Protein 3N1S (pdb70)

Foldseek 3Di:
DPDDWVVLCVLVVVDDFAWPDDDQFKTKTADPDAPAPGKIKIATNDFDQFPVRDDPVSVVSVVVSVVVLQVVCVVVVFNVVDWDKDWAGPDVSPDDGRGTIIITHGDDPPDDPDVPD/DDADCVLCVLVVVDDFDWPDDDPFWTKHADPDAPAPGKMKIATNDFQQFPVRDDPVCVVSVVVSVVVLCVVCVVVVFNVVDWDWDWAGPVVSPDDGRGTIIITHGDDPPPDPDDDPDD/DPQDFCVLCVLVVNDDFAWDDDDQFKTKTADPDAPAPGKIKIATNDFDQFPVRDDPVCVVSVVVSVVVLCVVCVVVVFNVVDWDKDWAGPDVSPDDGRGTIIITHGDDPPDDPDD/DDDWCVLCPLVVVDDFAWPDDDPFKTKGADPDAPAPGKIKIATNDFDQFPVRDDPVCPVSVVVSVVVLCVVCVVVVFNVVDWDKDWAGPDVSPDDGRGTIIITHGDDPPDDPVVDDDD/DDDFVVLCVLVVVDDFDWPDDDPFWTKHADPDAPAPGKMKIATNDFQQFPVRDDPVNVVSVVVSVVVLCVCVVVVFNVVDWDKDWAGPDVSPDDTRGTIIITHGDDPPDDPDDD/DPADWVVLCVLVVNDDFAWPDDDQFKTKTADPDDPAPGKIKIATNDFDQFPVRDDPVNVVSVVVSVVVLQVVCVVVVFNVVDWDKDWAGPDVSPDDGRGTIIITHGDDPDDDPDDDDDD/DDDWCVLCPLVVVDDFAWDDDDPFWTKGADPDDPAPGKIKIATNDFQQFPVRDDPVCVVSVVVSVVVLCVVCVVVVFNVVDWDKDWAGPVVSPDDGRGTIIITHGDDPPPDPDDD/DDDWVVLCVLVVNDDFAWDDDDQFKTKTADPDDPAPGKIKIATNDFDQFPVRDDPVCVVSVVVSVVVLQVVCVVVVNNVVDWDKDWAGPDVSPDDGRGTIIITHGDDDPDDPDPD

Secondary structure (DSSP, 8-state):
-----HHHHHHTTSS---EEEE-SSEEEEE-SS-SSSEEEEEEESS---SGGG--GGGHHHHHHHHHHHHHHHHHTT-TTT-EEEEEEEHHHHT--SSS--EEEEESS----SSS--/----HHHHHHTTSS----SEE-SSEEEEE-SS-SSSEEEEEEESS---SGGG--GGGHHHHHHHHHHHHHHHHHHT-TTT-EEEEEEEHHHHT--SSS--EEEEESS----SSS-S--/-TTS-HHHHHHTTSS---EEEE-SSEEEEE-SS-SSSEEEEEEESS---SGGG--GGGHHHHHHHHHHHHHHHHHTT-TTT-EEEEEEEHHHHT--SSS--EEEEESS----S--/-PPPHHHHHHTTSS---EEEE-SSEEEEE-SS-SSSEEEEEEESS---SGGG--GGGHHHHHHHHHHHHHHHHHTT-TTT-EEEEEEEHHHHT--SSS--EEEEESS----SSS----/----HHHHHHTTSS----SEE-SSEEEEE-SS-SSSEEEEEEESS---SGGG--GGGHHHHHHHHHHH--HHHHT-TTT-EEEEEEEHHHHT--SSS--EEEEESS----SS--/-----HHHHHHTTSS---EEEE-SSEEEEE-SS-SSSEEEEEEESS---SGGG--GGGHHHHHHHHHHHHHHHHHHT-TTT-EEEEEEEHHHHT--SSS--EEEEESS----SSPPP--/-PPPHHHHHHHTSS---EEEE-SSEEEEE-SS-SSSEEEEEEESS---SGGG--GGGHHHHHHHHHHHHHHHHHTT-TTT-EEEEEEEHHHHT--SSS--EEEEESS----SS--/----HHHHHHTTSS---EEEE-SSEEEEE-SS-SSSEEEEEEESS---SGGG--GGGHHHHHHHHHHHHHHHHHHT-TTT-EEEEEEEHHHHT--SSS--EEEEESS----S---

InterPro domains:
  IPR001310 Histidine triad (HIT) protein [PR00332] (6-22)
  IPR001310 Histidine triad (HIT) protein [PR00332] (27-45)
  IPR001310 Histidine triad (HIT) protein [PR00332] (95-105)
  IPR001310 Histidine triad (HIT) protein [PTHR23089] (2-110)
  IPR011146 HIT-like domain [PF01230] (12-109)
  IPR011146 HIT-like domain [PS51084] (6-115)
  IPR019808 Histidine triad, conserved site [PS00892] (88-106)
  IPR036265 HIT-like superfamily [G3DSA:3.30.428.10] (1-119)
  IPR036265 HIT-like superfamily [SSF54197] (2-113)

Solvent-accessible surface area: 40352 Å² total; per-residue (Å²): 81,44,114,74,29,96,12,3,92,15,16,118,161,103,50,121,37,54,39,46,47,72,40,139,46,0,0,0,6,72,18,96,36,42,56,9,94,5,6,0,9,0,0,0,45,69,29,5,51,12,1,53,60,22,18,73,66,8,7,99,8,0,0,49,0,0,20,5,0,10,102,2,0,122,115,52,53,9,5,136,78,0,0,3,2,0,2,17,0,22,206,37,0,34,14,122,39,82,0,3,15,0,15,0,0,0,37,41,89,0,35,62,15,5,30,136,119,111,149,79,29,99,12,2,104,21,11,120,154,104,58,135,58,106,37,43,45,63,39,136,52,0,0,0,18,130,23,171,58,78,44,6,85,5,6,1,9,0,0,0,28,120,41,5,29,14,2,53,71,18,50,77,146,29,11,78,14,0,0,52,0,0,21,4,0,13,101,1,0,117,112,61,63,10,16,156,76,0,0,6,1,0,2,22,1,26,195,39,1,44,15,158,44,85,0,4,19,1,18,0,0,0,32,123,98,11,41,38,19,0,21,37,54,18,160,226,105,121,87,28,97,12,5,102,14,19,130,156,116,47,134,46,94,48,48,48,71,37,117,41,0,0,0,5,94,23,165,28,36,36,0,67,4,5,0,9,0,0,0,37,98,40,4,45,12,2,51,72,19,50,70,159,34,10,105,11,0,0,42,0,0,31,4,0,12,92,2,0,49,61,51,60,9,10,135,79,0,0,4,2,0,2,17,1,24,172,17,0,42,15,137,41,83,0,3,13,1,15,0,0,0,36,38,91,5,43,100,17,18,105,117,155,87,24,98,12,7,76,14,17,114,156,97,58,131,49,80,38,46,45,71,40,137,44,0,0,0,6,89,25,177,73,89,85,6,89,5,5,0,10,0,0,1,38,118,51,4,28,14,2,17,29,9,16,75,127,27,11,101,14,0,0,47,0,0,20,3,0,12,104,2,0,132,113,54,61,9,18,159,63,0,0,3,1,0,3,18,1,13,156,40,0,44,15,158,41,78,1,3,18,1,15,0,0,0,35,106,92,6,43,76,19,4,41,54,64,8,50,115,154,96,22,104,12,6,100,21,18,122,148,102,56,136,57,102,27,52,80,69,39,135,48,0,0,0,18,128,26,175,73,89,80,9,97,6,6,3,9,0,0,0,36,119,44,5,32,12,2,47,72,18,54,78,147,26,13,81,13,0,0,52,0,0,29,11,0,21,28,0,138,157,66,62,10,15,148,77,0,0,4,1,0,2,16,1,23,197,34,0,41,14,160,46,86,0,3,17,1,14,0,0,0,36,24,39,2,12,46,18,16,42,187,203,104,83,104,28,60,12,7,91,17,20,113,152,92,56,130,50,77,40,45,48,64,36,119,38,0,0,0,6,85,25,131,6,39,50,8,94,5,5,0,9,0,0,1,40,100,50,5,43,9,1,48,70,20,49,80,152,21,10,98,11,0,0,44,0,0,19,4,0,10,103,2,0,109,112,56,59,10,2,134,72,0,0,4,2,0,1,17,0,22,155,39,0,45,13,78,39,72,1,4,13,1,15,0,0,0,35,46,92,2,42,88,24,12,38,177,127,29,76,107,158,98,28,101,12,2,88,11,17,131,146,103,50,126,52,82,40,49,47,66,38,135,52,0,0,0,7,94,26,171,75,88,51,8,95,4,5,0,10,0,0,1,26,120,44,4,33,14,1,52,72,18,53,76,149,26,13,85,13,0,0,55,0,0,21,3,0,13,103,2,0,127,128,47,62,8,18,138,54,0,0,5,2,0,3,17,0,26,206,35,0,40,15,156,40,84,0,3,16,1,15,0,0,0,37,71,80,2,17,22,22,2,32,173,125,148,97,27,93,14,4,95,16,18,124,158,116,44,132,48,97,47,37,48,73,38,139,47,0,0,0,6,82,19,177,43,86,31,9,92,4,5,0,9,0,0,0,38,98,48,3,34,14,0,49,69,20,55,74,152,22,5,93,10,0,0,50,0,0,19,4,0,12,112,0,0,130,107,54,62,11,15,164,79,0,0,4,1,0,2,17,0,21,142,27,1,18,16,68,34,92,0,3,16,3,16,0,0,0,36,54,91,1,39,89,17,5,76,123

GO terms:
  GO:0005829 cytosol (C, IDA)
  GO:0042803 protein homodimerization activity (F, IDA)
  GO:0043530 adenosine 5'-monophosphoramidase activity (F, IDA)
  GO:0055130 D-alanine catabolic process (P, IMP)

Structure (mmCIF, N/CA/C/O backbone):
data_3N1S
#
_entry.id   3N1S
#
_cell.length_a   75.183
_cell.length_b   65.298
_cell.length_c   99.122
_cell.angle_alpha   90.00
_cell.angle_beta   109.75
_cell.angle_gamma   90.00
#
_symmetry.space_group_name_H-M   'P 1 21 1'
#
loop_
_entity.id
_entity.type
_entity.pdbx_description
1 polymer 'HIT-like protein hinT'
2 non-polymer "GUANOSINE-5'-MONOPHOSPHATE"
3 non-polymer 1,2-ETHANEDIOL
4 water water
#
loop_
_atom_site.group_PDB
_atom_site.id
_atom_site.type_symbol
_atom_site.label_atom_id
_atom_site.label_alt_id
_atom_site.label_comp_id
_atom_site.label_asym_id
_atom_site.label_entity_id
_atom_site.label_seq_id
_atom_site.pdbx_PDB_ins_code
_atom_site.Cartn_x
_atom_site.Cartn_y
_atom_site.Cartn_z
_atom_site.occupancy
_atom_site.B_iso_or_equiv
_atom_site.auth_seq_id
_atom_site.auth_comp_id
_atom_site.auth_asym_id
_atom_site.auth_atom_id
_atom_site.pdbx_PDB_model_num
ATOM 1 N N . MET A 1 1 ? -7.441 -1.760 11.797 1.00 46.98 1 MET A N 1
ATOM 2 C CA . MET A 1 1 ? -7.556 -2.945 12.695 1.00 46.77 1 MET A CA 1
ATOM 3 C C . MET A 1 1 ? -8.950 -3.039 13.322 1.00 46.08 1 MET A C 1
ATOM 4 O O . MET A 1 1 ? -9.504 -2.025 13.771 1.00 46.47 1 MET A O 1
ATOM 9 N N . ALA A 1 2 ? -9.507 -4.254 13.346 1.00 44.85 2 ALA A N 1
ATOM 10 C CA . ALA A 1 2 ? -10.892 -4.496 13.792 1.00 43.45 2 ALA A CA 1
ATOM 11 C C . ALA A 1 2 ? -11.920 -3.737 12.941 1.00 42.37 2 ALA A C 1
ATOM 12 O O . ALA A 1 2 ? -11.556 -3.122 11.930 1.00 42.48 2 ALA A O 1
ATOM 14 N N . GLU A 1 3 ? -13.194 -3.796 13.343 1.00 40.77 3 GLU A N 1
ATOM 15 C CA . GLU A 1 3 ? -14.291 -3.205 12.566 1.00 39.15 3 GLU A CA 1
ATOM 16 C C . GLU A 1 3 ? -14.280 -1.695 12.591 1.00 37.98 3 GLU A C 1
ATOM 17 O O . GLU A 1 3 ? -14.553 -1.069 13.616 1.00 38.45 3 GLU A O 1
ATOM 23 N N . GLU A 1 4 ? -13.981 -1.117 11.444 1.00 36.03 4 GLU A N 1
ATOM 24 C CA . GLU A 1 4 ? -13.937 0.316 11.321 1.00 34.30 4 GLU A CA 1
ATOM 25 C C . GLU A 1 4 ? -15.309 0.850 10.972 1.00 32.45 4 GLU A C 1
ATOM 26 O O . GLU A 1 4 ? -16.090 0.199 10.290 1.00 31.96 4 GLU A O 1
ATOM 32 N N . THR A 1 5 ? -15.603 2.038 11.473 1.00 30.15 5 THR A N 1
ATOM 33 C CA . THR A 1 5 ? -16.799 2.739 11.079 1.00 27.84 5 THR A CA 1
ATOM 34 C C . THR A 1 5 ? -16.398 3.762 10.024 1.00 27.18 5 THR A C 1
ATOM 35 O O . THR A 1 5 ? -15.217 3.908 9.686 1.00 26.74 5 THR A O 1
ATOM 39 N N . ILE A 1 6 ? -17.381 4.493 9.521 1.00 25.97 6 ILE A N 1
ATOM 40 C CA . ILE A 1 6 ? -17.133 5.592 8.610 1.00 25.64 6 ILE A CA 1
ATOM 41 C C . ILE A 1 6 ? -16.203 6.641 9.230 1.00 24.55 6 ILE A C 1
ATOM 42 O O . ILE A 1 6 ? -15.494 7.361 8.518 1.00 24.79 6 ILE A O 1
ATOM 47 N N . PHE A 1 7 ? -16.170 6.713 10.561 1.00 22.94 7 PHE A N 1
ATOM 48 C CA . PHE A 1 7 ? -15.284 7.668 11.222 1.00 22.07 7 PHE A CA 1
ATOM 49 C C . PHE A 1 7 ? -13.800 7.374 10.965 1.00 22.16 7 PHE A C 1
ATOM 50 O O . PHE A 1 7 ? -13.005 8.296 10.929 1.00 21.25 7 PHE A O 1
ATOM 58 N N . SER A 1 8 ? -13.447 6.100 10.792 1.00 23.19 8 SER A N 1
ATOM 59 C CA . SER A 1 8 ? -12.082 5.713 10.386 1.00 24.23 8 SER A CA 1
ATOM 60 C C . SER A 1 8 ? -11.704 6.350 9.051 1.00 24.41 8 SER A C 1
ATOM 61 O O . SER A 1 8 ? -10.609 6.896 8.892 1.00 24.24 8 SER A O 1
ATOM 64 N N . LYS A 1 9 ? -12.630 6.294 8.099 1.00 24.59 9 LYS A N 1
ATOM 65 C CA . LYS A 1 9 ? -12.418 6.904 6.783 1.00 24.36 9 LYS A CA 1
ATOM 66 C C . LYS A 1 9 ? -12.295 8.420 6.864 1.00 23.75 9 LYS A C 1
ATOM 67 O O . LYS A 1 9 ? -11.520 9.028 6.127 1.00 23.79 9 LYS A O 1
ATOM 73 N N . ILE A 1 10 ? -13.067 9.034 7.761 1.00 22.56 10 ILE A N 1
ATOM 74 C CA . ILE A 1 10 ? -12.976 10.472 7.979 1.00 22.42 10 ILE A CA 1
ATOM 75 C C . ILE A 1 10 ? -11.598 10.857 8.533 1.00 22.88 10 ILE A C 1
ATOM 76 O O . ILE A 1 10 ? -10.941 11.760 7.999 1.00 22.61 10 ILE A O 1
ATOM 81 N N . ILE A 1 11 ? -11.165 10.189 9.605 1.00 23.27 11 ILE A N 1
ATOM 82 C CA . ILE A 1 11 ? -9.865 10.526 10.207 1.00 24.68 11 ILE A CA 1
ATOM 83 C C . ILE A 1 11 ? -8.680 10.320 9.266 1.00 24.31 11 ILE A C 1
ATOM 84 O O . ILE A 1 11 ? -7.757 11.133 9.248 1.00 24.24 11 ILE A O 1
ATOM 89 N N A ARG A 1 12 ? -8.733 9.222 8.511 0.50 24.57 12 ARG A N 1
ATOM 90 N N B ARG A 1 12 ? -8.733 9.298 8.419 0.50 24.64 12 ARG A N 1
ATOM 91 C CA A ARG A 1 12 ? -7.672 8.832 7.588 0.50 24.62 12 ARG A CA 1
ATOM 92 C CA B ARG A 1 12 ? -7.667 9.101 7.429 0.50 24.74 12 ARG A CA 1
ATOM 93 C C A ARG A 1 12 ? -7.797 9.531 6.244 0.50 24.27 12 ARG A C 1
ATOM 94 C C B ARG A 1 12 ? -7.842 9.942 6.151 0.50 24.58 12 ARG A C 1
ATOM 95 O O A ARG A 1 12 ? -7.119 9.154 5.282 0.50 24.42 12 ARG A O 1
ATOM 96 O O B ARG A 1 12 ? -7.027 9.862 5.224 0.50 25.16 12 ARG A O 1
ATOM 111 N N A ARG A 1 13 ? -8.667 10.539 6.186 0.50 24.10 13 ARG A N 1
ATOM 112 N N B ARG A 1 13 ? -8.886 10.764 6.112 0.50 24.23 13 ARG A N 1
ATOM 113 C CA A ARG A 1 13 ? -8.907 11.338 4.980 0.50 23.81 13 ARG A CA 1
ATOM 114 C CA B ARG A 1 13 ? -9.216 11.549 4.918 0.50 23.82 13 ARG A CA 1
ATOM 115 C C A ARG A 1 13 ? -9.154 10.485 3.728 0.50 23.56 13 ARG A C 1
ATOM 116 C C B ARG A 1 13 ? -9.364 10.654 3.678 0.50 23.56 13 ARG A C 1
ATOM 117 O O A ARG A 1 13 ? -8.533 10.686 2.678 0.50 23.27 13 ARG A O 1
ATOM 118 O O B ARG A 1 13 ? -8.835 10.961 2.601 0.50 23.40 13 ARG A O 1
ATOM 133 N N . GLU A 1 14 ? -10.081 9.542 3.850 1.00 23.26 14 GLU A N 1
ATOM 134 C CA . GLU A 1 14 ? -10.415 8.643 2.749 1.00 23.47 14 GLU A CA 1
ATOM 135 C C . GLU A 1 14 ? -11.795 8.974 2.208 1.00 23.39 14 GLU A C 1
ATOM 136 O O . GLU A 1 14 ? -12.167 8.540 1.123 1.00 23.42 14 GLU A O 1
ATOM 142 N N . ILE A 1 15 ? -12.551 9.750 2.979 1.00 22.45 15 ILE A N 1
ATOM 143 C CA . ILE A 1 15 ? -13.813 10.311 2.510 1.00 22.43 15 ILE A CA 1
ATOM 144 C C . ILE A 1 15 ? -13.915 11.768 2.968 1.00 21.62 15 ILE A C 1
ATOM 145 O O . ILE A 1 15 ? -13.312 12.140 3.969 1.00 20.83 15 ILE A O 1
ATOM 150 N N . PRO A 1 16 ? -14.653 12.606 2.231 1.00 21.44 16 PRO A N 1
ATOM 151 C CA . PRO A 1 16 ? -14.794 14.012 2.602 1.00 21.66 16 PRO A CA 1
ATOM 152 C C . PRO A 1 16 ? -15.390 14.285 3.998 1.00 21.87 16 PRO A C 1
ATOM 153 O O . PRO A 1 16 ? -16.254 13.541 4.459 1.00 22.68 16 PRO A O 1
ATOM 157 N N . SER A 1 17 ? -14.913 15.353 4.632 1.00 21.80 17 SER A N 1
ATOM 158 C CA . SER A 1 17 ? -15.460 15.871 5.882 1.00 21.89 17 SER A CA 1
ATOM 159 C C . SER A 1 17 ? -14.954 17.292 6.091 1.00 22.23 17 SER A C 1
ATOM 160 O O . SER A 1 17 ? -14.092 17.777 5.340 1.00 22.42 17 SER A O 1
ATOM 163 N N . ASP A 1 18 ? -15.476 17.965 7.107 1.00 21.97 18 ASP A N 1
ATOM 164 C CA . ASP A 1 18 ? -14.971 19.278 7.470 1.00 22.07 18 ASP A CA 1
ATOM 165 C C . ASP A 1 18 ? -14.199 19.158 8.787 1.00 21.89 18 ASP A C 1
ATOM 166 O O . ASP A 1 18 ? -14.772 19.316 9.870 1.00 20.92 18 ASP A O 1
ATOM 171 N N . ILE A 1 19 ? -12.904 18.866 8.674 1.00 21.21 19 ILE A N 1
ATOM 172 C CA . ILE A 1 19 ? -12.051 18.687 9.840 1.00 21.18 19 ILE A CA 1
ATOM 173 C C . ILE A 1 19 ? -11.630 20.042 10.362 1.00 21.41 19 ILE A C 1
ATOM 174 O O . ILE A 1 19 ? -11.092 20.872 9.624 1.00 22.72 19 ILE A O 1
ATOM 179 N N . VAL A 1 20 ? -11.870 20.269 11.647 1.00 21.41 20 VAL A N 1
ATOM 180 C CA . VAL A 1 20 ? -11.580 21.556 12.262 1.00 21.21 20 VAL A CA 1
ATOM 181 C C . VAL A 1 20 ? -10.339 21.508 13.161 1.00 21.12 20 VAL A C 1
ATOM 182 O O . VAL A 1 20 ? -9.780 22.537 13.519 1.00 21.52 20 VAL A O 1
ATOM 186 N N . TYR A 1 21 ? -9.906 20.294 13.484 1.00 20.50 21 TYR A N 1
ATOM 187 C CA . TYR A 1 21 ? -8.707 20.075 14.279 1.00 20.18 21 TYR A CA 1
ATOM 188 C C . TYR A 1 21 ? -8.219 18.649 14.075 1.00 20.01 21 TYR A C 1
ATOM 189 O O . TYR A 1 21 ? -9.017 17.724 14.028 1.00 19.15 21 TYR A O 1
ATOM 198 N N . GLN A 1 22 ? -6.903 18.463 13.971 1.00 20.27 22 GLN A N 1
ATOM 199 C CA . GLN A 1 22 ? -6.346 17.114 13.995 1.00 20.43 22 GLN A CA 1
ATOM 200 C C . GLN A 1 22 ? -4.917 17.117 14.536 1.00 21.30 22 GLN A C 1
ATOM 201 O O . GLN A 1 22 ? -4.096 17.934 14.124 1.00 22.01 22 GLN A O 1
ATOM 207 N N . ASP A 1 23 ? -4.652 16.219 15.483 1.00 21.14 23 ASP A N 1
ATOM 208 C CA . ASP A 1 23 ? -3.291 15.934 15.955 1.00 21.19 23 ASP A CA 1
ATOM 209 C C . ASP A 1 23 ? -3.059 14.411 15.996 1.00 21.21 23 ASP A C 1
ATOM 210 O O . ASP A 1 23 ? -3.852 13.651 15.432 1.00 21.18 23 ASP A O 1
ATOM 215 N N . ASP A 1 24 ? -1.987 13.952 16.643 1.00 21.79 24 ASP A N 1
ATOM 216 C CA . ASP A 1 24 ? -1.675 12.521 16.674 1.00 22.70 24 ASP A CA 1
ATOM 217 C C . ASP A 1 24 ? -2.701 11.717 17.460 1.00 21.81 24 ASP A C 1
ATOM 218 O O . ASP A 1 24 ? -2.817 10.505 17.276 1.00 22.46 24 ASP A O 1
ATOM 223 N N . LEU A 1 25 ? -3.449 12.402 18.326 1.00 20.49 25 LEU A N 1
ATOM 224 C CA . LEU A 1 25 ? -4.360 11.713 19.237 1.00 19.54 25 LEU A CA 1
ATOM 225 C C . LEU A 1 25 ? -5.835 11.815 18.895 1.00 18.72 25 LEU A C 1
ATOM 226 O O . LEU A 1 25 ? -6.574 10.862 19.117 1.00 18.02 25 LEU A O 1
ATOM 231 N N A VAL A 1 26 ? -6.246 12.962 18.360 0.50 18.42 26 VAL A N 1
ATOM 232 N N B VAL A 1 26 ? -6.268 12.979 18.405 0.50 18.45 26 VAL A N 1
ATOM 233 C CA A VAL A 1 26 ? -7.670 13.226 18.116 0.50 18.32 26 VAL A CA 1
ATOM 234 C CA B VAL A 1 26 ? -7.704 13.213 18.149 0.50 18.25 26 VAL A CA 1
ATOM 235 C C A VAL A 1 26 ? -7.925 13.858 16.745 0.50 18.35 26 VAL A C 1
ATOM 236 C C B VAL A 1 26 ? -7.986 14.024 16.875 0.50 18.24 26 VAL A C 1
ATOM 237 O O A VAL A 1 26 ? -7.010 14.352 16.095 0.50 18.11 26 VAL A O 1
ATOM 238 O O B VAL A 1 26 ? -7.145 14.813 16.422 0.50 17.73 26 VAL A O 1
ATOM 245 N N . THR A 1 27 ? -9.183 13.818 16.322 1.00 18.06 27 THR A N 1
ATOM 246 C CA . THR A 1 27 ? -9.651 14.519 15.136 1.00 18.17 27 THR A CA 1
ATOM 247 C C . THR A 1 27 ? -11.020 15.102 15.482 1.00 17.80 27 THR A C 1
ATOM 248 O O . THR A 1 27 ? -11.853 14.419 16.089 1.00 17.75 27 THR A O 1
ATOM 252 N N . ALA A 1 28 ? -11.256 16.352 15.109 1.00 18.13 28 ALA A N 1
ATOM 253 C CA . ALA A 1 28 ? -12.566 16.978 15.312 1.00 17.93 28 ALA A CA 1
ATOM 254 C C . ALA A 1 28 ? -13.096 17.464 13.962 1.00 18.11 28 ALA A C 1
ATOM 255 O O . ALA A 1 28 ? -12.347 18.057 13.180 1.00 18.04 28 ALA A O 1
ATOM 257 N N . PHE A 1 29 ? -14.375 17.198 13.691 1.00 17.43 29 PHE A N 1
ATOM 258 C CA . PHE A 1 29 ? -14.997 17.521 12.395 1.00 17.02 29 PHE A CA 1
ATOM 259 C C . PHE A 1 29 ? -16.461 17.909 12.614 1.00 17.44 29 PHE A C 1
ATOM 260 O O . PHE A 1 29 ? -17.098 17.428 13.560 1.00 17.53 29 PHE A O 1
ATOM 268 N N . ARG A 1 30 ? -17.000 18.780 11.764 1.00 18.18 30 ARG A N 1
ATOM 269 C CA . ARG A 1 30 ? -18.387 19.207 11.918 1.00 18.50 30 ARG A CA 1
ATOM 270 C C . ARG A 1 30 ? -19.353 18.047 11.705 1.00 18.30 30 ARG A C 1
ATOM 271 O O . ARG A 1 30 ? -19.125 17.191 10.851 1.00 18.56 30 ARG A O 1
ATOM 279 N N . ASP A 1 31 ? -20.422 18.011 12.500 1.00 18.21 31 ASP A N 1
ATOM 280 C CA . ASP A 1 31 ? -21.448 16.991 12.327 1.00 18.38 31 ASP A CA 1
ATOM 281 C C . ASP A 1 31 ? -22.206 17.209 11.012 1.00 19.25 31 ASP A C 1
ATOM 282 O O . ASP A 1 31 ? -22.538 18.342 10.687 1.00 19.79 31 ASP A O 1
ATOM 287 N N . ILE A 1 32 ? -22.472 16.127 10.283 1.00 19.77 32 ILE A N 1
ATOM 288 C CA . ILE A 1 32 ? -23.214 16.200 8.999 1.00 21.58 32 ILE A CA 1
ATOM 289 C C . ILE A 1 32 ? -24.648 16.721 9.186 1.00 22.07 32 ILE A C 1
ATOM 290 O O . ILE A 1 32 ? -25.245 17.310 8.266 1.00 23.16 32 ILE A O 1
ATOM 295 N N . SER A 1 33 ? -25.196 16.510 10.378 1.00 21.76 33 SER A N 1
ATOM 296 C CA . SER A 1 33 ? -26.568 16.898 10.677 1.00 21.97 33 SER A CA 1
ATOM 297 C C . SER A 1 33 ? -26.604 17.698 11.981 1.00 21.12 33 SER A C 1
ATOM 298 O O . SER A 1 33 ? -26.960 17.152 13.031 1.00 20.39 33 SER A O 1
ATOM 301 N N . PRO A 1 34 ? -26.226 18.987 11.923 1.00 20.95 34 PRO A N 1
ATOM 302 C CA . PRO A 1 34 ? -26.024 19.738 13.161 1.00 21.02 34 PRO A CA 1
ATOM 303 C C . PRO A 1 34 ? -27.308 19.962 13.950 1.00 21.39 34 PRO A C 1
ATOM 304 O O . PRO A 1 34 ? -28.350 20.298 13.382 1.00 22.06 34 PRO A O 1
ATOM 308 N N . GLN A 1 35 ? -27.221 19.763 15.263 1.00 20.33 35 GLN A N 1
ATOM 309 C CA . GLN A 1 35 ? -28.366 19.953 16.146 1.00 20.61 35 GLN A CA 1
ATOM 310 C C . GLN A 1 35 ? -28.298 21.241 16.941 1.00 19.99 35 GLN A C 1
ATOM 311 O O . GLN A 1 35 ? -29.193 21.523 17.736 1.00 20.37 35 GLN A O 1
ATOM 317 N N . ALA A 1 36 ? -27.236 22.015 16.735 1.00 19.89 36 ALA A N 1
ATOM 318 C CA . ALA A 1 36 ? -27.064 23.320 17.353 1.00 19.78 36 ALA A CA 1
ATOM 319 C C . ALA A 1 36 ? -26.184 24.147 16.405 1.00 20.57 36 ALA A C 1
ATOM 320 O O . ALA A 1 36 ? -25.560 23.570 15.512 1.00 21.06 36 ALA A O 1
ATOM 322 N N . PRO A 1 37 ? -26.167 25.492 16.555 1.00 20.98 37 PRO A N 1
ATOM 323 C CA . PRO A 1 37 ? -25.350 26.313 15.645 1.00 20.85 37 PRO A CA 1
ATOM 324 C C . PRO A 1 37 ? -23.897 25.826 15.531 1.00 20.97 37 PRO A C 1
ATOM 325 O O . PRO A 1 37 ? -23.347 25.778 14.426 1.00 21.27 37 PRO A O 1
ATOM 329 N N . THR A 1 38 ? -23.291 25.460 16.660 1.00 20.00 38 THR A N 1
ATOM 330 C CA . THR A 1 38 ? -22.039 24.696 16.659 1.00 19.56 38 THR A CA 1
ATOM 331 C C . THR A 1 38 ? -22.369 23.268 17.040 1.00 18.93 38 THR A C 1
ATOM 332 O O . THR A 1 38 ? -22.972 23.013 18.087 1.00 18.95 38 THR A O 1
ATOM 336 N N . HIS A 1 39 ? -21.983 22.350 16.174 1.00 17.72 39 HIS A N 1
ATOM 337 C CA . HIS A 1 39 ? -22.108 20.927 16.454 1.00 16.86 39 HIS A CA 1
ATOM 338 C C . HIS A 1 39 ? -20.917 20.211 15.845 1.00 16.68 39 HIS A C 1
ATOM 339 O O . HIS A 1 39 ? -20.869 19.967 14.644 1.00 17.85 39 HIS A O 1
ATOM 346 N N . ILE A 1 40 ? -19.955 19.893 16.699 1.00 16.53 40 ILE A N 1
ATOM 347 C CA . ILE A 1 40 ? -18.685 19.339 16.261 1.00 16.78 40 ILE A CA 1
ATOM 348 C C . ILE A 1 40 ? -18.444 18.018 16.971 1.00 16.37 40 ILE A C 1
ATOM 349 O O . ILE A 1 40 ? -18.741 17.889 18.162 1.00 16.77 40 ILE A O 1
ATOM 354 N N . LEU A 1 41 ? -17.967 17.022 16.237 1.00 16.14 41 LEU A N 1
ATOM 355 C CA . LEU A 1 41 ? -17.639 15.722 16.818 1.00 16.95 41 LEU A CA 1
ATOM 356 C C . LEU A 1 41 ? -16.145 15.654 17.068 1.00 16.74 41 LEU A C 1
ATOM 357 O O . LEU A 1 41 ? -15.350 16.093 16.230 1.00 17.27 41 LEU A O 1
ATOM 362 N N . ILE A 1 42 ? -15.764 15.124 18.231 1.00 16.16 42 ILE A N 1
ATOM 363 C CA . ILE A 1 42 ? -14.356 15.011 18.622 1.00 16.44 42 ILE A CA 1
ATOM 364 C C . ILE A 1 42 ? -14.125 13.543 18.942 1.00 16.26 42 ILE A C 1
ATOM 365 O O . ILE A 1 42 ? -14.848 12.940 19.764 1.00 16.16 42 ILE A O 1
ATOM 370 N N . ILE A 1 43 ? -13.153 12.944 18.268 1.00 16.44 43 ILE A N 1
ATOM 371 C CA . ILE A 1 43 ? -12.961 11.511 18.346 1.00 17.68 43 ILE A CA 1
ATOM 372 C C . ILE A 1 43 ? -11.478 11.169 18.487 1.00 18.48 43 ILE A C 1
ATOM 373 O O . ILE A 1 43 ? -10.632 11.889 17.966 1.00 17.87 43 ILE A O 1
ATOM 378 N N . PRO A 1 44 ? -11.166 10.064 19.189 1.00 19.13 44 PRO A N 1
ATOM 379 C CA . PRO A 1 44 ? -9.774 9.594 19.247 1.00 20.12 44 PRO A CA 1
ATOM 380 C C . PRO A 1 44 ? -9.429 8.942 17.920 1.00 21.61 44 PRO A C 1
ATOM 381 O O . PRO A 1 44 ? -10.312 8.382 17.260 1.00 21.53 44 PRO A O 1
ATOM 385 N N . ASN A 1 45 ? -8.160 9.013 17.525 1.00 22.64 45 ASN A N 1
ATOM 386 C CA . ASN A 1 45 ? -7.742 8.475 16.233 1.00 24.33 45 ASN A CA 1
ATOM 387 C C . ASN A 1 45 ? -7.691 6.956 16.160 1.00 25.66 45 ASN A C 1
ATOM 388 O O . ASN A 1 45 ? -7.617 6.388 15.063 1.00 27.32 45 ASN A O 1
ATOM 393 N N . ILE A 1 46 ? -7.755 6.300 17.310 1.00 26.62 46 ILE A N 1
ATOM 394 C CA . ILE A 1 46 ? -7.826 4.843 17.347 1.00 27.19 46 ILE A CA 1
ATOM 395 C C . ILE A 1 46 ? -9.254 4.324 17.514 1.00 27.01 46 ILE A C 1
ATOM 396 O O . ILE A 1 46 ? -10.133 5.029 18.037 1.00 26.84 46 ILE A O 1
ATOM 401 N N . LEU A 1 47 ? -9.473 3.091 17.068 1.00 26.13 47 LEU A N 1
ATOM 402 C CA . LEU A 1 47 ? -10.790 2.480 17.089 1.00 25.83 47 LEU A CA 1
ATOM 403 C C . LEU A 1 47 ? -11.198 1.893 18.439 1.00 25.02 47 LEU A C 1
ATOM 404 O O . LEU A 1 47 ? -10.931 0.725 18.748 1.00 25.62 47 LEU A O 1
ATOM 409 N N . ILE A 1 48 ? -11.876 2.712 19.229 1.00 23.64 48 ILE A N 1
ATOM 410 C CA . ILE A 1 48 ? -12.490 2.268 20.471 1.00 22.37 48 ILE A CA 1
ATOM 411 C C . ILE A 1 48 ? -13.984 2.310 20.190 1.00 22.06 48 ILE A C 1
ATOM 412 O O . ILE A 1 48 ? -14.531 3.392 19.981 1.00 21.92 48 ILE A O 1
ATOM 417 N N . PRO A 1 49 ? -14.644 1.142 20.097 1.00 21.53 49 PRO A N 1
ATOM 418 C CA . PRO A 1 49 ? -16.059 1.158 19.672 1.00 21.26 49 PRO A CA 1
ATOM 419 C C . PRO A 1 49 ? -17.046 1.897 20.595 1.00 21.05 49 PRO A C 1
ATOM 420 O O . PRO A 1 49 ? -17.886 2.672 20.112 1.00 21.30 49 PRO A O 1
ATOM 424 N N . THR A 1 50 ? -16.945 1.646 21.896 1.00 20.36 50 THR A N 1
ATOM 425 C CA . THR A 1 50 ? -17.816 2.282 22.890 1.00 20.06 50 THR A CA 1
ATOM 426 C C . THR A 1 50 ? -16.987 2.681 24.098 1.00 19.32 50 THR A C 1
ATOM 427 O O . THR A 1 50 ? -15.841 2.246 24.252 1.00 19.43 50 THR A O 1
ATOM 431 N N . VAL A 1 51 ? -17.582 3.495 24.966 1.00 18.06 51 VAL A N 1
ATOM 432 C CA . VAL A 1 51 ? -16.920 3.908 26.205 1.00 17.51 51 VAL A CA 1
ATOM 433 C C . VAL A 1 51 ? -16.596 2.684 27.082 1.00 17.82 51 VAL A C 1
ATOM 434 O O . VAL A 1 51 ? -15.669 2.714 27.875 1.00 17.26 51 VAL A O 1
ATOM 438 N N . ASN A 1 52 ? -17.334 1.590 26.909 1.00 17.81 52 ASN A N 1
ATOM 439 C CA . ASN A 1 52 ? -17.045 0.370 27.656 1.00 17.98 52 ASN A CA 1
ATOM 440 C C . ASN A 1 52 ? -15.682 -0.230 27.316 1.00 18.02 52 ASN A C 1
ATOM 441 O O . ASN A 1 52 ? -15.149 -1.039 28.080 1.00 19.08 52 ASN A O 1
ATOM 446 N N . ASP A 1 53 ? -15.136 0.170 26.177 1.00 17.92 53 ASP A N 1
ATOM 447 C CA . ASP A 1 53 ? -13.897 -0.413 25.665 1.00 17.96 53 ASP A CA 1
ATOM 448 C C . ASP A 1 53 ? -12.645 0.411 25.972 1.00 17.95 53 ASP A C 1
ATOM 449 O O . ASP A 1 53 ? -11.547 0.089 25.527 1.00 18.48 53 ASP A O 1
ATOM 454 N N . VAL A 1 54 ? -12.794 1.469 26.755 1.00 17.58 54 VAL A N 1
ATOM 455 C CA . VAL A 1 54 ? -11.632 2.275 27.084 1.00 17.00 54 VAL A CA 1
ATOM 456 C C . VAL A 1 54 ? -10.704 1.576 28.062 1.00 17.25 54 VAL A C 1
ATOM 457 O O . VAL A 1 54 ? -11.124 0.724 28.851 1.00 17.08 54 VAL A O 1
ATOM 461 N N . SER A 1 55 ? -9.444 1.982 27.997 1.00 18.11 55 SER A N 1
ATOM 462 C CA . SER A 1 55 ? -8.378 1.389 28.762 1.00 17.81 55 SER A C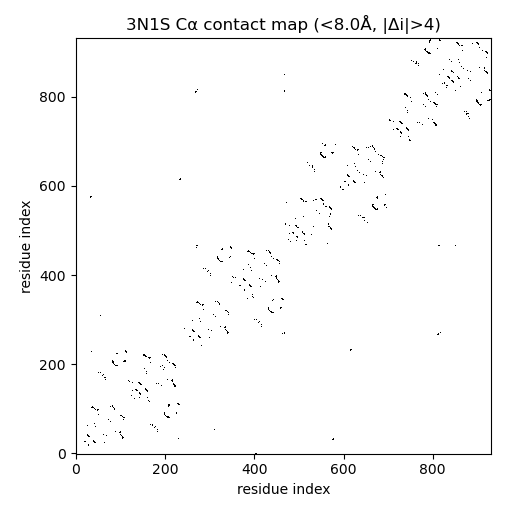A 1
ATOM 463 C C . SER A 1 55 ? -7.441 2.498 29.244 1.00 17.58 55 SER A C 1
ATOM 464 O O . SER A 1 55 ? -7.448 3.606 28.702 1.00 16.54 55 SER A O 1
ATOM 467 N N . ALA A 1 56 ? -6.617 2.194 30.244 1.00 16.89 56 ALA A N 1
ATOM 468 C CA . ALA A 1 56 ? -5.736 3.196 30.834 1.00 16.69 56 ALA A CA 1
ATOM 469 C C . ALA A 1 56 ? -4.864 3.915 29.813 1.00 16.89 56 ALA A C 1
ATOM 470 O O . ALA A 1 56 ? -4.668 5.120 29.920 1.00 16.93 56 ALA A O 1
ATOM 472 N N . GLU A 1 57 ? -4.327 3.193 28.834 1.00 16.72 57 GLU A N 1
ATOM 473 C CA . GLU A 1 57 ? -3.430 3.789 27.848 1.00 16.78 57 GLU A CA 1
ATOM 474 C C . GLU A 1 57 ? -4.123 4.810 26.924 1.00 16.24 57 GLU A C 1
ATOM 475 O O . GLU A 1 57 ? -3.452 5.611 26.263 1.00 17.06 57 GLU A O 1
ATOM 481 N N . HIS A 1 58 ? -5.460 4.794 26.924 1.00 15.39 58 HIS A N 1
ATOM 482 C CA . HIS A 1 58 ? -6.252 5.766 26.149 1.00 15.09 58 HIS A CA 1
ATOM 483 C C . HIS A 1 58 ? -6.448 7.094 26.878 1.00 14.67 58 HIS A C 1
ATOM 484 O O . HIS A 1 58 ? -6.964 8.059 26.289 1.00 15.11 58 HIS A O 1
ATOM 491 N N . GLU A 1 59 ? -6.084 7.153 28.161 1.00 14.14 59 GLU A N 1
ATOM 492 C CA . GLU A 1 59 ? -6.458 8.322 28.966 1.00 13.48 59 GLU A CA 1
ATOM 493 C C . GLU A 1 59 ? -5.934 9.642 28.408 1.00 13.52 59 GLU A C 1
ATOM 494 O O . GLU A 1 59 ? -6.659 10.658 28.431 1.00 13.18 59 GLU A O 1
ATOM 500 N N . GLN A 1 60 ? -4.708 9.652 27.879 1.00 14.78 60 GLN A N 1
ATOM 501 C CA . GLN A 1 60 ? -4.197 10.905 27.310 1.00 15.43 60 GLN A CA 1
ATOM 502 C C . GLN A 1 60 ? -5.066 11.382 26.136 1.00 15.01 60 GLN A C 1
ATOM 503 O O . GLN A 1 60 ? -5.424 12.559 26.062 1.00 15.90 60 GLN A O 1
ATOM 509 N N . ALA A 1 61 ? -5.415 10.469 25.236 1.00 14.58 61 ALA A N 1
ATOM 510 C CA . ALA A 1 61 ? -6.263 10.824 24.091 1.00 14.49 61 ALA A CA 1
ATOM 511 C C . ALA A 1 61 ? -7.675 11.225 24.523 1.00 14.02 61 ALA A C 1
ATOM 512 O O . ALA A 1 61 ? -8.245 12.161 23.966 1.00 14.31 61 ALA A O 1
ATOM 514 N N . LEU A 1 62 ? -8.229 10.528 25.520 1.00 13.63 62 LEU A N 1
ATOM 515 C CA . LEU A 1 62 ? -9.545 10.871 26.050 1.00 14.03 62 LEU A CA 1
ATOM 516 C C . LEU A 1 62 ? -9.518 12.288 26.639 1.00 13.54 62 LEU A C 1
ATOM 517 O O . LEU A 1 62 ? -10.426 13.067 26.398 1.00 14.58 62 LEU A O 1
ATOM 522 N N . GLY A 1 63 ? -8.475 12.616 27.402 1.00 12.87 63 GLY A N 1
ATOM 523 C CA . GLY A 1 63 ? -8.318 13.983 27.916 1.00 13.51 63 GLY A CA 1
ATOM 524 C C . GLY A 1 63 ? -8.118 15.023 26.820 1.00 13.65 63 GLY A C 1
ATOM 525 O O . GLY A 1 63 ? -8.667 16.121 26.912 1.00 13.53 63 GLY A O 1
ATOM 526 N N . ARG A 1 64 ? -7.366 14.654 25.782 1.00 13.54 64 ARG A N 1
ATOM 527 C CA . ARG A 1 64 ? -7.135 15.507 24.609 1.00 14.15 64 ARG A CA 1
ATOM 528 C C . ARG A 1 64 ? -8.467 15.853 23.938 1.00 14.43 64 ARG A C 1
ATOM 529 O O . ARG A 1 64 ? -8.645 16.989 23.476 1.00 14.95 64 ARG A O 1
ATOM 537 N N . MET A 1 65 ? -9.436 14.935 23.961 1.00 15.36 65 MET A N 1
ATOM 538 C CA A MET A 1 65 ? -10.747 15.234 23.391 0.50 14.58 65 MET A CA 1
ATOM 539 C CA B MET A 1 65 ? -10.766 15.225 23.414 0.50 15.97 65 MET A CA 1
ATOM 540 C C . MET A 1 65 ? -11.353 16.474 24.060 1.00 15.30 65 MET A C 1
ATOM 541 O O . MET A 1 65 ? -11.930 17.348 23.388 1.00 15.86 65 MET A O 1
ATOM 550 N N . ILE A 1 66 ? -11.199 16.571 25.374 1.00 14.94 66 ILE A N 1
ATOM 551 C CA . ILE A 1 66 ? -11.791 17.656 26.138 1.00 14.95 66 ILE A CA 1
ATOM 552 C C . ILE A 1 66 ? -10.999 18.968 26.010 1.00 14.57 66 ILE A C 1
ATOM 553 O O . ILE A 1 66 ? -11.601 20.055 25.888 1.00 15.37 66 ILE A O 1
ATOM 558 N N . THR A 1 67 ? -9.671 18.910 26.047 1.00 14.46 67 THR A N 1
ATOM 559 C CA . THR A 1 67 ? -8.891 20.150 25.836 1.00 15.06 67 THR A CA 1
ATOM 560 C C . THR A 1 67 ? -9.094 20.678 24.413 1.00 15.30 67 THR A C 1
ATOM 561 O O . THR A 1 67 ? -9.173 21.892 24.203 1.00 16.21 67 THR A O 1
ATOM 565 N N . VAL A 1 68 ? -9.197 19.776 23.449 1.00 15.41 68 VAL A N 1
ATOM 566 C CA . VAL A 1 68 ? -9.547 20.169 22.074 1.00 15.94 68 VAL A CA 1
ATOM 567 C C . VAL A 1 68 ? -10.940 20.796 22.016 1.00 16.52 68 VAL A C 1
ATOM 568 O O . VAL A 1 68 ? -11.136 21.843 21.370 1.00 16.72 68 VAL A O 1
ATOM 572 N N . ALA A 1 69 ? -11.900 20.200 22.726 1.00 16.11 69 ALA A N 1
ATOM 573 C CA . ALA A 1 69 ? -13.234 20.795 22.804 1.00 16.39 69 ALA A CA 1
ATOM 574 C C . ALA A 1 69 ? -13.187 22.241 23.287 1.00 16.53 69 ALA A C 1
ATOM 575 O O . ALA A 1 69 ? -13.865 23.116 22.726 1.00 16.81 69 ALA A O 1
ATOM 577 N N . ALA A 1 70 ? -12.409 22.490 24.336 1.00 16.68 70 ALA A N 1
ATOM 578 C CA . ALA A 1 70 ? -12.285 23.844 24.877 1.00 17.42 70 ALA A CA 1
ATOM 579 C C . ALA A 1 70 ? -11.673 24.812 23.851 1.00 18.36 70 ALA A C 1
ATOM 580 O O . ALA A 1 70 ? -12.170 25.931 23.684 1.00 18.42 70 ALA A O 1
ATOM 582 N N . LYS A 1 71 ? -10.620 24.374 23.165 1.00 18.90 71 LYS A N 1
ATOM 583 C CA . LYS A 1 71 ? -9.979 25.162 22.096 1.00 19.99 71 LYS A CA 1
ATOM 584 C C . LYS A 1 71 ? -10.999 25.512 21.001 1.00 19.67 71 LYS A C 1
ATOM 585 O O . LYS A 1 71 ? -11.131 26.676 20.605 1.00 19.94 71 LYS A O 1
ATOM 591 N N . ILE A 1 72 ? -11.730 24.509 20.528 1.00 18.83 72 ILE A N 1
ATOM 592 C CA . ILE A 1 72 ? -12.713 24.694 19.460 1.00 18.80 72 ILE A CA 1
ATOM 593 C C . ILE A 1 72 ? -13.859 25.592 19.905 1.00 19.42 72 ILE A C 1
ATOM 594 O O . ILE A 1 72 ? -14.300 26.460 19.148 1.00 20.12 72 ILE A O 1
ATOM 599 N N . ALA A 1 73 ? -14.337 25.406 21.131 1.00 19.19 73 ALA A N 1
ATOM 600 C CA . ALA A 1 73 ? -15.419 26.239 21.655 1.00 20.01 73 ALA A CA 1
ATOM 601 C C . ALA A 1 73 ? -15.021 27.710 21.639 1.00 20.94 73 ALA A C 1
ATOM 602 O O . ALA A 1 73 ? -15.842 28.589 21.330 1.00 21.08 73 ALA A O 1
ATOM 604 N N . GLU A 1 74 ? -13.761 27.983 21.948 1.00 21.56 74 GLU A N 1
ATOM 605 C CA . GLU A 1 74 ? -13.276 29.365 21.938 1.00 22.97 74 GLU A CA 1
ATOM 606 C C . GLU A 1 74 ? -13.225 29.936 20.518 1.00 23.45 74 GLU A C 1
ATOM 607 O O . GLU A 1 74 ? -13.643 31.074 20.293 1.00 23.31 74 GLU A O 1
ATOM 613 N N . GLN A 1 75 ? -12.704 29.140 19.591 1.00 23.88 75 GLN A N 1
ATOM 614 C CA . GLN A 1 75 ? -12.663 29.476 18.161 1.00 25.28 75 GLN A CA 1
ATOM 615 C C . GLN A 1 75 ? -14.048 29.768 17.581 1.00 25.13 75 GLN A C 1
ATOM 616 O O . GLN A 1 75 ? -14.203 30.685 16.756 1.00 25.28 75 GLN A O 1
ATOM 622 N N . GLU A 1 76 ? -15.040 28.986 18.005 1.00 24.61 76 GLU A N 1
ATOM 623 C CA . GLU A 1 76 ? -16.403 29.043 17.485 1.00 24.36 76 GLU A CA 1
ATOM 624 C C . GLU A 1 76 ? -17.200 30.218 18.027 1.00 23.91 76 GLU A C 1
ATOM 625 O O . GLU A 1 76 ? -18.305 30.501 17.538 1.00 24.89 76 GLU A O 1
ATOM 631 N N . GLY A 1 77 ? -16.661 30.863 19.056 1.00 23.07 77 GLY A N 1
ATOM 632 C CA . GLY A 1 77 ? -17.314 31.985 19.716 1.00 22.50 77 GLY A CA 1
ATOM 633 C C . GLY A 1 77 ? -18.364 31.612 20.746 1.00 21.96 77 GLY A C 1
ATOM 634 O O . GLY A 1 77 ? -19.177 32.446 21.133 1.00 22.77 77 GLY A O 1
ATOM 635 N N . ILE A 1 78 ? -18.310 30.374 21.240 1.00 20.73 78 ILE A N 1
ATOM 636 C CA . ILE A 1 78 ? -19.327 29.887 22.166 1.00 20.02 78 ILE A CA 1
ATOM 637 C C . ILE A 1 78 ? -18.799 29.679 23.593 1.00 19.58 78 ILE A C 1
ATOM 638 O O . ILE A 1 78 ? -19.571 29.347 24.500 1.00 19.36 78 ILE A O 1
ATOM 643 N N . ALA A 1 79 ? -17.500 29.888 23.804 1.00 19.62 79 ALA A N 1
ATOM 644 C CA . ALA A 1 79 ? -16.887 29.564 25.097 1.00 19.72 79 ALA A CA 1
ATOM 645 C C . ALA A 1 79 ? -17.506 30.342 26.247 1.00 20.01 79 ALA A C 1
ATOM 646 O O . ALA A 1 79 ? -17.808 29.776 27.298 1.00 19.62 79 ALA A O 1
ATOM 648 N N . GLU A 1 80 ? -17.725 31.642 26.058 1.00 20.27 80 GLU A N 1
ATOM 649 C CA . GLU A 1 80 ? -18.220 32.464 27.151 1.00 21.14 80 GLU A CA 1
ATOM 650 C C . GLU A 1 80 ? -19.688 32.197 27.455 1.00 20.45 80 GLU A C 1
ATOM 651 O O . GLU A 1 80 ? -20.070 32.082 28.626 1.00 20.39 80 GLU A O 1
ATOM 657 N N . ASP A 1 81 ? -20.504 32.110 26.402 1.00 19.90 81 ASP A N 1
ATOM 658 C CA . ASP A 1 81 ? -21.949 31.887 26.553 1.00 19.94 81 ASP A CA 1
ATOM 659 C C . ASP A 1 81 ? -22.177 30.486 27.121 1.00 18.93 81 ASP A C 1
ATOM 660 O O . ASP A 1 81 ? -22.981 30.306 28.032 1.00 19.39 81 ASP A O 1
ATOM 665 N N . GLY A 1 82 ? -21.458 29.515 26.569 1.00 18.82 82 GLY A N 1
ATOM 666 C CA . GLY A 1 82 ? -21.514 28.146 27.085 1.00 17.37 82 GLY A CA 1
ATOM 667 C C . GLY A 1 82 ? -21.829 27.087 26.061 1.00 16.36 82 GLY A C 1
ATOM 668 O O . GLY A 1 82 ? -22.182 27.376 24.919 1.00 16.61 82 GLY A O 1
ATOM 669 N N . TYR A 1 83 ? -21.724 25.833 26.498 1.00 15.87 83 TYR A N 1
ATOM 670 C CA . TYR A 1 83 ? -21.803 24.696 25.603 1.00 14.51 83 TYR A CA 1
ATOM 671 C C . TYR A 1 83 ? -21.948 23.401 26.396 1.00 13.85 83 TYR A C 1
ATOM 672 O O . TYR A 1 83 ? -21.756 23.389 27.620 1.00 14.23 83 TYR A O 1
ATOM 681 N N . ARG A 1 84 ? -22.307 22.341 25.691 1.00 13.62 84 ARG A N 1
ATOM 682 C CA . ARG A 1 84 ? -22.446 21.033 26.335 1.00 13.49 84 ARG A CA 1
ATOM 683 C C . ARG A 1 84 ? -21.599 20.035 25.562 1.00 13.64 84 ARG A C 1
ATOM 684 O O . ARG A 1 84 ? -21.497 20.127 24.328 1.00 14.03 84 ARG A O 1
ATOM 692 N N . LEU A 1 85 ? -20.978 19.094 26.286 1.00 13.59 85 LEU A N 1
ATOM 693 C CA . LEU A 1 85 ? -20.241 17.957 25.718 1.00 13.49 85 LEU A CA 1
ATOM 694 C C . LEU A 1 85 ? -21.027 16.709 26.068 1.00 13.11 85 LEU A C 1
ATOM 695 O O . LEU A 1 85 ? -21.413 16.532 27.226 1.00 12.35 85 LEU A O 1
ATOM 700 N N . ILE A 1 86 ? -21.281 15.861 25.072 1.00 12.58 86 ILE A N 1
ATOM 701 C CA . ILE A 1 86 ? -22.086 14.647 25.269 1.00 13.41 86 ILE A CA 1
ATOM 702 C C . ILE A 1 86 ? -21.438 13.464 24.587 1.00 13.57 86 ILE A C 1
ATOM 703 O O . ILE A 1 86 ? -21.038 13.549 23.422 1.00 14.24 86 ILE A O 1
ATOM 708 N N . MET A 1 87 ? -21.348 12.361 25.333 1.00 13.39 87 MET A N 1
ATOM 709 C CA A MET A 1 87 ? -20.940 11.070 24.784 0.50 13.43 87 MET A CA 1
ATOM 710 C CA B MET A 1 87 ? -20.967 11.075 24.753 0.50 14.70 87 MET A CA 1
ATOM 711 C C . MET A 1 87 ? -22.091 10.080 24.956 1.00 13.83 87 MET A C 1
ATOM 712 O O . MET A 1 87 ? -22.536 9.850 26.083 1.00 13.80 87 MET A O 1
ATOM 721 N N . ASN A 1 88 ? -22.556 9.504 23.849 1.00 13.84 88 ASN A N 1
ATOM 722 C CA . ASN A 1 88 ? -23.628 8.501 23.868 1.00 14.16 88 ASN A CA 1
ATOM 723 C C . ASN A 1 88 ? -23.092 7.083 23.749 1.00 14.60 88 ASN A C 1
ATOM 724 O O . ASN A 1 88 ? -22.298 6.786 22.851 1.00 14.95 88 ASN A O 1
ATOM 729 N N . THR A 1 89 ? -23.560 6.206 24.629 1.00 13.89 89 THR A N 1
ATOM 730 C CA . THR A 1 89 ? -23.137 4.796 24.602 1.00 13.78 89 THR A CA 1
ATOM 731 C C . THR A 1 89 ? -24.330 3.839 24.514 1.00 13.45 89 THR A C 1
ATOM 732 O O . THR A 1 89 ? -25.271 3.888 25.305 1.00 13.41 89 THR A O 1
ATOM 736 N N . ASN A 1 90 ? -24.240 2.952 23.516 1.00 13.94 90 ASN A N 1
ATOM 737 C CA . ASN A 1 90 ? -25.197 1.846 23.292 1.00 15.05 90 ASN A CA 1
ATOM 738 C C . ASN A 1 90 ? -26.637 2.345 23.130 1.00 15.44 90 ASN A C 1
ATOM 739 O O . ASN A 1 90 ? -26.856 3.529 22.854 1.00 15.38 90 ASN A O 1
ATOM 744 N N . ARG A 1 91 ? -27.581 1.432 23.292 1.00 15.29 91 ARG A N 1
ATOM 745 C CA . ARG A 1 91 ? -28.954 1.710 22.969 1.00 16.18 91 ARG A CA 1
ATOM 746 C C . ARG A 1 91 ? -29.579 2.838 23.780 1.00 15.84 91 ARG A C 1
ATOM 747 O O . ARG A 1 91 ? -30.154 3.755 23.220 1.00 16.39 91 ARG A O 1
ATOM 755 N N . HIS A 1 92 ? -29.462 2.749 25.098 1.00 15.51 92 HIS A N 1
ATOM 756 C CA . HIS A 1 92 ? -30.092 3.695 26.010 1.00 14.87 92 HIS A CA 1
ATOM 757 C C . HIS A 1 92 ? -29.505 5.092 25.833 1.00 14.77 92 HIS A C 1
ATOM 758 O O . HIS A 1 92 ? -30.208 6.102 26.050 1.00 14.31 92 HIS A O 1
ATOM 765 N N . GLY A 1 93 ? -28.236 5.153 25.427 1.00 15.52 93 GLY A N 1
ATOM 766 C CA . GLY A 1 93 ? -27.597 6.426 25.082 1.00 16.24 93 GLY A CA 1
ATOM 767 C C . GLY A 1 93 ? -27.877 6.907 23.677 1.00 16.40 93 GLY A C 1
ATOM 768 O O . GLY A 1 93 ? -27.621 8.068 23.356 1.00 16.53 93 GLY A O 1
ATOM 769 N N . GLY A 1 94 ? -28.378 6.014 22.821 1.00 16.74 94 GLY A N 1
ATOM 770 C CA . GLY A 1 94 ? -28.687 6.338 21.430 1.00 17.34 94 GLY A CA 1
ATOM 771 C C . GLY A 1 94 ? -27.486 6.390 20.504 1.00 17.78 94 GLY A C 1
ATOM 772 O O . GLY A 1 94 ? -27.537 7.049 19.460 1.00 18.96 94 GLY A O 1
ATOM 773 N N . GLN A 1 95 ? -26.413 5.688 20.862 1.00 17.99 95 GLN A N 1
ATOM 774 C CA . GLN A 1 95 ? -25.233 5.603 20.000 1.00 18.49 95 GLN A CA 1
ATOM 775 C C . GLN A 1 95 ? -25.623 4.975 18.650 1.00 19.74 95 GLN A C 1
ATOM 776 O O . GLN A 1 95 ? -26.277 3.920 18.602 1.00 20.67 95 GLN A O 1
ATOM 782 N N . GLU A 1 96 ? -25.221 5.650 17.579 1.00 20.81 96 GLU A N 1
ATOM 783 C CA . GLU A 1 96 ? -25.467 5.230 16.199 1.00 21.82 96 GLU A CA 1
ATOM 784 C C . GLU A 1 96 ? -24.170 4.779 15.527 1.00 21.70 96 GLU A C 1
ATOM 785 O O . GLU A 1 96 ? -24.192 3.837 14.731 1.00 22.63 96 GLU A O 1
ATOM 791 N N . VAL A 1 97 ? -23.063 5.462 15.819 1.00 20.62 97 VAL A N 1
ATOM 792 C CA . VAL A 1 97 ? -21.764 5.162 15.207 1.00 20.55 97 VAL A CA 1
ATOM 793 C C . VAL A 1 97 ? -20.836 4.553 16.261 1.00 20.81 97 VAL A C 1
ATOM 794 O O . VAL A 1 97 ? -20.532 5.195 17.273 1.00 20.58 97 VAL A O 1
ATOM 798 N N . TYR A 1 98 ? -20.372 3.330 16.017 1.00 21.29 98 TYR A N 1
ATOM 799 C CA . TYR A 1 98 ? -19.637 2.591 17.038 1.00 21.74 98 TYR A CA 1
ATOM 800 C C . TYR A 1 98 ? -18.111 2.784 16.990 1.00 21.48 98 TYR A C 1
ATOM 801 O O . TYR A 1 98 ? -17.335 1.852 16.820 1.00 21.70 98 TYR A O 1
ATOM 810 N N . HIS A 1 99 ? -17.741 4.058 17.128 1.00 20.06 99 HIS A N 1
ATOM 811 C CA . HIS A 1 99 ? -16.383 4.563 17.351 1.00 19.05 99 HIS A CA 1
ATOM 812 C C . HIS A 1 99 ? -16.633 5.717 18.340 1.00 18.46 99 HIS A C 1
ATOM 813 O O . HIS A 1 99 ? -17.402 6.641 18.027 1.00 18.97 99 HIS A O 1
ATOM 820 N N . ILE A 1 100 ? -16.010 5.688 19.522 1.00 18.01 100 ILE A N 1
ATOM 821 C CA A ILE A 1 100 ? -16.382 6.678 20.535 0.50 17.67 100 ILE A CA 1
ATOM 822 C CA B ILE A 1 100 ? -16.300 6.679 20.584 0.50 18.45 100 ILE A CA 1
ATOM 823 C C . ILE A 1 100 ? -16.169 8.103 20.075 1.00 18.03 100 ILE A C 1
ATOM 824 O O . ILE A 1 100 ? -15.238 8.418 19.340 1.00 18.07 100 ILE A O 1
ATOM 833 N N . HIS A 1 101 ? -17.074 8.963 20.519 1.00 17.34 101 HIS A N 1
ATOM 834 C CA . HIS A 1 101 ? -17.016 10.338 20.093 1.00 17.12 101 HIS A CA 1
ATOM 835 C C . HIS A 1 101 ? -17.767 11.228 21.040 1.00 17.26 101 HIS A C 1
ATOM 836 O O . HIS A 1 101 ? -18.746 10.814 21.666 1.00 18.46 101 HIS A O 1
ATOM 843 N N . MET A 1 102 ? -17.280 12.456 21.143 1.00 16.10 102 MET A N 1
ATOM 844 C CA A MET A 1 102 ? -17.918 13.463 21.948 0.50 15.59 102 MET A CA 1
ATOM 845 C CA B MET A 1 102 ? -17.930 13.491 21.950 0.50 16.95 102 MET A CA 1
ATOM 846 C C . MET A 1 102 ? -18.553 14.508 21.024 1.00 16.13 102 MET A C 1
ATOM 847 O O . MET A 1 102 ? -17.927 14.955 20.078 1.00 16.21 102 MET A O 1
ATOM 856 N N . HIS A 1 103 ? -19.784 14.880 21.328 1.00 15.03 103 HIS A N 1
ATOM 857 C CA . HIS A 1 103 ? -20.465 15.980 20.654 1.00 15.03 103 HIS A CA 1
ATOM 858 C C . HIS A 1 103 ? -20.188 17.266 21.405 1.00 14.82 103 HIS A C 1
ATOM 859 O O . HIS A 1 103 ? -20.429 17.334 22.610 1.00 15.20 103 HIS A O 1
ATOM 866 N N . LEU A 1 104 ? -19.679 18.284 20.711 1.00 14.69 104 LEU A N 1
ATOM 867 C CA . LEU A 1 104 ? -19.613 19.638 21.234 1.00 14.71 104 LEU A CA 1
ATOM 868 C C . LEU A 1 104 ? -20.759 20.436 20.623 1.00 14.79 104 LEU A C 1
ATOM 869 O O . LEU A 1 104 ? -20.856 20.550 19.388 1.00 14.54 104 LEU A O 1
ATOM 874 N N . LEU A 1 105 ? -21.621 20.949 21.494 1.00 14.50 105 LEU A N 1
ATOM 875 C CA . LEU A 1 105 ? -22.880 21.596 21.109 1.00 14.76 105 LEU A CA 1
ATOM 876 C C . LEU A 1 105 ? -22.967 22.984 21.738 1.00 15.53 105 LEU A C 1
ATOM 877 O O . LEU A 1 105 ? -22.747 23.146 22.933 1.00 15.57 105 LEU A O 1
ATOM 882 N N . GLY A 1 106 ? -23.266 24.002 20.933 1.00 16.27 106 GLY A N 1
ATOM 883 C CA . GLY A 1 106 ? -23.399 25.345 21.477 1.00 16.74 106 GLY A CA 1
ATOM 884 C C . GLY A 1 106 ? -23.966 26.331 20.479 1.00 17.81 106 GLY A C 1
ATOM 885 O O . GLY A 1 106 ? -24.323 25.956 19.361 1.00 18.00 106 GLY A O 1
ATOM 886 N N . GLY A 1 107 ? -24.040 27.591 20.899 1.00 18.56 107 GLY A N 1
ATOM 887 C CA . GLY A 1 107 ? -24.511 28.671 20.024 1.00 19.69 107 GLY A CA 1
ATOM 888 C C . GLY A 1 107 ? -25.886 29.185 20.371 1.00 20.45 107 GLY A C 1
ATOM 889 O O . GLY A 1 107 ? -26.365 30.146 19.764 1.00 21.19 107 GLY A O 1
ATOM 890 N N A ARG A 1 108 ? -26.538 28.527 21.326 0.50 20.29 108 ARG A N 1
ATOM 891 N N B ARG A 1 108 ? -26.526 28.538 21.341 0.50 20.20 108 ARG A N 1
ATOM 892 C CA A ARG A 1 108 ? -27.825 28.963 21.868 0.50 20.54 108 ARG A CA 1
ATOM 893 C CA B ARG A 1 108 ? -27.829 28.949 21.862 0.50 20.32 108 ARG A CA 1
ATOM 894 C C A ARG A 1 108 ? -28.041 28.275 23.210 0.50 20.18 108 ARG A C 1
ATOM 895 C C B ARG A 1 108 ? -28.005 28.306 23.235 0.50 20.07 108 ARG A C 1
ATOM 896 O O A ARG A 1 108 ? -27.359 27.288 23.500 0.50 20.28 108 ARG A O 1
ATOM 897 O O B ARG A 1 108 ? -27.252 27.391 23.578 0.50 20.13 108 ARG A O 1
ATOM 912 N N . PRO A 1 109 ? -28.979 28.786 24.033 1.00 19.87 109 PRO A N 1
ATOM 913 C CA . PRO A 1 109 ? -29.309 28.111 25.288 1.00 19.74 109 PRO A CA 1
ATOM 914 C C . PRO A 1 109 ? -29.742 26.674 24.976 1.00 19.53 109 PRO A C 1
ATOM 915 O O . PRO A 1 109 ? -30.584 26.452 24.114 1.00 20.37 109 PRO A O 1
ATOM 919 N N . LEU A 1 110 ? -29.126 25.697 25.639 1.00 18.08 110 LEU A N 1
ATOM 920 C CA . LEU A 1 110 ? -29.298 24.311 25.228 1.00 17.71 110 LEU A CA 1
ATOM 921 C C . LEU A 1 110 ? -30.395 23.564 25.971 1.00 18.54 110 LEU A C 1
ATOM 922 O O . LEU A 1 110 ? -30.671 22.403 25.668 1.00 19.10 110 LEU A O 1
ATOM 927 N N . GLY A 1 111 ? -31.025 24.228 26.935 1.00 18.32 111 GLY A N 1
ATOM 928 C CA . GLY A 1 111 ? -32.140 23.633 27.671 1.00 18.35 111 GLY A CA 1
ATOM 929 C C . GLY A 1 111 ? -31.724 22.499 28.587 1.00 18.73 111 GLY A C 1
ATOM 930 O O . GLY A 1 111 ? -30.544 22.353 28.890 1.00 18.30 111 GLY A O 1
ATOM 931 N N . PRO A 1 112 ? -32.694 21.680 29.034 1.00 18.65 112 PRO A N 1
ATOM 932 C CA . PRO A 1 112 ? -32.399 20.594 29.981 1.00 18.71 112 PRO A CA 1
ATOM 933 C C . PRO A 1 112 ? -31.491 19.517 29.408 1.00 19.04 112 PRO A C 1
ATOM 934 O O . PRO A 1 112 ? -31.522 19.269 28.219 1.00 18.85 112 PRO A O 1
ATOM 938 N N . MET A 1 113 ? -30.707 18.874 30.272 1.00 19.07 113 MET A N 1
ATOM 939 C CA . MET A 1 113 ? -29.858 17.757 29.864 1.00 19.56 113 MET A CA 1
ATOM 940 C C . MET A 1 113 ? -30.668 16.650 29.232 1.00 21.35 113 MET A C 1
ATOM 941 O O . MET A 1 113 ? -30.249 16.066 28.236 1.00 21.29 113 MET A O 1
ATOM 946 N N . LEU A 1 114 ? -31.786 16.312 29.888 1.00 22.25 114 LEU A N 1
ATOM 947 C CA . LEU A 1 114 ? -32.656 15.214 29.476 1.00 24.02 114 LEU A CA 1
ATOM 948 C C . LEU A 1 114 ? -34.063 15.732 29.314 1.00 25.44 114 LEU A C 1
ATOM 949 O O . LEU A 1 114 ? -34.462 16.663 30.021 1.00 25.38 114 LEU A O 1
ATOM 954 N N . ALA A 1 115 ? -34.846 15.174 28.373 1.00 27.20 115 ALA A N 1
ATOM 955 C CA . ALA A 1 115 ? -36.282 15.420 28.262 1.00 29.72 115 ALA A CA 1
ATOM 956 C C . ALA A 1 115 ? -36.969 15.102 29.592 1.00 31.44 115 ALA A C 1
ATOM 957 O O . ALA A 1 115 ? -36.796 14.009 30.138 1.00 31.68 115 ALA A O 1
ATOM 959 N N . HIS A 1 116 ? -37.689 16.095 30.119 1.00 33.80 116 HIS A N 1
ATOM 960 C CA . HIS A 1 116 ? -38.485 16.004 31.366 1.00 35.94 116 HIS A CA 1
ATOM 961 C C . HIS A 1 116 ? -37.706 15.920 32.691 1.00 37.14 116 HIS A C 1
ATOM 962 O O . HIS A 1 116 ? -38.017 16.652 33.638 1.00 37.83 116 HIS A O 1
ATOM 969 N N . LYS A 1 117 ? -36.715 15.032 32.752 1.00 38.48 117 LYS A N 1
ATOM 970 C CA . LYS A 1 117 ? -35.744 14.947 33.858 1.00 39.45 117 LYS A CA 1
ATOM 971 C C . LYS A 1 117 ? -34.941 13.668 33.691 1.00 39.59 117 LYS A C 1
ATOM 972 O O . LYS A 1 117 ? -35.516 12.581 33.605 1.00 40.42 117 LYS A O 1
ATOM 978 N N . ALA B 1 2 ? -10.211 31.143 41.215 1.00 30.90 2 ALA B N 1
ATOM 979 C CA . ALA B 1 2 ? -11.633 30.825 41.552 1.00 30.20 2 ALA B CA 1
ATOM 980 C C . ALA B 1 2 ? -11.774 30.196 42.933 1.00 29.40 2 ALA B C 1
ATOM 981 O O . ALA B 1 2 ? -10.810 29.660 43.493 1.00 29.28 2 ALA B O 1
ATOM 983 N N . GLU B 1 3 ? -12.982 30.256 43.474 1.00 28.22 3 GLU B N 1
ATOM 984 C CA . GLU B 1 3 ? -13.225 29.648 44.767 1.00 27.26 3 GLU B CA 1
ATOM 985 C C . GLU B 1 3 ? -13.725 28.221 44.650 1.00 25.55 3 GLU B C 1
ATOM 986 O O . GLU B 1 3 ? -14.400 27.854 43.682 1.00 23.94 3 GLU B O 1
ATOM 992 N N . GLU B 1 4 ? -13.365 27.418 45.643 1.00 23.70 4 GLU B N 1
ATOM 993 C CA . GLU B 1 4 ? -13.815 26.034 45.692 1.00 22.30 4 GLU B CA 1
ATOM 994 C C . GLU B 1 4 ? -15.317 25.955 45.937 1.00 21.26 4 GLU B C 1
ATOM 995 O O . GLU B 1 4 ? -15.921 26.822 46.564 1.00 21.30 4 GLU B O 1
ATOM 1001 N N . THR B 1 5 ? -15.920 24.913 45.384 1.00 19.21 5 THR B N 1
ATOM 1002 C CA . THR B 1 5 ? -17.327 24.599 45.588 1.00 17.44 5 THR B CA 1
ATOM 1003 C C . THR B 1 5 ? -17.434 23.525 46.677 1.00 16.48 5 THR B C 1
ATOM 1004 O O . THR B 1 5 ? -16.418 23.010 47.160 1.00 15.64 5 THR B O 1
ATOM 1008 N N . ILE B 1 6 ? -18.665 23.139 47.001 1.00 16.53 6 ILE B N 1
ATOM 1009 C CA . ILE B 1 6 ? -18.890 22.055 47.950 1.00 16.20 6 ILE B CA 1
ATOM 1010 C C . ILE B 1 6 ? -18.231 20.719 47.532 1.00 15.09 6 ILE B C 1
ATOM 1011 O O . ILE B 1 6 ? -17.903 19.893 48.386 1.00 15.35 6 ILE B O 1
ATOM 1016 N N . PHE B 1 7 ? -18.005 20.536 46.229 1.00 14.15 7 PHE B N 1
ATOM 1017 C CA . PHE B 1 7 ? -17.370 19.305 45.744 1.00 13.81 7 PHE B CA 1
ATOM 1018 C C . PHE B 1 7 ? -16.007 19.107 46.391 1.00 14.86 7 PHE B C 1
ATOM 1019 O O . PHE B 1 7 ? -15.619 17.981 46.654 1.00 14.56 7 PHE B O 1
ATOM 1027 N N . SER B 1 8 ? -15.282 20.201 46.653 1.00 15.20 8 SER B N 1
ATOM 1028 C CA . SER B 1 8 ? -13.955 20.082 47.287 1.00 15.24 8 SER B CA 1
ATOM 1029 C C . SER B 1 8 ? -14.036 19.516 48.700 1.00 15.20 8 SER B C 1
ATOM 1030 O O . SER B 1 8 ? -13.185 18.720 49.092 1.00 15.49 8 SER B O 1
ATOM 1033 N N . LYS B 1 9 ? -15.065 19.915 49.445 1.00 15.03 9 LYS B N 1
ATOM 1034 C CA . LYS B 1 9 ? -15.279 19.375 50.794 1.00 15.83 9 LYS B CA 1
ATOM 1035 C C . LYS B 1 9 ? -15.659 17.895 50.750 1.00 15.45 9 LYS B C 1
ATOM 1036 O O . LYS B 1 9 ? -15.258 17.127 51.620 1.00 14.99 9 LYS B O 1
ATOM 1042 N N . ILE B 1 10 ? -16.390 17.498 49.710 1.00 15.13 10 ILE B N 1
ATOM 1043 C CA . ILE B 1 10 ? -16.728 16.086 49.509 1.00 15.03 10 ILE B CA 1
ATOM 1044 C C . ILE B 1 10 ? -15.465 15.270 49.161 1.00 14.04 10 ILE B C 1
ATOM 1045 O O . ILE B 1 10 ? -15.160 14.260 49.807 1.00 14.42 10 ILE B O 1
ATOM 1050 N N . ILE B 1 11 ? -14.719 15.745 48.165 1.00 13.76 11 ILE B N 1
ATOM 1051 C CA . ILE B 1 11 ? -13.485 15.093 47.732 1.00 14.33 11 ILE B CA 1
ATOM 1052 C C . ILE B 1 11 ? -12.529 14.823 48.899 1.00 14.90 11 ILE B C 1
ATOM 1053 O O . ILE B 1 11 ? -11.983 13.719 49.032 1.00 15.13 11 ILE B O 1
ATOM 1058 N N A ARG B 1 12 ? -12.322 15.823 49.745 0.50 14.72 12 ARG B N 1
ATOM 1059 N N B ARG B 1 12 ? -12.341 15.841 49.741 0.50 15.00 12 ARG B N 1
ATOM 1060 C CA A ARG B 1 12 ? -11.321 15.681 50.798 0.50 15.54 12 ARG B CA 1
ATOM 1061 C CA B ARG B 1 12 ? -11.373 15.789 50.844 0.50 16.11 12 ARG B CA 1
ATOM 1062 C C A ARG B 1 12 ? -11.905 15.118 52.090 0.50 16.23 12 ARG B C 1
ATOM 1063 C C B ARG B 1 12 ? -11.984 15.288 52.141 0.50 16.62 12 ARG B C 1
ATOM 1064 O O A ARG B 1 12 ? -11.193 15.006 53.092 0.50 16.45 12 ARG B O 1
ATOM 1065 O O B ARG B 1 12 ? -11.389 15.430 53.210 0.50 17.03 12 ARG B O 1
ATOM 1080 N N . ARG B 1 13 ? -13.185 14.722 52.045 1.00 17.13 13 ARG B N 1
ATOM 1081 C CA . ARG B 1 13 ? -13.837 14.027 53.178 1.00 18.82 13 ARG B CA 1
ATOM 1082 C C . ARG B 1 13 ? -13.962 14.939 54.404 1.00 19.00 13 ARG B C 1
ATOM 1083 O O . ARG B 1 13 ? -13.813 14.501 55.561 1.00 19.70 13 ARG B O 1
ATOM 1091 N N . GLU B 1 14 ? -14.236 16.215 54.122 1.00 18.93 14 GLU B N 1
ATOM 1092 C CA . GLU B 1 14 ? -14.382 17.240 55.149 1.00 19.63 14 GLU B CA 1
ATOM 1093 C C . GLU B 1 14 ? -15.822 17.305 55.653 1.00 19.70 14 GLU B C 1
ATOM 1094 O O . GLU B 1 14 ? -16.071 17.833 56.738 1.00 20.62 14 GLU B O 1
ATOM 1100 N N . ILE B 1 15 ? -16.748 16.775 54.853 1.00 19.09 15 ILE B N 1
ATOM 1101 C CA . ILE B 1 15 ? -18.162 16.628 55.209 1.00 18.64 15 ILE B CA 1
ATOM 1102 C C . ILE B 1 15 ? -18.604 15.188 54.895 1.00 18.66 15 ILE B C 1
ATOM 1103 O O . ILE B 1 15 ? -17.944 14.501 54.118 1.00 18.42 15 ILE B O 1
ATOM 1108 N N . PRO B 1 16 ? -19.697 14.708 55.529 1.00 17.76 16 PRO B N 1
ATOM 1109 C CA . PRO B 1 16 ? -20.150 13.340 55.261 1.00 17.36 16 PRO B CA 1
ATOM 1110 C C . PRO B 1 16 ? -20.488 13.111 53.790 1.00 17.30 16 PRO B C 1
ATOM 1111 O O . PRO B 1 16 ? -20.999 14.011 53.114 1.00 17.06 16 PRO B O 1
ATOM 1115 N N . SER B 1 17 ? -20.215 11.907 53.307 1.00 17.45 17 SER B N 1
ATOM 1116 C CA . SER B 1 17 ? -20.515 11.568 51.932 1.00 17.83 17 SER B CA 1
ATOM 1117 C C . SER B 1 17 ? -20.561 10.059 51.796 1.00 18.35 17 SER B C 1
ATOM 1118 O O . SER B 1 17 ? -20.195 9.329 52.720 1.00 19.35 17 SER B O 1
ATOM 1121 N N . ASP B 1 18 ? -21.015 9.601 50.639 1.00 17.30 18 ASP B N 1
ATOM 1122 C CA . ASP B 1 18 ? -20.858 8.203 50.257 1.00 18.38 18 ASP B CA 1
ATOM 1123 C C . ASP B 1 18 ? -20.183 8.203 48.895 1.00 17.12 18 ASP B C 1
ATOM 1124 O O . ASP B 1 18 ? -20.830 8.278 47.862 1.00 18.71 18 ASP B O 1
ATOM 1129 N N . ILE B 1 19 ? -18.865 8.115 48.908 1.00 15.73 19 ILE B N 1
ATOM 1130 C CA . ILE B 1 19 ? -18.095 8.209 47.674 1.00 15.79 19 ILE B CA 1
ATOM 1131 C C . ILE B 1 19 ? -18.127 6.857 46.962 1.00 16.04 19 ILE B C 1
ATOM 1132 O O . ILE B 1 19 ? -17.832 5.825 47.567 1.00 17.26 19 ILE B O 1
ATOM 1137 N N . VAL B 1 20 ? -18.521 6.864 45.691 1.00 14.69 20 VAL B N 1
ATOM 1138 C CA . VAL B 1 20 ? -18.641 5.665 44.846 1.00 15.30 20 VAL B CA 1
ATOM 1139 C C . VAL B 1 20 ? -17.273 5.193 44.346 1.00 15.10 20 VAL B C 1
ATOM 1140 O O . VAL B 1 20 ? -17.009 3.976 44.210 1.00 15.67 20 VAL B O 1
ATOM 1144 N N . TYR B 1 21 ? -16.402 6.157 44.042 1.00 13.75 21 TYR B N 1
ATOM 1145 C CA . TYR B 1 21 ? -15.077 5.873 43.515 1.00 13.52 21 TYR B CA 1
ATOM 1146 C C . TYR B 1 21 ? -14.163 7.017 43.899 1.00 13.01 21 TYR B C 1
ATOM 1147 O O . TYR B 1 21 ? -14.565 8.190 43.813 1.00 12.78 21 TYR B O 1
ATOM 1156 N N . GLN B 1 22 ? -12.944 6.714 44.318 1.00 12.77 22 GLN B N 1
ATOM 1157 C CA . GLN B 1 22 ? -11.937 7.777 44.440 1.00 12.69 22 GLN B CA 1
ATOM 1158 C C . GLN B 1 22 ? -10.552 7.237 44.179 1.00 12.90 22 GLN B C 1
ATOM 1159 O O . GLN B 1 22 ? -10.168 6.205 44.712 1.00 13.80 22 GLN B O 1
ATOM 1165 N N . ASP B 1 23 ? -9.779 7.942 43.370 1.00 12.52 23 ASP B N 1
ATOM 1166 C CA . ASP B 1 23 ? -8.368 7.635 43.249 1.00 12.26 23 ASP B CA 1
ATOM 1167 C C . ASP B 1 23 ? -7.579 8.945 43.302 1.00 11.89 23 ASP B C 1
ATOM 1168 O O . ASP B 1 23 ? -8.093 9.984 43.769 1.00 12.54 23 ASP B O 1
ATOM 1173 N N . ASP B 1 24 ? -6.331 8.910 42.857 1.00 12.53 24 ASP B N 1
ATOM 1174 C CA . ASP B 1 24 ? -5.475 10.104 42.941 1.00 12.34 24 ASP B CA 1
ATOM 1175 C C . ASP B 1 24 ? -6.022 11.283 42.151 1.00 12.47 24 ASP B C 1
ATOM 1176 O O . ASP B 1 24 ? -5.733 12.426 42.486 1.00 12.66 24 ASP B O 1
ATOM 1181 N N . LEU B 1 25 ? -6.801 10.997 41.115 1.00 12.01 25 LEU B N 1
ATOM 1182 C CA . LEU B 1 25 ? -7.204 12.029 40.154 1.00 11.58 25 LEU B CA 1
ATOM 1183 C C . LEU B 1 25 ? -8.670 12.406 40.135 1.00 12.14 25 LEU B C 1
ATOM 1184 O O . LEU B 1 25 ? -8.992 13.546 39.806 1.00 11.87 25 LEU B O 1
ATOM 1189 N N . VAL B 1 26 ? -9.553 11.456 40.462 1.00 11.40 26 VAL B N 1
ATOM 1190 C CA A VAL B 1 26 ? -10.987 11.676 40.317 0.50 12.53 26 VAL B CA 1
ATOM 1191 C CA B VAL B 1 26 ? -10.994 11.625 40.282 0.50 11.77 26 VAL B CA 1
ATOM 1192 C C . VAL B 1 26 ? -11.783 11.118 41.497 1.00 12.48 26 VAL B C 1
ATOM 1193 O O . VAL B 1 26 ? -11.338 10.198 42.190 1.00 13.09 26 VAL B O 1
ATOM 1200 N N . THR B 1 27 ? -12.959 11.705 41.726 1.00 12.08 27 THR B N 1
ATOM 1201 C CA . THR B 1 27 ? -13.910 11.301 42.767 1.00 12.09 27 THR B CA 1
ATOM 1202 C C . THR B 1 27 ? -15.284 11.222 42.120 1.00 12.13 27 THR B C 1
ATOM 1203 O O . THR B 1 27 ? -15.630 12.047 41.282 1.00 11.53 27 THR B O 1
ATOM 1207 N N . ALA B 1 28 ? -16.052 10.190 42.465 1.00 12.33 28 ALA B N 1
ATOM 1208 C CA . ALA B 1 28 ? -17.402 10.014 41.938 1.00 11.74 28 ALA B CA 1
ATOM 1209 C C . ALA B 1 28 ? -18.398 9.792 43.069 1.00 11.46 28 ALA B C 1
ATOM 1210 O O . ALA B 1 28 ? -18.083 9.133 44.057 1.00 12.45 28 ALA B O 1
ATOM 1212 N N . PHE B 1 29 ? -19.593 10.355 42.921 1.00 11.28 29 PHE B N 1
ATOM 1213 C CA . PHE B 1 29 ? -20.670 10.173 43.903 1.00 12.07 29 PHE B CA 1
ATOM 1214 C C . PHE B 1 29 ? -22.023 10.433 43.252 1.00 12.46 29 PHE B C 1
ATOM 1215 O O . PHE B 1 29 ? -22.106 11.021 42.176 1.00 12.47 29 PHE B O 1
ATOM 1223 N N . ARG B 1 30 ? -23.097 9.968 43.894 1.00 12.64 30 ARG B N 1
ATOM 1224 C CA . ARG B 1 30 ? -24.439 10.112 43.347 1.00 13.19 30 ARG B CA 1
ATOM 1225 C C . ARG B 1 30 ? -24.928 11.561 43.447 1.00 12.87 30 ARG B C 1
ATOM 1226 O O . ARG B 1 30 ? -24.635 12.264 44.433 1.00 12.77 30 ARG B O 1
ATOM 1234 N N . ASP B 1 31 ? -25.658 12.006 42.422 1.00 12.26 31 ASP B N 1
ATOM 1235 C CA . ASP B 1 31 ? -26.271 13.327 42.411 1.00 12.88 31 ASP B CA 1
ATOM 1236 C C . ASP B 1 31 ? -27.377 13.449 43.459 1.00 13.41 31 ASP B C 1
ATOM 1237 O O . ASP B 1 31 ? -28.146 12.508 43.688 1.00 14.21 31 ASP B O 1
ATOM 1242 N N . ILE B 1 32 ? -27.462 14.625 44.070 1.00 13.44 32 ILE B N 1
ATOM 1243 C CA . ILE B 1 32 ? -28.488 14.897 45.069 1.00 14.82 32 ILE B CA 1
ATOM 1244 C C . ILE B 1 32 ? -29.893 14.929 44.502 1.00 15.08 32 ILE B C 1
ATOM 1245 O O . ILE B 1 32 ? -30.858 14.741 45.237 1.00 15.96 32 ILE B O 1
ATOM 1250 N N A SER B 1 33 ? -29.995 15.146 43.195 0.50 15.03 33 SER B N 1
ATOM 1251 N N B SER B 1 33 ? -30.006 15.192 43.201 0.50 15.16 33 SER B N 1
ATOM 1252 C CA A SER B 1 33 ? -31.280 15.224 42.523 0.50 15.37 33 SER B CA 1
ATOM 1253 C CA B SER B 1 33 ? -31.298 15.217 42.527 0.50 15.60 33 SER B CA 1
ATOM 1254 C C A SER B 1 33 ? -31.211 14.408 41.239 0.50 15.25 33 SER B C 1
ATOM 1255 C C B SER B 1 33 ? -31.198 14.404 41.245 0.50 15.36 33 SER B C 1
ATOM 1256 O O A SER B 1 33 ? -31.104 14.967 40.142 0.50 14.93 33 SER B O 1
ATOM 1257 O O B SER B 1 33 ? -31.053 14.963 40.153 0.50 15.07 33 SER B O 1
ATOM 1262 N N . PRO B 1 34 ? -31.274 13.070 41.373 1.00 15.22 34 PRO B N 1
ATOM 1263 C CA . PRO B 1 34 ? -31.050 12.171 40.221 1.00 15.41 34 PRO B CA 1
ATOM 1264 C C . PRO B 1 34 ? -32.068 12.348 39.109 1.00 15.25 34 PRO B C 1
ATOM 1265 O O . PRO B 1 34 ? -33.277 12.462 39.362 1.00 16.07 34 PRO B O 1
ATOM 1269 N N . GLN B 1 35 ? -31.559 12.414 37.886 1.00 14.87 35 GLN B N 1
ATOM 1270 C CA . GLN B 1 35 ? -32.367 12.548 36.689 1.00 14.96 35 GLN B CA 1
ATOM 1271 C C . GLN B 1 35 ? -32.511 11.240 35.905 1.00 15.09 35 GLN B C 1
ATOM 1272 O O . GLN B 1 35 ? -33.187 11.216 34.871 1.00 15.54 35 GLN B O 1
ATOM 1278 N N . ALA B 1 36 ? -31.890 10.165 36.395 1.00 14.06 36 ALA B N 1
ATOM 1279 C CA . ALA B 1 36 ? -32.012 8.827 35.790 1.00 14.23 36 ALA B CA 1
ATOM 1280 C C . ALA B 1 36 ? -31.746 7.812 36.887 1.00 14.26 36 ALA B C 1
ATOM 1281 O O . ALA B 1 36 ? -31.212 8.166 37.933 1.00 14.25 36 ALA B O 1
ATOM 1283 N N . PRO B 1 37 ? -32.124 6.535 36.681 1.00 14.19 37 PRO B N 1
ATOM 1284 C CA . PRO B 1 37 ? -31.854 5.562 37.751 1.00 14.52 37 PRO B CA 1
ATOM 1285 C C . PRO B 1 37 ? -30.374 5.500 38.185 1.00 14.43 37 PRO B C 1
ATOM 1286 O O . PRO B 1 37 ? -30.082 5.251 39.372 1.00 15.43 37 PRO B O 1
ATOM 1290 N N . THR B 1 38 ? -29.456 5.698 37.235 1.00 13.58 38 THR B N 1
ATOM 1291 C CA . THR B 1 38 ? -28.061 5.975 37.556 1.00 13.21 38 THR B CA 1
ATOM 1292 C C . THR B 1 38 ? -27.837 7.429 37.205 1.00 12.38 38 THR B C 1
ATOM 1293 O O . THR B 1 38 ? -28.079 7.843 36.065 1.00 12.19 38 THR B O 1
ATOM 1297 N N . HIS B 1 39 ? -27.396 8.188 38.204 1.00 11.98 39 HIS B N 1
ATOM 1298 C CA . HIS B 1 39 ? -26.985 9.575 37.986 1.00 11.85 39 HIS B CA 1
ATOM 1299 C C . HIS B 1 39 ? -25.828 9.851 38.928 1.00 11.65 39 HIS B C 1
ATOM 1300 O O . HIS B 1 39 ? -26.014 10.175 40.107 1.00 12.02 39 HIS B O 1
ATOM 1307 N N . ILE B 1 40 ? -24.623 9.683 38.388 1.00 11.55 40 ILE B N 1
ATOM 1308 C CA . ILE B 1 40 ? -23.388 9.769 39.174 1.00 12.74 40 ILE B CA 1
ATOM 1309 C C . ILE B 1 40 ? -22.506 10.860 38.601 1.00 12.34 40 ILE B C 1
ATOM 1310 O O . ILE B 1 40 ? -22.376 10.975 37.369 1.00 12.52 40 ILE B O 1
ATOM 1315 N N . LEU B 1 41 ? -21.968 11.707 39.479 1.00 11.70 41 LEU B N 1
ATOM 1316 C CA . LEU B 1 41 ? -21.056 12.770 39.045 1.00 11.29 41 LEU B CA 1
ATOM 1317 C C . LEU B 1 41 ? -19.634 12.256 39.157 1.00 10.95 41 LEU B C 1
ATOM 1318 O O . LEU B 1 41 ? -19.265 11.661 40.161 1.00 11.54 41 LEU B O 1
ATOM 1323 N N . ILE B 1 42 ? -18.814 12.554 38.151 1.00 11.31 42 ILE B N 1
ATOM 1324 C CA . ILE B 1 42 ? -17.395 12.151 38.114 1.00 12.30 42 ILE B CA 1
ATOM 1325 C C . ILE B 1 42 ? -16.588 13.439 37.962 1.00 11.58 42 ILE B C 1
ATOM 1326 O O . ILE B 1 42 ? -16.769 14.186 36.983 1.00 11.89 42 ILE B O 1
ATOM 1331 N N . ILE B 1 43 ? -15.743 13.697 38.951 1.00 10.84 43 ILE B N 1
ATOM 1332 C CA A ILE B 1 43 ? -15.133 15.015 39.088 0.50 12.05 43 ILE B CA 1
ATOM 1333 C CA B ILE B 1 43 ? -15.157 15.015 39.200 0.50 11.34 43 ILE B CA 1
ATOM 1334 C C . ILE B 1 43 ? -13.634 14.903 39.333 1.00 12.14 43 ILE B C 1
ATOM 1335 O O . ILE B 1 43 ? -13.173 14.039 40.052 1.00 12.78 43 ILE B O 1
ATOM 1344 N N . PRO B 1 44 ? -12.841 15.788 38.687 1.00 11.20 44 PRO B N 1
ATOM 1345 C CA . PRO B 1 44 ? -11.400 15.808 38.968 1.00 12.32 44 PRO B CA 1
ATOM 1346 C C . PRO B 1 44 ? -11.153 16.317 40.378 1.00 12.74 44 PRO B C 1
ATOM 1347 O O . PRO B 1 44 ? -11.881 17.202 40.841 1.00 13.27 44 PRO B O 1
ATOM 1351 N N . ASN B 1 45 ? -10.168 15.768 41.087 1.00 12.79 45 ASN B N 1
ATOM 1352 C CA . ASN B 1 45 ? -9.899 16.199 42.465 1.00 13.60 45 ASN B CA 1
ATOM 1353 C C . ASN B 1 45 ? -9.427 17.647 42.596 1.00 14.02 45 ASN B C 1
ATOM 1354 O O . ASN B 1 45 ? -9.610 18.260 43.651 1.00 16.01 45 ASN B O 1
ATOM 1359 N N . ILE B 1 46 ? -8.827 18.163 41.531 1.00 13.53 46 ILE B N 1
ATOM 1360 C CA . ILE B 1 46 ? -8.355 19.540 41.450 1.00 15.37 46 ILE B CA 1
ATOM 1361 C C . ILE B 1 46 ? -9.490 20.440 40.943 1.00 14.81 46 ILE B C 1
ATOM 1362 O O . ILE B 1 46 ? -10.218 20.089 40.024 1.00 14.28 46 ILE B O 1
ATOM 1367 N N . LEU B 1 47 ? -9.611 21.641 41.520 1.00 13.99 47 LEU B N 1
ATOM 1368 C CA . LEU B 1 47 ? -10.591 22.607 41.066 1.00 14.86 47 LEU B CA 1
ATOM 1369 C C . LEU B 1 47 ? -10.208 23.184 39.713 1.00 14.72 47 LEU B C 1
ATOM 1370 O O . LEU B 1 47 ? -9.162 23.832 39.566 1.00 16.58 47 LEU B O 1
ATOM 1375 N N . ILE B 1 48 ? -11.081 22.945 38.742 1.00 14.64 48 ILE B N 1
ATOM 1376 C CA . ILE B 1 48 ? -11.008 23.533 37.417 1.00 14.82 48 ILE B CA 1
ATOM 1377 C C . ILE B 1 48 ? -12.431 24.044 37.241 1.00 15.00 48 ILE B C 1
ATOM 1378 O O . ILE B 1 48 ? -13.343 23.265 37.141 1.00 14.22 48 ILE B O 1
ATOM 1383 N N . PRO B 1 49 ? -12.660 25.371 37.306 1.00 14.89 49 PRO B N 1
ATOM 1384 C CA . PRO B 1 49 ? -14.042 25.871 37.372 1.00 15.42 49 PRO B CA 1
ATOM 1385 C C . PRO B 1 49 ? -14.937 25.535 36.186 1.00 14.86 49 PRO B C 1
ATOM 1386 O O . PRO B 1 49 ? -16.101 25.178 36.388 1.00 14.73 49 PRO B O 1
ATOM 1390 N N . THR B 1 50 ? -14.403 25.647 34.984 1.00 14.59 50 THR B N 1
ATOM 1391 C CA . THR B 1 50 ? -15.150 25.367 33.750 1.00 14.96 50 THR B CA 1
ATOM 1392 C C . THR B 1 50 ? -14.255 24.663 32.752 1.00 14.54 50 THR B C 1
ATOM 1393 O O . THR B 1 50 ? -13.037 24.680 32.875 1.00 14.00 50 THR B O 1
ATOM 1397 N N . VAL B 1 51 ? -14.868 2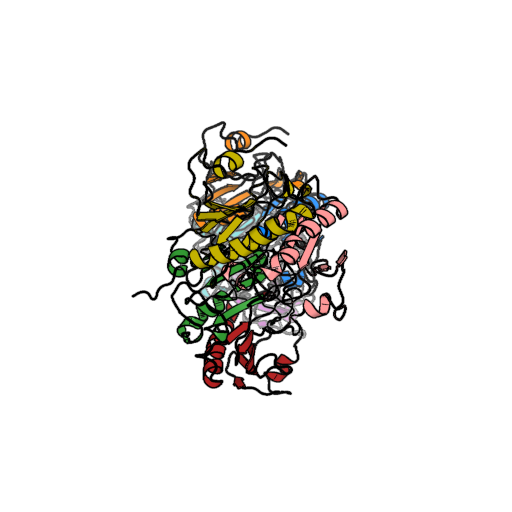4.053 31.746 1.00 14.12 51 VAL B N 1
ATOM 1398 C CA . VAL B 1 51 ? -14.103 23.404 30.680 1.00 14.35 51 VAL B CA 1
ATOM 1399 C C . VAL B 1 51 ? -13.189 24.376 29.931 1.00 14.79 51 VAL B C 1
ATOM 1400 O O . VAL B 1 51 ? -12.157 23.983 29.410 1.00 14.35 51 VAL B O 1
ATOM 1404 N N . ASN B 1 52 ? -13.537 25.660 29.957 1.00 15.43 52 ASN B N 1
ATOM 1405 C CA . ASN B 1 52 ? -12.653 26.655 29.344 1.00 15.99 52 ASN B CA 1
ATOM 1406 C C . ASN B 1 52 ? -11.291 26.761 30.027 1.00 16.45 52 ASN B C 1
ATOM 1407 O O . ASN B 1 52 ? -10.334 27.275 29.429 1.00 17.34 52 ASN B O 1
ATOM 1412 N N . ASP B 1 53 ? -11.207 26.271 31.262 1.00 16.56 53 ASP B N 1
ATOM 1413 C CA . ASP B 1 53 ? -10.017 26.406 32.096 1.00 16.73 53 ASP B CA 1
ATOM 1414 C C . ASP B 1 53 ? -9.063 25.207 32.052 1.00 16.84 53 ASP B C 1
ATOM 1415 O O . ASP B 1 53 ? -8.040 25.202 32.738 1.00 18.23 53 ASP B O 1
ATOM 1420 N N . VAL B 1 54 ? -9.381 24.195 31.250 1.00 17.17 54 VAL B N 1
ATOM 1421 C CA . VAL B 1 54 ? -8.506 23.024 31.158 1.00 17.05 54 VAL B CA 1
ATOM 1422 C C . VAL B 1 54 ? -7.252 23.326 30.358 1.00 17.95 54 VAL B C 1
ATOM 1423 O O . VAL B 1 54 ? -7.238 24.216 29.498 1.00 19.60 54 VAL B O 1
ATOM 1427 N N . SER B 1 55 ? -6.202 22.566 30.643 1.00 17.89 55 SER B N 1
ATOM 1428 C CA . SER B 1 55 ? -4.976 22.630 29.875 1.00 17.91 55 SER B CA 1
ATOM 1429 C C . SER B 1 55 ? -4.315 21.263 29.825 1.00 17.20 55 SER B C 1
ATOM 1430 O O . SER B 1 55 ? -4.813 20.295 30.418 1.00 16.64 55 SER B O 1
ATOM 1433 N N . ALA B 1 56 ? -3.190 21.183 29.123 1.00 17.25 56 ALA B N 1
ATOM 1434 C CA . ALA B 1 56 ? -2.503 19.913 28.903 1.00 16.78 56 ALA B CA 1
ATOM 1435 C C . ALA B 1 56 ? -2.265 19.133 30.184 1.00 16.52 56 ALA B C 1
ATOM 1436 O O . ALA B 1 56 ? -2.402 17.903 30.206 1.00 16.39 56 ALA B O 1
ATOM 1438 N N . GLU B 1 57 ? -1.904 19.823 31.262 1.00 16.20 57 GLU B N 1
ATOM 1439 C CA . GLU B 1 57 ? -1.610 19.119 32.519 1.00 15.92 57 GLU B CA 1
ATOM 1440 C C . GLU B 1 57 ? -2.806 18.385 33.125 1.00 15.64 57 GLU B C 1
ATOM 1441 O O . GLU B 1 57 ? -2.628 17.514 33.976 1.00 16.16 57 GLU B O 1
ATOM 1447 N N . HIS B 1 58 ? -4.017 18.754 32.700 1.00 15.36 58 HIS B N 1
ATOM 1448 C CA . HIS B 1 58 ? -5.247 18.125 33.182 1.00 14.84 58 HIS B CA 1
ATOM 1449 C C . HIS B 1 58 ? -5.667 16.911 32.359 1.00 14.50 58 HIS B C 1
ATOM 1450 O O . HIS B 1 58 ? -6.615 16.228 32.758 1.00 13.37 58 HIS B O 1
ATOM 1457 N N . GLU B 1 59 ? -5.006 16.636 31.232 1.00 13.97 59 GLU B N 1
ATOM 1458 C CA . GLU B 1 59 ? -5.489 15.579 30.306 1.00 14.27 59 GLU B CA 1
ATOM 1459 C C . GLU B 1 59 ? -5.554 14.208 30.938 1.00 14.18 59 GLU B C 1
ATOM 1460 O O . GLU B 1 59 ? -6.501 13.461 30.662 1.00 13.66 59 GLU B O 1
ATOM 1466 N N A GLN B 1 60 ? -4.585 13.861 31.776 0.50 14.17 60 GLN B N 1
ATOM 1467 N N B GLN B 1 60 ? -4.593 13.874 31.799 0.50 14.29 60 GLN B N 1
ATOM 1468 C CA A GLN B 1 60 ? -4.624 12.545 32.406 0.50 14.48 60 GLN B CA 1
ATOM 1469 C CA B GLN B 1 60 ? -4.586 12.547 32.433 0.50 14.74 60 GLN B CA 1
ATOM 1470 C C A GLN B 1 60 ? -5.889 12.428 33.270 0.50 14.02 60 GLN B C 1
ATOM 1471 C C B GLN B 1 60 ? -5.794 12.373 33.367 0.50 14.34 60 GLN B C 1
ATOM 1472 O O A GLN B 1 60 ? -6.669 11.485 33.129 0.50 13.38 60 GLN B O 1
ATOM 1473 O O B GLN B 1 60 ? -6.431 11.328 33.381 0.50 14.16 60 GLN B O 1
ATOM 1484 N N . ALA B 1 61 ? -6.114 13.404 34.140 1.00 13.45 61 ALA B N 1
ATOM 1485 C CA . ALA B 1 61 ? -7.304 13.416 34.993 1.00 13.25 61 ALA B CA 1
ATOM 1486 C C . ALA B 1 61 ? -8.605 13.407 34.187 1.00 13.24 61 ALA B C 1
ATOM 1487 O O . ALA B 1 61 ? -9.576 12.753 34.549 1.00 12.31 61 ALA B O 1
ATOM 1489 N N . LEU B 1 62 ? -8.641 14.171 33.093 1.00 12.31 62 LEU B N 1
ATOM 1490 C CA . LEU B 1 62 ? -9.831 14.241 32.251 1.00 12.69 62 LEU B CA 1
ATOM 1491 C C . LEU B 1 62 ? -10.107 12.886 31.599 1.00 11.92 62 LEU B C 1
ATOM 1492 O O . LEU B 1 62 ? -11.253 12.448 31.504 1.00 12.28 62 LEU B O 1
ATOM 1497 N N . GLY B 1 63 ? -9.043 12.221 31.161 1.00 12.11 63 GLY B N 1
ATOM 1498 C CA . GLY B 1 63 ? -9.171 10.878 30.594 1.00 12.44 63 GLY B CA 1
ATOM 1499 C C . GLY B 1 63 ? -9.639 9.877 31.647 1.00 11.99 63 GLY B C 1
ATOM 1500 O O . GLY B 1 63 ? -10.470 9.013 31.377 1.00 12.51 63 GLY B O 1
ATOM 1501 N N . ARG B 1 64 ? -9.122 10.030 32.857 1.00 12.17 64 ARG B N 1
ATOM 1502 C CA . ARG B 1 64 ? -9.502 9.212 33.988 1.00 11.75 64 ARG B CA 1
ATOM 1503 C C . ARG B 1 64 ? -10.988 9.324 34.288 1.00 11.92 64 ARG B C 1
ATOM 1504 O O . ARG B 1 64 ? -11.616 8.338 34.699 1.00 11.89 64 ARG B O 1
ATOM 1512 N N A MET B 1 65 ? -11.572 10.505 34.090 0.50 12.39 65 MET B N 1
ATOM 1513 N N B MET B 1 65 ? -11.574 10.494 34.069 0.50 12.12 65 MET B N 1
ATOM 1514 C CA A MET B 1 65 ? -13.019 10.647 34.267 0.50 13.11 65 MET B CA 1
ATOM 1515 C CA B MET B 1 65 ? -13.010 10.650 34.290 0.50 12.34 65 MET B CA 1
ATOM 1516 C C A MET B 1 65 ? -13.747 9.592 33.456 0.50 12.89 65 MET B C 1
ATOM 1517 C C B MET B 1 65 ? -13.829 9.705 33.402 0.50 12.71 65 MET B C 1
ATOM 1518 O O A MET B 1 65 ? -14.674 8.958 33.955 0.50 12.97 65 MET B O 1
ATOM 1519 O O B MET B 1 65 ? -14.904 9.245 33.800 0.50 13.02 65 MET B O 1
ATOM 1528 N N . ILE B 1 66 ? -13.310 9.412 32.208 1.00 13.01 66 ILE B N 1
ATOM 1529 C CA . ILE B 1 66 ? -14.013 8.562 31.264 1.00 13.97 66 ILE B CA 1
ATOM 1530 C C . ILE B 1 66 ? -13.753 7.081 31.553 1.00 13.61 66 ILE B C 1
ATOM 1531 O O . ILE B 1 66 ? -14.685 6.281 31.485 1.00 13.67 66 ILE B O 1
ATOM 1536 N N . THR B 1 67 ? -12.522 6.705 31.893 1.00 12.99 67 THR B N 1
ATOM 1537 C CA . THR B 1 67 ? -12.276 5.306 32.242 1.00 14.15 67 THR B CA 1
ATOM 1538 C C . THR B 1 67 ? -12.992 4.960 33.544 1.00 14.13 67 THR B C 1
ATOM 1539 O O . THR B 1 67 ? -13.486 3.841 33.712 1.00 14.59 67 THR B O 1
ATOM 1543 N N . VAL B 1 68 ? -13.097 5.910 34.468 1.00 13.17 68 VAL B N 1
ATOM 1544 C CA . VAL B 1 68 ? -13.845 5.672 35.689 1.00 13.55 68 VAL B CA 1
ATOM 1545 C C . VAL B 1 68 ? -15.335 5.557 35.375 1.00 13.64 68 VAL B C 1
ATOM 1546 O O . VAL B 1 68 ? -16.033 4.698 35.924 1.00 12.74 68 VAL B O 1
ATOM 1550 N N . ALA B 1 69 ? -15.828 6.360 34.440 1.00 13.40 69 ALA B N 1
ATOM 1551 C CA . ALA B 1 69 ? -17.223 6.227 34.031 1.00 14.37 69 ALA B CA 1
ATOM 1552 C C . ALA B 1 69 ? -17.522 4.821 33.537 1.00 14.48 69 ALA B C 1
ATOM 1553 O O . ALA B 1 69 ? -18.566 4.245 33.887 1.00 15.00 69 ALA B O 1
ATOM 1555 N N . ALA B 1 70 ? -16.630 4.275 32.718 1.00 14.69 70 ALA B N 1
ATOM 1556 C CA . ALA B 1 70 ? -16.820 2.914 32.190 1.00 14.86 70 ALA B CA 1
ATOM 1557 C C . ALA B 1 70 ? -16.890 1.892 33.323 1.00 14.83 70 ALA B C 1
ATOM 1558 O O . ALA B 1 70 ? -17.740 0.999 33.307 1.00 15.38 70 ALA B O 1
ATOM 1560 N N . LYS B 1 71 ? -16.017 2.043 34.325 1.00 14.22 71 LYS B N 1
ATOM 1561 C CA . LYS B 1 71 ? -16.008 1.128 35.465 1.00 14.99 71 LYS B CA 1
ATOM 1562 C C . LYS B 1 71 ? -17.303 1.226 36.237 1.00 15.12 71 LYS B C 1
ATOM 1563 O O . LYS B 1 71 ? -17.933 0.213 36.576 1.00 15.23 71 LYS B O 1
ATOM 1569 N N . ILE B 1 72 ? -17.746 2.442 36.507 1.00 14.05 72 ILE B N 1
ATOM 1570 C CA . ILE B 1 72 ? -18.952 2.636 37.289 1.00 14.18 72 ILE B CA 1
ATOM 1571 C C . ILE B 1 72 ? -20.193 2.155 36.521 1.00 14.26 72 ILE B C 1
ATOM 1572 O O . ILE B 1 72 ? -21.073 1.501 37.096 1.00 14.06 72 ILE B O 1
ATOM 1577 N N . ALA B 1 73 ? -20.254 2.417 35.218 1.00 14.49 73 ALA B N 1
ATOM 1578 C CA . ALA B 1 73 ? -21.375 1.934 34.415 1.00 15.59 73 ALA B CA 1
ATOM 1579 C C . ALA B 1 73 ? -21.496 0.402 34.505 1.00 15.96 73 ALA B C 1
ATOM 1580 O O . ALA B 1 73 ? -22.605 -0.134 34.610 1.00 16.37 73 ALA B O 1
ATOM 1582 N N . GLU B 1 74 ? -20.365 -0.287 34.477 1.00 16.56 74 GLU B N 1
ATOM 1583 C CA . GLU B 1 74 ? -20.366 -1.744 34.569 1.00 18.66 74 GLU B CA 1
ATOM 1584 C C . GLU B 1 74 ? -20.886 -2.157 35.949 1.00 18.46 74 GLU B C 1
ATOM 1585 O O . GLU B 1 74 ? -21.788 -3.007 36.053 1.00 18.67 74 GLU B O 1
ATOM 1591 N N . GLN B 1 75 ? -20.368 -1.533 37.008 1.00 17.68 75 GLN B N 1
ATOM 1592 C CA . GLN B 1 75 ? -20.830 -1.824 38.372 1.00 18.64 75 GLN B CA 1
ATOM 1593 C C . GLN B 1 75 ? -22.327 -1.582 38.575 1.00 17.70 75 GLN B C 1
ATOM 1594 O O . GLN B 1 75 ? -23.000 -2.320 39.319 1.00 18.58 75 GLN B O 1
ATOM 1600 N N . GLU B 1 76 ? -22.851 -0.552 37.912 1.00 17.27 76 GLU B N 1
ATOM 1601 C CA . GLU B 1 76 ? -24.262 -0.183 38.028 1.00 17.22 76 GLU B CA 1
ATOM 1602 C C . GLU B 1 76 ? -25.209 -1.090 37.237 1.00 17.01 76 GLU B C 1
ATOM 1603 O O . GLU B 1 76 ? -26.426 -1.004 37.396 1.00 17.31 76 GLU B O 1
ATOM 1609 N N . GLY B 1 77 ? -24.651 -1.937 36.381 1.00 17.51 77 GLY B N 1
ATOM 1610 C CA . GLY B 1 77 ? -25.473 -2.833 35.553 1.00 17.97 77 GLY B CA 1
ATOM 1611 C C . GLY B 1 77 ? -26.064 -2.155 34.332 1.00 18.51 77 GLY B C 1
ATOM 1612 O O . GLY B 1 77 ? -27.064 -2.629 33.772 1.00 18.56 77 GLY B O 1
ATOM 1613 N N . ILE B 1 78 ? -25.461 -1.042 33.909 1.00 17.45 78 ILE B N 1
ATOM 1614 C CA . ILE B 1 78 ? -26.012 -0.260 32.810 1.00 16.86 78 ILE B CA 1
ATOM 1615 C C . ILE B 1 78 ? -25.128 -0.266 31.553 1.00 16.52 78 ILE B C 1
ATOM 1616 O O . ILE B 1 78 ? -25.497 0.321 30.531 1.00 16.36 78 ILE B O 1
ATOM 1621 N N . ALA B 1 79 ? -23.975 -0.935 31.628 1.00 16.48 79 ALA B N 1
ATOM 1622 C CA . ALA B 1 79 ? -22.970 -0.880 30.548 1.00 17.14 79 ALA B CA 1
ATOM 1623 C C . ALA B 1 79 ? -23.484 -1.432 29.211 1.00 17.96 79 ALA B C 1
ATOM 1624 O O . ALA B 1 79 ? -23.243 -0.862 28.155 1.00 18.82 79 ALA B O 1
ATOM 1626 N N . GLU B 1 80 ? -24.220 -2.535 29.263 1.00 18.31 80 GLU B N 1
ATOM 1627 C CA . GLU B 1 80 ? -24.743 -3.132 28.032 1.00 18.88 80 GLU B CA 1
ATOM 1628 C C . GLU B 1 80 ? -25.865 -2.324 27.409 1.00 17.85 80 GLU B C 1
ATOM 1629 O O . GLU B 1 80 ? -25.831 -2.039 26.211 1.00 17.44 80 GLU B O 1
ATOM 1635 N N . ASP B 1 81 ? -26.857 -1.956 28.221 1.00 16.66 81 ASP B N 1
ATOM 1636 C CA . ASP B 1 81 ? -27.990 -1.192 27.720 1.00 16.57 81 ASP B CA 1
ATOM 1637 C C . ASP B 1 81 ? -27.538 0.185 27.278 1.00 15.64 81 ASP B C 1
ATOM 1638 O O . ASP B 1 81 ? -27.996 0.675 26.241 1.00 15.92 81 ASP B O 1
ATOM 1643 N N . GLY B 1 82 ? -26.658 0.813 28.069 1.00 14.83 82 GLY B N 1
ATOM 1644 C CA . GLY B 1 82 ? -26.082 2.089 27.667 1.00 14.66 82 GLY B CA 1
ATOM 1645 C C . GLY B 1 82 ? -26.325 3.250 28.601 1.00 14.38 82 GLY B C 1
ATOM 1646 O O . GLY B 1 82 ? -26.981 3.142 29.635 1.00 14.26 82 GLY B O 1
ATOM 1647 N N . TYR B 1 83 ? -25.745 4.393 28.229 1.00 13.13 83 TYR B N 1
ATOM 1648 C CA . TYR B 1 83 ? -25.686 5.535 29.132 1.00 13.54 83 TYR B CA 1
ATOM 1649 C C . TYR B 1 83 ? -25.149 6.733 28.381 1.00 13.23 83 TYR B C 1
ATOM 1650 O O . TYR B 1 83 ? -24.671 6.601 27.259 1.00 14.36 83 TYR B O 1
ATOM 1659 N N . ARG B 1 84 ? -25.268 7.904 29.000 1.00 13.03 84 ARG B N 1
ATOM 1660 C CA . ARG B 1 84 ? -24.706 9.134 28.454 1.00 12.89 84 ARG B CA 1
ATOM 1661 C C . ARG B 1 84 ? -23.766 9.742 29.450 1.00 13.37 84 ARG B C 1
ATOM 1662 O O . ARG B 1 84 ? -23.958 9.611 30.657 1.00 13.78 84 ARG B O 1
ATOM 1670 N N . LEU B 1 85 ? -22.738 10.401 28.930 1.00 12.30 85 LEU B N 1
ATOM 1671 C CA . LEU B 1 85 ? -21.862 11.252 29.740 1.00 13.05 85 LEU B CA 1
ATOM 1672 C C . LEU B 1 85 ? -22.045 12.670 29.255 1.00 12.62 85 LEU B C 1
ATOM 1673 O O . LEU B 1 85 ? -21.964 12.916 28.055 1.00 13.80 85 LEU B O 1
ATOM 1678 N N . ILE B 1 86 ? -22.301 13.593 30.183 1.00 12.10 86 ILE B N 1
ATOM 1679 C CA . ILE B 1 86 ? -22.585 14.990 29.845 1.00 12.71 86 ILE B CA 1
ATOM 1680 C C . ILE B 1 86 ? -21.775 15.935 30.716 1.00 12.74 86 ILE B C 1
ATOM 1681 O O . ILE B 1 86 ? -21.668 15.730 31.934 1.00 13.28 86 ILE B O 1
ATOM 1686 N N A MET B 1 87 ? -21.166 16.945 30.087 0.50 12.20 87 MET B N 1
ATOM 1687 N N B MET B 1 87 ? -21.223 16.982 30.109 0.50 12.98 87 MET B N 1
ATOM 1688 C CA A MET B 1 87 ? -20.526 18.057 30.794 0.50 12.24 87 MET B CA 1
ATOM 1689 C CA B MET B 1 87 ? -20.520 18.020 30.849 0.50 14.07 87 MET B CA 1
ATOM 1690 C C A MET B 1 87 ? -21.191 19.339 30.338 0.50 12.67 87 MET B C 1
ATOM 1691 C C B MET B 1 87 ? -21.040 19.373 30.369 0.50 13.51 87 MET B C 1
ATOM 1692 O O A MET B 1 87 ? -21.367 19.565 29.137 0.50 12.12 87 MET B O 1
ATOM 1693 O O B MET B 1 87 ? -20.988 19.663 29.173 0.50 13.21 87 MET B O 1
ATOM 1702 N N . ASN B 1 88 ? -21.575 20.157 31.309 1.00 12.79 88 ASN B N 1
ATOM 1703 C CA . ASN B 1 88 ? -22.233 21.436 31.039 1.00 12.94 88 ASN B CA 1
ATOM 1704 C C . ASN B 1 88 ? -21.307 22.583 31.364 1.00 13.19 88 ASN B C 1
ATOM 1705 O O . ASN B 1 88 ? -20.731 22.604 32.436 1.00 13.81 88 ASN B O 1
ATOM 1710 N N . THR B 1 89 ? -21.195 23.558 30.455 1.00 13.75 89 THR B N 1
ATOM 1711 C CA . THR B 1 89 ? -20.316 24.693 30.692 1.00 13.53 89 THR B CA 1
ATOM 1712 C C . THR B 1 89 ? -21.097 25.990 30.535 1.00 13.61 89 THR B C 1
ATOM 1713 O O . THR B 1 89 ? -21.751 26.205 29.506 1.00 13.75 89 THR B O 1
ATOM 1717 N N . ASN B 1 90 ? -20.995 26.834 31.563 1.00 14.58 90 ASN B N 1
ATOM 1718 C CA . ASN B 1 90 ? -21.545 28.192 31.560 1.00 14.69 90 ASN B CA 1
ATOM 1719 C C . ASN B 1 90 ? -23.055 28.257 31.313 1.00 15.42 90 ASN B C 1
ATOM 1720 O O . ASN B 1 90 ? -23.773 27.255 31.412 1.00 15.26 90 ASN B O 1
ATOM 1725 N N . ARG B 1 91 ? -23.564 29.465 31.095 1.00 15.73 91 ARG B N 1
ATOM 1726 C CA . ARG B 1 91 ? -24.998 29.601 30.975 1.00 16.31 91 ARG B CA 1
ATOM 1727 C C . ARG B 1 91 ? -25.471 28.549 30.014 1.00 16.07 91 ARG B C 1
ATOM 1728 O O . ARG B 1 91 ? -25.974 27.497 30.421 1.00 16.71 91 ARG B O 1
ATOM 1736 N N . HIS B 1 92 ? -25.267 28.822 28.735 1.00 16.82 92 HIS B N 1
ATOM 1737 C CA . HIS B 1 92 ? -25.957 28.079 27.683 1.00 16.37 92 HIS B CA 1
ATOM 1738 C C . HIS B 1 92 ? -25.939 26.569 27.937 1.00 16.69 92 HIS B C 1
ATOM 1739 O O . HIS B 1 92 ? -26.839 25.859 27.498 1.00 17.39 92 HIS B O 1
ATOM 1746 N N . GLY B 1 93 ? -24.918 26.107 28.659 1.00 16.43 93 GLY B N 1
ATOM 1747 C CA . GLY B 1 93 ? -24.859 24.677 29.030 1.00 16.49 93 GLY B CA 1
ATOM 1748 C C . GLY B 1 93 ? -25.632 24.356 30.299 1.00 16.75 93 GLY B C 1
ATOM 1749 O O . GLY B 1 93 ? -25.868 23.176 30.603 1.00 16.45 93 GLY B O 1
ATOM 1750 N N . GLY B 1 94 ? -26.017 25.390 31.046 1.00 15.81 94 GLY B N 1
ATOM 1751 C CA . GLY B 1 94 ? -26.762 25.243 32.296 1.00 15.70 94 GLY B CA 1
ATOM 1752 C C . GLY B 1 94 ? -25.922 24.806 33.478 1.00 15.34 94 GLY B C 1
ATOM 1753 O O . GLY B 1 94 ? -26.437 24.219 34.417 1.00 15.62 94 GLY B O 1
ATOM 1754 N N . GLN B 1 95 ? -24.623 25.101 33.445 1.00 14.69 95 GLN B N 1
ATOM 1755 C CA . GLN B 1 95 ? -23.751 24.762 34.553 1.00 14.84 95 GLN B CA 1
ATOM 1756 C C . GLN B 1 95 ? -24.182 25.499 35.811 1.00 15.83 95 GLN B C 1
ATOM 1757 O O . GLN B 1 95 ? -24.458 26.715 35.785 1.00 16.46 95 GLN B O 1
ATOM 1763 N N . GLU B 1 96 ? -24.246 24.764 36.913 1.00 15.43 96 GLU B N 1
ATOM 1764 C CA . GLU B 1 96 ? -24.646 25.316 38.206 1.00 17.15 96 GLU B CA 1
ATOM 1765 C C . GLU B 1 96 ? -23.520 25.281 39.228 1.00 16.38 96 GLU B C 1
ATOM 1766 O O . GLU B 1 96 ? -23.407 26.179 40.063 1.00 17.09 96 GLU B O 1
ATOM 1772 N N . VAL B 1 97 ? -22.710 24.228 39.185 1.00 15.28 97 VAL B N 1
ATOM 1773 C CA . VAL B 1 97 ? -21.592 24.064 40.105 1.00 15.39 97 VAL B CA 1
ATOM 1774 C C . VAL B 1 97 ? -20.310 24.284 39.321 1.00 14.44 97 VAL B C 1
ATOM 1775 O O . VAL B 1 97 ? -20.009 23.556 38.370 1.00 14.58 97 VAL B O 1
ATOM 1779 N N . TYR B 1 98 ? -19.556 25.301 39.713 1.00 14.33 98 TYR B N 1
ATOM 1780 C CA . TYR B 1 98 ? -18.378 25.721 38.973 1.00 14.53 98 TYR B CA 1
ATOM 1781 C C . TYR B 1 98 ? -17.113 24.997 39.394 1.00 14.45 98 TYR B C 1
ATOM 1782 O O . TYR B 1 98 ? -16.127 25.579 39.867 1.00 13.64 98 TYR B O 1
ATOM 1791 N N . HIS B 1 99 ? -17.190 23.676 39.198 1.00 13.32 99 HIS B N 1
ATOM 1792 C CA . HIS B 1 99 ? -16.072 22.734 39.305 1.00 12.91 99 HIS B CA 1
ATOM 1793 C C . HIS B 1 99 ? -16.434 21.706 38.254 1.00 13.08 99 HIS B C 1
ATOM 1794 O O . HIS B 1 99 ? -17.515 21.124 38.324 1.00 12.63 99 HIS B O 1
ATOM 1801 N N . ILE B 1 100 ? -15.580 21.504 37.260 1.00 13.32 100 ILE B N 1
ATOM 1802 C CA . ILE B 1 100 ? -15.992 20.689 36.109 1.00 13.84 100 ILE B CA 1
ATOM 1803 C C . ILE B 1 100 ? -16.313 19.271 36.543 1.00 13.62 100 ILE B C 1
ATOM 1804 O O . ILE B 1 100 ? -15.735 18.744 37.502 1.00 13.29 100 ILE B O 1
ATOM 1809 N N . HIS B 1 101 ? -17.242 18.657 35.825 1.00 13.94 101 HIS B N 1
ATOM 1810 C CA . HIS B 1 101 ? -17.630 17.288 36.145 1.00 14.12 101 HIS B CA 1
ATOM 1811 C C . HIS B 1 101 ? -18.454 16.714 35.028 1.00 14.22 101 HIS B C 1
ATOM 1812 O O . HIS B 1 101 ? -19.117 17.452 34.302 1.00 15.16 101 HIS B O 1
ATOM 1819 N N . MET B 1 102 ? -18.422 15.386 34.924 1.00 13.65 102 MET B N 1
ATOM 1820 C CA . MET B 1 102 ? -19.286 14.644 34.032 1.00 14.29 102 MET B CA 1
ATOM 1821 C C . MET B 1 102 ? -20.462 14.062 34.784 1.00 12.47 102 MET B C 1
ATOM 1822 O O . MET B 1 102 ? -20.294 13.574 35.911 1.00 12.32 102 MET B O 1
ATOM 1827 N N . HIS B 1 103 ? -21.623 14.107 34.161 1.00 11.81 103 HIS B N 1
ATOM 1828 C CA . HIS B 1 103 ? -22.809 13.390 34.637 1.00 11.29 103 HIS B CA 1
ATOM 1829 C C . HIS B 1 103 ? -22.813 12.071 33.901 1.00 12.09 103 HIS B C 1
ATOM 1830 O O . HIS B 1 103 ? -22.836 12.050 32.662 1.00 12.49 103 HIS B O 1
ATOM 1837 N N . LEU B 1 104 ? -22.780 10.983 34.658 1.00 11.19 104 LEU B N 1
ATOM 1838 C CA . LEU B 1 104 ? -23.045 9.642 34.116 1.00 11.57 104 LEU B CA 1
ATOM 1839 C C . LEU B 1 104 ? -24.512 9.334 34.358 1.00 11.94 104 LEU B C 1
ATOM 1840 O O . LEU B 1 104 ? -24.946 9.224 35.505 1.00 12.25 104 LEU B O 1
ATOM 1845 N N . LEU B 1 105 ? -25.252 9.223 33.258 1.00 12.04 105 LEU B N 1
ATOM 1846 C CA . LEU B 1 105 ? -26.700 9.071 33.285 1.00 11.92 105 LEU B CA 1
ATOM 1847 C C . LEU B 1 105 ? -27.060 7.789 32.569 1.00 12.75 105 LEU B C 1
ATOM 1848 O O . LEU B 1 105 ? -26.618 7.549 31.448 1.00 13.00 105 LEU B O 1
ATOM 1853 N N . GLY B 1 106 ? -27.881 6.980 33.215 1.00 13.22 106 GLY B N 1
ATOM 1854 C CA . GLY B 1 106 ? -28.285 5.723 32.593 1.00 13.79 106 GLY B CA 1
ATOM 1855 C C . GLY B 1 106 ? -29.329 4.974 33.380 1.00 14.04 106 GLY B C 1
ATOM 1856 O O . GLY B 1 106 ? -29.855 5.450 34.378 1.00 13.76 106 GLY B O 1
ATOM 1857 N N . GLY B 1 107 ? -29.647 3.791 32.868 1.00 14.45 107 GLY B N 1
ATOM 1858 C CA . GLY B 1 107 ? -30.598 2.870 33.516 1.00 15.44 107 GLY B CA 1
ATOM 1859 C C . GLY B 1 107 ? -31.967 2.872 32.868 1.00 15.75 107 GLY B C 1
ATOM 1860 O O . GLY B 1 107 ? -32.862 2.123 33.283 1.00 16.82 107 GLY B O 1
ATOM 1861 N N . ARG B 1 108 ? -32.164 3.718 31.871 1.00 15.19 108 ARG B N 1
ATOM 1862 C CA . ARG B 1 108 ? -33.385 3.694 31.053 1.00 15.93 108 ARG B CA 1
ATOM 1863 C C . ARG B 1 108 ? -33.089 4.372 29.727 1.00 15.72 108 ARG B C 1
ATOM 1864 O O . ARG B 1 108 ? -32.060 5.054 29.614 1.00 15.65 108 ARG B O 1
ATOM 1872 N N . PRO B 1 109 ? -33.924 4.144 28.693 1.00 15.42 109 PRO B N 1
ATOM 1873 C CA . PRO B 1 109 ? -33.717 4.902 27.457 1.00 16.19 109 PRO B CA 1
ATOM 1874 C C . PRO B 1 109 ? -33.754 6.386 27.776 1.00 16.18 109 PRO B C 1
ATOM 1875 O O . PRO B 1 109 ? -34.687 6.857 28.421 1.00 17.19 109 PRO B O 1
ATOM 1879 N N . LEU B 1 110 ? -32.742 7.121 27.322 1.00 15.56 110 LEU B N 1
ATOM 1880 C CA . LEU B 1 110 ? -32.555 8.494 27.794 1.00 16.11 110 LEU B CA 1
ATOM 1881 C C . LEU B 1 110 ? -33.222 9.560 26.929 1.00 16.82 110 LEU B C 1
ATOM 1882 O O . LEU B 1 110 ? -33.188 10.733 27.282 1.00 18.00 110 LEU B O 1
ATOM 1887 N N . GLY B 1 111 ? -33.834 9.161 25.819 1.00 16.99 111 GLY B N 1
ATOM 1888 C CA . GLY B 1 111 ? -34.513 10.097 24.926 1.00 17.57 111 GLY B CA 1
ATOM 1889 C C . GLY B 1 111 ? -33.563 10.932 24.101 1.00 18.40 111 GLY B C 1
ATOM 1890 O O . GLY B 1 111 ? -32.370 10.628 24.037 1.00 18.99 111 GLY B O 1
ATOM 1891 N N . PRO B 1 112 ? -34.078 11.996 23.454 1.00 18.74 112 PRO B N 1
ATOM 1892 C CA . PRO B 1 112 ? -33.256 12.803 22.559 1.00 18.80 112 PRO B CA 1
ATOM 1893 C C . PRO B 1 112 ? -32.037 13.391 23.251 1.00 18.62 112 PRO B C 1
ATOM 1894 O O . PRO B 1 112 ? -32.106 13.796 24.415 1.00 18.44 112 PRO B O 1
ATOM 1898 N N . MET B 1 113 ? -30.921 13.411 22.531 1.00 19.05 113 MET B N 1
ATOM 1899 C CA . MET B 1 113 ? -29.701 13.989 23.042 1.00 19.37 113 MET B CA 1
ATOM 1900 C C . MET B 1 113 ? -29.910 15.461 23.445 1.00 19.50 113 MET B C 1
ATOM 1901 O O . MET B 1 113 ? -29.427 15.892 24.494 1.00 20.09 113 MET B O 1
ATOM 1906 N N . LEU B 1 114 ? -30.628 16.220 22.609 1.00 20.43 114 LEU B N 1
ATOM 1907 C CA . LEU B 1 114 ? -31.014 17.598 22.908 1.00 21.53 114 LEU B CA 1
ATOM 1908 C C . LEU B 1 114 ? -32.522 17.745 22.791 1.00 22.55 114 LEU B C 1
ATOM 1909 O O . LEU B 1 114 ? -33.044 17.908 21.683 1.00 23.13 114 LEU B O 1
ATOM 1914 N N . ALA B 1 115 ? -33.209 17.710 23.929 1.00 23.17 115 ALA B N 1
ATOM 1915 C CA . ALA B 1 115 ? -34.675 17.749 23.969 1.00 23.71 115 ALA B CA 1
ATOM 1916 C C . ALA B 1 115 ? -35.244 19.065 23.435 1.00 23.98 115 ALA B C 1
ATOM 1917 O O . ALA B 1 115 ? -36.151 19.055 22.594 1.00 24.62 115 ALA B O 1
ATOM 1919 N N . HIS B 1 116 ? -34.707 20.188 23.910 1.00 23.91 116 HIS B N 1
ATOM 1920 C CA . HIS B 1 116 ? -35.256 21.504 23.594 1.00 24.63 116 HIS B CA 1
ATOM 1921 C C . HIS B 1 116 ? -34.368 22.189 22.576 1.00 24.57 116 HIS B C 1
ATOM 1922 O O . HIS B 1 116 ? -33.303 22.726 22.920 1.00 24.93 116 HIS B O 1
ATOM 1929 N N . LYS B 1 117 ? -34.811 22.177 21.318 1.00 24.32 117 LYS B N 1
ATOM 1930 C CA . LYS B 1 117 ? -34.084 22.847 20.243 1.00 24.28 117 LYS B CA 1
ATOM 1931 C C . LYS B 1 117 ? -34.641 24.233 19.920 1.00 24.39 117 LYS B C 1
ATOM 1932 O O . LYS B 1 117 ? -34.084 24.950 19.083 1.00 24.43 117 LYS B O 1
ATOM 1938 N N . GLY B 1 118 ? -35.736 24.592 20.585 1.00 24.13 118 GLY B N 1
ATOM 1939 C CA . GLY B 1 118 ? -36.284 25.947 20.521 1.00 24.74 118 GLY B CA 1
ATOM 1940 C C . GLY B 1 118 ? -36.173 26.594 21.886 1.00 25.54 118 GLY B C 1
ATOM 1941 O O . GLY B 1 118 ? -35.173 26.403 22.586 1.00 26.35 118 GLY B O 1
ATOM 1942 N N . LEU B 1 119 ? -37.204 27.340 22.285 1.00 26.09 119 LEU B N 1
ATOM 1943 C CA . LEU B 1 119 ? -37.191 28.027 23.586 1.00 26.71 119 LEU B CA 1
ATOM 1944 C C . LEU B 1 119 ? -37.225 27.079 24.780 1.00 26.95 119 LEU B C 1
ATOM 1945 O O . LEU B 1 119 ? -37.551 25.901 24.650 1.00 27.16 119 LEU B O 1
ATOM 1950 N N . MET C 1 1 ? -4.844 -38.231 39.108 1.00 47.06 1 MET E N 1
ATOM 1951 C CA . MET C 1 1 ? -5.454 -36.971 39.626 1.00 46.87 1 MET E CA 1
ATOM 1952 C C . MET C 1 1 ? -4.529 -35.764 39.483 1.00 46.29 1 MET E C 1
ATOM 1953 O O . MET C 1 1 ? -4.999 -34.627 39.392 1.00 46.54 1 MET E O 1
ATOM 1958 N N . ALA C 1 2 ? -3.222 -36.021 39.451 1.00 45.36 2 ALA E N 1
ATOM 1959 C CA . ALA C 1 2 ? -2.203 -34.965 39.492 1.00 44.03 2 ALA E CA 1
ATOM 1960 C C . ALA C 1 2 ? -2.189 -34.066 38.251 1.00 42.90 2 ALA E C 1
ATOM 1961 O O . ALA C 1 2 ? -1.291 -33.229 38.100 1.00 43.44 2 ALA E O 1
ATOM 1963 N N . GLU C 1 3 ? -3.193 -34.221 37.386 1.00 40.69 3 GLU E N 1
ATOM 1964 C CA . GLU C 1 3 ? -3.130 -33.670 36.033 1.00 38.50 3 GLU E CA 1
ATOM 1965 C C . GLU C 1 3 ? -3.325 -32.162 35.883 1.00 36.00 3 GLU E C 1
ATOM 1966 O O . GLU C 1 3 ? -2.791 -31.590 34.945 1.00 35.77 3 GLU E O 1
ATOM 1972 N N . GLU C 1 4 ? -4.079 -31.520 36.777 1.00 33.37 4 GLU E N 1
ATOM 1973 C CA . GLU C 1 4 ? -4.113 -30.047 36.795 1.00 30.72 4 GLU E CA 1
ATOM 1974 C C . GLU C 1 4 ? -2.749 -29.492 37.210 1.00 29.19 4 GLU E C 1
ATOM 1975 O O . GLU C 1 4 ? -2.082 -30.054 38.080 1.00 29.55 4 GLU E O 1
ATOM 1981 N N . THR C 1 5 ? -2.332 -28.404 36.568 1.00 26.65 5 THR E N 1
ATOM 1982 C CA . THR C 1 5 ? -1.088 -27.725 36.912 1.00 24.11 5 THR E CA 1
ATOM 1983 C C . THR C 1 5 ? -1.382 -26.529 37.806 1.00 23.16 5 THR E C 1
ATOM 1984 O O . THR C 1 5 ? -2.543 -26.187 38.047 1.00 22.95 5 THR E O 1
ATOM 1988 N N . ILE C 1 6 ? -0.319 -25.880 38.260 1.00 21.87 6 ILE E N 1
ATOM 1989 C CA . ILE C 1 6 ? -0.424 -24.633 39.018 1.00 21.62 6 ILE E CA 1
ATOM 1990 C C . ILE C 1 6 ? -1.206 -23.529 38.277 1.00 19.89 6 ILE E C 1
ATOM 1991 O O . ILE C 1 6 ? -1.760 -22.627 38.908 1.00 19.07 6 ILE E O 1
ATOM 1996 N N . PHE C 1 7 ? -1.275 -23.600 36.948 1.00 18.76 7 PHE E N 1
ATOM 1997 C CA . PHE C 1 7 ? -2.013 -22.593 36.197 1.00 18.05 7 PHE E CA 1
ATOM 1998 C C . PHE C 1 7 ? -3.508 -22.620 36.544 1.00 17.46 7 PHE E C 1
ATOM 1999 O O . PHE C 1 7 ? -4.149 -21.566 36.528 1.00 16.64 7 PHE E O 1
ATOM 2007 N N . SER C 1 8 ? -4.055 -23.795 36.878 1.00 17.73 8 SER E N 1
ATOM 2008 C CA . SER C 1 8 ? -5.445 -23.893 37.360 1.00 18.09 8 SER E CA 1
ATOM 2009 C C . SER C 1 8 ? -5.652 -23.068 38.624 1.00 18.37 8 SER E C 1
ATOM 2010 O O . SER C 1 8 ? -6.656 -22.360 38.751 1.00 18.49 8 SER E O 1
ATOM 2013 N N . LYS C 1 9 ? -4.694 -23.140 39.548 1.00 18.08 9 LYS E N 1
ATOM 2014 C CA . LYS C 1 9 ? -4.760 -22.321 40.759 1.00 18.31 9 LYS E CA 1
ATOM 2015 C C . LYS C 1 9 ? -4.656 -20.815 40.453 1.00 18.08 9 LYS E C 1
ATOM 2016 O O . LYS C 1 9 ? -5.316 -19.993 41.081 1.00 17.90 9 LYS E O 1
ATOM 2022 N N . ILE C 1 10 ? -3.843 -20.432 39.472 1.00 16.70 10 ILE E N 1
ATOM 2023 C CA . ILE C 1 10 ? -3.738 -19.020 39.088 1.00 17.05 10 ILE E CA 1
ATOM 2024 C C . ILE C 1 10 ? -5.090 -18.526 38.536 1.00 16.96 10 ILE E C 1
ATOM 2025 O O . ILE C 1 10 ? -5.594 -17.479 38.945 1.00 16.61 10 ILE E O 1
ATOM 2030 N N . ILE C 1 11 ? -5.661 -19.294 37.610 1.00 16.48 11 ILE E N 1
ATOM 2031 C CA . ILE C 1 11 ? -6.973 -18.999 37.005 1.00 17.09 11 ILE E CA 1
ATOM 2032 C C . ILE C 1 11 ? -8.025 -18.741 38.096 1.00 16.65 11 ILE E C 1
ATOM 2033 O O . ILE C 1 11 ? -8.823 -17.794 38.004 1.00 15.91 11 ILE E O 1
ATOM 2038 N N . ARG C 1 12 ? -7.972 -19.575 39.136 1.00 16.06 12 ARG E N 1
ATOM 2039 C CA . ARG C 1 12 ? -8.976 -19.623 40.205 1.00 16.16 12 ARG E CA 1
ATOM 2040 C C . ARG C 1 12 ? -8.634 -18.739 41.392 1.00 16.91 12 ARG E C 1
ATOM 2041 O O . ARG C 1 12 ? -9.329 -18.784 42.408 1.00 16.61 12 ARG E O 1
ATOM 2049 N N . ARG C 1 13 ? -7.590 -17.926 41.283 1.00 17.07 13 ARG E N 1
ATOM 2050 C CA . ARG C 1 13 ? -7.163 -17.068 42.392 1.00 17.61 13 ARG E CA 1
ATOM 2051 C C . ARG C 1 13 ? -6.904 -17.870 43.667 1.00 17.88 13 ARG E C 1
ATOM 2052 O O . ARG C 1 13 ? -7.277 -17.473 44.774 1.00 18.45 13 ARG E O 1
ATOM 2060 N N . GLU C 1 14 ? -6.232 -19.003 43.485 1.00 18.34 14 GLU E N 1
ATOM 2061 C CA . GLU C 1 14 ? -5.760 -19.825 44.603 1.00 19.24 14 GLU E CA 1
ATOM 2062 C C . GLU C 1 14 ? -4.259 -19.758 44.839 1.00 20.14 14 GLU E C 1
ATOM 2063 O O . GLU C 1 14 ? -3.747 -20.284 45.834 1.00 20.13 14 GLU E O 1
ATOM 2069 N N . ILE C 1 15 ? -3.551 -19.134 43.910 1.00 20.68 15 ILE E N 1
ATOM 2070 C CA . ILE C 1 15 ? -2.201 -18.666 44.192 1.00 21.78 15 ILE E CA 1
ATOM 2071 C C . ILE C 1 15 ? -2.094 -17.256 43.619 1.00 21.04 15 ILE E C 1
ATOM 2072 O O . ILE C 1 15 ? -2.718 -16.958 42.596 1.00 21.16 15 ILE E O 1
ATOM 2077 N N . PRO C 1 16 ? -1.350 -16.368 44.290 1.00 20.35 16 PRO E N 1
ATOM 2078 C CA . PRO C 1 16 ? -1.203 -15.001 43.799 1.00 20.37 16 PRO E CA 1
ATOM 2079 C C . PRO C 1 16 ? -0.592 -14.914 42.401 1.00 19.91 16 PRO E C 1
ATOM 2080 O O . PRO C 1 16 ? 0.287 -15.709 42.043 1.00 20.81 16 PRO E O 1
ATOM 2084 N N . SER C 1 17 ? -1.078 -13.954 41.625 1.00 19.30 17 SER E N 1
ATOM 2085 C CA . SER C 1 17 ? -0.518 -13.644 40.312 1.00 18.76 17 SER E CA 1
ATOM 2086 C C . SER C 1 17 ? -0.958 -12.245 39.924 1.00 18.34 17 SER E C 1
ATOM 2087 O O . SER C 1 17 ? -1.788 -11.634 40.601 1.00 19.05 17 SER E O 1
ATOM 2090 N N A ASP C 1 18 ? -0.383 -11.718 38.844 0.50 17.69 18 ASP E N 1
ATOM 2091 N N B ASP C 1 18 ? -0.397 -11.734 38.831 0.50 17.42 18 ASP E N 1
ATOM 2092 C CA A ASP C 1 18 ? -0.850 -10.459 38.271 0.50 17.56 18 ASP E CA 1
ATOM 2093 C CA B ASP C 1 18 ? -0.838 -10.469 38.268 0.50 17.07 18 ASP E CA 1
ATOM 2094 C C A ASP C 1 18 ? -1.685 -10.753 37.033 0.50 16.72 18 ASP E C 1
ATOM 2095 C C B ASP C 1 18 ? -1.682 -10.771 37.035 0.50 16.43 18 ASP E C 1
ATOM 2096 O O A ASP C 1 18 ? -1.158 -10.856 35.927 0.50 16.16 18 ASP E O 1
ATOM 2097 O O B ASP C 1 18 ? -1.157 -10.893 35.931 0.50 15.87 18 ASP E O 1
ATOM 2106 N N . ILE C 1 19 ? -2.992 -10.899 37.232 1.00 15.65 19 ILE E N 1
ATOM 2107 C CA . ILE C 1 19 ? -3.921 -11.220 36.144 1.00 16.52 19 ILE E CA 1
ATOM 2108 C C . ILE C 1 19 ? -4.214 -9.942 35.373 1.00 17.05 19 ILE E C 1
ATOM 2109 O O . ILE C 1 19 ? -4.664 -8.946 35.957 1.00 18.59 19 ILE E O 1
ATOM 2114 N N . VAL C 1 20 ? -3.973 -9.962 34.065 1.00 16.64 20 VAL E N 1
ATOM 2115 C CA . VAL C 1 20 ? -4.173 -8.768 33.245 1.00 16.90 20 VAL E CA 1
ATOM 2116 C C . VAL C 1 20 ? -5.427 -8.820 32.362 1.00 16.52 20 VAL E C 1
ATOM 2117 O O . VAL C 1 20 ? -5.888 -7.785 31.865 1.00 17.53 20 VAL E O 1
ATOM 2121 N N . TYR C 1 21 ? -5.978 -10.024 32.190 1.00 15.68 21 TYR E N 1
ATOM 2122 C CA . TYR C 1 21 ? -7.213 -10.223 31.442 1.00 14.69 21 TYR E CA 1
ATOM 2123 C C . TYR C 1 21 ? -7.861 -11.506 31.914 1.00 14.38 21 TYR E C 1
ATOM 2124 O O . TYR C 1 21 ? -7.160 -12.501 32.141 1.00 14.60 21 TYR E O 1
ATOM 2133 N N . GLN C 1 22 ? -9.187 -11.516 32.048 1.00 14.21 22 GLN E N 1
ATOM 2134 C CA . GLN C 1 22 ? -9.887 -12.772 32.224 1.00 14.87 22 GLN E CA 1
ATOM 2135 C C . GLN C 1 22 ? -11.302 -12.655 31.698 1.00 15.16 22 GLN E C 1
ATOM 2136 O O . GLN C 1 22 ? -12.022 -11.690 32.009 1.00 16.03 22 GLN E O 1
ATOM 2142 N N . ASP C 1 23 ? -11.710 -13.651 30.924 1.00 15.69 23 ASP E N 1
ATOM 2143 C CA . ASP C 1 23 ? -13.116 -13.787 30.547 1.00 16.34 23 ASP E CA 1
ATOM 2144 C C . ASP C 1 23 ? -13.563 -15.228 30.760 1.00 17.26 23 ASP E C 1
ATOM 2145 O O . ASP C 1 23 ? -12.910 -15.963 31.497 1.00 17.50 23 ASP E O 1
ATOM 2150 N N . ASP C 1 24 ? -14.678 -15.626 30.161 1.00 18.03 24 ASP E N 1
ATOM 2151 C CA . ASP C 1 24 ? -15.193 -16.976 30.373 1.00 19.07 24 ASP E CA 1
ATOM 2152 C C . ASP C 1 24 ? -14.324 -18.058 29.726 1.00 18.88 24 ASP E C 1
ATOM 2153 O O . ASP C 1 24 ? -14.438 -19.244 30.066 1.00 18.98 24 ASP E O 1
ATOM 2158 N N . LEU C 1 25 ? -13.468 -17.653 28.789 1.00 17.10 25 LEU E N 1
ATOM 2159 C CA . LEU C 1 25 ? -12.676 -18.614 28.026 1.00 17.05 25 LEU E CA 1
ATOM 2160 C C . LEU C 1 25 ? -11.183 -18.627 28.337 1.00 15.75 25 LEU E C 1
ATOM 2161 O O . LEU C 1 25 ? -10.560 -19.678 28.291 1.00 15.86 25 LEU E O 1
ATOM 2166 N N . VAL C 1 26 ? -10.612 -17.452 28.595 1.00 15.61 26 VAL E N 1
ATOM 2167 C CA A VAL C 1 26 ? -9.159 -17.331 28.742 0.50 15.11 26 VAL E CA 1
ATOM 2168 C CA B VAL C 1 26 ? -9.164 -17.247 28.654 0.50 14.78 26 VAL E CA 1
ATOM 2169 C C . VAL C 1 26 ? -8.764 -16.431 29.901 1.00 14.82 26 VAL E C 1
ATOM 2170 O O . VAL C 1 26 ? -9.515 -15.539 30.321 1.00 14.44 26 VAL E O 1
ATOM 2177 N N . THR C 1 27 ? -7.576 -16.690 30.434 1.00 13.83 27 THR E N 1
ATOM 2178 C CA . THR C 1 27 ? -6.957 -15.865 31.471 1.00 14.57 27 THR E CA 1
ATOM 2179 C C . THR C 1 27 ? -5.552 -15.514 30.998 1.00 13.90 27 THR E C 1
ATOM 2180 O O . THR C 1 27 ? -4.837 -16.369 30.451 1.00 14.28 27 THR E O 1
ATOM 2184 N N . ALA C 1 28 ? -5.149 -14.268 31.216 1.00 13.62 28 ALA E N 1
ATOM 2185 C CA . ALA C 1 28 ? -3.779 -13.835 30.949 1.00 13.64 28 ALA E CA 1
ATOM 2186 C C . ALA C 1 28 ? -3.178 -13.251 32.216 1.00 14.18 28 ALA E C 1
ATOM 2187 O O . ALA C 1 28 ? -3.849 -12.521 32.950 1.00 14.75 28 ALA E O 1
ATOM 2189 N N . PHE C 1 29 ? -1.903 -13.533 32.448 1.00 14.31 29 PHE E N 1
ATOM 2190 C CA . PHE C 1 29 ? -1.256 -13.085 33.673 1.00 14.30 29 PHE E CA 1
ATOM 2191 C C . PHE C 1 29 ? 0.227 -12.929 33.411 1.00 14.96 29 PHE E C 1
ATOM 2192 O O . PHE C 1 29 ? 0.782 -13.567 32.509 1.00 14.92 29 PHE E O 1
ATOM 2200 N N . ARG C 1 30 ? 0.892 -12.102 34.197 1.00 15.24 30 ARG E N 1
ATOM 2201 C CA . ARG C 1 30 ? 2.318 -11.883 33.955 1.00 15.50 30 ARG E CA 1
ATOM 2202 C C . ARG C 1 30 ? 3.134 -13.120 34.300 1.00 15.77 30 ARG E C 1
ATOM 2203 O O . ARG C 1 30 ? 2.860 -13.801 35.274 1.00 15.19 30 ARG E O 1
ATOM 2211 N N . ASP C 1 31 ? 4.167 -13.395 33.503 1.00 15.57 31 ASP E N 1
ATOM 2212 C CA . ASP C 1 31 ? 5.094 -14.476 33.816 1.00 15.89 31 ASP E CA 1
ATOM 2213 C C . ASP C 1 31 ? 5.890 -14.136 35.083 1.00 16.50 31 ASP E C 1
ATOM 2214 O O . ASP C 1 31 ? 6.352 -13.007 35.248 1.00 17.27 31 ASP E O 1
ATOM 2219 N N . ILE C 1 32 ? 6.044 -15.113 35.963 1.00 17.14 32 ILE E N 1
ATOM 2220 C CA . ILE C 1 32 ? 6.838 -14.945 37.188 1.00 18.42 32 ILE E CA 1
ATOM 2221 C C . ILE C 1 32 ? 8.344 -14.708 36.920 1.00 18.25 32 ILE E C 1
ATOM 2222 O O . ILE C 1 32 ? 9.039 -14.111 37.745 1.00 19.37 32 ILE E O 1
ATOM 2227 N N . SER C 1 33 ? 8.836 -15.166 35.773 1.00 17.33 33 SER E N 1
ATOM 2228 C CA . SER C 1 33 ? 10.249 -15.029 35.418 1.00 17.24 33 SER E CA 1
ATOM 2229 C C . SER C 1 33 ? 10.364 -14.393 34.035 1.00 16.76 33 SER E C 1
ATOM 2230 O O . SER C 1 33 ? 10.743 -15.073 33.071 1.00 16.77 33 SER E O 1
ATOM 2233 N N . PRO C 1 34 ? 10.016 -13.101 33.928 1.00 16.31 34 PRO E N 1
ATOM 2234 C CA . PRO C 1 34 ? 9.883 -12.457 32.611 1.00 16.28 34 PRO E CA 1
ATOM 2235 C C . PRO C 1 34 ? 11.190 -12.418 31.822 1.00 16.86 34 PRO E C 1
ATOM 2236 O O . PRO C 1 34 ? 12.247 -12.087 32.367 1.00 17.15 34 PRO E O 1
ATOM 2240 N N . GLN C 1 35 ? 11.098 -12.769 30.543 1.00 16.13 35 GLN E N 1
ATOM 2241 C CA . GLN C 1 35 ? 12.253 -12.781 29.646 1.00 15.96 35 GLN E CA 1
ATOM 2242 C C . GLN C 1 35 ? 12.360 -11.528 28.769 1.00 15.74 35 GLN E C 1
ATOM 2243 O O . GLN C 1 35 ? 13.327 -11.367 28.008 1.00 15.88 35 GLN E O 1
ATOM 2249 N N . ALA C 1 36 ? 11.370 -10.642 28.878 1.00 15.65 36 ALA E N 1
ATOM 2250 C CA . ALA C 1 36 ? 11.320 -9.396 28.120 1.00 15.31 36 ALA E CA 1
ATOM 2251 C C . ALA C 1 36 ? 10.484 -8.426 28.946 1.00 15.88 36 ALA E C 1
ATOM 2252 O O . ALA C 1 36 ? 9.747 -8.869 29.842 1.00 15.52 36 ALA E O 1
ATOM 2254 N N . PRO C 1 37 ? 10.590 -7.114 28.664 1.00 16.44 37 PRO E N 1
ATOM 2255 C CA . PRO C 1 37 ? 9.839 -6.110 29.445 1.00 17.08 37 PRO E CA 1
ATOM 2256 C C . PRO C 1 37 ? 8.343 -6.438 29.580 1.00 17.02 37 PRO E C 1
ATOM 2257 O O . PRO C 1 37 ? 7.784 -6.334 30.680 1.00 18.65 37 PRO E O 1
ATOM 2261 N N . THR C 1 38 ? 7.731 -6.896 28.486 1.00 16.53 38 THR E N 1
ATOM 2262 C CA . THR C 1 38 ? 6.434 -7.550 28.555 1.00 16.10 38 THR E CA 1
ATOM 2263 C C . THR C 1 38 ? 6.636 -9.046 28.383 1.00 15.10 38 THR E C 1
ATOM 2264 O O . THR C 1 38 ? 7.212 -9.497 27.374 1.00 15.03 38 THR E O 1
ATOM 2268 N N . HIS C 1 39 ? 6.155 -9.812 29.354 1.00 14.73 39 HIS E N 1
ATOM 2269 C CA . HIS C 1 39 ? 6.133 -11.267 29.237 1.00 14.09 39 HIS E CA 1
ATOM 2270 C C . HIS C 1 39 ? 4.876 -11.743 29.939 1.00 13.86 39 HIS E C 1
ATOM 2271 O O . HIS C 1 39 ? 4.833 -11.847 31.168 1.00 14.06 39 HIS E O 1
ATOM 2278 N N . ILE C 1 40 ? 3.852 -12.016 29.143 1.00 14.45 40 ILE E N 1
ATOM 2279 C CA . ILE C 1 40 ? 2.535 -12.365 29.658 1.00 14.76 40 ILE E CA 1
ATOM 2280 C C . ILE C 1 40 ? 2.114 -13.720 29.089 1.00 14.70 40 ILE E C 1
ATOM 2281 O O . ILE C 1 40 ? 2.348 -14.000 27.904 1.00 15.46 40 ILE E O 1
ATOM 2286 N N . LEU C 1 41 ? 1.539 -14.563 29.938 1.00 14.51 41 LEU E N 1
ATOM 2287 C CA . LEU C 1 41 ? 1.043 -15.879 29.526 1.00 14.72 41 LEU E CA 1
ATOM 2288 C C . LEU C 1 41 ? -0.448 -15.771 29.281 1.00 14.81 41 LEU E C 1
ATOM 2289 O O . LEU C 1 41 ? -1.169 -15.216 30.105 1.00 14.12 41 LEU E O 1
ATOM 2294 N N . ILE C 1 42 ? -0.911 -16.323 28.168 1.00 13.92 42 ILE E N 1
ATOM 2295 C CA . ILE C 1 42 ? -2.330 -16.324 27.835 1.00 14.44 42 ILE E CA 1
ATOM 2296 C C . ILE C 1 42 ? -2.760 -17.779 27.720 1.00 14.54 42 ILE E C 1
ATOM 2297 O O . ILE C 1 42 ? -2.165 -18.546 26.946 1.00 14.50 42 ILE E O 1
ATOM 2302 N N . ILE C 1 43 ? -3.761 -18.180 28.508 1.00 14.04 43 ILE E N 1
ATOM 2303 C CA . ILE C 1 43 ? -4.124 -19.599 28.647 1.00 14.84 43 ILE E CA 1
ATOM 2304 C C . ILE C 1 43 ? -5.635 -19.800 28.615 1.00 14.97 43 ILE E C 1
ATOM 2305 O O . ILE C 1 43 ? -6.397 -18.926 29.046 1.00 14.79 43 ILE E O 1
ATOM 2310 N N . PRO C 1 44 ? -6.093 -20.953 28.112 1.00 15.12 44 PRO E N 1
ATOM 2311 C CA . PRO C 1 44 ? -7.520 -21.255 28.233 1.00 15.55 44 PRO E CA 1
ATOM 2312 C C . PRO C 1 44 ? -7.847 -21.602 29.685 1.00 16.33 44 PRO E C 1
ATOM 2313 O O . PRO C 1 44 ? -6.984 -22.115 30.405 1.00 17.07 44 PRO E O 1
ATOM 2317 N N . ASN C 1 45 ? -9.075 -21.302 30.117 1.00 16.50 45 ASN E N 1
ATOM 2318 C CA . ASN C 1 45 ? -9.485 -21.569 31.500 1.00 17.59 45 ASN E CA 1
ATOM 2319 C C . ASN C 1 45 ? -9.585 -23.070 31.802 1.00 18.20 45 ASN E C 1
ATOM 2320 O O . ASN C 1 45 ? -9.364 -23.506 32.933 1.00 18.72 45 ASN E O 1
ATOM 2325 N N . ILE C 1 46 ? -9.900 -23.858 30.787 1.00 19.14 46 ILE E N 1
ATOM 2326 C CA . ILE C 1 46 ? -9.958 -25.304 30.964 1.00 20.68 46 ILE E CA 1
ATOM 2327 C C . ILE C 1 46 ? -8.586 -25.913 30.737 1.00 20.48 46 ILE E C 1
ATOM 2328 O O . ILE C 1 46 ? -7.780 -25.393 29.951 1.00 20.96 46 ILE E O 1
ATOM 2333 N N . LEU C 1 47 ? -8.310 -27.008 31.439 1.00 20.74 47 LEU E N 1
ATOM 2334 C CA . LEU C 1 47 ? -7.065 -27.731 31.257 1.00 21.33 47 LEU E CA 1
ATOM 2335 C C . LEU C 1 47 ? -7.022 -28.458 29.921 1.00 21.00 47 LEU E C 1
ATOM 2336 O O . LEU C 1 47 ? -7.841 -29.341 29.651 1.00 21.78 47 LEU E O 1
ATOM 2341 N N . ILE C 1 48 ? -6.070 -28.056 29.088 1.00 20.36 48 ILE E N 1
ATOM 2342 C CA . ILE C 1 48 ? -5.701 -28.764 27.870 1.00 19.86 48 ILE E CA 1
ATOM 2343 C C . ILE C 1 48 ? -4.195 -28.872 28.023 1.00 19.93 48 ILE E C 1
ATOM 2344 O O . ILE C 1 48 ? -3.495 -27.862 27.998 1.00 19.55 48 ILE E O 1
ATOM 2349 N N . PRO C 1 49 ? -3.683 -30.087 28.277 1.00 20.19 49 PRO E N 1
ATOM 2350 C CA . PRO C 1 49 ? -2.253 -30.209 28.607 1.00 20.20 49 PRO E CA 1
ATOM 2351 C C . PRO C 1 49 ? -1.252 -29.724 27.546 1.00 20.14 49 PRO E C 1
ATOM 2352 O O . PRO C 1 49 ? -0.323 -28.977 27.873 1.00 20.38 49 PRO E O 1
ATOM 2356 N N . THR C 1 50 ? -1.440 -30.146 26.293 1.00 20.19 50 THR E N 1
ATOM 2357 C CA . THR C 1 50 ? -0.549 -29.761 25.199 1.00 20.39 50 THR E CA 1
ATOM 2358 C C . THR C 1 50 ? -1.378 -29.436 23.965 1.00 20.05 50 THR E C 1
ATOM 2359 O O . THR C 1 50 ? -2.564 -29.766 23.889 1.00 20.37 50 THR E O 1
ATOM 2363 N N . VAL C 1 51 ? -0.734 -28.781 23.006 1.00 19.92 51 VAL E N 1
ATOM 2364 C CA . VAL C 1 51 ? -1.349 -28.486 21.712 1.00 19.56 51 VAL E CA 1
ATOM 2365 C C . VAL C 1 51 ? -1.812 -29.778 21.025 1.00 19.72 51 VAL E C 1
ATOM 2366 O O . VAL C 1 51 ? -2.766 -29.758 20.273 1.00 18.98 51 VAL E O 1
ATOM 2370 N N . ASN C 1 52 ? -1.158 -30.910 21.307 1.00 20.20 52 ASN E N 1
ATOM 2371 C CA . ASN C 1 52 ? -1.611 -32.195 20.745 1.00 20.78 52 ASN E CA 1
ATOM 2372 C C . ASN C 1 52 ? -3.025 -32.590 21.148 1.00 21.18 52 ASN E C 1
ATOM 2373 O O . ASN C 1 52 ? -3.658 -33.429 20.501 1.00 22.16 52 ASN E O 1
ATOM 2378 N N . ASP C 1 53 ? -3.512 -31.989 22.230 1.00 21.93 53 ASP E N 1
ATOM 2379 C CA . ASP C 1 53 ? -4.780 -32.369 22.837 1.00 22.27 53 ASP E CA 1
ATOM 2380 C C . ASP C 1 53 ? -5.952 -31.480 22.429 1.00 22.05 53 ASP E C 1
ATOM 2381 O O . ASP C 1 53 ? -7.072 -31.670 22.905 1.00 22.44 53 ASP E O 1
ATOM 2386 N N . VAL C 1 54 ? -5.700 -30.513 21.548 1.00 21.50 54 VAL E N 1
ATOM 2387 C CA . VAL C 1 54 ? -6.765 -29.611 21.110 1.00 21.09 54 VAL E CA 1
ATOM 2388 C C . VAL C 1 54 ? -7.754 -30.331 20.200 1.00 20.96 54 VAL E C 1
ATOM 2389 O O . VAL C 1 54 ? -7.386 -31.286 19.502 1.00 21.61 54 VAL E O 1
ATOM 2393 N N . SER C 1 55 ? -9.005 -29.885 20.245 1.00 20.80 55 SER E N 1
ATOM 2394 C CA A SER C 1 55 ? -10.045 -30.394 19.361 0.50 20.03 55 SER E CA 1
ATOM 2395 C CA B SER C 1 55 ? -10.038 -30.389 19.359 0.50 20.60 55 SER E CA 1
ATOM 2396 C C . SER C 1 55 ? -10.861 -29.229 18.799 1.00 20.42 55 SER E C 1
ATOM 2397 O O . SER C 1 55 ? -10.676 -28.079 19.207 1.00 19.40 55 SER E O 1
ATOM 2402 N N . ALA C 1 56 ? -11.753 -29.527 17.855 1.00 19.80 56 ALA E N 1
ATOM 2403 C CA . ALA C 1 56 ? -12.617 -28.502 17.264 1.00 19.89 56 ALA E CA 1
ATOM 2404 C C . ALA C 1 56 ? -13.362 -27.636 18.289 1.00 20.23 56 ALA E C 1
ATOM 2405 O O . ALA C 1 56 ? -13.510 -26.425 18.088 1.00 19.73 56 ALA E O 1
ATOM 2407 N N . GLU C 1 57 ? -13.817 -28.237 19.392 1.00 20.03 57 GLU E N 1
ATOM 2408 C CA . GLU C 1 57 ? -14.556 -27.508 20.421 1.00 21.29 57 GLU E CA 1
ATOM 2409 C C . GLU C 1 57 ? -13.734 -26.411 21.095 1.00 20.07 57 GLU E C 1
ATOM 2410 O O . GLU C 1 57 ? -14.298 -25.494 21.705 1.00 20.39 57 GLU E O 1
ATOM 2416 N N . HIS C 1 58 ? -12.409 -26.517 21.004 1.00 19.07 58 HIS E N 1
ATOM 2417 C CA . HIS C 1 58 ? -11.520 -25.548 21.647 1.00 17.86 58 HIS E CA 1
ATOM 2418 C C . HIS C 1 58 ? -11.238 -24.340 20.769 1.00 16.49 58 HIS E C 1
ATOM 2419 O O . HIS C 1 58 ? -10.581 -23.401 21.217 1.00 15.80 58 HIS E O 1
ATOM 2426 N N . GLU C 1 59 ? -11.711 -24.359 19.528 1.00 15.78 59 GLU E N 1
ATOM 2427 C CA . GLU C 1 59 ? -11.284 -23.324 18.576 1.00 14.38 59 GLU E CA 1
ATOM 2428 C C . GLU C 1 59 ? -11.655 -21.900 18.978 1.00 14.76 59 GLU E C 1
ATOM 2429 O O . GLU C 1 59 ? -10.838 -20.998 18.793 1.00 14.91 59 GLU E O 1
ATOM 2435 N N . GLN C 1 60 ? -12.834 -21.688 19.565 1.00 15.47 60 GLN E N 1
ATOM 2436 C CA . GLN C 1 60 ? -13.197 -20.342 19.990 1.00 16.30 60 GLN E CA 1
ATOM 2437 C C . GLN C 1 60 ? -12.222 -19.859 21.058 1.00 15.54 60 GLN E C 1
ATOM 2438 O O . GLN C 1 60 ? -11.711 -18.731 20.973 1.00 16.02 60 GLN E O 1
ATOM 2444 N N . ALA C 1 61 ? -11.932 -20.708 22.044 1.00 15.51 61 ALA E N 1
ATOM 2445 C CA . ALA C 1 61 ? -10.993 -20.325 23.114 1.00 14.80 61 ALA E CA 1
ATOM 2446 C C . ALA C 1 61 ? -9.576 -20.087 22.602 1.00 14.36 61 ALA E C 1
ATOM 2447 O O . ALA C 1 61 ? -8.885 -19.171 23.039 1.00 14.27 61 ALA E O 1
ATOM 2449 N N . LEU C 1 62 ? -9.138 -20.934 21.682 1.00 14.34 62 LEU E N 1
ATOM 2450 C CA . LEU C 1 62 ? -7.822 -20.785 21.069 1.00 14.52 62 LEU E CA 1
ATOM 2451 C C . LEU C 1 62 ? -7.717 -19.467 20.296 1.00 14.68 62 LEU E C 1
ATOM 2452 O O . LEU C 1 62 ? -6.711 -18.755 20.397 1.00 14.73 62 LEU E O 1
ATOM 2457 N N . GLY C 1 63 ? -8.758 -19.136 19.539 1.00 14.14 63 GLY E N 1
ATOM 2458 C CA . GLY C 1 63 ? -8.801 -17.855 18.831 1.00 13.75 63 GLY E CA 1
ATOM 2459 C C . GLY C 1 63 ? -8.853 -16.689 19.792 1.00 13.77 63 GLY E C 1
ATOM 2460 O O . GLY C 1 63 ? -8.197 -15.670 19.574 1.00 13.28 63 GLY E O 1
ATOM 2461 N N . ARG C 1 64 ? -9.594 -16.863 20.882 1.00 13.14 64 ARG E N 1
ATOM 2462 C CA . ARG C 1 64 ? -9.665 -15.837 21.919 1.00 13.40 64 ARG E CA 1
ATOM 2463 C C . ARG C 1 64 ? -8.284 -15.561 22.521 1.00 13.47 64 ARG E C 1
ATOM 2464 O O . ARG C 1 64 ? -7.982 -14.445 22.911 1.00 13.72 64 ARG E O 1
ATOM 2472 N N . MET C 1 65 ? -7.435 -16.581 22.621 1.00 13.30 65 MET E N 1
ATOM 2473 C CA . MET C 1 65 ? -6.067 -16.345 23.096 1.00 14.58 65 MET E CA 1
ATOM 2474 C C . MET C 1 65 ? -5.348 -15.283 22.260 1.00 13.74 65 MET E C 1
ATOM 2475 O O . MET C 1 65 ? -4.628 -14.418 22.799 1.00 13.32 65 MET E O 1
ATOM 2480 N N . ILE C 1 66 ? -5.573 -15.328 20.949 1.00 13.14 66 ILE E N 1
ATOM 2481 C CA . ILE C 1 66 ? -4.888 -14.426 20.034 1.00 13.72 66 ILE E CA 1
ATOM 2482 C C . ILE C 1 66 ? -5.518 -13.020 20.014 1.00 13.81 66 ILE E C 1
ATOM 2483 O O . ILE C 1 66 ? -4.785 -12.022 20.037 1.00 13.92 66 ILE E O 1
ATOM 2488 N N . THR C 1 67 ? -6.845 -12.915 20.021 1.00 13.70 67 THR E N 1
ATOM 2489 C CA A THR C 1 67 ? -7.505 -11.610 20.132 0.50 14.95 67 THR E CA 1
ATOM 2490 C CA B THR C 1 67 ? -7.473 -11.587 20.128 0.50 13.44 67 THR E CA 1
ATOM 2491 C C . THR C 1 67 ? -7.167 -10.939 21.477 1.00 13.96 67 THR E C 1
ATOM 2492 O O . THR C 1 67 ? -6.985 -9.727 21.552 1.00 15.64 67 THR E O 1
ATOM 2499 N N . VAL C 1 68 ? -7.053 -11.746 22.532 1.00 13.77 68 VAL E N 1
ATOM 2500 C CA . VAL C 1 68 ? -6.644 -11.231 23.838 1.00 13.87 68 VAL E CA 1
ATOM 2501 C C . VAL C 1 68 ? -5.197 -10.732 23.783 1.00 13.68 68 VAL E C 1
ATOM 2502 O O . VAL C 1 68 ? -4.865 -9.669 24.324 1.00 13.79 68 VAL E O 1
ATOM 2506 N N . ALA C 1 69 ? -4.329 -11.493 23.124 1.00 13.75 69 ALA E N 1
ATOM 2507 C CA . ALA C 1 69 ? -2.941 -11.055 22.942 1.00 13.72 69 ALA E CA 1
ATOM 2508 C C . ALA C 1 69 ? -2.859 -9.687 22.267 1.00 13.93 69 ALA E C 1
ATOM 2509 O O . ALA C 1 69 ? -2.071 -8.831 22.687 1.00 13.98 69 ALA E O 1
ATOM 2511 N N . ALA C 1 70 ? -3.676 -9.480 21.233 1.00 14.33 70 ALA E N 1
ATOM 2512 C CA . ALA C 1 70 ? -3.711 -8.195 20.550 1.00 14.82 70 ALA E CA 1
ATOM 2513 C C . ALA C 1 70 ? -4.159 -7.082 21.505 1.00 15.35 70 ALA E C 1
ATOM 2514 O O . ALA C 1 70 ? -3.560 -6.006 21.522 1.00 15.46 70 ALA E O 1
ATOM 2516 N N A LYS C 1 71 ? -5.192 -7.338 22.298 0.50 15.46 71 LYS E N 1
ATOM 2517 N N B LYS C 1 71 ? -5.185 -7.353 22.303 0.50 15.41 71 LYS E N 1
ATOM 2518 C CA A LYS C 1 71 ? -5.645 -6.334 23.261 0.50 15.68 71 LYS E CA 1
ATOM 2519 C CA B LYS C 1 71 ? -5.683 -6.370 23.271 0.50 15.62 71 LYS E CA 1
ATOM 2520 C C A LYS C 1 71 ? -4.527 -6.006 24.244 0.50 15.65 71 LYS E C 1
ATOM 2521 C C B LYS C 1 71 ? -4.631 -6.029 24.330 0.50 15.67 71 LYS E C 1
ATOM 2522 O O A LYS C 1 71 ? -4.175 -4.835 24.452 0.50 15.20 71 LYS E O 1
ATOM 2523 O O B LYS C 1 71 ? -4.427 -4.860 24.671 0.50 15.92 71 LYS E O 1
ATOM 2534 N N . ILE C 1 72 ? -3.931 -7.051 24.819 1.00 15.27 72 ILE E N 1
ATOM 2535 C CA . ILE C 1 72 ? -2.891 -6.863 25.841 1.00 15.41 72 ILE E CA 1
ATOM 2536 C C . ILE C 1 72 ? -1.665 -6.136 25.251 1.00 15.67 72 ILE E C 1
ATOM 2537 O O . ILE C 1 72 ? -1.060 -5.265 25.900 1.00 16.18 72 ILE E O 1
ATOM 2542 N N . ALA C 1 73 ? -1.321 -6.450 24.006 1.00 15.63 73 ALA E N 1
ATOM 2543 C CA . ALA C 1 73 ? -0.217 -5.736 23.365 1.00 16.05 73 ALA E CA 1
ATOM 2544 C C . ALA C 1 73 ? -0.486 -4.234 23.289 1.00 16.82 73 ALA E C 1
ATOM 2545 O O . ALA C 1 73 ? 0.436 -3.443 23.522 1.00 16.95 73 ALA E O 1
ATOM 2547 N N . GLU C 1 74 ? -1.727 -3.845 22.982 1.00 17.63 74 GLU E N 1
ATOM 2548 C CA . GLU C 1 74 ? -2.084 -2.408 22.979 1.00 19.24 74 GLU E CA 1
ATOM 2549 C C . GLU C 1 74 ? -1.933 -1.833 24.385 1.00 19.05 74 GLU E C 1
ATOM 2550 O O . GLU C 1 74 ? -1.292 -0.800 24.572 1.00 19.48 74 GLU E O 1
ATOM 2556 N N . GLN C 1 75 ? -2.490 -2.517 25.376 1.00 18.77 75 GLN E N 1
ATOM 2557 C CA . GLN C 1 75 ? -2.410 -2.040 26.764 1.00 19.12 75 GLN E CA 1
ATOM 2558 C C . GLN C 1 75 ? -0.979 -1.911 27.282 1.00 19.59 75 GLN E C 1
ATOM 2559 O O . GLN C 1 75 ? -0.670 -1.015 28.079 1.00 20.31 75 GLN E O 1
ATOM 2565 N N . GLU C 1 76 ? -0.102 -2.794 26.829 1.00 18.86 76 GLU E N 1
ATOM 2566 C CA . GLU C 1 76 ? 1.299 -2.752 27.227 1.00 18.93 76 GLU E CA 1
ATOM 2567 C C . GLU C 1 76 ? 2.136 -1.689 26.486 1.00 18.10 76 GLU E C 1
ATOM 2568 O O . GLU C 1 76 ? 3.295 -1.471 26.824 1.00 19.26 76 GLU E O 1
ATOM 2574 N N . GLY C 1 77 ? 1.560 -1.064 25.461 1.00 17.91 77 GLY E N 1
ATOM 2575 C CA . GLY C 1 77 ? 2.284 -0.124 24.606 1.00 18.82 77 GLY E CA 1
ATOM 2576 C C . GLY C 1 77 ? 3.292 -0.733 23.656 1.00 19.44 77 GLY E C 1
ATOM 2577 O O . GLY C 1 77 ? 4.194 -0.037 23.184 1.00 20.98 77 GLY E O 1
ATOM 2578 N N . ILE C 1 78 ? 3.136 -2.026 23.360 1.00 18.12 78 ILE E N 1
ATOM 2579 C CA . ILE C 1 78 ? 4.091 -2.733 22.501 1.00 18.17 78 ILE E CA 1
ATOM 2580 C C . ILE C 1 78 ? 3.543 -3.023 21.098 1.00 18.66 78 ILE E C 1
ATOM 2581 O O . ILE C 1 78 ? 4.242 -3.597 20.253 1.00 18.78 78 ILE E O 1
ATOM 2586 N N . ALA C 1 79 ? 2.297 -2.629 20.854 1.00 18.98 79 ALA E N 1
ATOM 2587 C CA . ALA C 1 79 ? 1.611 -3.020 19.613 1.00 18.94 79 ALA E CA 1
ATOM 2588 C C . ALA C 1 79 ? 2.282 -2.463 18.359 1.00 19.98 79 ALA E C 1
ATOM 2589 O O . ALA C 1 79 ? 2.462 -3.184 17.373 1.00 19.11 79 ALA E O 1
ATOM 2591 N N . GLU C 1 80 ? 2.676 -1.195 18.399 1.00 20.51 80 GLU E N 1
ATOM 2592 C CA . GLU C 1 80 ? 3.319 -0.576 17.238 1.00 21.16 80 GLU E CA 1
ATOM 2593 C C . GLU C 1 80 ? 4.735 -1.083 17.010 1.00 20.13 80 GLU E C 1
ATOM 2594 O O . GLU C 1 80 ? 5.078 -1.474 15.900 1.00 20.30 80 GLU E O 1
ATOM 2600 N N . ASP C 1 81 ? 5.550 -1.115 18.064 1.00 19.88 81 ASP E N 1
ATOM 2601 C CA . ASP C 1 81 ? 6.937 -1.558 17.924 1.00 19.72 81 ASP E CA 1
ATOM 2602 C C . ASP C 1 81 ? 7.002 -3.041 17.566 1.00 18.88 81 ASP E C 1
ATOM 2603 O O . ASP C 1 81 ? 7.835 -3.448 16.775 1.00 19.49 81 ASP E O 1
ATOM 2608 N N . GLY C 1 82 ? 6.133 -3.832 18.182 1.00 18.35 82 GLY E N 1
ATOM 2609 C CA . GLY C 1 82 ? 6.016 -5.256 17.861 1.00 17.22 82 GLY E CA 1
ATOM 2610 C C . GLY C 1 82 ? 6.225 -6.205 19.026 1.00 16.46 82 GLY E C 1
ATOM 2611 O O . GLY C 1 82 ? 6.597 -5.804 20.142 1.00 16.31 82 GLY E O 1
ATOM 2612 N N . TYR C 1 83 ? 6.029 -7.489 18.740 1.00 15.56 83 TYR E N 1
ATOM 2613 C CA . TYR C 1 83 ? 5.985 -8.511 19.762 1.00 15.05 83 TYR E CA 1
ATOM 2614 C C . TYR C 1 83 ? 5.947 -9.889 19.118 1.00 15.02 83 TYR E C 1
ATOM 2615 O O . TYR C 1 83 ? 5.710 -10.017 17.903 1.00 15.62 83 TYR E O 1
ATOM 2624 N N . ARG C 1 84 ? 6.181 -10.917 19.923 1.00 14.30 84 ARG E N 1
ATOM 2625 C CA . ARG C 1 84 ? 6.175 -12.285 19.434 1.00 14.62 84 ARG E CA 1
ATOM 2626 C C . ARG C 1 84 ? 5.241 -13.099 20.324 1.00 14.21 84 ARG E C 1
ATOM 2627 O O . ARG C 1 84 ? 5.180 -12.876 21.551 1.00 14.08 84 ARG E O 1
ATOM 2635 N N . LEU C 1 85 ? 4.548 -14.065 19.714 1.00 14.19 85 LEU E N 1
ATOM 2636 C CA . LEU C 1 85 ? 3.676 -14.998 20.416 1.00 14.14 85 LEU E CA 1
ATOM 2637 C C . LEU C 1 85 ? 4.272 -16.370 20.224 1.00 14.68 85 LEU E C 1
ATOM 2638 O O . LEU C 1 85 ? 4.583 -16.742 19.102 1.00 15.28 85 LEU E O 1
ATOM 2643 N N . ILE C 1 86 ? 4.438 -17.112 21.312 1.00 14.85 86 ILE E N 1
ATOM 2644 C CA . ILE C 1 86 ? 5.129 -18.399 21.259 1.00 14.39 86 ILE E CA 1
ATOM 2645 C C . ILE C 1 86 ? 4.366 -19.434 22.069 1.00 14.54 86 ILE E C 1
ATOM 2646 O O . ILE C 1 86 ? 3.970 -19.168 23.208 1.00 14.86 86 ILE E O 1
ATOM 2651 N N . MET C 1 87 ? 4.179 -20.622 21.504 1.00 14.82 87 MET E N 1
ATOM 2652 C CA . MET C 1 87 ? 3.658 -21.747 22.249 1.00 15.82 87 MET E CA 1
ATOM 2653 C C . MET C 1 87 ? 4.655 -22.898 22.123 1.00 15.76 87 MET E C 1
ATOM 2654 O O . MET C 1 87 ? 5.035 -23.270 21.007 1.00 15.71 87 MET E O 1
ATOM 2659 N N . ASN C 1 88 ? 5.028 -23.475 23.262 1.00 16.28 88 ASN E N 1
ATOM 2660 C CA . ASN C 1 88 ? 6.010 -24.558 23.332 1.00 16.48 88 ASN E CA 1
ATOM 2661 C C . ASN C 1 88 ? 5.311 -25.866 23.632 1.00 17.38 88 ASN E C 1
ATOM 2662 O O . ASN C 1 88 ? 4.502 -25.945 24.556 1.00 18.13 88 ASN E O 1
ATOM 2667 N N . THR C 1 89 ? 5.637 -26.919 22.880 1.00 18.06 89 THR E N 1
ATOM 2668 C CA . THR C 1 89 ? 4.984 -28.213 23.064 1.00 18.90 89 THR E CA 1
ATOM 2669 C C . THR C 1 89 ? 6.008 -29.322 23.227 1.00 19.72 89 THR E C 1
ATOM 2670 O O . THR C 1 89 ? 6.885 -29.502 22.377 1.00 19.62 89 THR E O 1
ATOM 2674 N N . ASN C 1 90 ? 5.875 -30.043 24.338 1.00 20.07 90 ASN E N 1
ATOM 2675 C CA . ASN C 1 90 ? 6.681 -31.231 24.640 1.00 20.94 90 ASN E CA 1
ATOM 2676 C C . ASN C 1 90 ? 8.192 -30.950 24.699 1.00 21.32 90 ASN E C 1
ATOM 2677 O O . ASN C 1 90 ? 8.616 -29.795 24.798 1.00 21.60 90 ASN E O 1
ATOM 2682 N N . ARG C 1 91 ? 9.012 -32.008 24.673 1.00 21.96 91 ARG E N 1
ATOM 2683 C CA . ARG C 1 91 ? 10.436 -31.852 24.961 1.00 21.48 91 ARG E CA 1
ATOM 2684 C C . ARG C 1 91 ? 11.190 -30.958 23.971 1.00 21.16 91 ARG E C 1
ATOM 2685 O O . ARG C 1 91 ? 11.945 -30.071 24.377 1.00 21.99 91 ARG E O 1
ATOM 2693 N N . HIS C 1 92 ? 10.976 -31.178 22.673 1.00 20.88 92 HIS E N 1
ATOM 2694 C CA . HIS C 1 92 ? 11.707 -30.444 21.643 1.00 21.49 92 HIS E CA 1
ATOM 2695 C C . HIS C 1 92 ? 11.313 -28.966 21.640 1.00 21.04 92 HIS E C 1
ATOM 2696 O O . HIS C 1 92 ? 12.105 -28.106 21.259 1.00 20.25 92 HIS E O 1
ATOM 2703 N N . GLY C 1 93 ? 10.083 -28.688 22.075 1.00 21.59 93 GLY E N 1
ATOM 2704 C CA . GLY C 1 93 ? 9.622 -27.307 22.224 1.00 21.49 93 GLY E CA 1
ATOM 2705 C C . GLY C 1 93 ? 9.973 -26.667 23.559 1.00 21.77 93 GLY E C 1
ATOM 2706 O O . GLY C 1 93 ? 9.887 -25.436 23.718 1.00 21.91 93 GLY E O 1
ATOM 2707 N N . GLY C 1 94 ? 10.369 -27.489 24.523 1.00 21.91 94 GLY E N 1
ATOM 2708 C CA . GLY C 1 94 ? 10.791 -27.000 25.830 1.00 21.14 94 GLY E CA 1
ATOM 2709 C C . GLY C 1 94 ? 9.653 -26.695 26.787 1.00 21.17 94 GLY E C 1
ATOM 2710 O O . GLY C 1 94 ? 9.835 -25.912 27.720 1.00 21.50 94 GLY E O 1
ATOM 2711 N N . GLN C 1 95 ? 8.497 -27.325 26.571 1.00 20.46 95 GLN E N 1
ATOM 2712 C CA . GLN C 1 95 ? 7.346 -27.113 27.450 1.00 20.98 95 GLN E CA 1
ATOM 2713 C C . GLN C 1 95 ? 7.669 -27.625 28.863 1.00 21.89 95 GLN E C 1
ATOM 2714 O O . GLN C 1 95 ? 8.202 -28.738 29.037 1.00 22.85 95 GLN E O 1
ATOM 2720 N N . GLU C 1 96 ? 7.369 -26.793 29.854 1.00 21.99 96 GLU E N 1
ATOM 2721 C CA . GLU C 1 96 ? 7.587 -27.124 31.259 1.00 22.87 96 GLU E CA 1
ATOM 2722 C C . GLU C 1 96 ? 6.270 -27.255 32.016 1.00 22.18 96 GLU E C 1
ATOM 2723 O O . GLU C 1 96 ? 6.127 -28.134 32.873 1.00 23.19 96 GLU E O 1
ATOM 2729 N N . VAL C 1 97 ? 5.311 -26.381 31.714 1.00 21.07 97 VAL E N 1
ATOM 2730 C CA . VAL C 1 97 ? 4.009 -26.428 32.384 1.00 19.95 97 VAL E CA 1
ATOM 2731 C C . VAL C 1 97 ? 3.019 -27.026 31.418 1.00 19.97 97 VAL E C 1
ATOM 2732 O O . VAL C 1 97 ? 2.804 -26.503 30.322 1.00 18.88 97 VAL E O 1
ATOM 2736 N N . TYR C 1 98 ? 2.406 -28.130 31.824 1.00 19.01 98 TYR E N 1
ATOM 2737 C CA . TYR C 1 98 ? 1.566 -28.880 30.916 1.00 19.59 98 TYR E CA 1
ATOM 2738 C C . TYR C 1 98 ? 0.106 -28.469 31.011 1.00 18.92 98 TYR E C 1
ATOM 2739 O O . TYR C 1 98 ? -0.785 -29.242 31.343 1.00 18.35 98 TYR E O 1
ATOM 2748 N N . HIS C 1 99 ? -0.088 -27.196 30.697 1.00 18.20 99 HIS E N 1
ATOM 2749 C CA . HIS C 1 99 ? -1.388 -26.580 30.481 1.00 17.25 99 HIS E CA 1
ATOM 2750 C C . HIS C 1 99 ? -1.075 -25.639 29.343 1.00 17.06 99 HIS E C 1
ATOM 2751 O O . HIS C 1 99 ? -0.189 -24.784 29.495 1.00 16.18 99 HIS E O 1
ATOM 2758 N N . ILE C 1 100 ? -1.739 -25.806 28.196 1.00 16.08 100 ILE E N 1
ATOM 2759 C CA . ILE C 1 100 ? -1.345 -25.015 27.021 1.00 16.67 100 ILE E CA 1
ATOM 2760 C C . ILE C 1 100 ? -1.332 -23.513 27.298 1.00 16.47 100 ILE E C 1
ATOM 2761 O O . ILE C 1 100 ? -2.186 -22.994 28.019 1.00 15.72 100 ILE E O 1
ATOM 2766 N N . HIS C 1 101 ? -0.347 -22.828 26.738 1.00 16.76 101 HIS E N 1
ATOM 2767 C CA . HIS C 1 101 ? -0.237 -21.388 26.945 1.00 16.57 101 HIS E CA 1
ATOM 2768 C C . HIS C 1 101 ? 0.548 -20.707 25.861 1.00 16.49 101 HIS E C 1
ATOM 2769 O O . HIS C 1 101 ? 1.461 -21.294 25.275 1.00 16.98 101 HIS E O 1
ATOM 2776 N N A MET C 1 102 ? 0.234 -19.444 25.638 0.50 14.96 102 MET E N 1
ATOM 2777 N N B MET C 1 102 ? 0.171 -19.468 25.567 0.50 15.64 102 MET E N 1
ATOM 2778 C CA A MET C 1 102 ? 0.931 -18.641 24.667 0.50 14.59 102 MET E CA 1
ATOM 2779 C CA B MET C 1 102 ? 0.961 -18.615 24.696 0.50 16.23 102 MET E CA 1
ATOM 2780 C C A MET C 1 102 ? 1.705 -17.533 25.385 0.50 14.64 102 MET E C 1
ATOM 2781 C C B MET C 1 102 ? 1.773 -17.659 25.540 0.50 15.38 102 MET E C 1
ATOM 2782 O O A MET C 1 102 ? 1.133 -16.798 26.192 0.50 14.46 102 MET E O 1
ATOM 2783 O O B MET C 1 102 ? 1.295 -17.133 26.548 0.50 15.09 102 MET E O 1
ATOM 2792 N N . HIS C 1 103 ? 3.009 -17.439 25.120 1.00 13.97 103 HIS E N 1
ATOM 2793 C CA . HIS C 1 103 ? 3.852 -16.390 25.684 1.00 13.89 103 HIS E CA 1
ATOM 2794 C C . HIS C 1 103 ? 3.695 -15.188 24.777 1.00 14.13 103 HIS E C 1
ATOM 2795 O O . HIS C 1 103 ? 3.923 -15.292 23.564 1.00 15.58 103 HIS E O 1
ATOM 2802 N N . LEU C 1 104 ? 3.280 -14.056 25.333 1.00 13.74 104 LEU E N 1
ATOM 2803 C CA . LEU C 1 104 ? 3.341 -12.767 24.654 1.00 13.57 104 LEU E CA 1
ATOM 2804 C C . LEU C 1 104 ? 4.579 -12.019 25.151 1.00 13.71 104 LEU E C 1
ATOM 2805 O O . LEU C 1 104 ? 4.708 -11.749 26.344 1.00 13.56 104 LEU E O 1
ATOM 2810 N N . LEU C 1 105 ? 5.494 -11.722 24.229 1.00 14.09 105 LEU E N 1
ATOM 2811 C CA . LEU C 1 105 ? 6.804 -11.156 24.539 1.00 14.04 105 LEU E CA 1
ATOM 2812 C C . LEU C 1 105 ? 7.022 -9.884 23.739 1.00 14.28 105 LEU E C 1
ATOM 2813 O O . LEU C 1 105 ? 6.750 -9.841 22.536 1.00 14.42 105 LEU E O 1
ATOM 2818 N N . GLY C 1 106 ? 7.507 -8.844 24.398 1.00 14.50 106 GLY E N 1
ATOM 2819 C CA . GLY C 1 106 ? 7.733 -7.573 23.715 1.00 15.74 106 GLY E CA 1
ATOM 2820 C C . GLY C 1 106 ? 8.418 -6.557 24.593 1.00 15.52 106 GLY E C 1
ATOM 2821 O O . GLY C 1 106 ? 8.801 -6.854 25.735 1.00 16.45 106 GLY E O 1
ATOM 2822 N N . GLY C 1 107 ? 8.580 -5.351 24.052 1.00 17.01 107 GLY E N 1
ATOM 2823 C CA . GLY C 1 107 ? 9.205 -4.259 24.803 1.00 17.69 107 GLY E CA 1
ATOM 2824 C C . GLY C 1 107 ? 10.633 -3.960 24.383 1.00 18.32 107 GLY E C 1
ATOM 2825 O O . GLY C 1 107 ? 11.221 -2.989 24.864 1.00 19.20 107 GLY E O 1
ATOM 2826 N N . ARG C 1 108 ? 11.198 -4.795 23.508 1.00 18.01 108 ARG E N 1
ATOM 2827 C CA . ARG C 1 108 ? 12.552 -4.600 22.975 1.00 18.31 108 ARG E CA 1
ATOM 2828 C C . ARG C 1 108 ? 12.657 -5.445 21.712 1.00 18.94 108 ARG E C 1
ATOM 2829 O O . ARG C 1 108 ? 11.821 -6.318 21.517 1.00 18.59 108 ARG E O 1
ATOM 2837 N N . PRO C 1 109 ? 13.658 -5.188 20.844 1.00 19.09 109 PRO E N 1
ATOM 2838 C CA . PRO C 1 109 ? 13.864 -6.095 19.713 1.00 19.29 109 PRO E CA 1
ATOM 2839 C C . PRO C 1 109 ? 14.160 -7.493 20.202 1.00 19.35 109 PRO E C 1
ATOM 2840 O O . PRO C 1 109 ? 15.033 -7.688 21.044 1.00 19.03 109 PRO E O 1
ATOM 2844 N N . LEU C 1 110 ? 13.427 -8.475 19.689 1.00 18.31 110 LEU E N 1
ATOM 2845 C CA . LEU C 1 110 ? 13.497 -9.822 20.269 1.00 18.60 110 LEU E CA 1
ATOM 2846 C C . LEU C 1 110 ? 14.524 -10.748 19.645 1.00 18.67 110 LEU E C 1
ATOM 2847 O O . LEU C 1 110 ? 14.724 -11.872 20.125 1.00 19.56 110 LEU E O 1
ATOM 2852 N N . GLY C 1 111 ? 15.184 -10.278 18.589 1.00 19.27 111 GLY E N 1
ATOM 2853 C CA . GLY C 1 111 ? 16.238 -11.057 17.931 1.00 20.50 111 GLY E CA 1
ATOM 2854 C C . GLY C 1 111 ? 15.687 -12.181 17.075 1.00 21.35 111 GLY E C 1
ATOM 2855 O O . GLY C 1 111 ? 14.477 -12.230 16.819 1.00 21.57 111 GLY E O 1
ATOM 2856 N N . PRO C 1 112 ? 16.558 -13.108 16.643 1.00 22.21 112 PRO E N 1
ATOM 2857 C CA . PRO C 1 112 ? 16.145 -14.195 15.755 1.00 23.04 112 PRO E CA 1
ATOM 2858 C C . PRO C 1 112 ? 15.109 -15.112 16.383 1.00 23.36 112 PRO E C 1
ATOM 2859 O O . PRO C 1 112 ? 15.113 -15.346 17.586 1.00 23.76 112 PRO E O 1
ATOM 2863 N N . MET C 1 113 ? 14.238 -15.644 15.540 1.00 24.06 113 MET E N 1
ATOM 2864 C CA . MET C 1 113 ? 13.146 -16.485 15.975 1.00 24.86 113 MET E CA 1
ATOM 2865 C C . MET C 1 113 ? 13.660 -17.760 16.659 1.00 26.17 113 MET E C 1
ATOM 2866 O O . MET C 1 113 ? 13.078 -18.263 17.635 1.00 25.09 113 MET E O 1
ATOM 2871 N N . LEU C 1 114 ? 14.764 -18.284 16.137 1.00 27.60 114 LEU E N 1
ATOM 2872 C CA . LEU C 1 114 ? 15.369 -19.495 16.680 1.00 29.90 114 LEU E CA 1
ATOM 2873 C C . LEU C 1 114 ? 16.871 -19.321 16.875 1.00 31.78 114 LEU E C 1
ATOM 2874 O O . LEU C 1 114 ? 17.497 -18.480 16.230 1.00 32.69 114 LEU E O 1
ATOM 2879 N N . ALA C 1 115 ? 17.443 -20.122 17.768 1.00 34.50 115 ALA E N 1
ATOM 2880 C CA . ALA C 1 115 ? 18.873 -20.058 18.049 1.00 36.44 115 ALA E CA 1
ATOM 2881 C C . ALA C 1 115 ? 19.468 -18.734 17.583 1.00 37.87 115 ALA E C 1
ATOM 2882 O O . ALA C 1 115 ? 20.687 -18.567 17.552 1.00 37.30 115 ALA E O 1
ATOM 2884 N N . ALA D 1 2 ? -5.466 -2.656 3.483 1.00 37.62 2 ALA F N 1
ATOM 2885 C CA . ALA D 1 2 ? -4.059 -3.112 3.265 1.00 37.34 2 ALA F CA 1
ATOM 2886 C C . ALA D 1 2 ? -3.896 -3.863 1.944 1.00 37.04 2 ALA F C 1
ATOM 2887 O O . ALA D 1 2 ? -4.876 -4.327 1.358 1.00 37.45 2 ALA F O 1
ATOM 2889 N N . GLU D 1 3 ? -2.649 -3.961 1.488 1.00 36.48 3 GLU F N 1
ATOM 2890 C CA . GLU D 1 3 ? -2.302 -4.617 0.234 1.00 35.97 3 GLU F CA 1
ATOM 2891 C C . GLU D 1 3 ? -2.120 -6.118 0.455 1.00 34.41 3 GLU F C 1
ATOM 2892 O O . GLU D 1 3 ? -1.735 -6.558 1.545 1.00 33.59 3 GLU F O 1
ATOM 2898 N N . GLU D 1 4 ? -2.393 -6.898 -0.587 1.00 32.96 4 GLU F N 1
ATOM 2899 C CA . GLU D 1 4 ? -2.147 -8.334 -0.562 1.00 31.73 4 GLU F CA 1
ATOM 2900 C C . GLU D 1 4 ? -0.670 -8.641 -0.617 1.00 30.26 4 GLU F C 1
ATOM 2901 O O . GLU D 1 4 ? 0.095 -7.954 -1.294 1.00 30.83 4 GLU F O 1
ATOM 2907 N N . THR D 1 5 ? -0.280 -9.695 0.088 1.00 28.56 5 THR F N 1
ATOM 2908 C CA . THR D 1 5 ? 1.064 -10.218 0.002 1.00 26.38 5 THR F CA 1
ATOM 2909 C C . THR D 1 5 ? 1.063 -11.412 -0.942 1.00 25.73 5 THR F C 1
ATOM 2910 O O . THR D 1 5 ? -0.002 -11.883 -1.356 1.00 25.74 5 THR F O 1
ATOM 2914 N N . ILE D 1 6 ? 2.252 -11.918 -1.254 1.00 24.90 6 ILE F N 1
ATOM 2915 C CA . ILE D 1 6 ? 2.394 -13.146 -2.036 1.00 24.10 6 ILE F CA 1
ATOM 2916 C C . ILE D 1 6 ? 1.567 -14.308 -1.475 1.00 23.11 6 ILE F C 1
ATOM 2917 O O . ILE D 1 6 ? 1.139 -15.189 -2.218 1.00 22.74 6 ILE F O 1
ATOM 2922 N N . PHE D 1 7 ? 1.329 -14.292 -0.166 1.00 21.62 7 PHE F N 1
ATOM 2923 C CA . PHE D 1 7 ? 0.571 -15.368 0.472 1.00 20.84 7 PHE F CA 1
ATOM 2924 C C . PHE D 1 7 ? -0.850 -15.502 -0.085 1.00 20.43 7 PHE F C 1
ATOM 2925 O O . PHE D 1 7 ? -1.384 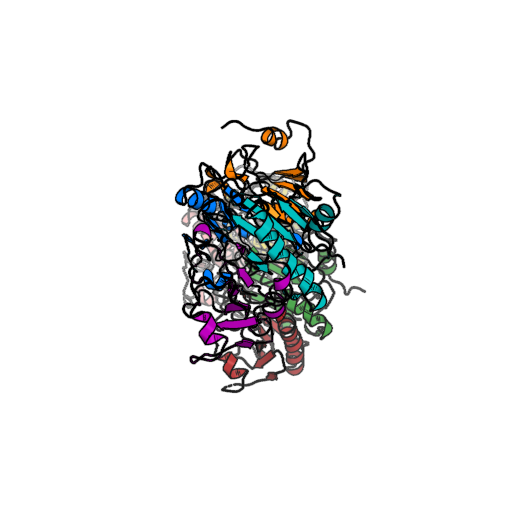-16.600 -0.125 1.00 19.86 7 PHE F O 1
ATOM 2933 N N . SER D 1 8 ? -1.438 -14.393 -0.523 1.00 21.29 8 SER F N 1
ATOM 2934 C CA . SER D 1 8 ? -2.768 -14.414 -1.144 1.00 21.97 8 SER F CA 1
ATOM 2935 C C . SER D 1 8 ? -2.749 -15.280 -2.405 1.00 21.97 8 SER F C 1
ATOM 2936 O O . SER D 1 8 ? -3.655 -16.070 -2.646 1.00 20.77 8 SER F O 1
ATOM 2939 N N . LYS D 1 9 ? -1.693 -15.120 -3.199 1.00 22.78 9 LYS F N 1
ATOM 2940 C CA . LYS D 1 9 ? -1.528 -15.882 -4.432 1.00 23.94 9 LYS F CA 1
ATOM 2941 C C . LYS D 1 9 ? -1.288 -17.369 -4.155 1.00 23.01 9 LYS F C 1
ATOM 2942 O O . LYS D 1 9 ? -1.697 -18.226 -4.939 1.00 23.49 9 LYS F O 1
ATOM 2948 N N . ILE D 1 10 ? -0.634 -17.674 -3.030 1.00 22.10 10 ILE F N 1
ATOM 2949 C CA . ILE D 1 10 ? -0.402 -19.057 -2.619 1.00 21.85 10 ILE F CA 1
ATOM 2950 C C . ILE D 1 10 ? -1.722 -19.699 -2.232 1.00 20.73 10 ILE F C 1
ATOM 2951 O O . ILE D 1 10 ? -2.029 -20.802 -2.672 1.00 21.01 10 ILE F O 1
ATOM 2956 N N . ILE D 1 11 ? -2.500 -19.001 -1.406 1.00 20.33 11 ILE F N 1
ATOM 2957 C CA . ILE D 1 11 ? -3.813 -19.488 -0.963 1.00 19.70 11 ILE F CA 1
ATOM 2958 C C . ILE D 1 11 ? -4.732 -19.811 -2.146 1.00 20.02 11 ILE F C 1
ATOM 2959 O O . ILE D 1 11 ? -5.381 -20.865 -2.172 1.00 18.94 11 ILE F O 1
ATOM 2964 N N A ARG D 1 12 ? -4.762 -18.899 -3.117 0.50 20.67 12 ARG F N 1
ATOM 2965 N N B ARG D 1 12 ? -4.770 -18.910 -3.123 0.50 20.77 12 ARG F N 1
ATOM 2966 C CA A ARG D 1 12 ? -5.669 -18.991 -4.264 0.50 21.81 12 ARG F CA 1
ATOM 2967 C CA B ARG D 1 12 ? -5.692 -19.034 -4.252 0.50 22.01 12 ARG F CA 1
ATOM 2968 C C A ARG D 1 12 ? -5.064 -19.807 -5.407 0.50 22.70 12 ARG F C 1
ATOM 2969 C C B ARG D 1 12 ? -5.185 -20.001 -5.315 0.50 22.76 12 ARG F C 1
ATOM 2970 O O A ARG D 1 12 ? -5.580 -19.796 -6.530 0.50 22.57 12 ARG F O 1
ATOM 2971 O O B ARG D 1 12 ? -5.890 -20.287 -6.291 0.50 22.44 12 ARG F O 1
ATOM 2986 N N . ARG D 1 13 ? -3.969 -20.509 -5.106 1.00 23.57 13 ARG F N 1
ATOM 2987 C CA . ARG D 1 13 ? -3.281 -21.395 -6.062 1.00 25.65 13 ARG F CA 1
ATOM 2988 C C . ARG D 1 13 ? -3.020 -20.690 -7.405 1.00 26.90 13 ARG F C 1
ATOM 2989 O O . ARG D 1 13 ? -3.182 -21.296 -8.472 1.00 27.97 13 ARG F O 1
ATOM 2997 N N . GLU D 1 14 ? -2.641 -19.417 -7.338 1.00 28.54 14 GLU F N 1
ATOM 2998 C CA . GLU D 1 14 ? -2.393 -18.591 -8.523 1.00 30.58 14 GLU F CA 1
ATOM 2999 C C . GLU D 1 14 ? -0.910 -18.624 -8.886 1.00 31.53 14 GLU F C 1
ATOM 3000 O O . GLU D 1 14 ? -0.537 -18.389 -10.046 1.00 32.02 14 GLU F O 1
ATOM 3006 N N . ILE D 1 15 ? -0.083 -18.882 -7.871 1.00 32.36 15 ILE F N 1
ATOM 3007 C CA A ILE D 1 15 ? 1.332 -19.211 -8.054 0.50 32.82 15 ILE F CA 1
ATOM 3008 C CA B ILE D 1 15 ? 1.332 -19.212 -8.055 0.50 32.89 15 ILE F CA 1
ATOM 3009 C C . ILE D 1 15 ? 1.648 -20.468 -7.243 1.00 33.30 15 ILE F C 1
ATOM 3010 O O . ILE D 1 15 ? 1.043 -20.688 -6.180 1.00 33.76 15 ILE F O 1
ATOM 3019 N N B PRO D 1 16 ? 2.583 -21.295 -7.737 0.38 33.35 16 PRO F N 1
ATOM 3020 N N C PRO D 1 16 ? 2.468 -21.379 -7.802 0.62 33.61 16 PRO F N 1
ATOM 3021 C CA B PRO D 1 16 ? 3.030 -22.533 -7.082 0.38 33.23 16 PRO F CA 1
ATOM 3022 C CA C PRO D 1 16 ? 2.887 -22.575 -7.061 0.62 33.42 16 PRO F CA 1
ATOM 3023 C C B PRO D 1 16 ? 3.490 -22.350 -5.633 0.38 32.98 16 PRO F C 1
ATOM 3024 C C C PRO D 1 16 ? 3.422 -22.344 -5.644 0.62 33.11 16 PRO F C 1
ATOM 3025 O O B PRO D 1 16 ? 4.104 -21.331 -5.296 0.38 33.15 16 PRO F O 1
ATOM 3026 O O C PRO D 1 16 ? 4.017 -21.301 -5.347 0.62 33.34 16 PRO F O 1
ATOM 3033 N N . SER D 1 17 ? 3.164 -23.331 -4.791 1.00 32.74 17 SER F N 1
ATOM 3034 C CA . SER D 1 17 ? 3.703 -23.431 -3.430 1.00 32.25 17 SER F CA 1
ATOM 3035 C C . SER D 1 17 ? 3.420 -24.861 -2.961 1.00 31.42 17 SER F C 1
ATOM 3036 O O . SER D 1 17 ? 2.640 -25.582 -3.599 1.00 31.24 17 SER F O 1
ATOM 3039 N N . ASP D 1 18 ? 4.072 -25.283 -1.879 1.00 30.19 18 ASP F N 1
ATOM 3040 C CA . ASP D 1 18 ? 3.920 -26.646 -1.378 1.00 29.18 18 ASP F CA 1
ATOM 3041 C C . ASP D 1 18 ? 2.878 -26.631 -0.289 1.00 27.95 18 ASP F C 1
ATOM 3042 O O . ASP D 1 18 ? 3.214 -26.620 0.906 1.00 27.42 18 ASP F O 1
ATOM 3047 N N . ILE D 1 19 ? 1.615 -26.637 -0.707 1.00 26.48 19 ILE F N 1
ATOM 3048 C CA . ILE D 1 19 ? 0.520 -26.631 0.239 1.00 24.87 19 ILE F CA 1
ATOM 3049 C C . ILE D 1 19 ? 0.387 -28.005 0.858 1.00 24.04 19 ILE F C 1
ATOM 3050 O O . ILE D 1 19 ? 0.270 -29.027 0.158 1.00 24.41 19 ILE F O 1
ATOM 3055 N N . VAL D 1 20 ? 0.463 -28.019 2.181 1.00 22.28 20 VAL F N 1
ATOM 3056 C CA . VAL D 1 20 ? 0.309 -29.245 2.949 1.00 22.03 20 VAL F CA 1
ATOM 3057 C C . VAL D 1 20 ? -1.093 -29.409 3.503 1.00 21.13 20 VAL F C 1
ATOM 3058 O O . VAL D 1 20 ? -1.497 -30.509 3.858 1.00 20.71 20 VAL F O 1
ATOM 3062 N N . TYR D 1 21 ? -1.842 -28.314 3.586 1.00 19.61 21 TYR F N 1
ATOM 3063 C CA . TYR D 1 21 ? -3.195 -28.370 4.119 1.00 18.93 21 TYR F CA 1
ATOM 3064 C C . TYR D 1 21 ? -3.977 -27.168 3.633 1.00 18.16 21 TYR F C 1
ATOM 3065 O O . TYR D 1 21 ? -3.430 -26.069 3.540 1.00 17.87 21 TYR F O 1
ATOM 3074 N N . GLN D 1 22 ? -5.250 -27.376 3.319 1.00 17.59 22 GLN F N 1
ATOM 3075 C CA . GLN D 1 22 ? -6.147 -26.247 3.072 1.00 17.48 22 GLN F CA 1
ATOM 3076 C C . GLN D 1 22 ? -7.567 -26.639 3.384 1.00 17.49 22 GLN F C 1
ATOM 3077 O O . GLN D 1 22 ? -8.035 -27.706 2.973 1.00 18.15 22 GLN F O 1
ATOM 3083 N N . ASP D 1 23 ? -8.255 -25.783 4.137 1.00 16.38 23 ASP F N 1
ATOM 3084 C CA . ASP D 1 23 ? -9.696 -25.909 4.362 1.00 16.00 23 ASP F CA 1
ATOM 3085 C C . ASP D 1 23 ? -10.392 -24.548 4.132 1.00 15.49 23 ASP F C 1
ATOM 3086 O O . ASP D 1 23 ? -9.821 -23.654 3.505 1.00 16.17 23 ASP F O 1
ATOM 3091 N N . ASP D 1 24 ? -11.614 -24.387 4.636 1.00 14.81 24 ASP F N 1
ATOM 3092 C CA . ASP D 1 24 ? -12.381 -23.157 4.428 1.00 14.29 24 ASP F CA 1
ATOM 3093 C C . ASP D 1 24 ? -11.691 -21.947 5.050 1.00 14.37 24 ASP F C 1
ATOM 3094 O O . ASP D 1 24 ? -11.906 -20.809 4.600 1.00 14.48 24 ASP F O 1
ATOM 3099 N N . LEU D 1 25 ? -10.927 -22.189 6.118 1.00 13.85 25 LEU F N 1
ATOM 3100 C CA . LEU D 1 25 ? -10.400 -21.091 6.942 1.00 13.90 25 LEU F CA 1
ATOM 3101 C C . LEU D 1 25 ? -8.893 -20.846 6.858 1.00 13.81 25 LEU F C 1
ATOM 3102 O O . LEU D 1 25 ? -8.431 -19.713 7.030 1.00 13.81 25 LEU F O 1
ATOM 3107 N N . VAL D 1 26 ? -8.123 -21.914 6.680 1.00 13.85 26 VAL F N 1
ATOM 3108 C CA . VAL D 1 26 ? -6.665 -21.804 6.759 1.00 14.99 26 VAL F CA 1
ATOM 3109 C C . VAL D 1 26 ? -5.941 -22.552 5.655 1.00 14.68 26 VAL F C 1
ATOM 3110 O O . VAL D 1 26 ? -6.466 -23.525 5.112 1.00 16.69 26 VAL F O 1
ATOM 3114 N N . THR D 1 27 ? -4.715 -22.111 5.380 1.00 14.72 27 THR F N 1
ATOM 3115 C CA . THR D 1 27 ? -3.820 -22.768 4.421 1.00 15.50 27 THR F CA 1
ATOM 3116 C C . THR D 1 27 ? -2.466 -22.931 5.084 1.00 15.86 27 THR F C 1
ATOM 3117 O O . THR D 1 27 ? -1.999 -22.023 5.769 1.00 15.83 27 THR F O 1
ATOM 3121 N N . ALA D 1 28 ? -1.852 -24.104 4.903 1.00 16.23 28 ALA F N 1
ATOM 3122 C CA . ALA D 1 28 ? -0.505 -24.345 5.410 1.00 16.96 28 ALA F CA 1
ATOM 3123 C C . ALA D 1 28 ? 0.403 -24.799 4.279 1.00 17.34 28 ALA F C 1
ATOM 3124 O O . ALA D 1 28 ? -0.012 -25.574 3.411 1.00 17.82 28 ALA F O 1
ATOM 3126 N N . PHE D 1 29 ? 1.627 -24.279 4.293 1.00 17.44 29 PHE F N 1
ATOM 3127 C CA . PHE D 1 29 ? 2.633 -24.566 3.266 1.00 18.08 29 PHE F CA 1
ATOM 3128 C C . PHE D 1 29 ? 4.031 -24.490 3.854 1.00 18.32 29 PHE F C 1
ATOM 3129 O O . PHE D 1 29 ? 4.252 -23.802 4.855 1.00 17.40 29 PHE F O 1
ATOM 3137 N N A ARG D 1 30 ? 4.976 -25.195 3.239 0.50 18.13 30 ARG F N 1
ATOM 3138 N N B ARG D 1 30 ? 4.974 -25.208 3.248 0.50 18.16 30 ARG F N 1
ATOM 3139 C CA A ARG D 1 30 ? 6.344 -25.240 3.736 0.50 18.50 30 ARG F CA 1
ATOM 3140 C CA B ARG D 1 30 ? 6.343 -25.221 3.740 0.50 18.54 30 ARG F CA 1
ATOM 3141 C C A ARG D 1 30 ? 7.039 -23.899 3.523 0.50 18.37 30 ARG F C 1
ATOM 3142 C C B ARG D 1 30 ? 7.006 -23.868 3.541 0.50 18.41 30 ARG F C 1
ATOM 3143 O O A ARG D 1 30 ? 6.852 -23.250 2.486 0.50 18.40 30 ARG F O 1
ATOM 3144 O O B ARG D 1 30 ? 6.762 -23.181 2.541 0.50 18.43 30 ARG F O 1
ATOM 3159 N N . ASP D 1 31 ? 7.822 -23.476 4.515 1.00 18.52 31 ASP F N 1
ATOM 3160 C CA . ASP D 1 31 ? 8.568 -22.232 4.418 1.00 18.95 31 ASP F CA 1
ATOM 3161 C C . ASP D 1 31 ? 9.629 -22.358 3.323 1.00 19.73 31 ASP F C 1
ATOM 3162 O O . ASP D 1 31 ? 10.234 -23.421 3.172 1.00 20.06 31 ASP F O 1
ATOM 3167 N N . ILE D 1 32 ? 9.850 -21.276 2.583 1.00 20.13 32 ILE F N 1
ATOM 3168 C CA . ILE D 1 32 ? 10.809 -21.264 1.462 1.00 20.60 32 ILE F CA 1
ATOM 3169 C C . ILE D 1 32 ? 12.259 -21.340 1.960 1.00 21.47 32 ILE F C 1
ATOM 3170 O O . ILE D 1 32 ? 13.152 -21.755 1.217 1.00 22.38 32 ILE F O 1
ATOM 3175 N N . SER D 1 33 ? 12.471 -20.982 3.225 1.00 21.52 33 SER F N 1
ATOM 3176 C CA A SER D 1 33 ? 13.791 -20.991 3.841 0.50 21.76 33 SER F CA 1
ATOM 3177 C CA B SER D 1 33 ? 13.797 -20.997 3.848 0.50 21.35 33 SER F CA 1
ATOM 3178 C C . SER D 1 33 ? 13.687 -21.687 5.204 1.00 21.54 33 SER F C 1
ATOM 3179 O O . SER D 1 33 ? 13.715 -21.024 6.246 1.00 21.83 33 SER F O 1
ATOM 3184 N N . PRO D 1 34 ? 13.537 -23.030 5.205 1.00 21.58 34 PRO F N 1
ATOM 3185 C CA . PRO D 1 34 ? 13.248 -23.735 6.469 1.00 21.78 34 PRO F CA 1
ATOM 3186 C C . PRO D 1 34 ? 14.340 -23.583 7.522 1.00 21.92 34 PRO F C 1
ATOM 3187 O O . PRO D 1 34 ? 15.531 -23.647 7.197 1.00 23.03 34 PRO F O 1
ATOM 3191 N N . GLN D 1 35 ? 13.929 -23.381 8.772 1.00 21.59 35 GLN F N 1
ATOM 3192 C CA . GLN D 1 35 ? 14.864 -23.166 9.876 1.00 22.09 35 GLN F CA 1
ATOM 3193 C C . GLN D 1 35 ? 14.891 -24.361 10.817 1.00 21.71 35 GLN F C 1
ATOM 3194 O O . GLN D 1 35 ? 15.627 -24.365 11.801 1.00 22.41 35 GLN F O 1
ATOM 3200 N N . ALA D 1 36 ? 14.077 -25.368 10.512 1.00 21.45 36 ALA F N 1
ATOM 3201 C CA . ALA D 1 36 ? 14.018 -26.619 11.250 1.00 21.67 36 ALA F CA 1
ATOM 3202 C C . ALA D 1 36 ? 13.566 -27.723 10.291 1.00 22.23 36 ALA F C 1
ATOM 3203 O O . ALA D 1 36 ? 13.055 -27.422 9.200 1.00 21.49 36 ALA F O 1
ATOM 3205 N N . PRO D 1 37 ? 13.782 -29.003 10.663 1.00 22.61 37 PRO F N 1
ATOM 3206 C CA . PRO D 1 37 ? 13.395 -30.138 9.797 1.00 23.05 37 PRO F CA 1
ATOM 3207 C C . PRO D 1 37 ? 11.938 -30.064 9.348 1.00 22.35 37 PRO F C 1
ATOM 3208 O O . PRO D 1 37 ? 11.647 -30.306 8.174 1.00 22.96 37 PRO F O 1
ATOM 3212 N N . THR D 1 38 ? 11.038 -29.718 10.272 1.00 21.51 38 THR F N 1
ATOM 3213 C CA . THR D 1 38 ? 9.689 -29.275 9.924 1.00 20.41 38 THR F CA 1
ATOM 3214 C C . THR D 1 38 ? 9.625 -27.764 10.104 1.00 19.32 38 THR F C 1
ATOM 3215 O O . THR D 1 38 ? 9.908 -27.270 11.189 1.00 19.29 38 THR F O 1
ATOM 3219 N N . HIS D 1 39 ? 9.277 -27.050 9.040 1.00 18.42 39 HIS F N 1
ATOM 3220 C CA . HIS D 1 39 ? 9.051 -25.611 9.116 1.00 18.45 39 HIS F CA 1
ATOM 3221 C C . HIS D 1 39 ? 7.917 -25.257 8.167 1.00 18.24 39 HIS F C 1
ATOM 3222 O O . HIS D 1 39 ? 8.117 -25.068 6.958 1.00 18.35 39 HIS F O 1
ATOM 3229 N N . ILE D 1 40 ? 6.718 -25.161 8.736 1.00 17.95 40 ILE F N 1
ATOM 3230 C CA . ILE D 1 40 ? 5.497 -24.962 7.965 1.00 17.11 40 ILE F CA 1
ATOM 3231 C C . ILE D 1 40 ? 4.796 -23.688 8.440 1.00 16.49 40 ILE F C 1
ATOM 3232 O O . ILE D 1 40 ? 4.714 -23.450 9.650 1.00 16.90 40 ILE F O 1
ATOM 3237 N N . LEU D 1 41 ? 4.336 -22.871 7.495 1.00 15.91 41 LEU F N 1
ATOM 3238 C CA . LEU D 1 41 ? 3.549 -21.673 7.786 1.00 15.75 41 LEU F CA 1
ATOM 3239 C C . LEU D 1 41 ? 2.068 -21.993 7.729 1.00 15.77 41 LEU F C 1
ATOM 3240 O O . LEU D 1 41 ? 1.606 -22.643 6.799 1.00 16.23 41 LEU F O 1
ATOM 3245 N N . ILE D 1 42 ? 1.334 -21.518 8.735 1.00 15.69 42 ILE F N 1
ATOM 3246 C CA . ILE D 1 42 ? -0.105 -21.742 8.829 1.00 15.60 42 ILE F CA 1
ATOM 3247 C C . ILE D 1 42 ? -0.756 -20.375 8.867 1.0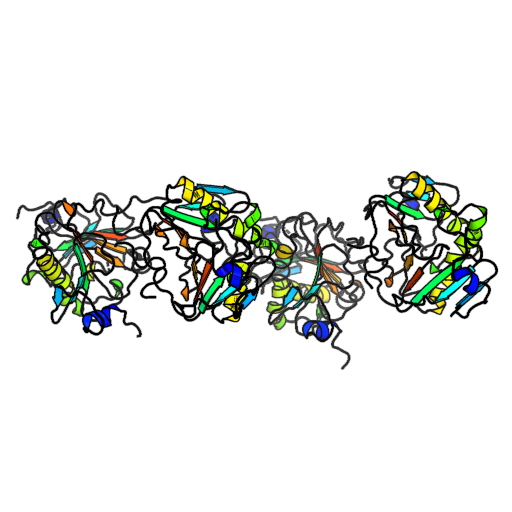0 14.95 42 ILE F C 1
ATOM 3248 O O . ILE D 1 42 ? -0.434 -19.552 9.735 1.00 14.60 42 ILE F O 1
ATOM 3253 N N . ILE D 1 43 ? -1.637 -20.125 7.902 1.00 14.30 43 ILE F N 1
ATOM 3254 C CA . ILE D 1 43 ? -2.116 -18.760 7.666 1.00 14.81 43 ILE F CA 1
ATOM 3255 C C . ILE D 1 43 ? -3.631 -18.794 7.465 1.00 14.39 43 ILE F C 1
ATOM 3256 O O . ILE D 1 43 ? -4.164 -19.767 6.942 1.00 14.26 43 ILE F O 1
ATOM 3261 N N . PRO D 1 44 ? -4.337 -17.722 7.864 1.00 14.15 44 PRO F N 1
ATOM 3262 C CA . PRO D 1 44 ? -5.764 -17.653 7.564 1.00 14.32 44 PRO F CA 1
ATOM 3263 C C . PRO D 1 44 ? -5.954 -17.300 6.080 1.00 14.40 44 PRO F C 1
ATOM 3264 O O . PRO D 1 44 ? -5.109 -16.627 5.467 1.00 14.87 44 PRO F O 1
ATOM 3268 N N . ASN D 1 45 ? -7.056 -17.754 5.504 1.00 14.01 45 ASN F N 1
ATOM 3269 C CA . ASN D 1 45 ? -7.312 -17.524 4.085 1.00 14.74 45 ASN F CA 1
ATOM 3270 C C . ASN D 1 45 ? -7.700 -16.064 3.797 1.00 15.31 45 ASN F C 1
ATOM 3271 O O . ASN D 1 45 ? -7.559 -15.585 2.675 1.00 17.27 45 ASN F O 1
ATOM 3276 N N . ILE D 1 46 ? -8.200 -15.374 4.816 1.00 15.63 46 ILE F N 1
ATOM 3277 C CA . ILE D 1 46 ? -8.517 -13.954 4.756 1.00 16.96 46 ILE F CA 1
ATOM 3278 C C . ILE D 1 46 ? -7.266 -13.157 5.113 1.00 16.72 46 ILE F C 1
ATOM 3279 O O . ILE D 1 46 ? -6.523 -13.529 6.039 1.00 16.69 46 ILE F O 1
ATOM 3284 N N . LEU D 1 47 ? -7.037 -12.068 4.378 1.00 15.67 47 LEU F N 1
ATOM 3285 C CA . LEU D 1 47 ? -5.926 -11.164 4.673 1.00 16.91 47 LEU F CA 1
ATOM 3286 C C . LEU D 1 47 ? -6.169 -10.403 5.970 1.00 16.75 47 LEU F C 1
ATOM 3287 O O . LEU D 1 47 ? -7.124 -9.631 6.071 1.00 17.87 47 LEU F O 1
ATOM 3292 N N . ILE D 1 48 ? -5.319 -10.666 6.958 1.00 15.31 48 ILE F N 1
ATOM 3293 C CA . ILE D 1 48 ? -5.228 -9.882 8.200 1.00 16.22 48 ILE F CA 1
ATOM 3294 C C . ILE D 1 48 ? -3.746 -9.493 8.282 1.00 16.25 48 ILE F C 1
ATOM 3295 O O . ILE D 1 48 ? -2.893 -10.358 8.402 1.00 16.00 48 ILE F O 1
ATOM 3300 N N . PRO D 1 49 ? -3.409 -8.197 8.113 1.00 16.46 49 PRO F N 1
ATOM 3301 C CA . PRO D 1 49 ? -1.978 -7.883 7.960 1.00 16.88 49 PRO F CA 1
ATOM 3302 C C . PRO D 1 49 ? -1.082 -8.176 9.165 1.00 15.99 49 PRO F C 1
ATOM 3303 O O . PRO D 1 49 ? 0.021 -8.686 8.995 1.00 17.13 49 PRO F O 1
ATOM 3307 N N . THR D 1 50 ? -1.558 -7.843 10.361 1.00 15.77 50 THR F N 1
ATOM 3308 C CA . THR D 1 50 ? -0.811 -8.094 11.584 1.00 15.77 50 THR F CA 1
ATOM 3309 C C . THR D 1 50 ? -1.741 -8.583 12.680 1.00 14.60 50 THR F C 1
ATOM 3310 O O . THR D 1 50 ? -2.971 -8.483 12.583 1.00 13.62 50 THR F O 1
ATOM 3314 N N . VAL D 1 51 ? -1.149 -9.115 13.737 1.00 14.63 51 VAL F N 1
ATOM 3315 C CA . VAL D 1 51 ? -1.953 -9.575 14.863 1.00 14.70 51 VAL F CA 1
ATOM 3316 C C . VAL D 1 51 ? -2.767 -8.419 15.480 1.00 15.17 51 VAL F C 1
ATOM 3317 O O . VAL D 1 51 ? -3.834 -8.636 16.048 1.00 15.02 51 VAL F O 1
ATOM 3321 N N . ASN D 1 52 ? -2.276 -7.188 15.341 1.00 15.19 52 ASN F N 1
ATOM 3322 C CA . ASN D 1 52 ? -3.021 -6.014 15.806 1.00 16.14 52 ASN F CA 1
ATOM 3323 C C . ASN D 1 52 ? -4.385 -5.844 15.136 1.00 16.27 52 ASN F C 1
ATOM 3324 O O . ASN D 1 52 ? -5.243 -5.147 15.669 1.00 17.78 52 ASN F O 1
ATOM 3329 N N . ASP D 1 53 ? -4.553 -6.453 13.962 1.00 16.47 53 ASP F N 1
ATOM 3330 C CA . ASP D 1 53 ? -5.753 -6.292 13.127 1.00 17.10 53 ASP F CA 1
ATOM 3331 C C . ASP D 1 53 ? -6.814 -7.363 13.333 1.00 17.05 53 ASP F C 1
ATOM 3332 O O . ASP D 1 53 ? -7.845 -7.341 12.665 1.00 17.90 53 ASP F O 1
ATOM 3337 N N . VAL D 1 54 ? -6.590 -8.279 14.274 1.00 16.15 54 VAL F N 1
ATOM 3338 C CA . VAL D 1 54 ? -7.574 -9.339 14.502 1.00 16.42 54 VAL F CA 1
ATOM 3339 C C . VAL D 1 54 ? -8.778 -8.789 15.248 1.00 17.60 54 VAL F C 1
ATOM 3340 O O . VAL D 1 54 ? -8.682 -7.782 15.969 1.00 18.55 54 VAL F O 1
ATOM 3344 N N . SER D 1 55 ? -9.913 -9.452 15.063 1.00 17.23 55 SER F N 1
ATOM 3345 C CA . SER D 1 55 ? -11.141 -9.113 15.782 1.00 17.26 55 SER F CA 1
ATOM 3346 C C . SER D 1 55 ? -11.966 -10.375 16.008 1.00 16.57 55 SER F C 1
ATOM 3347 O O . SER D 1 55 ? -11.600 -11.469 15.535 1.00 15.78 55 SER F O 1
ATOM 3350 N N . ALA D 1 56 ? -13.066 -10.226 16.750 1.00 16.24 56 ALA F N 1
ATOM 3351 C CA . ALA D 1 56 ? -13.913 -11.351 17.123 1.00 15.95 56 ALA F CA 1
ATOM 3352 C C . ALA D 1 56 ? -14.271 -12.258 15.960 1.00 15.86 56 ALA F C 1
ATOM 3353 O O . ALA D 1 56 ? -14.259 -13.465 16.127 1.00 16.23 56 ALA F O 1
ATOM 3355 N N . GLU D 1 57 ? -14.592 -11.692 14.798 1.00 15.13 57 GLU F N 1
ATOM 3356 C CA . GLU D 1 57 ? -15.035 -12.518 13.665 1.00 14.65 57 GLU F CA 1
ATOM 3357 C C . GLU D 1 57 ? -13.941 -13.450 13.138 1.00 14.60 57 GLU F C 1
ATOM 3358 O O . GLU D 1 57 ? -14.235 -14.415 12.430 1.00 16.32 57 GLU F O 1
ATOM 3364 N N . HIS D 1 58 ? -12.687 -13.165 13.491 1.00 14.81 58 HIS F N 1
ATOM 3365 C CA . HIS D 1 58 ? -11.560 -14.019 13.098 1.00 14.71 58 HIS F CA 1
ATOM 3366 C C . HIS D 1 58 ? -11.252 -15.151 14.068 1.00 14.65 58 HIS F C 1
ATOM 3367 O O . HIS D 1 58 ? -10.380 -15.975 13.772 1.00 14.50 58 HIS F O 1
ATOM 3374 N N . GLU D 1 59 ? -11.928 -15.202 15.214 1.00 14.64 59 GLU F N 1
ATOM 3375 C CA . GLU D 1 59 ? -11.570 -16.181 16.243 1.00 15.33 59 GLU F CA 1
ATOM 3376 C C . GLU D 1 59 ? -11.625 -17.640 15.798 1.00 15.51 59 GLU F C 1
ATOM 3377 O O . GLU D 1 59 ? -10.753 -18.447 16.166 1.00 15.25 59 GLU F O 1
ATOM 3383 N N A GLN D 1 60 ? -12.611 -18.006 14.986 0.50 15.74 60 GLN F N 1
ATOM 3384 N N B GLN D 1 60 ? -12.626 -17.966 14.994 0.50 15.83 60 GLN F N 1
ATOM 3385 C CA A GLN D 1 60 ? -12.672 -19.406 14.533 0.50 16.18 60 GLN F CA 1
ATOM 3386 C CA B GLN D 1 60 ? -12.745 -19.315 14.460 0.50 16.28 60 GLN F CA 1
ATOM 3387 C C A GLN D 1 60 ? -11.494 -19.772 13.607 0.50 15.34 60 GLN F C 1
ATOM 3388 C C B GLN D 1 60 ? -11.489 -19.710 13.669 0.50 15.46 60 GLN F C 1
ATOM 3389 O O A GLN D 1 60 ? -10.950 -20.874 13.694 0.50 15.51 60 GLN F O 1
ATOM 3390 O O B GLN D 1 60 ? -10.887 -20.754 13.926 0.50 15.48 60 GLN F O 1
ATOM 3401 N N . ALA D 1 61 ? -11.091 -18.853 12.732 1.00 15.14 61 ALA F N 1
ATOM 3402 C CA . ALA D 1 61 ? -9.941 -19.102 11.851 1.00 14.81 61 ALA F CA 1
ATOM 3403 C C . ALA D 1 61 ? -8.644 -19.117 12.653 1.00 14.49 61 ALA F C 1
ATOM 3404 O O . ALA D 1 61 ? -7.769 -19.936 12.404 1.00 13.35 61 ALA F O 1
ATOM 3406 N N . LEU D 1 62 ? -8.551 -18.257 13.660 1.00 12.60 62 LEU F N 1
ATOM 3407 C CA . LEU D 1 62 ? -7.374 -18.205 14.517 1.00 13.28 62 LEU F CA 1
ATOM 3408 C C . LEU D 1 62 ? -7.216 -19.487 15.322 1.00 13.11 62 LEU F C 1
ATOM 3409 O O . LEU D 1 62 ? -6.112 -20.032 15.402 1.00 13.77 62 LEU F O 1
ATOM 3414 N N . GLY D 1 63 ? -8.325 -19.994 15.859 1.00 13.11 63 GLY F N 1
ATOM 3415 C CA . GLY D 1 63 ? -8.309 -21.270 16.563 1.00 13.99 63 GLY F CA 1
ATOM 3416 C C . GLY D 1 63 ? -8.008 -22.424 15.642 1.00 14.04 63 GLY F C 1
ATOM 3417 O O . GLY D 1 63 ? -7.276 -23.333 16.019 1.00 14.58 63 GLY F O 1
ATOM 3418 N N . ARG D 1 64 ? -8.533 -22.364 14.420 1.00 13.64 64 ARG F N 1
ATOM 3419 C CA . ARG D 1 64 ? -8.243 -23.365 13.394 1.00 13.32 64 ARG F CA 1
ATOM 3420 C C . ARG D 1 64 ? -6.758 -23.384 13.070 1.00 14.11 64 ARG F C 1
ATOM 3421 O O . ARG D 1 64 ? -6.209 -24.432 12.750 1.00 13.91 64 ARG F O 1
ATOM 3429 N N . MET D 1 65 ? -6.086 -22.248 13.146 1.00 13.74 65 MET F N 1
ATOM 3430 C CA . MET D 1 65 ? -4.640 -22.257 12.909 1.00 14.79 65 MET F CA 1
ATOM 3431 C C . MET D 1 65 ? -3.949 -23.226 13.859 1.00 14.72 65 MET F C 1
ATOM 3432 O O . MET D 1 65 ? -3.043 -23.948 13.434 1.00 15.49 65 MET F O 1
ATOM 3437 N N . ILE D 1 66 ? -4.394 -23.252 15.116 1.00 15.61 66 ILE F N 1
ATOM 3438 C CA . ILE D 1 66 ? -3.797 -24.092 16.163 1.00 15.61 66 ILE F CA 1
ATOM 3439 C C . ILE D 1 66 ? -4.195 -25.558 16.030 1.00 15.52 66 ILE F C 1
ATOM 3440 O O . ILE D 1 66 ? -3.318 -26.435 16.102 1.00 15.23 66 ILE F O 1
ATOM 3445 N N . THR D 1 67 ? -5.471 -25.841 15.785 1.00 14.71 67 THR F N 1
ATOM 3446 C CA . THR D 1 67 ? -5.876 -27.250 15.599 1.00 15.81 67 THR F CA 1
ATOM 3447 C C . THR D 1 67 ? -5.247 -27.835 14.328 1.00 16.20 67 THR F C 1
ATOM 3448 O O . THR D 1 67 ? -4.884 -29.014 14.305 1.00 17.20 67 THR F O 1
ATOM 3452 N N . VAL D 1 68 ? -5.071 -27.025 13.291 1.00 16.02 68 VAL F N 1
ATOM 3453 C CA . VAL D 1 68 ? -4.352 -27.471 12.093 1.00 16.98 68 VAL F CA 1
ATOM 3454 C C . VAL D 1 68 ? -2.870 -27.704 12.396 1.00 16.86 68 VAL F C 1
ATOM 3455 O O . VAL D 1 68 ? -2.293 -28.693 11.937 1.00 17.02 68 VAL F O 1
ATOM 3459 N N . ALA D 1 69 ? -2.255 -26.832 13.193 1.00 16.74 69 ALA F N 1
ATOM 3460 C CA . ALA D 1 69 ? -0.878 -27.088 13.644 1.00 16.97 69 ALA F CA 1
ATOM 3461 C C . ALA D 1 69 ? -0.757 -28.466 14.309 1.00 17.00 69 ALA F C 1
ATOM 3462 O O . ALA D 1 69 ? 0.175 -29.217 14.008 1.00 17.47 69 ALA F O 1
ATOM 3464 N N . ALA D 1 70 ? -1.691 -28.808 15.190 1.00 17.34 70 ALA F N 1
ATOM 3465 C CA . ALA D 1 70 ? -1.654 -30.103 15.880 1.00 18.04 70 ALA F CA 1
ATOM 3466 C C . ALA D 1 70 ? -1.779 -31.254 14.888 1.00 18.37 70 ALA F C 1
ATOM 3467 O O . ALA D 1 70 ? -1.056 -32.258 15.001 1.00 18.12 70 ALA F O 1
ATOM 3469 N N . LYS D 1 71 ? -2.669 -31.111 13.910 1.00 18.34 71 LYS F N 1
ATOM 3470 C CA . LYS D 1 71 ? -2.878 -32.137 12.887 1.00 19.92 71 LYS F CA 1
ATOM 3471 C C . LYS D 1 71 ? -1.616 -32.339 12.059 1.00 20.41 71 LYS F C 1
ATOM 3472 O O . LYS D 1 71 ? -1.180 -33.491 11.839 1.00 20.83 71 LYS F O 1
ATOM 3478 N N . ILE D 1 72 ? -1.017 -31.235 11.620 1.00 19.82 72 ILE F N 1
ATOM 3479 C CA . ILE D 1 72 ? 0.208 -31.280 10.826 1.00 20.27 72 ILE F CA 1
ATOM 3480 C C . ILE D 1 72 ? 1.390 -31.827 11.631 1.00 20.93 72 ILE F C 1
ATOM 3481 O O . ILE D 1 72 ? 2.154 -32.647 11.118 1.00 20.57 72 ILE F O 1
ATOM 3486 N N . ALA D 1 73 ? 1.537 -31.401 12.883 1.00 20.99 73 ALA F N 1
ATOM 3487 C CA . ALA D 1 73 ? 2.596 -31.933 13.734 1.00 21.44 73 ALA F CA 1
ATOM 3488 C C . ALA D 1 73 ? 2.499 -33.457 13.788 1.00 22.46 73 ALA F C 1
ATOM 3489 O O . ALA D 1 73 ? 3.524 -34.141 13.680 1.00 22.53 73 ALA F O 1
ATOM 3491 N N . GLU D 1 74 ? 1.283 -33.980 13.944 1.00 23.54 74 GLU F N 1
ATOM 3492 C CA . GLU D 1 74 ? 1.067 -35.433 13.961 1.00 25.68 74 GLU F CA 1
ATOM 3493 C C . GLU D 1 74 ? 1.473 -36.094 12.640 1.00 25.78 74 GLU F C 1
ATOM 3494 O O . GLU D 1 74 ? 2.181 -37.112 12.640 1.00 26.05 74 GLU F O 1
ATOM 3500 N N . GLN D 1 75 ? 1.032 -35.518 11.524 1.00 26.10 75 GLN F N 1
ATOM 3501 C CA . GLN D 1 75 ? 1.379 -36.038 10.192 1.00 26.88 75 GLN F CA 1
ATOM 3502 C C . GLN D 1 75 ? 2.883 -36.010 9.904 1.00 26.81 75 GLN F C 1
ATOM 3503 O O . GLN D 1 75 ? 3.411 -36.914 9.249 1.00 26.82 75 GLN F O 1
ATOM 3509 N N . GLU D 1 76 ? 3.561 -34.974 10.393 1.00 26.99 76 GLU F N 1
ATOM 3510 C CA . GLU D 1 76 ? 5.009 -34.810 10.241 1.00 26.84 76 GLU F CA 1
ATOM 3511 C C . GLU D 1 76 ? 5.813 -35.722 11.170 1.00 26.92 76 GLU F C 1
ATOM 3512 O O . GLU D 1 76 ? 7.047 -35.761 11.088 1.00 27.20 76 GLU F O 1
ATOM 3518 N N . GLY D 1 77 ? 5.123 -36.430 12.061 1.00 26.48 77 GLY F N 1
ATOM 3519 C CA . GLY D 1 77 ? 5.771 -37.295 13.050 1.00 26.59 77 GLY F CA 1
ATOM 3520 C C . GLY D 1 77 ? 6.552 -36.563 14.125 1.00 26.72 77 GLY F C 1
ATOM 3521 O O . GLY D 1 77 ? 7.443 -37.143 14.755 1.00 27.18 77 GLY F O 1
ATOM 3522 N N . ILE D 1 78 ? 6.226 -35.287 14.348 1.00 25.86 78 ILE F N 1
ATOM 3523 C CA . ILE D 1 78 ? 6.910 -34.485 15.367 1.00 25.15 78 ILE F CA 1
ATOM 3524 C C . ILE D 1 78 ? 6.071 -34.245 16.630 1.00 24.90 78 ILE F C 1
ATOM 3525 O O . ILE D 1 78 ? 6.536 -33.577 17.552 1.00 24.84 78 ILE F O 1
ATOM 3530 N N . ALA D 1 79 ? 4.869 -34.823 16.686 1.00 24.75 79 ALA F N 1
ATOM 3531 C CA . ALA D 1 79 ? 3.924 -34.502 17.758 1.00 25.30 79 ALA F CA 1
ATOM 3532 C C . ALA D 1 79 ? 4.396 -34.952 19.143 1.00 25.58 79 ALA F C 1
ATOM 3533 O O . ALA D 1 79 ? 4.262 -34.212 20.115 1.00 25.39 79 ALA F O 1
ATOM 3535 N N . GLU D 1 80 ? 4.959 -36.158 19.234 1.00 26.18 80 GLU F N 1
ATOM 3536 C CA . GLU D 1 80 ? 5.422 -36.669 20.523 1.00 27.38 80 GLU F CA 1
ATOM 3537 C C . GLU D 1 80 ? 6.710 -35.992 20.990 1.00 25.88 80 GLU F C 1
ATOM 3538 O O . GLU D 1 80 ? 6.821 -35.608 22.149 1.00 25.35 80 GLU F O 1
ATOM 3544 N N . ASP D 1 81 ? 7.681 -35.849 20.092 1.00 25.49 81 ASP F N 1
ATOM 3545 C CA . ASP D 1 81 ? 8.952 -35.193 20.426 1.00 25.28 81 ASP F CA 1
ATOM 3546 C C . ASP D 1 81 ? 8.729 -33.740 20.828 1.00 24.51 81 ASP F C 1
ATOM 3547 O O . ASP D 1 81 ? 9.302 -33.254 21.805 1.00 24.67 81 ASP F O 1
ATOM 3552 N N . GLY D 1 82 ? 7.892 -33.058 20.052 1.00 23.70 82 GLY F N 1
ATOM 3553 C CA . GLY D 1 82 ? 7.542 -31.673 20.348 1.00 21.90 82 GLY F CA 1
ATOM 3554 C C . GLY D 1 82 ? 7.842 -30.686 19.243 1.00 21.26 82 GLY F C 1
ATOM 3555 O O . GLY D 1 82 ? 8.464 -31.012 18.234 1.00 20.87 82 GLY F O 1
ATOM 3556 N N . TYR D 1 83 ? 7.381 -29.455 19.443 1.00 19.82 83 TYR F N 1
ATOM 3557 C CA . TYR D 1 83 ? 7.463 -28.439 18.418 1.00 18.67 83 TYR F CA 1
ATOM 3558 C C . TYR D 1 83 ? 7.117 -27.094 19.034 1.00 17.89 83 TYR F C 1
ATOM 3559 O O . TYR D 1 83 ? 6.646 -27.031 20.173 1.00 18.64 83 TYR F O 1
ATOM 3568 N N . ARG D 1 84 ? 7.371 -26.037 18.266 1.00 17.52 84 ARG F N 1
ATOM 3569 C CA . ARG D 1 84 ? 7.106 -24.663 18.701 1.00 16.97 84 ARG F CA 1
ATOM 3570 C C . ARG D 1 84 ? 6.254 -23.973 17.645 1.00 17.10 84 ARG F C 1
ATOM 3571 O O . ARG D 1 84 ? 6.426 -24.209 16.434 1.00 16.96 84 ARG F O 1
ATOM 3579 N N . LEU D 1 85 ? 5.330 -23.133 18.119 1.00 16.02 85 LEU F N 1
ATOM 3580 C CA . LEU D 1 85 ? 4.500 -22.280 17.270 1.00 15.48 85 LEU F CA 1
ATOM 3581 C C . LEU D 1 85 ? 4.875 -20.835 17.545 1.00 15.09 85 LEU F C 1
ATOM 3582 O O . LEU D 1 85 ? 4.932 -20.437 18.703 1.00 14.56 85 LEU F O 1
ATOM 3587 N N . ILE D 1 86 ? 5.150 -20.055 16.503 1.00 15.04 86 ILE F N 1
ATOM 3588 C CA . ILE D 1 86 ? 5.599 -18.670 16.659 1.00 14.77 86 ILE F CA 1
ATOM 3589 C C . ILE D 1 86 ? 4.889 -17.735 15.689 1.00 15.25 86 ILE F C 1
ATOM 3590 O O . ILE D 1 86 ? 4.763 -18.036 14.494 1.00 15.51 86 ILE F O 1
ATOM 3595 N N . MET D 1 87 ? 4.420 -16.607 16.202 1.00 14.54 87 MET F N 1
ATOM 3596 C CA A MET D 1 87 ? 3.849 -15.568 15.354 0.50 15.03 87 MET F CA 1
ATOM 3597 C CA B MET D 1 87 ? 3.878 -15.581 15.341 0.50 15.61 87 MET F CA 1
ATOM 3598 C C . MET D 1 87 ? 4.596 -14.269 15.626 1.00 15.07 87 MET F C 1
ATOM 3599 O O . MET D 1 87 ? 4.675 -13.840 16.777 1.00 16.08 87 MET F O 1
ATOM 3608 N N . ASN D 1 88 ? 5.153 -13.661 14.578 1.00 15.05 88 ASN F N 1
ATOM 3609 C CA . ASN D 1 88 ? 5.932 -12.435 14.709 1.00 15.12 88 ASN F CA 1
ATOM 3610 C C . ASN D 1 88 ? 5.126 -11.236 14.263 1.00 15.28 88 ASN F C 1
ATOM 3611 O O . ASN D 1 88 ? 4.527 -11.251 13.192 1.00 16.18 88 ASN F O 1
ATOM 3616 N N . THR D 1 89 ? 5.154 -10.178 15.060 1.00 15.31 89 THR F N 1
ATOM 3617 C CA . THR D 1 89 ? 4.430 -8.950 14.740 1.00 15.65 89 THR F CA 1
ATOM 3618 C C . THR D 1 89 ? 5.329 -7.718 14.755 1.00 15.96 89 THR F C 1
ATOM 3619 O O . THR D 1 89 ? 6.021 -7.444 15.752 1.00 15.20 89 THR F O 1
ATOM 3623 N N . ASN D 1 90 ? 5.279 -6.994 13.636 1.00 15.69 90 ASN F N 1
ATOM 3624 C CA . ASN D 1 90 ? 5.987 -5.721 13.431 1.00 16.49 90 ASN F CA 1
ATOM 3625 C C . ASN D 1 90 ? 7.494 -5.818 13.683 1.00 16.38 90 ASN F C 1
ATOM 3626 O O . ASN D 1 90 ? 8.039 -6.929 13.685 1.00 16.52 90 ASN F O 1
ATOM 3631 N N . ARG D 1 91 ? 8.146 -4.669 13.935 1.00 17.30 91 ARG F N 1
ATOM 3632 C CA . ARG D 1 91 ? 9.619 -4.530 13.903 1.00 17.80 91 ARG F CA 1
ATOM 3633 C C . ARG D 1 91 ? 10.468 -5.025 15.089 1.00 17.31 91 ARG F C 1
ATOM 3634 O O . ARG D 1 91 ? 11.695 -5.090 14.991 1.00 17.71 91 ARG F O 1
ATOM 3642 N N . HIS D 1 92 ? 9.830 -5.310 16.211 1.00 17.42 92 HIS F N 1
ATOM 3643 C CA . HIS D 1 92 ? 10.440 -6.024 17.339 1.00 17.98 92 HIS F CA 1
ATOM 3644 C C . HIS D 1 92 ? 10.236 -7.524 17.265 1.00 17.92 92 HIS F C 1
ATOM 3645 O O . HIS D 1 92 ? 11.049 -8.283 17.794 1.00 17.90 92 HIS F O 1
ATOM 3652 N N . GLY D 1 93 ? 9.154 -7.958 16.605 1.00 17.98 93 GLY F N 1
ATOM 3653 C CA . GLY D 1 93 ? 8.921 -9.386 16.374 1.00 18.44 93 GLY F CA 1
ATOM 3654 C C . GLY D 1 93 ? 9.644 -9.935 15.147 1.00 18.26 93 GLY F C 1
ATOM 3655 O O . GLY D 1 93 ? 9.834 -11.143 15.001 1.00 19.27 93 GLY F O 1
ATOM 3656 N N . GLY D 1 94 ? 10.067 -9.044 14.266 1.00 18.37 94 GLY F N 1
ATOM 3657 C CA . GLY D 1 94 ? 10.754 -9.441 13.042 1.00 18.21 94 GLY F CA 1
ATOM 3658 C C . GLY D 1 94 ? 9.832 -9.826 11.894 1.00 18.60 94 GLY F C 1
ATOM 3659 O O . GLY D 1 94 ? 10.239 -10.539 10.985 1.00 19.53 94 GLY F O 1
ATOM 3660 N N . GLN D 1 95 ? 8.599 -9.318 11.902 1.00 18.51 95 GLN F N 1
ATOM 3661 C CA . GLN D 1 95 ? 7.651 -9.664 10.841 1.00 18.95 95 GLN F CA 1
ATOM 3662 C C . GLN D 1 95 ? 8.135 -9.131 9.489 1.00 20.14 95 GLN F C 1
ATOM 3663 O O . GLN D 1 95 ? 8.507 -7.960 9.371 1.00 19.96 95 GLN F O 1
ATOM 3669 N N . GLU D 1 96 ? 8.135 -9.997 8.481 1.00 20.12 96 GLU F N 1
ATOM 3670 C CA . GLU D 1 96 ? 8.577 -9.604 7.136 1.00 21.53 96 GLU F CA 1
ATOM 3671 C C . GLU D 1 96 ? 7.421 -9.621 6.137 1.00 20.48 96 GLU F C 1
ATOM 3672 O O . GLU D 1 96 ? 7.400 -8.821 5.202 1.00 20.92 96 GLU F O 1
ATOM 3678 N N . VAL D 1 97 ? 6.485 -10.558 6.312 1.00 19.45 97 VAL F N 1
ATOM 3679 C CA . VAL D 1 97 ? 5.338 -10.680 5.396 1.00 18.71 97 VAL F CA 1
ATOM 3680 C C . VAL D 1 97 ? 4.073 -10.238 6.133 1.00 18.25 97 VAL F C 1
ATOM 3681 O O . VAL D 1 97 ? 3.717 -10.825 7.161 1.00 18.74 97 VAL F O 1
ATOM 3685 N N . TYR D 1 98 ? 3.403 -9.217 5.603 1.00 17.99 98 TYR F N 1
ATOM 3686 C CA . TYR D 1 98 ? 2.254 -8.589 6.286 1.00 18.14 98 TYR F CA 1
ATOM 3687 C C . TYR D 1 98 ? 0.889 -9.221 5.980 1.00 17.32 98 TYR F C 1
ATOM 3688 O O . TYR D 1 98 ? -0.055 -8.596 5.476 1.00 16.92 98 TYR F O 1
ATOM 3697 N N . HIS D 1 99 ? 0.850 -10.502 6.323 1.00 16.36 99 HIS F N 1
ATOM 3698 C CA . HIS D 1 99 ? -0.341 -11.339 6.353 1.00 15.71 99 HIS F CA 1
ATOM 3699 C C . HIS D 1 99 ? -0.025 -12.277 7.509 1.00 15.23 99 HIS F C 1
ATOM 3700 O O . HIS D 1 99 ? 1.007 -12.937 7.499 1.00 15.94 99 HIS F O 1
ATOM 3707 N N . ILE D 1 100 ? -0.886 -12.331 8.522 1.00 15.13 100 ILE F N 1
ATOM 3708 C CA . ILE D 1 100 ? -0.496 -13.035 9.745 1.00 15.27 100 ILE F CA 1
ATOM 3709 C C . ILE D 1 100 ? -0.258 -14.507 9.459 1.00 15.34 100 ILE F C 1
ATOM 3710 O O . ILE D 1 100 ? -0.914 -15.101 8.608 1.00 15.70 100 ILE F O 1
ATOM 3715 N N . HIS D 1 101 ? 0.721 -15.078 10.148 1.00 15.76 101 HIS F N 1
ATOM 3716 C CA . HIS D 1 101 ? 1.044 -16.487 9.964 1.00 17.00 101 HIS F CA 1
ATOM 3717 C C . HIS D 1 101 ? 1.755 -17.044 11.172 1.00 17.44 101 HIS F C 1
ATOM 3718 O O . HIS D 1 101 ? 2.531 -16.356 11.830 1.00 17.73 101 HIS F O 1
ATOM 3725 N N . MET D 1 102 ? 1.478 -18.303 11.453 1.00 17.32 102 MET F N 1
ATOM 3726 C CA . MET D 1 102 ? 2.132 -19.017 12.533 1.00 18.31 102 MET F CA 1
ATOM 3727 C C . MET D 1 102 ? 3.207 -19.922 11.928 1.00 16.86 102 MET F C 1
ATOM 3728 O O . MET D 1 102 ? 2.939 -20.629 10.955 1.00 16.79 102 MET F O 1
ATOM 3733 N N . HIS D 1 103 ? 4.409 -19.889 12.498 1.00 16.25 103 HIS F N 1
ATOM 3734 C CA . HIS D 1 103 ? 5.464 -20.856 12.140 1.00 15.26 103 HIS F CA 1
ATOM 3735 C C . HIS D 1 103 ? 5.295 -22.109 12.978 1.00 15.54 103 HIS F C 1
ATOM 3736 O O . HIS D 1 103 ? 5.318 -22.039 14.208 1.00 15.96 103 HIS F O 1
ATOM 3743 N N . LEU D 1 104 ? 5.137 -23.247 12.330 1.00 16.22 104 LEU F N 1
ATOM 3744 C CA . LEU D 1 104 ? 5.228 -24.538 13.016 1.00 16.40 104 LEU F CA 1
ATOM 3745 C C . LEU D 1 104 ? 6.632 -25.097 12.794 1.00 16.40 104 LEU F C 1
ATOM 3746 O O . LEU D 1 104 ? 7.033 -25.337 11.656 1.00 15.91 104 LEU F O 1
ATOM 3751 N N . LEU D 1 105 ? 7.356 -25.295 13.889 1.00 16.76 105 LEU F N 1
ATOM 3752 C CA . LEU D 1 105 ? 8.780 -25.620 13.853 1.00 17.20 105 LEU F CA 1
ATOM 3753 C C . LEU D 1 105 ? 9.018 -26.861 14.684 1.00 18.06 105 LEU F C 1
ATOM 3754 O O . LEU D 1 105 ? 8.550 -26.960 15.797 1.00 17.83 105 LEU F O 1
ATOM 3759 N N . GLY D 1 106 ? 9.767 -27.820 14.154 1.00 18.52 106 GLY F N 1
ATOM 3760 C CA . GLY D 1 106 ? 10.025 -29.022 14.928 1.00 19.92 106 GLY F CA 1
ATOM 3761 C C . GLY D 1 106 ? 10.975 -29.942 14.195 1.00 20.86 106 GLY F C 1
ATOM 3762 O O . GLY D 1 106 ? 11.510 -29.578 13.164 1.00 21.65 106 GLY F O 1
ATOM 3763 N N . GLY D 1 107 ? 11.175 -31.129 14.744 1.00 21.63 107 GLY F N 1
ATOM 3764 C CA . GLY D 1 107 ? 12.029 -32.126 14.092 1.00 22.59 107 GLY F CA 1
ATOM 3765 C C . GLY D 1 107 ? 13.301 -32.365 14.876 1.00 23.63 107 GLY F C 1
ATOM 3766 O O . GLY D 1 107 ? 13.964 -33.392 14.697 1.00 23.80 107 GLY F O 1
ATOM 3767 N N . ARG D 1 108 ? 13.653 -31.416 15.738 1.00 23.28 108 ARG F N 1
ATOM 3768 C CA . ARG D 1 108 ? 14.878 -31.486 16.531 1.00 23.90 108 ARG F CA 1
ATOM 3769 C C . ARG D 1 108 ? 14.674 -30.652 17.801 1.00 23.75 108 ARG F C 1
ATOM 3770 O O . ARG D 1 108 ? 13.739 -29.843 17.852 1.00 23.13 108 ARG F O 1
ATOM 3778 N N . PRO D 1 109 ? 15.519 -30.845 18.834 1.00 22.54 109 PRO F N 1
ATOM 3779 C CA . PRO D 1 109 ? 15.447 -29.951 19.995 1.00 22.48 109 PRO F CA 1
ATOM 3780 C C . PRO D 1 109 ? 15.647 -28.505 19.520 1.00 21.44 109 PRO F C 1
ATOM 3781 O O . PRO D 1 109 ? 16.647 -28.202 18.857 1.00 22.70 109 PRO F O 1
ATOM 3785 N N A LEU D 1 110 ? 14.693 -27.626 19.834 0.50 21.59 110 LEU F N 1
ATOM 3786 N N B LEU D 1 110 ? 14.699 -27.625 19.846 0.50 20.87 110 LEU F N 1
ATOM 3787 C CA A LEU D 1 110 ? 14.672 -26.284 19.247 0.50 21.53 110 LEU F CA 1
ATOM 3788 C CA B LEU D 1 110 ? 14.669 -26.295 19.236 0.50 20.12 110 LEU F CA 1
ATOM 3789 C C A LEU D 1 110 ? 15.525 -25.227 19.938 0.50 21.29 110 LEU F C 1
ATOM 3790 C C B LEU D 1 110 ? 15.463 -25.212 19.967 0.50 20.49 110 LEU F C 1
ATOM 3791 O O A LEU D 1 110 ? 15.716 -24.127 19.397 0.50 21.57 110 LEU F O 1
ATOM 3792 O O B LEU D 1 110 ? 15.557 -24.079 19.482 0.50 20.89 110 LEU F O 1
ATOM 3801 N N . GLY D 1 111 ? 16.040 -25.556 21.118 1.00 21.08 111 GLY F N 1
ATOM 3802 C CA . GLY D 1 111 ? 16.809 -24.603 21.909 1.00 21.21 111 GLY F CA 1
ATOM 3803 C C . GLY D 1 111 ? 15.897 -23.634 22.632 1.00 21.97 111 GLY F C 1
ATOM 3804 O O . GLY D 1 111 ? 14.677 -23.864 22.705 1.00 22.58 111 GLY F O 1
ATOM 3805 N N . PRO D 1 112 ? 16.482 -22.544 23.157 1.00 21.56 112 PRO F N 1
ATOM 3806 C CA . PRO D 1 112 ? 15.770 -21.615 24.023 1.00 21.48 112 PRO F CA 1
ATOM 3807 C C . PRO D 1 112 ? 14.651 -20.899 23.287 1.00 20.50 112 PRO F C 1
ATOM 3808 O O . PRO D 1 112 ? 14.756 -20.620 22.088 1.00 20.10 112 PRO F O 1
ATOM 3812 N N . MET D 1 113 ? 13.576 -20.623 24.015 1.00 20.19 113 MET F N 1
ATOM 3813 C CA . MET D 1 113 ? 12.453 -19.880 23.468 1.00 20.72 113 MET F CA 1
ATOM 3814 C C . MET D 1 113 ? 12.874 -18.540 22.834 1.00 20.26 113 MET F C 1
ATOM 3815 O O . MET D 1 113 ? 12.395 -18.200 21.750 1.00 19.86 113 MET F O 1
ATOM 3820 N N . LEU D 1 114 ? 13.771 -17.791 23.491 1.00 20.71 114 LEU F N 1
ATOM 3821 C CA . LEU D 1 114 ? 14.304 -16.548 22.917 1.00 21.67 114 LEU F CA 1
ATOM 3822 C C . LEU D 1 114 ? 15.802 -16.554 22.562 1.00 23.04 114 LEU F C 1
ATOM 3823 O O . LEU D 1 114 ? 16.221 -15.892 21.605 1.00 24.69 114 LEU F O 1
ATOM 3828 N N . ALA D 1 115 ? 16.624 -17.235 23.334 1.00 23.57 115 ALA F N 1
ATOM 3829 C CA . ALA D 1 115 ? 18.084 -17.147 23.068 1.00 23.97 115 ALA F CA 1
ATOM 3830 C C . ALA D 1 115 ? 18.745 -15.764 23.294 1.00 22.74 115 ALA F C 1
ATOM 3831 O O . ALA D 1 115 ? 19.957 -15.609 23.093 1.00 24.08 115 ALA F O 1
ATOM 3833 N N . HIS D 1 116 ? 17.964 -14.746 23.651 1.00 19.71 116 HIS F N 1
ATOM 3834 C CA . HIS D 1 116 ? 18.463 -13.812 24.649 1.00 17.80 116 HIS F CA 1
ATOM 3835 C C . HIS D 1 116 ? 17.319 -13.289 25.485 1.00 16.57 116 HIS F C 1
ATOM 3836 O O . HIS D 1 116 ? 16.312 -12.854 24.938 1.00 16.64 116 HIS F O 1
ATOM 3843 N N . LYS D 1 117 ? 17.494 -13.359 26.801 1.00 15.71 117 LYS F N 1
ATOM 3844 C CA . LYS D 1 117 ? 16.543 -12.828 27.772 1.00 15.94 117 LYS F CA 1
ATOM 3845 C C . LYS D 1 117 ? 17.074 -11.528 28.361 1.00 16.65 117 LYS F C 1
ATOM 3846 O O . LYS D 1 117 ? 18.281 -11.385 28.609 1.00 16.58 117 LYS F O 1
ATOM 3852 N N . GLY D 1 118 ? 16.188 -10.567 28.605 1.00 17.05 118 GLY F N 1
ATOM 3853 C CA . GLY D 1 118 ? 16.619 -9.324 29.228 1.00 18.91 118 GLY F CA 1
ATOM 3854 C C . GLY D 1 118 ? 15.447 -8.408 29.437 1.00 19.51 118 GLY F C 1
ATOM 3855 O O . GLY D 1 118 ? 14.467 -8.462 28.690 1.00 19.45 118 GLY F O 1
ATOM 3856 N N A LEU D 1 119 ? 15.540 -7.555 30.453 0.50 20.32 119 LEU F N 1
ATOM 3857 N N B LEU D 1 119 ? 15.548 -7.572 30.466 0.50 20.33 119 LEU F N 1
ATOM 3858 C CA A LEU D 1 119 ? 14.465 -6.603 30.738 0.50 20.60 119 LEU F CA 1
ATOM 3859 C CA B LEU D 1 119 ? 14.500 -6.607 30.787 0.50 20.74 119 LEU F CA 1
ATOM 3860 C C A LEU D 1 119 ? 14.838 -5.170 30.352 0.50 21.39 119 LEU F C 1
ATOM 3861 C C B LEU D 1 119 ? 14.879 -5.203 30.325 0.50 20.76 119 LEU F C 1
ATOM 3862 O O A LEU D 1 119 ? 15.846 -4.933 29.676 0.50 21.98 119 LEU F O 1
ATOM 3863 O O B LEU D 1 119 ? 14.161 -4.237 30.572 0.50 19.54 119 LEU F O 1
ATOM 3872 N N . ALA E 1 2 ? -57.119 32.207 -8.039 1.00 29.32 2 ALA I N 1
ATOM 3873 C CA . ALA E 1 2 ? -57.274 30.886 -8.718 1.00 28.19 2 ALA I CA 1
ATOM 3874 C C . ALA E 1 2 ? -56.649 30.861 -10.112 1.00 27.96 2 ALA I C 1
ATOM 3875 O O . ALA E 1 2 ? -57.114 30.140 -10.996 1.00 28.23 2 ALA I O 1
ATOM 3877 N N . GLU E 1 3 ? -55.594 31.648 -10.300 1.00 27.17 3 GLU I N 1
ATOM 3878 C CA . GLU E 1 3 ? -54.761 31.528 -11.487 1.00 27.28 3 GLU I CA 1
ATOM 3879 C C . GLU E 1 3 ? -54.203 30.112 -11.568 1.00 26.26 3 GLU I C 1
ATOM 3880 O O . GLU E 1 3 ? -53.627 29.595 -10.603 1.00 24.95 3 GLU I O 1
ATOM 3886 N N . GLU E 1 4 ? -54.369 29.488 -12.724 1.00 25.36 4 GLU I N 1
ATOM 3887 C CA . GLU E 1 4 ? -53.727 28.215 -12.953 1.00 25.02 4 GLU I CA 1
ATOM 3888 C C . GLU E 1 4 ? -52.242 28.373 -13.013 1.00 23.98 4 GLU I C 1
ATOM 3889 O O . GLU E 1 4 ? -51.697 29.357 -13.496 1.00 24.64 4 GLU I O 1
ATOM 3895 N N . THR E 1 5 ? -51.602 27.332 -12.523 1.00 22.37 5 THR I N 1
ATOM 3896 C CA . THR E 1 5 ? -50.195 27.221 -12.379 1.00 20.88 5 THR I CA 1
ATOM 3897 C C . THR E 1 5 ? -49.786 26.195 -13.451 1.00 20.18 5 THR I C 1
ATOM 3898 O O . THR E 1 5 ? -50.655 25.502 -13.983 1.00 19.74 5 THR I O 1
ATOM 3902 N N . ILE E 1 6 ? -48.492 26.085 -13.767 1.00 19.15 6 ILE I N 1
ATOM 3903 C CA . ILE E 1 6 ? -48.022 25.042 -14.682 1.00 18.81 6 ILE I CA 1
ATOM 3904 C C . ILE E 1 6 ? -48.384 23.636 -14.196 1.00 17.41 6 ILE I C 1
ATOM 3905 O O . ILE E 1 6 ? -48.518 22.723 -15.009 1.00 16.46 6 ILE I O 1
ATOM 3910 N N . PHE E 1 7 ? -48.556 23.464 -12.886 1.00 16.43 7 PHE I N 1
ATOM 3911 C CA . PHE E 1 7 ? -48.932 22.149 -12.379 1.00 15.32 7 PHE I CA 1
ATOM 3912 C C . PHE E 1 7 ? -50.235 21.659 -12.996 1.00 16.06 7 PHE I C 1
ATOM 3913 O O . PHE E 1 7 ? -50.401 20.460 -13.164 1.00 15.02 7 PHE I O 1
ATOM 3921 N N . SER E 1 8 ? -51.139 22.576 -13.352 1.00 15.83 8 SER I N 1
ATOM 3922 C CA . SER E 1 8 ? -52.406 22.179 -13.993 1.00 17.33 8 SER I CA 1
ATOM 3923 C C . SER E 1 8 ? -52.169 21.475 -15.333 1.00 17.04 8 SER I C 1
ATOM 3924 O O . SER E 1 8 ? -52.810 20.471 -15.637 1.00 18.14 8 SER I O 1
ATOM 3927 N N . LYS E 1 9 ? -51.226 21.999 -16.113 1.00 17.24 9 LYS I N 1
ATOM 3928 C CA . LYS E 1 9 ? -50.927 21.430 -17.425 1.00 17.11 9 LYS I CA 1
ATOM 3929 C C . LYS E 1 9 ? -50.245 20.073 -17.284 1.00 16.47 9 LYS I C 1
ATOM 3930 O O . LYS E 1 9 ? -50.479 19.171 -18.087 1.00 16.44 9 LYS I O 1
ATOM 3936 N N . ILE E 1 10 ? -49.462 19.912 -16.215 1.00 16.09 10 ILE I N 1
ATOM 3937 C CA . ILE E 1 10 ? -48.815 18.635 -15.922 1.00 16.29 10 ILE I CA 1
ATOM 3938 C C . ILE E 1 10 ? -49.853 17.591 -15.516 1.00 16.55 10 ILE I C 1
ATOM 3939 O O . ILE E 1 10 ? -49.903 16.506 -16.082 1.00 16.08 10 ILE I O 1
ATOM 3944 N N . ILE E 1 11 ? -50.713 17.937 -14.560 1.00 15.78 11 ILE I N 1
ATOM 3945 C CA . ILE E 1 11 ? -51.769 17.044 -14.092 1.00 15.91 11 ILE I CA 1
ATOM 3946 C C . ILE E 1 11 ? -52.638 16.548 -15.246 1.00 16.30 11 ILE I C 1
ATOM 3947 O O . ILE E 1 11 ? -52.901 15.353 -15.335 1.00 15.74 11 ILE I O 1
ATOM 3952 N N . ARG E 1 12 ? -53.044 17.451 -16.140 1.00 16.78 12 ARG I N 1
ATOM 3953 C CA A ARG E 1 12 ? -53.974 17.153 -17.238 0.50 17.38 12 ARG I CA 1
ATOM 3954 C CA B ARG E 1 12 ? -53.975 17.066 -17.203 0.50 17.50 12 ARG I CA 1
ATOM 3955 C C . ARG E 1 12 ? -53.276 16.580 -18.471 1.00 18.12 12 ARG I C 1
ATOM 3956 O O . ARG E 1 12 ? -53.917 16.388 -19.522 1.00 18.53 12 ARG I O 1
ATOM 3971 N N . ARG E 1 13 ? -51.963 16.348 -18.351 1.00 18.45 13 ARG I N 1
ATOM 3972 C CA . ARG E 1 13 ? -51.116 15.791 -19.424 1.00 19.64 13 ARG I CA 1
ATOM 3973 C C . ARG E 1 13 ? -51.197 16.624 -20.698 1.00 19.12 13 ARG I C 1
ATOM 3974 O O . ARG E 1 13 ? -51.225 16.086 -21.807 1.00 19.59 13 ARG I O 1
ATOM 3982 N N . GLU E 1 14 ? -51.233 17.941 -20.530 1.00 18.89 14 GLU I N 1
ATOM 3983 C CA . GLU E 1 14 ? -51.281 18.898 -21.651 1.00 19.60 14 GLU I CA 1
ATOM 3984 C C . GLU E 1 14 ? -49.888 19.293 -22.150 1.00 19.57 14 GLU I C 1
ATOM 3985 O O . GLU E 1 14 ? -49.730 19.835 -23.261 1.00 20.63 14 GLU I O 1
ATOM 3991 N N . ILE E 1 15 ? -48.883 19.050 -21.317 1.00 18.53 15 ILE I N 1
ATOM 3992 C CA . ILE E 1 15 ? -47.476 19.239 -21.681 1.00 18.04 15 ILE I CA 1
ATOM 3993 C C . ILE E 1 15 ? -46.727 17.967 -21.269 1.00 17.09 15 ILE I C 1
ATOM 3994 O O . ILE E 1 15 ? -47.238 17.201 -20.435 1.00 17.48 15 ILE I O 1
ATOM 3999 N N . PRO E 1 16 ? -45.549 17.702 -21.876 1.00 16.26 16 PRO I N 1
ATOM 4000 C CA . PRO E 1 16 ? -44.815 16.472 -21.533 1.00 16.14 16 PRO I CA 1
ATOM 4001 C C . PRO E 1 16 ? -44.420 16.409 -20.057 1.00 16.14 16 PRO I C 1
ATOM 4002 O O . PRO E 1 16 ? -44.145 17.436 -19.436 1.00 16.32 16 PRO I O 1
ATOM 4006 N N . SER E 1 17 ? -44.378 15.195 -19.514 1.00 15.71 17 SER I N 1
ATOM 4007 C CA . SER E 1 17 ? -44.034 15.001 -18.103 1.00 16.30 17 SER I CA 1
ATOM 4008 C C . SER E 1 17 ? -43.606 13.565 -17.863 1.00 15.90 17 SER I C 1
ATOM 4009 O O . SER E 1 17 ? -43.764 12.707 -18.736 1.00 17.05 17 SER I O 1
ATOM 4012 N N . ASP E 1 18 ? -43.051 13.320 -16.679 1.00 16.59 18 ASP I N 1
ATOM 4013 C CA . ASP E 1 18 ? -42.861 11.964 -16.178 1.00 17.65 18 ASP I CA 1
ATOM 4014 C C . ASP E 1 18 ? -43.553 11.880 -14.819 1.00 17.70 18 ASP I C 1
ATOM 4015 O O . ASP E 1 18 ? -42.936 12.090 -13.769 1.00 18.89 18 ASP I O 1
ATOM 4020 N N . ILE E 1 19 ? -44.842 11.572 -14.850 1.00 16.92 19 ILE I N 1
ATOM 4021 C CA . ILE E 1 19 ? -45.636 11.521 -13.627 1.00 16.84 19 ILE I CA 1
ATOM 4022 C C . ILE E 1 19 ? -45.325 10.207 -12.904 1.00 16.75 19 ILE I C 1
ATOM 4023 O O . ILE E 1 19 ? -45.411 9.135 -13.498 1.00 18.80 19 ILE I O 1
ATOM 4028 N N . VAL E 1 20 ? -44.901 10.298 -11.647 1.00 16.54 20 VAL I N 1
ATOM 4029 C CA . VAL E 1 20 ? -44.510 9.092 -10.910 1.00 16.51 20 VAL I CA 1
ATOM 4030 C C . VAL E 1 20 ? -45.683 8.402 -10.195 1.00 15.87 20 VAL I C 1
ATOM 4031 O O . VAL E 1 20 ? -45.604 7.224 -9.862 1.00 16.97 20 VAL I O 1
ATOM 4035 N N . TYR E 1 21 ? -46.770 9.136 -9.949 1.00 15.00 21 TYR I N 1
ATOM 4036 C CA . TYR E 1 21 ? -47.978 8.551 -9.369 1.00 14.22 21 TYR I CA 1
ATOM 4037 C C . TYR E 1 21 ? -49.136 9.438 -9.784 1.00 14.45 21 TYR I C 1
ATOM 4038 O O . TYR E 1 21 ? -49.027 10.647 -9.700 1.00 13.16 21 TYR I O 1
ATOM 4047 N N . GLN E 1 22 ? -50.260 8.867 -10.184 1.00 13.51 22 GLN I N 1
ATOM 4048 C CA . GLN E 1 22 ? -51.479 9.667 -10.356 1.00 13.63 22 GLN I CA 1
ATOM 4049 C C . GLN E 1 22 ? -52.691 8.815 -10.071 1.00 14.40 22 GLN I C 1
ATOM 4050 O O . GLN E 1 22 ? -52.802 7.686 -10.551 1.00 15.79 22 GLN I O 1
ATOM 4056 N N . ASP E 1 23 ? -53.616 9.359 -9.294 1.00 13.29 23 ASP I N 1
ATOM 4057 C CA . ASP E 1 23 ? -54.901 8.707 -9.089 1.00 13.71 23 AS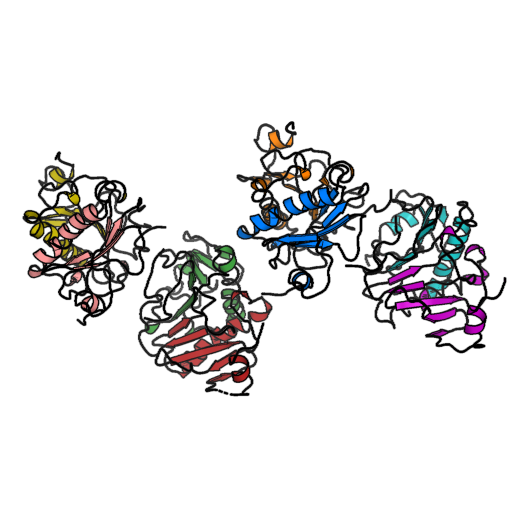P I CA 1
ATOM 4058 C C . ASP E 1 23 ? -56.015 9.742 -9.179 1.00 13.40 23 ASP I C 1
ATOM 4059 O O . ASP E 1 23 ? -55.791 10.840 -9.724 1.00 13.28 23 ASP I O 1
ATOM 4064 N N . ASP E 1 24 ? -57.213 9.418 -8.702 1.00 12.96 24 ASP I N 1
ATOM 4065 C CA . ASP E 1 24 ? -58.323 10.370 -8.810 1.00 13.16 24 ASP I CA 1
ATOM 4066 C C . ASP E 1 24 ? -58.051 11.696 -8.116 1.00 13.36 24 ASP I C 1
ATOM 4067 O O . ASP E 1 24 ? -58.643 12.712 -8.484 1.00 13.79 24 ASP I O 1
ATOM 4072 N N . LEU E 1 25 ? -57.203 11.672 -7.091 1.00 13.09 25 LEU I N 1
ATOM 4073 C CA . LEU E 1 25 ? -57.056 12.813 -6.178 1.00 12.58 25 LEU I CA 1
ATOM 4074 C C . LEU E 1 25 ? -55.717 13.537 -6.219 1.00 12.00 25 LEU I C 1
ATOM 4075 O O . LEU E 1 25 ? -55.658 14.759 -5.971 1.00 12.28 25 LEU I O 1
ATOM 4080 N N . VAL E 1 26 ? -54.631 12.811 -6.495 1.00 11.51 26 VAL I N 1
ATOM 4081 C CA . VAL E 1 26 ? -53.301 13.399 -6.416 1.00 12.69 26 VAL I CA 1
ATOM 4082 C C . VAL E 1 26 ? -52.406 12.988 -7.582 1.00 12.56 26 VAL I C 1
ATOM 4083 O O . VAL E 1 26 ? -52.622 11.940 -8.219 1.00 13.37 26 VAL I O 1
ATOM 4087 N N . THR E 1 27 ? -51.423 13.843 -7.848 1.00 12.30 27 THR I N 1
ATOM 4088 C CA . THR E 1 27 ? -50.387 13.636 -8.853 1.00 12.11 27 THR I CA 1
ATOM 4089 C C . THR E 1 27 ? -49.028 13.905 -8.212 1.00 13.04 27 THR I C 1
ATOM 4090 O O . THR E 1 27 ? -48.880 14.870 -7.444 1.00 12.31 27 THR I O 1
ATOM 4094 N N . ALA E 1 28 ? -48.020 13.094 -8.552 1.00 12.70 28 ALA I N 1
ATOM 4095 C CA . ALA E 1 28 ? -46.667 13.287 -8.031 1.00 12.62 28 ALA I CA 1
ATOM 4096 C C . ALA E 1 28 ? -45.635 13.284 -9.145 1.00 13.07 28 ALA I C 1
ATOM 4097 O O . ALA E 1 28 ? -45.794 12.545 -10.124 1.00 13.57 28 ALA I O 1
ATOM 4099 N N . PHE E 1 29 ? -44.598 14.107 -9.027 1.00 12.53 29 PHE I N 1
ATOM 4100 C CA . PHE E 1 29 ? -43.514 14.107 -10.026 1.00 12.91 29 PHE I CA 1
ATOM 4101 C C . PHE E 1 29 ? -42.275 14.729 -9.393 1.00 13.65 29 PHE I C 1
ATOM 4102 O O . PHE E 1 29 ? -42.367 15.347 -8.339 1.00 13.47 29 PHE I O 1
ATOM 4110 N N . ARG E 1 30 ? -41.108 14.520 -10.006 1.00 14.24 30 ARG I N 1
ATOM 4111 C CA . ARG E 1 30 ? -39.851 15.041 -9.488 1.00 14.87 30 ARG I CA 1
ATOM 4112 C C . ARG E 1 30 ? -39.742 16.546 -9.653 1.00 14.61 30 ARG I C 1
ATOM 4113 O O . ARG E 1 30 ? -40.226 17.111 -10.648 1.00 14.70 30 ARG I O 1
ATOM 4121 N N . ASP E 1 31 ? -39.076 17.192 -8.693 1.00 14.49 31 ASP I N 1
ATOM 4122 C CA . ASP E 1 31 ? -38.842 18.630 -8.737 1.00 15.18 31 ASP I CA 1
ATOM 4123 C C . ASP E 1 31 ? -37.820 18.983 -9.823 1.00 14.61 31 ASP I C 1
ATOM 4124 O O . ASP E 1 31 ? -36.838 18.247 -10.015 1.00 16.22 31 ASP I O 1
ATOM 4129 N N . ILE E 1 32 ? -38.036 20.127 -10.487 1.00 15.96 32 ILE I N 1
ATOM 4130 C CA . ILE E 1 32 ? -37.107 20.628 -11.515 1.00 16.84 32 ILE I CA 1
ATOM 4131 C C . ILE E 1 32 ? -35.733 21.040 -10.968 1.00 17.51 32 ILE I C 1
ATOM 4132 O O . ILE E 1 32 ? -34.725 21.019 -11.702 1.00 18.16 32 ILE I O 1
ATOM 4137 N N . SER E 1 33 ? -35.710 21.401 -9.685 1.00 17.17 33 SER I N 1
ATOM 4138 C CA A SER E 1 33 ? -34.489 21.828 -9.004 0.50 17.51 33 SER I CA 1
ATOM 4139 C CA B SER E 1 33 ? -34.505 21.853 -8.996 0.50 17.77 33 SER I CA 1
ATOM 4140 C C . SER E 1 33 ? -34.368 21.069 -7.684 1.00 17.44 33 SER I C 1
ATOM 4141 O O . SER E 1 33 ? -34.600 21.625 -6.607 1.00 17.51 33 SER I O 1
ATOM 4146 N N . PRO E 1 34 ? -34.007 19.772 -7.764 1.00 17.46 34 PRO I N 1
ATOM 4147 C CA . PRO E 1 34 ? -34.035 18.925 -6.563 1.00 18.20 34 PRO I CA 1
ATOM 4148 C C . PRO E 1 34 ? -33.054 19.359 -5.489 1.00 18.87 34 PRO I C 1
ATOM 4149 O O . PRO E 1 34 ? -31.910 19.714 -5.790 1.00 19.67 34 PRO I O 1
ATOM 4153 N N . GLN E 1 35 ? -33.520 19.338 -4.240 1.00 18.56 35 GLN I N 1
ATOM 4154 C CA . GLN E 1 35 ? -32.698 19.758 -3.105 1.00 18.94 35 GLN I CA 1
ATOM 4155 C C . GLN E 1 35 ? -32.203 18.592 -2.265 1.00 18.56 35 GLN I C 1
ATOM 4156 O O . GLN E 1 35 ? -31.498 18.802 -1.270 1.00 18.91 35 GLN I O 1
ATOM 4162 N N . ALA E 1 36 ? -32.568 17.379 -2.661 1.00 18.34 36 ALA I N 1
ATOM 4163 C CA . ALA E 1 36 ? -32.126 16.164 -2.006 1.00 18.74 36 ALA I CA 1
ATOM 4164 C C . ALA E 1 36 ? -32.178 15.035 -3.037 1.00 18.45 36 ALA I C 1
ATOM 4165 O O . ALA E 1 36 ? -32.813 15.191 -4.096 1.00 18.11 36 ALA I O 1
ATOM 4167 N N . PRO E 1 37 ? -31.485 13.910 -2.779 1.00 18.15 37 PRO I N 1
ATOM 4168 C CA . PRO E 1 37 ? -31.499 12.817 -3.756 1.00 18.09 37 PRO I CA 1
ATOM 4169 C C . PRO E 1 37 ? -32.905 12.354 -4.147 1.00 18.06 37 PRO I C 1
ATOM 4170 O O . PRO E 1 37 ? -33.132 11.999 -5.312 1.00 19.00 37 PRO I O 1
ATOM 4174 N N . THR E 1 38 ? -33.827 12.353 -3.188 1.00 17.37 38 THR I N 1
ATOM 4175 C CA . THR E 1 38 ? -35.253 12.230 -3.467 1.00 16.68 38 THR I CA 1
ATOM 4176 C C . THR E 1 38 ? -35.852 13.606 -3.222 1.00 15.86 38 THR I C 1
ATOM 4177 O O . THR E 1 38 ? -35.718 14.158 -2.131 1.00 15.92 38 THR I O 1
ATOM 4181 N N . HIS E 1 39 ? -36.463 14.162 -4.257 1.00 15.23 39 HIS I N 1
ATOM 4182 C CA . HIS E 1 39 ? -37.200 15.401 -4.130 1.00 14.30 39 HIS I CA 1
ATOM 4183 C C . HIS E 1 39 ? -38.394 15.329 -5.066 1.00 14.35 39 HIS I C 1
ATOM 4184 O O . HIS E 1 39 ? -38.306 15.638 -6.274 1.00 14.41 39 HIS I O 1
ATOM 4191 N N . ILE E 1 40 ? -39.528 14.950 -4.488 1.00 13.32 40 ILE I N 1
ATOM 4192 C CA . ILE E 1 40 ? -40.741 14.677 -5.249 1.00 14.15 40 ILE I CA 1
ATOM 4193 C C . ILE E 1 40 ? -41.882 15.513 -4.695 1.00 13.51 40 ILE I C 1
ATOM 4194 O O . ILE E 1 40 ? -42.021 15.668 -3.480 1.00 13.89 40 ILE I O 1
ATOM 4199 N N . LEU E 1 41 ? -42.647 16.095 -5.608 1.00 12.86 41 LEU I N 1
ATOM 4200 C CA . LEU E 1 41 ? -43.797 16.907 -5.257 1.00 12.01 41 LEU I CA 1
ATOM 4201 C C . LEU E 1 41 ? -45.053 16.078 -5.351 1.00 12.30 41 LEU I C 1
ATOM 4202 O O . LEU E 1 41 ? -45.233 15.325 -6.308 1.00 11.67 41 LEU I O 1
ATOM 4207 N N . ILE E 1 42 ? -45.911 16.183 -4.341 1.00 11.68 42 ILE I N 1
ATOM 4208 C CA . ILE E 1 42 ? -47.196 15.490 -4.296 1.00 12.42 42 ILE I CA 1
ATOM 4209 C C . ILE E 1 42 ? -48.278 16.585 -4.228 1.00 11.99 42 ILE I C 1
ATOM 4210 O O . ILE E 1 42 ? -48.290 17.405 -3.291 1.00 12.44 42 ILE I O 1
ATOM 4215 N N . ILE E 1 43 ? -49.150 16.598 -5.232 1.00 11.89 43 ILE I N 1
ATOM 4216 C CA . ILE E 1 43 ? -50.072 17.714 -5.437 1.00 13.47 43 ILE I CA 1
ATOM 4217 C C . ILE E 1 43 ? -51.513 17.212 -5.617 1.00 13.60 43 ILE I C 1
ATOM 4218 O O . ILE E 1 43 ? -51.742 16.224 -6.316 1.00 13.58 43 ILE I O 1
ATOM 4223 N N . PRO E 1 44 ? -52.502 17.919 -5.047 1.00 12.27 44 PRO I N 1
ATOM 4224 C CA . PRO E 1 44 ? -53.887 17.548 -5.339 1.00 12.51 44 PRO I CA 1
ATOM 4225 C C . PRO E 1 44 ? -54.247 17.910 -6.780 1.00 12.42 44 PRO I C 1
ATOM 4226 O O . PRO E 1 44 ? -53.759 18.924 -7.306 1.00 12.89 44 PRO I O 1
ATOM 4230 N N . ASN E 1 45 ? -55.098 17.103 -7.400 1.00 13.25 45 ASN I N 1
ATOM 4231 C CA . ASN E 1 45 ? -55.480 17.330 -8.788 1.00 13.96 45 ASN I CA 1
ATOM 4232 C C . ASN E 1 45 ? -56.299 18.604 -8.964 1.00 15.42 45 ASN I C 1
ATOM 4233 O O . ASN E 1 45 ? -56.256 19.203 -10.037 1.00 16.70 45 ASN I O 1
ATOM 4238 N N . ILE E 1 46 ? -57.063 18.976 -7.938 1.00 15.06 46 ILE I N 1
ATOM 4239 C CA . ILE E 1 46 ? -57.849 20.208 -7.934 1.00 15.26 46 ILE I CA 1
ATOM 4240 C C . ILE E 1 46 ? -56.939 21.364 -7.506 1.00 14.31 46 ILE I C 1
ATOM 4241 O O . ILE E 1 46 ? -56.165 21.255 -6.548 1.00 14.16 46 ILE I O 1
ATOM 4246 N N . LEU E 1 47 ? -57.049 22.487 -8.212 1.00 13.93 47 LEU I N 1
ATOM 4247 C CA . LEU E 1 47 ? -56.263 23.658 -7.862 1.00 15.65 47 LEU I CA 1
ATOM 4248 C C . LEU E 1 47 ? -56.787 24.275 -6.572 1.00 14.87 47 LEU I C 1
ATOM 4249 O O . LEU E 1 47 ? -57.942 24.725 -6.496 1.00 16.21 47 LEU I O 1
ATOM 4254 N N . ILE E 1 48 ? -55.916 24.273 -5.563 1.00 14.98 48 ILE I N 1
ATOM 4255 C CA . ILE E 1 48 ? -56.132 24.944 -4.281 1.00 15.36 48 ILE I CA 1
ATOM 4256 C C . ILE E 1 48 ? -54.862 25.783 -4.153 1.00 15.34 48 ILE I C 1
ATOM 4257 O O . ILE E 1 48 ? -53.778 25.223 -4.024 1.00 14.76 48 ILE I O 1
ATOM 4262 N N . PRO E 1 49 ? -54.966 27.120 -4.274 1.00 14.78 49 PRO I N 1
ATOM 4263 C CA A PRO E 1 49 ? -53.763 27.963 -4.341 0.50 14.94 49 PRO I CA 1
ATOM 4264 C CA B PRO E 1 49 ? -53.732 27.912 -4.370 0.50 14.84 49 PRO I CA 1
ATOM 4265 C C . PRO E 1 49 ? -52.827 27.932 -3.130 1.00 14.30 49 PRO I C 1
ATOM 4266 O O . PRO E 1 49 ? -51.596 27.881 -3.289 1.00 14.57 49 PRO I O 1
ATOM 4273 N N . THR E 1 50 ? -53.407 27.995 -1.932 1.00 13.91 50 THR I N 1
ATOM 4274 C CA . THR E 1 50 ? -52.634 27.956 -0.687 1.00 13.95 50 THR I CA 1
ATOM 4275 C C . THR E 1 50 ? -53.341 27.061 0.321 1.00 13.43 50 THR I C 1
ATOM 4276 O O . THR E 1 50 ? -54.528 26.736 0.166 1.00 13.60 50 THR I O 1
ATOM 4280 N N . VAL E 1 51 ? -52.625 26.699 1.381 1.00 13.08 51 VAL I N 1
ATOM 4281 C CA . VAL E 1 51 ? -53.225 25.885 2.432 1.00 13.30 51 VAL I CA 1
ATOM 4282 C C . VAL E 1 51 ? -54.376 26.653 3.111 1.00 13.53 51 VAL I C 1
ATOM 4283 O O . VAL E 1 51 ? -55.301 26.039 3.630 1.00 14.03 51 VAL I O 1
ATOM 4287 N N . ASN E 1 52 ? -54.355 27.991 3.031 1.00 14.18 52 ASN I N 1
ATOM 4288 C CA . ASN E 1 52 ? -55.466 28.776 3.567 1.00 15.19 52 ASN I CA 1
ATOM 4289 C C . ASN E 1 52 ? -56.809 28.522 2.879 1.00 14.63 52 ASN I C 1
ATOM 4290 O O . ASN E 1 52 ? -57.868 28.844 3.422 1.00 15.81 52 ASN I O 1
ATOM 4295 N N . ASP E 1 53 ? -56.748 27.953 1.682 1.00 15.09 53 ASP I N 1
ATOM 4296 C CA . ASP E 1 53 ? -57.917 27.773 0.835 1.00 15.46 53 ASP I CA 1
ATOM 4297 C C . ASP E 1 53 ? -58.502 26.366 0.930 1.00 14.94 53 ASP I C 1
ATOM 4298 O O . ASP E 1 53 ? -59.455 26.039 0.231 1.00 16.37 53 ASP I O 1
ATOM 4303 N N . VAL E 1 54 ? -57.967 25.536 1.819 1.00 15.57 54 VAL I N 1
ATOM 4304 C CA . VAL E 1 54 ? -58.540 24.205 1.971 1.00 15.39 54 VAL I CA 1
ATOM 4305 C C . VAL E 1 54 ? -59.848 24.251 2.726 1.00 15.91 54 VAL I C 1
ATOM 4306 O O . VAL E 1 54 ? -60.099 25.173 3.502 1.00 16.67 54 VAL I O 1
ATOM 4310 N N . SER E 1 55 ? -60.684 23.247 2.490 1.00 15.90 55 SER I N 1
ATOM 4311 C CA . SER E 1 55 ? -61.895 23.052 3.278 1.00 16.61 55 SER I CA 1
ATOM 4312 C C . SER E 1 55 ? -62.230 21.570 3.394 1.00 16.53 55 SER I C 1
ATOM 4313 O O . SER E 1 55 ? -61.495 20.714 2.893 1.00 15.76 55 SER I O 1
ATOM 4316 N N . ALA E 1 56 ? -63.328 21.259 4.068 1.00 16.52 56 ALA I N 1
ATOM 4317 C CA . ALA E 1 56 ? -63.666 19.867 4.371 1.00 16.11 56 ALA I CA 1
ATOM 4318 C C . ALA E 1 56 ? -63.692 18.982 3.142 1.00 16.73 56 ALA I C 1
ATOM 4319 O O . ALA E 1 56 ? -63.245 17.836 3.208 1.00 16.63 56 ALA I O 1
ATOM 4321 N N . GLU E 1 57 ? -64.200 19.514 2.026 1.00 16.05 57 GLU I N 1
ATOM 4322 C CA . GLU E 1 57 ? -64.331 18.737 0.807 1.00 16.09 57 GLU I CA 1
ATOM 4323 C C . GLU E 1 57 ? -62.976 18.289 0.246 1.00 16.20 57 GLU I C 1
ATOM 4324 O O . GLU E 1 57 ? -62.931 17.394 -0.594 1.00 17.01 57 GLU I O 1
ATOM 4330 N N . HIS E 1 58 ? -61.884 18.909 0.695 1.00 15.16 58 HIS I N 1
ATOM 4331 C CA . HIS E 1 58 ? -60.554 18.537 0.211 1.00 14.78 58 HIS I CA 1
ATOM 4332 C C . HIS E 1 58 ? -59.872 17.516 1.112 1.00 14.40 58 HIS I C 1
ATOM 4333 O O . HIS E 1 58 ? -58.759 17.094 0.806 1.00 13.31 58 HIS I O 1
ATOM 4340 N N . GLU E 1 59 ? -60.503 17.143 2.224 1.00 14.16 59 GLU I N 1
ATOM 4341 C CA . GLU E 1 59 ? -59.830 16.284 3.210 1.00 14.18 59 GLU I CA 1
ATOM 4342 C C . GLU E 1 59 ? -59.371 14.946 2.672 1.00 14.77 59 GLU I C 1
ATOM 4343 O O . GLU E 1 59 ? -58.272 14.507 2.997 1.00 14.81 59 GLU I O 1
ATOM 4349 N N . GLN E 1 60 ? -60.173 14.315 1.828 1.00 16.09 60 GLN I N 1
ATOM 4350 C CA A GLN E 1 60 ? -59.800 13.035 1.226 0.50 16.77 60 GLN I CA 1
ATOM 4351 C CA B GLN E 1 60 ? -59.739 13.029 1.317 0.50 16.62 60 GLN I CA 1
ATOM 4352 C C . GLN E 1 60 ? -58.510 13.176 0.427 1.00 16.34 60 GLN I C 1
ATOM 4353 O O . GLN E 1 60 ? -57.591 12.376 0.551 1.00 16.45 60 GLN I O 1
ATOM 4364 N N . ALA E 1 61 ? -58.464 14.211 -0.414 1.00 15.05 61 ALA I N 1
ATOM 4365 C CA . ALA E 1 61 ? -57.285 14.456 -1.257 1.00 14.16 61 ALA I CA 1
ATOM 4366 C C . ALA E 1 61 ? -56.066 14.811 -0.427 1.00 13.21 61 ALA I C 1
ATOM 4367 O O . ALA E 1 61 ? -54.963 14.367 -0.716 1.00 13.55 61 ALA I O 1
ATOM 4369 N N . LEU E 1 62 ? -56.265 15.594 0.629 1.00 12.39 62 LEU I N 1
ATOM 4370 C CA . LEU E 1 62 ? -55.150 15.981 1.505 1.00 12.49 62 LEU I CA 1
ATOM 4371 C C . LEU E 1 62 ? -54.572 14.760 2.243 1.00 11.50 62 LEU I C 1
ATOM 4372 O O . LEU E 1 62 ? -53.363 14.620 2.377 1.00 12.09 62 LEU I O 1
ATOM 4377 N N . GLY E 1 63 ? -55.446 13.877 2.711 1.00 13.11 63 GLY I N 1
ATOM 4378 C CA . GLY E 1 63 ? -54.968 12.649 3.331 1.00 13.51 63 GLY I CA 1
ATOM 4379 C C . GLY E 1 63 ? -54.294 11.727 2.322 1.00 13.02 63 GLY I C 1
ATOM 4380 O O . GLY E 1 63 ? -53.267 11.108 2.639 1.00 12.97 63 GLY I O 1
ATOM 4381 N N . ARG E 1 64 ? -54.848 11.658 1.110 1.00 12.51 64 ARG I N 1
ATOM 4382 C CA . ARG E 1 64 ? -54.233 10.882 0.045 1.00 13.70 64 ARG I CA 1
ATOM 4383 C C . ARG E 1 64 ? -52.824 11.375 -0.236 1.00 13.48 64 ARG I C 1
ATOM 4384 O O . ARG E 1 64 ? -51.943 10.583 -0.550 1.00 13.72 64 ARG I O 1
ATOM 4392 N N . MET E 1 65 ? -52.576 12.684 -0.146 1.00 12.98 65 MET I N 1
ATOM 4393 C CA A MET E 1 65 ? -51.226 13.189 -0.388 0.50 12.87 65 MET I CA 1
ATOM 4394 C CA B MET E 1 65 ? -51.224 13.227 -0.341 0.50 14.34 65 MET I CA 1
ATOM 4395 C C . MET E 1 65 ? -50.227 12.515 0.544 1.00 13.34 65 MET I C 1
ATOM 4396 O O . MET E 1 65 ? -49.112 12.165 0.113 1.00 13.85 65 MET I O 1
ATOM 4405 N N . ILE E 1 66 ? -50.618 12.322 1.807 1.00 13.36 66 ILE I N 1
ATOM 4406 C CA . ILE E 1 66 ? -49.735 11.731 2.798 1.00 14.10 66 ILE I CA 1
ATOM 4407 C C . ILE E 1 66 ? -49.570 10.209 2.591 1.00 13.48 66 ILE I C 1
ATOM 4408 O O . ILE E 1 66 ? -48.443 9.719 2.652 1.00 14.23 66 ILE I O 1
ATOM 4413 N N . THR E 1 67 ? -50.660 9.486 2.312 1.00 13.73 67 THR I N 1
ATOM 4414 C CA . THR E 1 67 ? -50.516 8.033 2.067 1.00 14.83 67 THR I CA 1
ATOM 4415 C C . THR E 1 67 ? -49.716 7.779 0.779 1.00 14.67 67 THR I C 1
ATOM 4416 O O . THR E 1 67 ? -48.861 6.885 0.733 1.00 15.86 67 THR I O 1
ATOM 4420 N N . VAL E 1 68 ? -49.916 8.608 -0.237 1.00 14.50 68 VAL I N 1
ATOM 4421 C CA . VAL E 1 68 ? -49.088 8.531 -1.442 1.00 14.56 68 VAL I CA 1
ATOM 4422 C C . VAL E 1 68 ? -47.620 8.860 -1.148 1.00 15.15 68 VAL I C 1
ATOM 4423 O O . VAL E 1 68 ? -46.702 8.214 -1.663 1.00 14.75 68 VAL I O 1
ATOM 4427 N N . ALA E 1 69 ? -47.369 9.879 -0.334 1.00 14.20 69 ALA I N 1
ATOM 4428 C CA . ALA E 1 69 ? -45.996 10.163 0.084 1.00 15.42 69 ALA I CA 1
ATOM 4429 C C . ALA E 1 69 ? -45.308 8.946 0.690 1.00 15.68 69 ALA I C 1
ATOM 4430 O O . ALA E 1 69 ? -44.137 8.676 0.381 1.00 16.50 69 ALA I O 1
ATOM 4432 N N . ALA E 1 70 ? -46.028 8.234 1.557 1.00 15.94 70 ALA I N 1
ATOM 4433 C CA . ALA E 1 70 ? -45.492 7.029 2.200 1.00 16.07 70 ALA I CA 1
ATOM 4434 C C . ALA E 1 70 ? -45.164 5.973 1.145 1.00 16.05 70 ALA I C 1
ATOM 4435 O O . ALA E 1 70 ? -44.081 5.368 1.180 1.00 15.91 70 ALA I O 1
ATOM 4437 N N . ILE E 1 72 ? -44.493 6.483 -2.083 1.00 15.70 72 ILE I N 1
ATOM 4438 C CA . ILE E 1 72 ? -43.351 6.938 -2.874 1.00 15.90 72 ILE I CA 1
ATOM 4439 C C . ILE E 1 72 ? -42.036 6.780 -2.097 1.00 15.89 72 ILE I C 1
ATOM 4440 O O . ILE E 1 72 ? -41.025 6.313 -2.654 1.00 16.49 72 ILE I O 1
ATOM 4445 N N . ALA E 1 73 ? -42.027 7.094 -0.815 1.00 15.72 73 ALA I N 1
ATOM 4446 C CA . ALA E 1 73 ? -40.854 6.921 0.004 1.00 16.00 73 ALA I CA 1
ATOM 4447 C C . ALA E 1 73 ? -40.374 5.489 0.032 1.00 16.25 73 ALA I C 1
ATOM 4448 O O . ALA E 1 73 ? -39.224 5.263 -0.044 1.00 16.96 73 ALA I O 1
ATOM 4450 N N A GLU E 1 74 ? -41.299 4.562 0.112 0.50 16.84 74 GLU I N 1
ATOM 4451 N N B GLU E 1 74 ? -41.199 4.562 0.112 0.50 16.84 74 GLU I N 1
ATOM 4452 C CA A GLU E 1 74 ? -40.953 3.158 0.082 0.50 17.37 74 GLU I CA 1
ATOM 4453 C CA B GLU E 1 74 ? -40.853 3.158 0.082 0.50 17.37 74 GLU I CA 1
ATOM 4454 C C A GLU E 1 74 ? -40.326 2.791 -1.268 0.50 17.46 74 GLU I C 1
ATOM 4455 C C B GLU E 1 74 ? -40.226 2.791 -1.268 0.50 17.46 74 GLU I C 1
ATOM 4456 O O A GLU E 1 74 ? -39.333 2.165 -1.319 0.50 17.79 74 GLU I O 1
ATOM 4457 O O B GLU E 1 74 ? -39.233 2.165 -1.319 0.50 17.79 74 GLU I O 1
ATOM 4468 N N . GLN E 1 75 ? -40.917 3.223 -2.343 1.00 17.27 75 GLN I N 1
ATOM 4469 C CA . GLN E 1 75 ? -40.436 2.963 -3.693 1.00 17.54 75 GLN I CA 1
ATOM 4470 C C . GLN E 1 75 ? -39.063 3.528 -3.914 1.00 17.72 75 GLN I C 1
ATOM 4471 O O . GLN E 1 75 ? -38.267 2.943 -4.574 1.00 17.97 75 GLN I O 1
ATOM 4477 N N . GLU E 1 76 ? -38.807 4.692 -3.346 1.00 17.21 76 GLU I N 1
ATOM 4478 C CA . GLU E 1 76 ? -37.508 5.332 -3.494 1.00 17.76 76 GLU I CA 1
ATOM 4479 C C . GLU E 1 76 ? -36.409 4.675 -2.655 1.00 17.39 76 GLU I C 1
ATOM 4480 O O . GLU E 1 76 ? -35.237 4.980 -2.833 1.00 17.56 76 GLU I O 1
ATOM 4486 N N . GLY E 1 77 ? -36.793 3.782 -1.745 1.00 17.29 77 GLY I N 1
ATOM 4487 C CA . GLY E 1 77 ? -35.839 3.133 -0.840 1.00 17.85 77 GLY I CA 1
ATOM 4488 C C . GLY E 1 77 ? -35.376 3.998 0.334 1.00 18.61 77 GLY I C 1
ATOM 4489 O O . GLY E 1 77 ? -34.352 3.724 0.960 1.00 19.15 77 GLY I O 1
ATOM 4490 N N . ILE E 1 78 ? -36.141 5.034 0.653 1.00 19.09 78 ILE I N 1
ATOM 4491 C CA . ILE E 1 78 ? -35.753 5.938 1.738 1.00 19.47 78 ILE I CA 1
ATOM 4492 C C . ILE E 1 78 ? -36.658 5.831 2.970 1.00 19.52 78 ILE I C 1
ATOM 4493 O O . ILE E 1 78 ? -36.466 6.578 3.937 1.00 19.07 78 ILE I O 1
ATOM 4498 N N . ALA E 1 79 ? -37.625 4.920 2.958 1.00 20.16 79 ALA I N 1
ATOM 4499 C CA . ALA E 1 79 ? -38.599 4.833 4.057 1.00 20.68 79 ALA I CA 1
ATOM 4500 C C . ALA E 1 79 ? -37.956 4.548 5.413 1.00 21.20 79 ALA I C 1
ATOM 4501 O O . ALA E 1 79 ? -38.325 5.150 6.421 1.00 21.33 79 ALA I O 1
ATOM 4503 N N . GLU E 1 80 ? -36.977 3.644 5.439 1.00 21.32 80 GLU I N 1
ATOM 4504 C CA . GLU E 1 80 ? -36.323 3.284 6.690 1.00 21.85 80 GLU I CA 1
ATOM 4505 C C . GLU E 1 80 ? -35.361 4.339 7.193 1.00 20.98 80 GLU I C 1
ATOM 4506 O O . GLU E 1 80 ? -35.379 4.676 8.384 1.00 20.61 80 GLU I O 1
ATOM 4512 N N . ASP E 1 81 ? -34.528 4.875 6.305 1.00 20.20 81 ASP I N 1
ATOM 4513 C CA . ASP E 1 81 ? -33.574 5.900 6.714 1.00 20.29 81 ASP I CA 1
ATOM 4514 C C . ASP E 1 81 ? -34.315 7.149 7.135 1.00 19.10 81 ASP I C 1
ATOM 4515 O O . ASP E 1 81 ? -33.929 7.796 8.104 1.00 18.80 81 ASP I O 1
ATOM 4520 N N . GLY E 1 82 ? -35.362 7.476 6.380 1.00 17.83 82 GLY I N 1
ATOM 4521 C CA . GLY E 1 82 ? -36.246 8.580 6.721 1.00 16.84 82 GLY I CA 1
ATOM 4522 C C . GLY E 1 82 ? -36.301 9.706 5.704 1.00 15.78 82 GLY I C 1
ATOM 4523 O O . GLY E 1 82 ? -35.600 9.723 4.676 1.00 16.11 82 GLY I O 1
ATOM 4524 N N . TYR E 1 83 ? -37.168 10.668 6.006 1.00 14.99 83 TYR I N 1
ATOM 4525 C CA . TYR E 1 83 ? -37.504 11.696 5.040 1.00 14.86 83 TYR I CA 1
ATOM 4526 C C . TYR E 1 83 ? -38.335 12.776 5.717 1.00 14.71 83 TYR I C 1
ATOM 4527 O O . TYR E 1 83 ? -38.815 12.616 6.848 1.00 14.66 83 TYR I O 1
ATOM 4536 N N . ARG E 1 84 ? -38.481 13.895 5.025 1.00 13.96 84 ARG I N 1
ATOM 4537 C CA . ARG E 1 84 ? -39.269 15.011 5.529 1.00 14.17 84 ARG I CA 1
ATOM 4538 C C . ARG E 1 84 ? -40.323 15.343 4.488 1.00 13.17 84 ARG I C 1
ATOM 4539 O O . ARG E 1 84 ? -40.083 15.212 3.275 1.00 14.64 84 ARG I O 1
ATOM 4547 N N . LEU E 1 85 ? -41.507 15.724 4.966 1.00 13.65 85 LEU I N 1
ATOM 4548 C CA . LEU E 1 85 ? -42.594 16.235 4.138 1.00 13.24 85 LEU I CA 1
ATOM 4549 C C . LEU E 1 85 ? -42.792 17.682 4.524 1.00 12.97 85 LEU I C 1
ATOM 4550 O O . LEU E 1 85 ? -42.937 18.008 5.703 1.00 13.00 85 LEU I O 1
ATOM 4555 N N . ILE E 1 86 ? -42.819 18.556 3.529 1.00 12.56 86 ILE I N 1
ATOM 4556 C CA . ILE E 1 86 ? -42.929 20.006 3.781 1.00 12.75 86 ILE I CA 1
ATOM 4557 C C . ILE E 1 86 ? -43.941 20.662 2.850 1.00 13.01 86 ILE I C 1
ATOM 4558 O O . ILE E 1 86 ? -43.969 20.380 1.655 1.00 13.22 86 ILE I O 1
ATOM 4563 N N . MET E 1 87 ? -44.771 21.542 3.402 1.00 12.29 87 MET I N 1
ATOM 4564 C CA . MET E 1 87 ? -45.678 22.373 2.597 1.00 13.77 87 MET I CA 1
ATOM 4565 C C . MET E 1 87 ? -45.397 23.807 2.994 1.00 12.69 87 MET I C 1
ATOM 4566 O O . MET E 1 87 ? -45.385 24.135 4.183 1.00 13.06 87 MET I O 1
ATOM 4571 N N . ASN E 1 88 ? -45.141 24.641 1.997 1.00 12.24 88 ASN I N 1
ATOM 4572 C CA . ASN E 1 88 ? -44.814 26.054 2.185 1.00 12.70 88 ASN I CA 1
ATOM 4573 C C . ASN E 1 88 ? -45.998 26.897 1.811 1.00 12.98 88 ASN I C 1
ATOM 4574 O O . ASN E 1 88 ? -46.575 26.707 0.731 1.00 14.30 88 ASN I O 1
ATOM 4579 N N . THR E 1 89 ? -46.333 27.878 2.655 1.00 13.13 89 THR I N 1
ATOM 4580 C CA . THR E 1 89 ? -47.471 28.756 2.386 1.00 13.68 89 THR I CA 1
ATOM 4581 C C . THR E 1 89 ? -47.070 30.232 2.477 1.00 13.87 89 THR I C 1
ATOM 4582 O O . THR E 1 89 ? -46.554 30.696 3.489 1.00 14.37 89 THR I O 1
ATOM 4586 N N . ASN E 1 90 ? -47.368 30.959 1.397 1.00 14.25 90 ASN I N 1
ATOM 4587 C CA . ASN E 1 90 ? -47.172 32.402 1.319 1.00 15.11 90 ASN I CA 1
ATOM 4588 C C . ASN E 1 90 ? -45.715 32.842 1.565 1.00 15.14 90 ASN I C 1
ATOM 4589 O O . ASN E 1 90 ? -44.777 32.038 1.496 1.00 14.83 90 ASN I O 1
ATOM 4594 N N . ARG E 1 91 ? -45.510 34.137 1.811 1.00 16.22 91 ARG I N 1
ATOM 4595 C CA . ARG E 1 91 ? -44.162 34.680 1.793 1.00 16.42 91 ARG I CA 1
ATOM 4596 C C . ARG E 1 91 ? -43.255 34.094 2.884 1.00 16.19 91 ARG I C 1
ATOM 4597 O O . ARG E 1 91 ? -42.111 33.735 2.621 1.00 16.26 91 ARG I O 1
ATOM 4605 N N . HIS E 1 92 ? -43.782 33.991 4.105 1.00 16.72 92 HIS I N 1
ATOM 4606 C CA . HIS E 1 92 ? -42.956 33.558 5.232 1.00 16.80 92 HIS I CA 1
ATOM 4607 C C . HIS E 1 92 ? -42.594 32.088 5.110 1.00 15.97 92 HIS I C 1
ATOM 4608 O O . HIS E 1 92 ? -41.598 31.637 5.666 1.00 15.46 92 HIS I O 1
ATOM 4615 N N . GLY E 1 93 ? -43.414 31.362 4.356 1.00 16.38 93 GLY I N 1
ATOM 4616 C CA . GLY E 1 93 ? -43.102 29.975 4.061 1.00 16.47 93 GLY I CA 1
ATOM 4617 C C . GLY E 1 93 ? -42.266 29.788 2.812 1.00 16.61 93 GLY I C 1
ATOM 4618 O O . GLY E 1 93 ? -41.729 28.695 2.554 1.00 16.69 93 GLY I O 1
ATOM 4619 N N . GLY E 1 94 ? -42.136 30.854 2.022 1.00 16.35 94 GLY I N 1
ATOM 4620 C CA . GLY E 1 94 ? -41.363 30.807 0.788 1.00 17.31 94 GLY I CA 1
ATOM 4621 C C . GLY E 1 94 ? -42.067 30.103 -0.363 1.00 16.90 94 GLY I C 1
ATOM 4622 O O . GLY E 1 94 ? -41.395 29.579 -1.262 1.00 18.29 94 GLY I O 1
ATOM 4623 N N . GLN E 1 95 ? -43.401 30.096 -0.355 1.00 16.68 95 GLN I N 1
ATOM 4624 C CA . GLN E 1 95 ? -44.164 29.510 -1.461 1.00 16.30 95 GLN I CA 1
ATOM 4625 C C . GLN E 1 95 ? -43.910 30.249 -2.775 1.00 17.57 95 GLN I C 1
ATOM 4626 O O . GLN E 1 95 ? -43.987 31.477 -2.824 1.00 19.61 95 GLN I O 1
ATOM 4632 N N . GLU E 1 96 ? -43.601 29.487 -3.823 1.00 18.17 96 GLU I N 1
ATOM 4633 C CA . GLU E 1 96 ? -43.330 30.043 -5.154 1.00 19.25 96 GLU I CA 1
ATOM 4634 C C . GLU E 1 96 ? -44.395 29.650 -6.171 1.00 17.81 96 GLU I C 1
ATOM 4635 O O . GLU E 1 96 ? -44.738 30.442 -7.053 1.00 18.93 96 GLU I O 1
ATOM 4641 N N . VAL E 1 97 ? -44.918 28.426 -6.059 1.00 16.49 97 VAL I N 1
ATOM 4642 C CA . VAL E 1 97 ? -45.953 27.926 -6.968 1.00 15.75 97 VAL I CA 1
ATOM 4643 C C . VAL E 1 97 ? -47.274 27.892 -6.211 1.00 14.46 97 VAL I C 1
ATOM 4644 O O . VAL E 1 97 ? -47.399 27.194 -5.192 1.00 14.91 97 VAL I O 1
ATOM 4648 N N . TYR E 1 98 ? -48.242 28.688 -6.664 1.00 14.86 98 TYR I N 1
ATOM 4649 C CA . TYR E 1 98 ? -49.523 28.830 -5.969 1.00 13.90 98 TYR I CA 1
ATOM 4650 C C . TYR E 1 98 ? -50.555 27.748 -6.340 1.00 13.59 98 TYR I C 1
ATOM 4651 O O . TYR E 1 98 ? -51.641 28.005 -6.823 1.00 13.60 98 TYR I O 1
ATOM 4660 N N . HIS E 1 99 ? -50.137 26.510 -6.083 1.00 13.10 99 HIS I N 1
ATOM 4661 C CA . HIS E 1 99 ? -50.990 25.338 -6.153 1.00 13.35 99 HIS I CA 1
ATOM 4662 C C . HIS E 1 99 ? -50.411 24.496 -5.034 1.00 13.10 99 HIS I C 1
ATOM 4663 O O . HIS E 1 99 ? -49.229 24.173 -5.058 1.00 13.02 99 HIS I O 1
ATOM 4670 N N . ILE E 1 100 ? -51.211 24.179 -4.022 1.00 13.40 100 ILE I N 1
ATOM 4671 C CA . ILE E 1 100 ? -50.623 23.543 -2.830 1.00 14.10 100 ILE I CA 1
ATOM 4672 C C . ILE E 1 100 ? -49.960 22.222 -3.181 1.00 14.03 100 ILE I C 1
ATOM 4673 O O . ILE E 1 100 ? -50.374 21.519 -4.097 1.00 14.41 100 ILE I O 1
ATOM 4678 N N . HIS E 1 101 ? -48.927 21.898 -2.419 1.00 14.29 101 HIS I N 1
ATOM 4679 C CA . HIS E 1 101 ? -48.187 20.668 -2.664 1.00 14.86 101 HIS I CA 1
ATOM 4680 C C . HIS E 1 101 ? -47.268 20.370 -1.516 1.00 14.93 101 HIS I C 1
ATOM 4681 O O . HIS E 1 101 ? -46.840 21.264 -0.810 1.00 15.65 101 HIS I O 1
ATOM 4688 N N . MET E 1 102 ? -46.972 19.086 -1.350 1.00 13.52 102 MET I N 1
ATOM 4689 C CA A MET E 1 102 ? -45.981 18.623 -0.376 0.50 13.41 102 MET I CA 1
ATOM 4690 C CA B MET E 1 102 ? -46.009 18.607 -0.374 0.50 14.02 102 MET I CA 1
ATOM 4691 C C . MET E 1 102 ? -44.694 18.274 -1.080 1.00 13.19 102 MET I C 1
ATOM 4692 O O . MET E 1 102 ? -44.707 17.637 -2.149 1.00 13.44 102 MET I O 1
ATOM 4701 N N . HIS E 1 103 ? -43.581 18.681 -0.492 1.00 12.53 103 HIS I N 1
ATOM 4702 C CA . HIS E 1 103 ? -42.258 18.224 -0.919 1.00 12.66 103 HIS I CA 1
ATOM 4703 C C . HIS E 1 103 ? -41.925 16.977 -0.112 1.00 12.57 103 HIS I C 1
ATOM 4704 O O . HIS E 1 103 ? -41.937 17.035 1.122 1.00 12.40 103 HIS I O 1
ATOM 4711 N N . LEU E 1 104 ? -41.615 15.873 -0.800 1.00 12.70 104 LEU I N 1
ATOM 4712 C CA . LEU E 1 104 ? -41.049 14.679 -0.176 1.00 13.36 104 LEU I CA 1
ATOM 4713 C C . LEU E 1 104 ? -39.553 14.728 -0.415 1.00 13.70 104 LEU I C 1
ATOM 4714 O O . LEU E 1 104 ? -39.103 14.665 -1.571 1.00 13.62 104 LEU I O 1
ATOM 4719 N N . LEU E 1 105 ? -38.802 14.813 0.674 1.00 13.61 105 LEU I N 1
ATOM 4720 C CA . LEU E 1 105 ? -37.361 15.030 0.625 1.00 14.33 105 LEU I CA 1
ATOM 4721 C C . LEU E 1 105 ? -36.649 13.939 1.400 1.00 15.26 105 LEU I C 1
ATOM 4722 O O . LEU E 1 105 ? -37.017 13.650 2.527 1.00 14.55 105 LEU I O 1
ATOM 4727 N N . GLY E 1 106 ? -35.625 13.328 0.804 1.00 15.17 106 GLY I N 1
ATOM 4728 C CA . GLY E 1 106 ? -34.902 12.251 1.479 1.00 16.23 106 GLY I CA 1
ATOM 4729 C C . GLY E 1 106 ? -33.693 11.804 0.687 1.00 16.76 106 GLY I C 1
ATOM 4730 O O . GLY E 1 106 ? -33.326 12.427 -0.319 1.00 17.10 106 GLY I O 1
ATOM 4731 N N . GLY E 1 107 ? -33.069 10.732 1.173 1.00 17.02 107 GLY I N 1
ATOM 4732 C CA . GLY E 1 107 ? -31.905 10.140 0.499 1.00 17.92 107 GLY I CA 1
ATOM 4733 C C . GLY E 1 107 ? -30.581 10.537 1.119 1.00 19.00 107 GLY I C 1
ATOM 4734 O O . GLY E 1 107 ? -29.518 10.105 0.657 1.00 19.22 107 GLY I O 1
ATOM 4735 N N . ARG E 1 108 ? -30.642 11.356 2.169 1.00 18.08 108 ARG I N 1
ATOM 4736 C CA . ARG E 1 108 ? -29.477 11.752 2.959 1.00 18.29 108 ARG I CA 1
ATOM 4737 C C . ARG E 1 108 ? -29.963 12.399 4.252 1.00 18.17 108 ARG I C 1
ATOM 4738 O O . ARG E 1 108 ? -31.130 12.789 4.334 1.00 17.40 108 ARG I O 1
ATOM 4746 N N . PRO E 1 109 ? -29.092 12.499 5.271 1.00 18.13 109 PRO I N 1
ATOM 4747 C CA . PRO E 1 109 ? -29.527 13.207 6.471 1.00 18.30 109 PRO I CA 1
ATOM 4748 C C . PRO E 1 109 ? -29.888 14.644 6.121 1.00 18.08 109 PRO I C 1
ATOM 4749 O O . PRO E 1 109 ? -29.127 15.356 5.458 1.00 18.84 109 PRO I O 1
ATOM 4753 N N . LEU E 1 110 ? -31.083 15.051 6.520 1.00 17.72 110 LEU I N 1
ATOM 4754 C CA . LEU E 1 110 ? -31.618 16.333 6.045 1.00 18.14 110 LEU I CA 1
ATOM 4755 C C . LEU E 1 110 ? -31.224 17.543 6.898 1.00 18.52 110 LEU I C 1
ATOM 4756 O O . LEU E 1 110 ? -31.435 18.696 6.486 1.00 20.52 110 LEU I O 1
ATOM 4761 N N . GLY E 1 111 ? -30.653 17.293 8.078 1.00 18.61 111 GLY I N 1
ATOM 4762 C CA . GLY E 1 111 ? -30.201 18.371 8.957 1.00 18.57 111 GLY I CA 1
ATOM 4763 C C . GLY E 1 111 ? -31.369 19.013 9.680 1.00 18.29 111 GLY I C 1
ATOM 4764 O O . GLY E 1 111 ? -32.474 18.441 9.722 1.00 18.96 111 GLY I O 1
ATOM 4765 N N . PRO E 1 112 ? -31.143 20.211 10.237 1.00 18.18 112 PRO I N 1
ATOM 4766 C CA . PRO E 1 112 ? -32.143 20.821 11.114 1.00 18.30 112 PRO I CA 1
ATOM 4767 C C . PRO E 1 112 ? -33.445 21.126 10.379 1.00 18.30 112 PRO I C 1
ATOM 4768 O O . PRO E 1 112 ? -33.441 21.452 9.198 1.00 18.63 112 PRO I O 1
ATOM 4772 N N . MET E 1 113 ? -34.552 21.017 11.096 1.00 17.95 113 MET I N 1
ATOM 4773 C CA . MET E 1 113 ? -35.849 21.333 10.554 1.00 18.03 113 MET I CA 1
ATOM 4774 C C . MET E 1 113 ? -35.954 22.787 10.072 1.00 19.08 113 MET I C 1
ATOM 4775 O O . MET E 1 113 ? -36.503 23.056 9.001 1.00 18.84 113 MET I O 1
ATOM 4780 N N . LEU E 1 114 ? -35.437 23.708 10.877 1.00 21.18 114 LEU I N 1
ATOM 4781 C CA . LEU E 1 114 ? -35.390 25.126 10.532 1.00 23.79 114 LEU I CA 1
ATOM 4782 C C . LEU E 1 114 ? -33.976 25.689 10.635 1.00 26.40 114 LEU I C 1
ATOM 4783 O O . LEU E 1 114 ? -33.135 25.160 11.367 1.00 27.16 114 LEU I O 1
ATOM 4788 N N . ALA E 1 115 ? -33.726 26.772 9.909 1.00 29.01 115 ALA I N 1
ATOM 4789 C CA . ALA E 1 115 ? -32.505 27.552 10.085 1.00 31.93 115 ALA I CA 1
ATOM 4790 C C . ALA E 1 115 ? -32.701 28.554 11.222 1.00 33.73 115 ALA I C 1
ATOM 4791 O O . ALA E 1 115 ? -33.772 28.606 11.830 1.00 34.07 115 ALA I O 1
ATOM 4793 N N . HIS E 1 116 ? -31.662 29.349 11.498 1.00 36.04 116 HIS I N 1
ATOM 4794 C CA . HIS E 1 116 ? -31.736 30.474 12.443 1.00 37.56 116 HIS I CA 1
ATOM 4795 C C . HIS E 1 116 ? -32.030 30.030 13.873 1.00 38.12 116 HIS I C 1
ATOM 4796 O O . HIS E 1 116 ? -31.489 30.594 14.827 1.00 38.54 116 HIS I O 1
ATOM 4803 N N . MET F 1 1 ? -47.236 -2.863 20.212 1.00 42.44 1 MET J N 1
ATOM 4804 C CA . MET F 1 1 ? -47.107 -2.363 21.608 1.00 42.38 1 MET J CA 1
ATOM 4805 C C . MET F 1 1 ? -45.674 -2.571 22.091 1.00 41.69 1 MET J C 1
ATOM 4806 O O . MET F 1 1 ? -44.982 -3.412 21.531 1.00 42.31 1 MET J O 1
ATOM 4811 N N . ALA F 1 2 ? -45.179 -1.795 23.058 1.00 40.49 2 ALA J N 1
ATOM 4812 C CA . ALA F 1 2 ? -45.801 -0.578 23.576 1.00 39.07 2 ALA J CA 1
ATOM 4813 C C . ALA F 1 2 ? -44.760 0.554 23.729 1.00 38.01 2 ALA J C 1
ATOM 4814 O O . ALA F 1 2 ? -43.870 0.463 24.567 1.00 38.53 2 ALA J O 1
ATOM 4816 N N . GLU F 1 3 ? -44.835 1.626 22.941 1.00 35.90 3 GLU J N 1
ATOM 4817 C CA . GLU F 1 3 ? -45.798 1.872 21.877 1.00 33.76 3 GLU J CA 1
ATOM 4818 C C . GLU F 1 3 ? -46.175 3.328 22.023 1.00 31.65 3 GLU J C 1
ATOM 4819 O O . GLU F 1 3 ? -45.714 4.157 21.251 1.00 30.86 3 GLU J O 1
ATOM 4825 N N . GLU F 1 4 ? -46.981 3.637 23.038 1.00 29.03 4 GLU J N 1
ATOM 4826 C CA . GLU F 1 4 ? -47.471 5.003 23.232 1.00 26.93 4 GLU J CA 1
ATOM 4827 C C . GLU F 1 4 ? -46.357 5.964 23.614 1.00 25.01 4 GLU J C 1
ATOM 4828 O O . GLU F 1 4 ? -45.476 5.642 24.417 1.00 24.75 4 GLU J O 1
ATOM 4834 N N . THR F 1 5 ? -46.390 7.148 23.003 1.00 22.29 5 THR J N 1
ATOM 4835 C CA . THR F 1 5 ? -45.474 8.221 23.359 1.00 20.35 5 THR J CA 1
ATOM 4836 C C . THR F 1 5 ? -46.181 9.147 24.339 1.00 19.00 5 THR J C 1
ATOM 4837 O O . THR F 1 5 ? -47.373 8.979 24.606 1.00 18.14 5 THR J O 1
ATOM 4841 N N . ILE F 1 6 ? -45.443 10.135 24.836 1.00 17.93 6 ILE J N 1
ATOM 4842 C CA . ILE F 1 6 ? -46.002 11.140 25.733 1.00 18.31 6 ILE J CA 1
ATOM 4843 C C . ILE F 1 6 ? -47.181 11.867 25.075 1.00 17.17 6 ILE J C 1
ATOM 4844 O O . ILE F 1 6 ? -48.050 12.401 25.768 1.00 16.68 6 ILE J O 1
ATOM 4849 N N . PHE F 1 7 ? -47.240 11.864 23.742 1.00 16.38 7 PHE J N 1
ATOM 4850 C CA . PHE F 1 7 ? -48.339 12.547 23.063 1.00 15.71 7 PHE J CA 1
ATOM 4851 C C . PHE F 1 7 ? -49.681 11.908 23.389 1.00 16.32 7 PHE J C 1
ATOM 4852 O O . PHE F 1 7 ? -50.709 12.573 23.339 1.00 16.07 7 PHE J O 1
ATOM 4860 N N . SER F 1 8 ? -49.679 10.620 23.711 1.00 16.67 8 SER J N 1
ATOM 4861 C CA . SER F 1 8 ? -50.913 9.948 24.114 1.00 17.82 8 SER J CA 1
ATOM 4862 C C . SER F 1 8 ? -51.501 10.571 25.379 1.00 17.84 8 SER J C 1
ATOM 4863 O O . SER F 1 8 ? -52.715 10.804 25.467 1.00 17.95 8 SER J O 1
ATOM 4866 N N . LYS F 1 9 ? -50.639 10.845 26.360 1.00 17.79 9 LYS J N 1
ATOM 4867 C CA . LYS F 1 9 ? -51.100 11.464 27.607 1.00 18.34 9 LYS J CA 1
ATOM 4868 C C . LYS F 1 9 ? -51.552 12.899 27.367 1.00 18.03 9 LYS J C 1
ATOM 4869 O O . LYS F 1 9 ? -52.459 13.400 28.040 1.00 17.90 9 LYS J O 1
ATOM 4875 N N . ILE F 1 10 ? -50.945 13.568 26.387 1.00 16.91 10 ILE J N 1
ATOM 4876 C CA . ILE F 1 10 ? -51.353 14.928 26.038 1.00 17.14 10 ILE J CA 1
ATOM 4877 C C . ILE F 1 10 ? -52.753 14.903 25.411 1.00 17.35 10 ILE J C 1
ATOM 4878 O O . ILE F 1 10 ? -53.643 15.653 25.841 1.00 17.12 10 ILE J O 1
ATOM 4883 N N . ILE F 1 11 ? -52.958 14.015 24.434 1.00 16.74 11 ILE J N 1
ATOM 4884 C CA . ILE F 1 11 ? -54.250 13.833 23.742 1.00 18.69 11 ILE J CA 1
ATOM 4885 C C . ILE F 1 11 ? -55.376 13.545 24.735 1.00 18.08 11 ILE J C 1
ATOM 4886 O O . ILE F 1 11 ? -56.473 14.108 24.641 1.00 18.51 11 ILE J O 1
ATOM 4891 N N . ARG F 1 12 ? -55.077 12.656 25.682 1.00 17.74 12 ARG J N 1
ATOM 4892 C CA . ARG F 1 12 ? -56.075 12.182 26.636 1.00 17.72 12 ARG J CA 1
ATOM 4893 C C . ARG F 1 12 ? -56.227 13.109 27.835 1.00 17.83 12 ARG J C 1
ATOM 4894 O O . ARG F 1 12 ? -56.982 12.804 28.759 1.00 18.09 12 ARG J O 1
ATOM 4902 N N . ARG F 1 13 ? -55.534 14.247 27.801 1.00 17.30 13 ARG J N 1
ATOM 4903 C CA . ARG F 1 13 ? -55.616 15.263 28.848 1.00 17.09 13 ARG J CA 1
ATOM 4904 C C . ARG F 1 13 ? -55.223 14.725 30.226 1.00 17.80 13 ARG J C 1
ATOM 4905 O O . ARG F 1 13 ? -55.850 15.021 31.250 1.00 17.96 13 ARG J O 1
ATOM 4913 N N . GLU F 1 14 ? -54.173 13.910 30.231 1.00 17.27 14 GLU J N 1
ATOM 4914 C CA . GLU F 1 14 ? -53.637 13.303 31.452 1.00 17.91 14 GLU J CA 1
ATOM 4915 C C . GLU F 1 14 ? -52.420 14.018 32.024 1.00 18.17 14 GLU J C 1
ATOM 4916 O O . GLU F 1 14 ? -52.064 13.822 33.192 1.00 19.01 14 GLU J O 1
ATOM 4922 N N . ILE F 1 15 ? -51.775 14.825 31.184 1.00 17.71 15 ILE J N 1
ATOM 4923 C CA . ILE F 1 15 ? -50.679 15.698 31.592 1.00 18.32 15 ILE J CA 1
ATOM 4924 C C . ILE F 1 15 ? -50.931 17.064 30.959 1.00 17.84 15 ILE J C 1
ATOM 4925 O O . ILE F 1 15 ? -51.635 17.150 29.955 1.00 17.42 15 ILE J O 1
ATOM 4930 N N . PRO F 1 16 ? -50.389 18.135 31.548 1.00 17.79 16 PRO J N 1
ATOM 4931 C CA . PRO F 1 16 ? -50.617 19.470 31.012 1.00 18.57 16 PRO J CA 1
ATOM 4932 C C . PRO F 1 16 ? -50.077 19.702 29.597 1.00 18.57 16 PRO J C 1
ATOM 4933 O O . PRO F 1 16 ? -49.034 19.144 29.204 1.00 19.25 16 PRO J O 1
ATOM 4937 N N . SER F 1 17 ? -50.814 20.516 28.849 1.00 18.15 17 SER J N 1
ATOM 4938 C CA . SER F 1 17 ? -50.401 21.004 27.528 1.00 18.56 17 SER J CA 1
ATOM 4939 C C . SER F 1 17 ? -51.296 22.168 27.196 1.00 18.49 17 SER J C 1
ATOM 4940 O O . SER F 1 17 ? -52.311 22.389 27.869 1.00 18.53 17 SER J O 1
ATOM 4943 N N A ASP F 1 18 ? -50.928 22.928 26.174 0.50 18.10 18 ASP J N 1
ATOM 4944 N N B ASP F 1 18 ? -50.929 22.922 26.168 0.50 18.29 18 ASP J N 1
ATOM 4945 C CA A ASP F 1 18 ? -51.791 23.988 25.669 0.50 17.91 18 ASP J CA 1
ATOM 4946 C CA B ASP F 1 18 ? -51.779 23.990 25.658 0.50 18.28 18 ASP J CA 1
ATOM 4947 C C A ASP F 1 18 ? -52.456 23.490 24.383 0.50 17.82 18 ASP J C 1
ATOM 4948 C C B ASP F 1 18 ? -52.462 23.502 24.377 0.50 18.04 18 ASP J C 1
ATOM 4949 O O A ASP F 1 18 ? -51.923 23.667 23.286 0.50 17.22 18 ASP J O 1
ATOM 4950 O O B ASP F 1 18 ? -51.944 23.693 23.274 0.50 17.47 18 ASP J O 1
ATOM 4959 N N . ILE F 1 19 ? -53.608 22.843 24.537 1.00 17.65 19 ILE J N 1
ATOM 4960 C CA . ILE F 1 19 ? -54.383 22.337 23.403 1.00 17.78 19 ILE J CA 1
ATOM 4961 C C . ILE F 1 19 ? -55.123 23.479 22.734 1.00 18.01 19 ILE J C 1
ATOM 4962 O O . ILE F 1 19 ? -55.896 24.210 23.400 1.00 18.28 19 ILE J O 1
ATOM 4967 N N . VAL F 1 20 ? -54.903 23.647 21.431 1.00 17.21 20 VAL J N 1
ATOM 4968 C CA . VAL F 1 20 ? -55.582 24.712 20.674 1.00 18.01 20 VAL J CA 1
ATOM 4969 C C . VAL F 1 20 ? -56.745 24.205 19.804 1.00 17.63 20 VAL J C 1
ATOM 4970 O O . VAL F 1 20 ? -57.577 24.993 19.344 1.00 19.68 20 VAL J O 1
ATOM 4974 N N . TYR F 1 21 ? -56.812 22.889 19.595 1.00 17.14 21 TYR J N 1
ATOM 4975 C CA . TYR F 1 21 ? -57.878 22.284 18.815 1.00 16.11 21 TYR J CA 1
ATOM 4976 C C . TYR F 1 21 ? -57.969 20.832 19.192 1.00 15.76 21 TYR J C 1
ATOM 4977 O O . TYR F 1 21 ? -56.950 20.179 19.347 1.00 15.51 21 TYR J O 1
ATOM 4986 N N . GLN F 1 22 ? -59.188 20.331 19.354 1.00 15.14 22 GLN J N 1
ATOM 4987 C CA . GLN F 1 22 ? -59.386 18.892 19.466 1.00 15.00 22 GLN J CA 1
ATOM 4988 C C . GLN F 1 22 ? -60.726 18.460 18.912 1.00 16.33 22 GLN J C 1
ATOM 4989 O O . GLN F 1 22 ? -61.753 19.050 19.246 1.00 16.64 22 GLN J O 1
ATOM 4995 N N . ASP F 1 23 ? -60.720 17.431 18.071 1.00 16.39 23 ASP J N 1
ATOM 4996 C CA . ASP F 1 23 ? -61.963 16.784 17.648 1.00 17.00 23 ASP J CA 1
ATOM 4997 C C . ASP F 1 23 ? -61.817 15.255 17.733 1.00 17.76 23 ASP J C 1
ATOM 4998 O O . ASP F 1 23 ? -60.900 14.781 18.384 1.00 17.35 23 ASP J O 1
ATOM 5003 N N A ASP F 1 24 ? -62.711 14.515 17.078 0.50 18.00 24 ASP J N 1
ATOM 5004 N N B ASP F 1 24 ? -62.715 14.498 17.109 0.50 17.92 24 ASP J N 1
ATOM 5005 C CA A ASP F 1 24 ? -62.725 13.048 17.144 0.50 18.54 24 ASP J CA 1
ATOM 5006 C CA B ASP F 1 24 ? -62.656 13.036 17.203 0.50 18.37 24 ASP J CA 1
ATOM 5007 C C A ASP F 1 24 ? -61.586 12.399 16.355 0.50 18.18 24 ASP J C 1
ATOM 5008 C C B ASP F 1 24 ? -61.401 12.474 16.541 0.50 18.03 24 ASP J C 1
ATOM 5009 O O A ASP F 1 24 ? -61.360 11.194 16.467 0.50 18.19 24 ASP J O 1
ATOM 5010 O O B ASP F 1 24 ? -60.903 11.420 16.932 0.50 17.89 24 ASP J O 1
ATOM 5019 N N . LEU F 1 25 ? -60.884 13.197 15.547 1.00 17.51 25 LEU J N 1
ATOM 5020 C CA . LEU F 1 25 ? -59.765 12.700 14.721 1.00 16.56 25 LEU J CA 1
ATOM 5021 C C . LEU F 1 25 ? -58.381 13.226 15.077 1.00 15.56 25 LEU J C 1
ATOM 5022 O O . LEU F 1 25 ? -57.392 12.508 14.954 1.00 14.82 25 LEU J O 1
ATOM 5027 N N . VAL F 1 26 ? -58.297 14.489 15.480 1.00 14.76 26 VAL J N 1
ATOM 5028 C CA A VAL F 1 26 ? -56.994 15.117 15.679 0.50 14.80 26 VAL J CA 1
ATOM 5029 C CA B VAL F 1 26 ? -57.039 15.209 15.593 0.50 14.82 26 VAL J CA 1
ATOM 5030 C C . VAL F 1 26 ? -56.971 16.019 16.897 1.00 14.34 26 VAL J C 1
ATOM 5031 O O . VAL F 1 26 ? -58.020 16.475 17.391 1.00 15.07 26 VAL J O 1
ATOM 5038 N N . THR F 1 27 ? -55.758 16.247 17.392 1.00 14.49 27 THR J N 1
ATOM 5039 C CA . THR F 1 27 ? -55.502 17.152 18.510 1.00 14.37 27 THR J CA 1
ATOM 5040 C C . THR F 1 27 ? -54.322 18.020 18.118 1.00 14.46 27 THR J C 1
ATOM 5041 O O . THR F 1 27 ? -53.333 17.503 17.567 1.00 14.10 27 THR J O 1
ATOM 5045 N N . ALA F 1 28 ? -54.430 19.326 18.363 1.00 14.23 28 ALA J N 1
ATOM 5046 C CA . ALA F 1 28 ? -53.340 20.267 18.112 1.00 13.92 28 ALA J CA 1
ATOM 5047 C C . ALA F 1 28 ? -52.955 20.962 19.411 1.00 14.01 28 ALA J C 1
ATOM 5048 O O . ALA F 1 28 ? -53.840 21.345 20.180 1.00 14.98 28 ALA J O 1
ATOM 5050 N N . PHE F 1 29 ? -51.659 21.116 19.669 1.00 13.81 29 PHE J N 1
ATOM 5051 C CA . PHE F 1 29 ? -51.173 21.676 20.922 1.00 13.99 29 PHE J CA 1
ATOM 5052 C C . PHE F 1 29 ? -49.851 22.392 20.708 1.00 14.65 29 PHE J C 1
ATOM 5053 O O . PHE F 1 29 ? -49.085 22.051 19.810 1.00 14.82 29 PHE J O 1
ATOM 5061 N N . ARG F 1 30 ? -49.569 23.389 21.534 1.00 14.46 30 ARG J N 1
ATOM 5062 C CA . ARG F 1 30 ? -48.333 24.133 21.376 1.00 15.34 30 ARG J CA 1
ATOM 5063 C C . ARG F 1 30 ? -47.110 23.282 21.677 1.00 15.17 30 ARG J C 1
ATOM 5064 O O . ARG F 1 30 ? -47.121 22.447 22.581 1.00 15.20 30 ARG J O 1
ATOM 5072 N N . ASP F 1 31 ? -46.042 23.511 20.926 1.00 15.29 31 ASP J N 1
ATOM 5073 C CA . ASP F 1 31 ? -44.798 22.785 21.158 1.00 15.93 31 ASP J CA 1
ATOM 5074 C C . ASP F 1 31 ? -44.193 23.245 22.483 1.00 16.45 31 ASP J C 1
ATOM 5075 O O . ASP F 1 31 ? -44.251 24.420 22.801 1.00 16.40 31 ASP J O 1
ATOM 5080 N N . ILE F 1 32 ? -43.607 22.338 23.252 1.00 16.79 32 ILE J N 1
ATOM 5081 C CA . ILE F 1 32 ? -42.986 22.725 24.535 1.00 17.46 32 ILE J CA 1
ATOM 5082 C C . ILE F 1 32 ? -41.694 23.527 24.338 1.00 17.73 32 ILE J C 1
ATOM 5083 O O . ILE F 1 32 ? -41.233 24.242 25.241 1.00 19.28 32 ILE J O 1
ATOM 5088 N N . SER F 1 33 ? -41.101 23.421 23.157 1.00 16.91 33 SER J N 1
ATOM 5089 C CA . SER F 1 33 ? -39.873 24.137 22.890 1.00 16.76 33 SER J CA 1
ATOM 5090 C C . SER F 1 33 ? -40.019 24.828 21.535 1.00 16.23 33 SER J C 1
ATOM 5091 O O . SER F 1 33 ? -39.468 24.376 20.529 1.00 15.61 33 SER J O 1
ATOM 5094 N N . PRO F 1 34 ? -40.780 25.932 21.502 1.00 16.07 34 PRO J N 1
ATOM 5095 C CA . PRO F 1 34 ? -41.136 26.559 20.233 1.00 16.13 34 PRO J CA 1
ATOM 5096 C C . PRO F 1 34 ? -39.950 27.112 19.471 1.00 16.08 34 PRO J C 1
ATOM 5097 O O . PRO F 1 34 ? -39.096 27.803 20.044 1.00 16.92 34 PRO J O 1
ATOM 5101 N N . GLN F 1 35 ? -39.922 26.833 18.173 1.00 15.77 35 GLN J N 1
ATOM 5102 C CA . GLN F 1 35 ? -38.849 27.288 17.295 1.00 15.98 35 GLN J CA 1
ATOM 5103 C C . GLN F 1 35 ? -39.250 28.496 16.445 1.00 15.93 35 GLN J C 1
ATOM 5104 O O . GLN F 1 35 ? -38.432 29.056 15.715 1.00 17.11 35 GLN J O 1
ATOM 5110 N N . ALA F 1 36 ? -40.512 28.888 16.549 1.00 15.64 36 ALA J N 1
ATOM 5111 C CA . ALA F 1 36 ? -41.019 30.073 15.883 1.00 15.33 36 ALA J CA 1
ATOM 5112 C C . ALA F 1 36 ? -42.132 30.639 16.759 1.00 15.54 36 ALA J C 1
ATOM 5113 O O . ALA F 1 36 ? -42.608 29.949 17.668 1.00 16.24 36 ALA J O 1
ATOM 5115 N N . PRO F 1 37 ? -42.515 31.911 16.536 1.00 15.58 37 PRO J N 1
ATOM 5116 C CA . PRO F 1 37 ? -43.576 32.494 17.366 1.00 15.57 37 PRO J CA 1
ATOM 5117 C C . PRO F 1 37 ? -44.847 31.637 17.444 1.00 15.96 37 PRO J C 1
ATOM 5118 O O . PRO F 1 37 ? -45.464 31.529 18.514 1.00 17.01 37 PRO J O 1
ATOM 5122 N N . THR F 1 38 ? -45.243 31.044 16.317 1.00 14.47 38 THR J N 1
ATOM 5123 C CA . THR F 1 38 ? -46.249 29.980 16.304 1.00 15.12 38 THR J CA 1
ATOM 5124 C C . THR F 1 38 ? -45.497 28.693 16.042 1.00 14.08 38 THR J C 1
ATOM 5125 O O . THR F 1 38 ? -44.818 28.539 15.020 1.00 14.80 38 THR J O 1
ATOM 5129 N N . HIS F 1 39 ? -45.611 27.782 16.993 1.00 14.09 39 HIS J N 1
ATOM 5130 C CA . HIS F 1 39 ? -45.105 26.423 16.822 1.00 13.38 39 HIS J CA 1
ATOM 5131 C C . HIS F 1 39 ? -46.094 25.465 17.460 1.00 13.35 39 HIS J C 1
ATOM 5132 O O . HIS F 1 39 ? -46.119 25.311 18.685 1.00 13.13 39 HIS J O 1
ATOM 5139 N N . ILE F 1 40 ? -46.912 24.841 16.623 1.00 13.18 40 ILE J N 1
ATOM 5140 C CA . ILE F 1 40 ? -48.005 23.985 17.088 1.00 14.13 40 ILE J CA 1
ATOM 5141 C C . ILE F 1 40 ? -47.872 22.628 16.430 1.00 13.61 40 ILE J C 1
ATOM 5142 O O . ILE F 1 40 ? -47.528 22.537 15.243 1.00 14.46 40 ILE J O 1
ATOM 5147 N N . LEU F 1 41 ? -48.113 21.573 17.208 1.00 13.53 41 LEU J N 1
ATOM 5148 C CA . LEU F 1 41 ? -48.082 20.203 16.710 1.00 13.41 41 LEU J CA 1
ATOM 5149 C C . LEU F 1 41 ? -49.503 19.751 16.476 1.00 13.72 41 LEU J C 1
ATOM 5150 O O . LEU F 1 41 ? -50.377 19.964 17.311 1.00 14.03 41 LEU J O 1
ATOM 5155 N N . ILE F 1 42 ? -49.745 19.125 15.327 1.00 13.64 42 ILE J N 1
ATOM 5156 C CA . ILE F 1 42 ? -51.056 18.636 14.972 1.00 13.81 42 ILE J CA 1
ATOM 5157 C C . ILE F 1 42 ? -50.912 17.157 14.754 1.00 13.80 42 ILE J C 1
ATOM 5158 O O . ILE F 1 42 ? -50.088 16.716 13.951 1.00 14.09 42 ILE J O 1
ATOM 5163 N N . ILE F 1 43 ? -51.685 16.381 15.500 1.00 13.13 43 ILE J N 1
ATOM 5164 C CA . ILE F 1 43 ? -51.467 14.942 15.503 1.00 13.86 43 ILE J CA 1
ATOM 5165 C C . ILE F 1 43 ? -52.782 14.197 15.427 1.00 13.63 43 ILE J C 1
ATOM 5166 O O . ILE F 1 43 ? -53.796 14.678 15.919 1.00 13.65 43 ILE J O 1
ATOM 5171 N N . PRO F 1 44 ? -52.770 12.980 14.836 1.00 14.24 44 PRO J N 1
ATOM 5172 C CA . PRO F 1 44 ? -53.988 12.148 14.856 1.00 15.53 44 PRO J CA 1
ATOM 5173 C C . PRO F 1 44 ? -54.182 11.543 16.246 1.00 16.35 44 PRO J C 1
ATOM 5174 O O . PRO F 1 44 ? -53.201 11.308 16.959 1.00 16.34 44 PRO J O 1
ATOM 5178 N N . ASN F 1 45 ? -55.444 11.340 16.630 1.00 16.79 45 ASN J N 1
ATOM 5179 C CA . ASN F 1 45 ? -55.776 10.850 17.965 1.00 18.50 45 ASN J CA 1
ATOM 5180 C C . ASN F 1 45 ? -55.407 9.391 18.166 1.00 19.60 45 ASN J C 1
ATOM 5181 O O . ASN F 1 45 ? -55.341 8.937 19.308 1.00 21.02 45 ASN J O 1
ATOM 5186 N N . ILE F 1 46 ? -55.178 8.653 17.086 1.00 20.74 46 ILE J N 1
ATOM 5187 C CA . ILE F 1 46 ? -54.722 7.268 17.224 1.00 21.47 46 ILE J CA 1
ATOM 5188 C C . ILE F 1 46 ? -53.213 7.169 17.017 1.00 20.53 46 ILE J C 1
ATOM 5189 O O . ILE F 1 46 ? -52.611 7.955 16.273 1.00 20.71 46 ILE J O 1
ATOM 5194 N N . LEU F 1 47 ? -52.593 6.232 17.717 1.00 20.18 47 LEU J N 1
ATOM 5195 C CA . LEU F 1 47 ? -51.165 6.024 17.616 1.00 19.85 47 LEU J CA 1
ATOM 5196 C C . LEU F 1 47 ? -50.792 5.447 16.247 1.00 19.66 47 LEU J C 1
ATOM 5197 O O . LEU F 1 47 ? -51.169 4.323 15.906 1.00 20.54 47 LEU J O 1
ATOM 5202 N N . ILE F 1 48 ? -50.094 6.261 15.454 1.00 18.99 48 ILE J N 1
ATOM 5203 C CA . ILE F 1 48 ? -49.463 5.841 14.207 1.00 18.57 48 ILE J CA 1
ATOM 5204 C C . ILE F 1 48 ? -48.016 6.276 14.382 1.00 18.44 48 ILE J C 1
ATOM 5205 O O . ILE F 1 48 ? -47.721 7.474 14.430 1.00 17.50 48 ILE J O 1
ATOM 5210 N N . PRO F 1 49 ? -47.093 5.320 14.577 1.00 17.86 49 PRO J N 1
ATOM 5211 C CA . PRO F 1 49 ? -45.724 5.705 14.939 1.00 17.82 49 PRO J CA 1
ATOM 5212 C C . PRO F 1 49 ? -44.982 6.580 13.928 1.00 17.56 49 PRO J C 1
ATOM 5213 O O . PRO F 1 49 ? -44.353 7.573 14.321 1.00 17.58 49 PRO J O 1
ATOM 5217 N N . THR F 1 50 ? -45.071 6.225 12.645 1.00 16.96 50 THR J N 1
ATOM 5218 C CA A THR F 1 50 ? -44.363 6.935 11.587 0.50 17.53 50 THR J CA 1
ATOM 5219 C CA B THR F 1 50 ? -44.389 6.991 11.582 0.50 16.24 50 THR J CA 1
ATOM 5220 C C . THR F 1 50 ? -45.268 7.071 10.360 1.00 16.38 50 THR J C 1
ATOM 5221 O O . THR F 1 50 ? -46.256 6.349 10.225 1.00 16.38 50 THR J O 1
ATOM 5228 N N . VAL F 1 51 ? -44.898 7.976 9.462 1.00 16.27 51 VAL J N 1
ATOM 5229 C CA . VAL F 1 51 ? -45.625 8.149 8.220 1.00 16.22 51 VAL J CA 1
ATOM 5230 C C . VAL F 1 51 ? -45.634 6.844 7.408 1.00 16.59 51 VAL J C 1
ATOM 5231 O O . VAL F 1 51 ? -46.575 6.592 6.678 1.00 17.10 51 VAL J O 1
ATOM 5235 N N . ASN F 1 52 ? -44.614 6.011 7.588 1.00 16.87 52 ASN J N 1
ATOM 5236 C CA . ASN F 1 52 ? -44.591 4.695 6.937 1.00 17.58 52 ASN J CA 1
ATOM 5237 C C . ASN F 1 52 ? -45.755 3.784 7.344 1.00 18.19 52 ASN J C 1
ATOM 5238 O O . ASN F 1 52 ? -46.068 2.818 6.646 1.00 19.12 52 ASN J O 1
ATOM 5243 N N . ASP F 1 53 ? -46.394 4.092 8.471 1.00 18.63 53 ASP J N 1
ATOM 5244 C CA . ASP F 1 53 ? -47.414 3.241 9.049 1.00 19.24 53 ASP J CA 1
ATOM 5245 C C . ASP F 1 53 ? -48.836 3.640 8.698 1.00 19.05 53 ASP J C 1
ATOM 5246 O O . ASP F 1 53 ? -49.783 3.037 9.179 1.00 19.22 53 ASP J O 1
ATOM 5251 N N . VAL F 1 54 ? -49.002 4.648 7.842 1.00 18.92 54 VAL J N 1
ATOM 5252 C CA . VAL F 1 54 ? -50.345 5.082 7.459 1.00 19.38 54 VAL J CA 1
ATOM 5253 C C . VAL F 1 54 ? -51.014 4.114 6.480 1.00 20.07 54 VAL J C 1
ATOM 5254 O O . VAL F 1 54 ? -50.336 3.437 5.715 1.00 20.69 54 VAL J O 1
ATOM 5258 N N . SER F 1 55 ? -52.339 4.053 6.539 1.00 20.64 55 SER J N 1
ATOM 5259 C CA . SER F 1 55 ? -53.141 3.247 5.634 1.00 21.84 55 SER J CA 1
ATOM 5260 C C . SER F 1 55 ? -54.338 4.063 5.182 1.00 22.00 55 SER J C 1
ATOM 5261 O O . SER F 1 55 ? -54.586 5.163 5.700 1.00 20.97 55 SER J O 1
ATOM 5264 N N . ALA F 1 56 ? -55.084 3.517 4.225 1.00 21.71 56 ALA J N 1
ATOM 5265 C CA . ALA F 1 56 ? -56.265 4.175 3.669 1.00 21.86 56 ALA J CA 1
ATOM 5266 C C . ALA F 1 56 ? -57.260 4.681 4.715 1.00 21.95 56 ALA J C 1
ATOM 5267 O O . ALA F 1 56 ? -57.825 5.760 4.559 1.00 21.99 56 ALA J O 1
ATOM 5269 N N . GLU F 1 57 ? -57.482 3.906 5.775 1.00 22.51 57 GLU J N 1
ATOM 5270 C CA . GLU F 1 57 ? -58.471 4.279 6.788 1.00 23.36 57 GLU J CA 1
ATOM 5271 C C . GLU F 1 57 ? -58.083 5.549 7.556 1.00 21.83 57 GLU J C 1
ATOM 5272 O O . GLU F 1 57 ? -58.948 6.191 8.147 1.00 21.63 57 GLU J O 1
ATOM 5278 N N . HIS F 1 58 ? -56.801 5.913 7.509 1.00 19.91 58 HIS J N 1
ATOM 5279 C CA . HIS F 1 58 ? -56.319 7.118 8.193 1.00 18.62 58 HIS J CA 1
ATOM 5280 C C . HIS F 1 58 ? -56.508 8.380 7.375 1.00 18.00 58 HIS J C 1
ATOM 5281 O O . HIS F 1 58 ? -56.248 9.472 7.889 1.00 16.20 58 HIS J O 1
ATOM 5288 N N . GLU F 1 59 ? -56.927 8.259 6.116 1.00 16.86 59 GLU J N 1
ATOM 5289 C CA . GLU F 1 59 ? -56.907 9.429 5.227 1.00 16.55 59 GLU J CA 1
ATOM 5290 C C . GLU F 1 59 ? -57.767 10.590 5.708 1.00 16.47 59 GLU J C 1
ATOM 5291 O O . GLU F 1 59 ? -57.349 11.750 5.582 1.00 16.54 59 GLU J O 1
ATOM 5297 N N . GLN F 1 60 ? -58.929 10.306 6.287 1.00 16.67 60 GLN J N 1
ATOM 5298 C CA . GLN F 1 60 ? -59.750 11.399 6.813 1.00 17.31 60 GLN J CA 1
ATOM 5299 C C . GLN F 1 60 ? -59.016 12.159 7.916 1.00 16.24 60 GLN J C 1
ATOM 5300 O O . GLN F 1 60 ? -59.019 13.394 7.917 1.00 15.65 60 GLN J O 1
ATOM 5306 N N . ALA F 1 61 ? -58.393 11.443 8.851 1.00 15.61 61 ALA J N 1
ATOM 5307 C CA . ALA F 1 61 ? -57.619 12.074 9.926 1.00 14.62 61 ALA J CA 1
ATOM 5308 C C . ALA F 1 61 ? -56.414 12.846 9.396 1.00 14.50 61 ALA J C 1
ATOM 5309 O O . ALA F 1 61 ? -56.137 13.950 9.858 1.00 14.04 61 ALA J O 1
ATOM 5311 N N . LEU F 1 62 ? -55.698 12.268 8.430 1.00 13.72 62 LEU J N 1
ATOM 5312 C CA . LEU F 1 62 ? -54.557 12.934 7.833 1.00 13.76 62 LEU J CA 1
ATOM 5313 C C . LEU F 1 62 ? -54.971 14.236 7.123 1.00 13.24 62 LEU J C 1
ATOM 5314 O O . LEU F 1 62 ? -54.285 15.252 7.256 1.00 13.76 62 LEU J O 1
ATOM 5319 N N . GLY F 1 63 ? -56.095 14.189 6.403 1.00 13.03 63 GLY J N 1
ATOM 5320 C CA . GLY F 1 63 ? -56.664 15.397 5.777 1.00 13.19 63 GLY J CA 1
ATOM 5321 C C . GLY F 1 63 ? -57.107 16.438 6.793 1.00 12.86 63 GLY J C 1
ATOM 5322 O O . GLY F 1 63 ? -56.862 17.652 6.643 1.00 13.46 63 GLY J O 1
ATOM 5323 N N . ARG F 1 64 ? -57.710 15.961 7.873 1.00 13.07 64 ARG J N 1
ATOM 5324 C CA . ARG F 1 64 ? -58.112 16.840 8.975 1.00 13.55 64 ARG J CA 1
ATOM 5325 C C . ARG F 1 64 ? -56.907 17.546 9.612 1.00 13.79 64 ARG J C 1
ATOM 5326 O O . ARG F 1 64 ? -57.010 18.697 10.042 1.00 13.28 64 ARG J O 1
ATOM 5334 N N . MET F 1 65 ? -55.748 16.895 9.650 1.00 13.53 65 MET J N 1
ATOM 5335 C CA . MET F 1 65 ? -54.556 17.549 10.185 1.00 14.11 65 MET J CA 1
ATOM 5336 C C . MET F 1 65 ? -54.273 18.827 9.421 1.00 13.72 65 MET J C 1
ATOM 5337 O O . MET F 1 65 ? -53.904 19.849 10.019 1.00 13.00 65 MET J O 1
ATOM 5342 N N . ILE F 1 66 ? -54.470 18.781 8.101 1.00 13.59 66 ILE J N 1
ATOM 5343 C CA . ILE F 1 66 ? -54.148 19.934 7.268 1.00 13.63 66 ILE J CA 1
ATOM 5344 C C . ILE F 1 66 ? -55.234 21.008 7.323 1.00 13.63 66 ILE J C 1
ATOM 5345 O O . ILE F 1 66 ? -54.902 22.197 7.403 1.00 13.25 66 ILE J O 1
ATOM 5350 N N . THR F 1 67 ? -56.505 20.634 7.317 1.00 12.73 67 THR J N 1
ATOM 5351 C CA . THR F 1 67 ? -57.545 21.655 7.472 1.00 13.46 67 THR J CA 1
ATOM 5352 C C . THR F 1 67 ? -57.476 22.286 8.865 1.00 13.89 67 THR J C 1
ATOM 5353 O O . THR F 1 67 ? -57.714 23.485 9.009 1.00 14.29 67 THR J O 1
ATOM 5357 N N . VAL F 1 68 ? -57.137 21.508 9.887 1.00 13.94 68 VAL J N 1
ATOM 5358 C CA . VAL F 1 68 ? -56.923 22.067 11.233 1.00 13.83 68 VAL J CA 1
ATOM 5359 C C . VAL F 1 68 ? -55.728 23.010 11.226 1.00 14.09 68 VAL J C 1
ATOM 5360 O O . VAL F 1 68 ? -55.792 24.100 11.808 1.00 14.06 68 VAL J O 1
ATOM 5364 N N . ALA F 1 69 ? -54.654 22.622 10.543 1.00 13.72 69 ALA J N 1
ATOM 5365 C CA . ALA F 1 69 ? -53.503 23.536 10.395 1.00 13.62 69 ALA J CA 1
ATOM 5366 C C . ALA F 1 69 ? -53.913 24.876 9.810 1.00 14.06 69 ALA J C 1
ATOM 5367 O O . ALA F 1 69 ? -53.510 25.922 10.335 1.00 14.18 69 ALA J O 1
ATOM 5369 N N . ALA F 1 70 ? -54.697 24.849 8.740 1.00 13.73 70 ALA J N 1
ATOM 5370 C CA . ALA F 1 70 ? -55.168 26.078 8.100 1.00 14.61 70 ALA J CA 1
ATOM 5371 C C . ALA F 1 70 ? -56.020 26.924 9.056 1.00 14.56 70 ALA J C 1
ATOM 5372 O O . ALA F 1 70 ? -55.829 28.151 9.142 1.00 14.97 70 ALA J O 1
ATOM 5374 N N . LYS F 1 71 ? -56.924 26.284 9.796 1.00 13.86 71 LYS J N 1
ATOM 5375 C CA . LYS F 1 71 ? -57.760 26.977 10.777 1.00 14.80 71 LYS J CA 1
ATOM 5376 C C . LYS F 1 71 ? -56.877 27.635 11.833 1.00 15.47 71 LYS J C 1
ATOM 5377 O O . LYS F 1 71 ? -57.045 28.833 12.163 1.00 15.16 71 LYS J O 1
ATOM 5383 N N . ILE F 1 72 ? -55.911 26.890 12.357 1.00 14.33 72 ILE J N 1
ATOM 5384 C CA . ILE F 1 72 ? -55.062 27.420 13.427 1.00 15.17 72 ILE J CA 1
ATOM 5385 C C . ILE F 1 72 ? -54.171 28.558 12.923 1.00 15.18 72 ILE J C 1
ATOM 5386 O O . ILE F 1 72 ? -53.948 29.532 13.642 1.00 15.73 72 ILE J O 1
ATOM 5391 N N . ALA F 1 73 ? -53.659 28.444 11.698 1.00 14.75 73 ALA J N 1
ATOM 5392 C CA . ALA F 1 73 ? -52.839 29.503 11.110 1.00 15.54 73 ALA J CA 1
ATOM 5393 C C . ALA F 1 73 ? -53.624 30.808 11.096 1.00 16.86 73 ALA J C 1
ATOM 5394 O O . ALA F 1 73 ? -53.104 31.861 11.475 1.00 16.46 73 ALA J O 1
ATOM 5396 N N . GLU F 1 74 ? -54.888 30.723 10.729 1.00 17.50 74 GLU J N 1
ATOM 5397 C CA A GLU F 1 74 ? -55.737 31.905 10.673 0.50 18.97 74 GLU J CA 1
ATOM 5398 C CA B GLU F 1 74 ? -55.713 31.916 10.684 0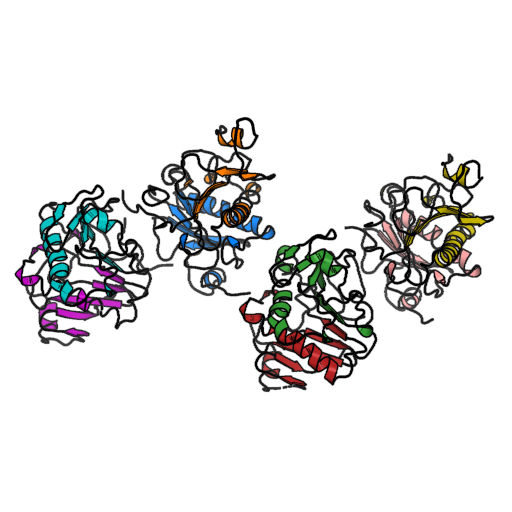.50 18.57 74 GLU J CA 1
ATOM 5399 C C . GLU F 1 74 ? -56.003 32.440 12.089 1.00 19.05 74 GLU J C 1
ATOM 5400 O O . GLU F 1 74 ? -55.954 33.659 12.335 1.00 19.72 74 GLU J O 1
ATOM 5411 N N . GLN F 1 75 ? -56.262 31.543 13.035 1.00 19.04 75 GLN J N 1
ATOM 5412 C CA . GLN F 1 75 ? -56.494 31.992 14.410 1.00 19.65 75 GLN J CA 1
ATOM 5413 C C . GLN F 1 75 ? -55.259 32.635 15.042 1.00 20.26 75 GLN J C 1
ATOM 5414 O O . GLN F 1 75 ? -55.376 33.570 15.832 1.00 21.54 75 GLN J O 1
ATOM 5420 N N . GLU F 1 76 ? -54.076 32.148 14.689 1.00 19.20 76 GLU J N 1
ATOM 5421 C CA . GLU F 1 76 ? -52.815 32.691 15.188 1.00 18.77 76 GLU J CA 1
ATOM 5422 C C . GLU F 1 76 ? -52.430 34.015 14.528 1.00 18.86 76 GLU J C 1
ATOM 5423 O O . GLU F 1 76 ? -51.487 34.687 14.984 1.00 19.19 76 GLU J O 1
ATOM 5429 N N . GLY F 1 77 ? -53.123 34.357 13.437 1.00 19.20 77 GLY J N 1
ATOM 5430 C CA . GLY F 1 77 ? -52.852 35.564 12.667 1.00 19.44 77 GLY J CA 1
ATOM 5431 C C . GLY F 1 77 ? -51.657 35.482 11.741 1.00 19.76 77 GLY J C 1
ATOM 5432 O O . GLY F 1 77 ? -51.110 36.497 11.339 1.00 20.60 77 GLY J O 1
ATOM 5433 N N . ILE F 1 78 ? -51.257 34.269 11.365 1.00 19.09 78 ILE J N 1
ATOM 5434 C CA . ILE F 1 78 ? -50.089 34.088 10.504 1.00 18.52 78 ILE J CA 1
ATOM 5435 C C . ILE F 1 78 ? -50.447 33.668 9.073 1.00 17.61 78 ILE J C 1
ATOM 5436 O O . ILE F 1 78 ? -49.566 33.492 8.237 1.00 18.13 78 ILE J O 1
ATOM 5441 N N . ALA F 1 79 ? -51.739 33.507 8.803 1.00 18.10 79 ALA J N 1
ATOM 5442 C CA . ALA F 1 79 ? -52.187 32.938 7.531 1.00 18.16 79 ALA J CA 1
ATOM 5443 C C . ALA F 1 79 ? -51.789 33.770 6.333 1.00 19.29 79 ALA J C 1
ATOM 5444 O O . ALA F 1 79 ? -51.355 33.239 5.313 1.00 18.75 79 ALA J O 1
ATOM 5446 N N . GLU F 1 80 ? -51.910 35.087 6.470 1.00 19.92 80 GLU J N 1
ATOM 5447 C CA . GLU F 1 80 ? -51.587 35.975 5.369 1.00 20.81 80 GLU J CA 1
ATOM 5448 C C . GLU F 1 80 ? -50.097 36.070 5.080 1.00 19.87 80 GLU J C 1
ATOM 5449 O O . GLU F 1 80 ? -49.682 35.971 3.925 1.00 20.36 80 GLU J O 1
ATOM 5455 N N . ASP F 1 81 ? -49.293 36.248 6.126 1.00 19.36 81 ASP J N 1
ATOM 5456 C CA . ASP F 1 81 ? -47.852 36.339 5.983 1.00 19.54 81 ASP J CA 1
ATOM 5457 C C . ASP F 1 81 ? -47.259 35.004 5.526 1.00 18.36 81 ASP J C 1
ATOM 5458 O O . ASP F 1 81 ? -46.342 34.974 4.706 1.00 19.16 81 ASP J O 1
ATOM 5463 N N . GLY F 1 82 ? -47.770 33.915 6.105 1.00 17.31 82 GLY J N 1
ATOM 5464 C CA . GLY F 1 82 ? -47.350 32.578 5.705 1.00 15.93 82 GLY J CA 1
ATOM 5465 C C . GLY F 1 82 ? -46.779 31.718 6.810 1.00 15.08 82 GLY J C 1
ATOM 5466 O O . GLY F 1 82 ? -46.556 32.153 7.949 1.00 15.48 82 GLY J O 1
ATOM 5467 N N . TYR F 1 83 ? -46.492 30.475 6.444 1.00 13.94 83 TYR J N 1
ATOM 5468 C CA . TYR F 1 83 ? -46.141 29.465 7.443 1.00 13.40 83 TYR J CA 1
ATOM 5469 C C . TYR F 1 83 ? -45.682 28.227 6.724 1.00 12.99 83 TYR J C 1
ATOM 5470 O O . TYR F 1 83 ? -45.868 28.096 5.518 1.00 12.95 83 TYR J O 1
ATOM 5479 N N . ARG F 1 84 ? -45.074 27.322 7.483 1.00 12.43 84 ARG J N 1
ATOM 5480 C CA . ARG F 1 84 ? -44.617 26.034 6.948 1.00 12.33 84 ARG J CA 1
ATOM 5481 C C . ARG F 1 84 ? -45.197 24.885 7.771 1.00 11.72 84 ARG J C 1
ATOM 5482 O O . ARG F 1 84 ? -45.383 25.022 8.983 1.00 12.01 84 ARG J O 1
ATOM 5490 N N . LEU F 1 85 ? -45.540 23.801 7.071 1.00 12.11 85 LEU J N 1
ATOM 5491 C CA A LEU F 1 85 ? -46.004 22.557 7.680 0.50 12.28 85 LEU J CA 1
ATOM 5492 C CA B LEU F 1 85 ? -45.985 22.557 7.689 0.50 11.81 85 LEU J CA 1
ATOM 5493 C C . LEU F 1 85 ? -44.925 21.510 7.431 1.00 12.10 85 LEU J C 1
ATOM 5494 O O . LEU F 1 85 ? -44.521 21.315 6.292 1.00 12.17 85 LEU J O 1
ATOM 5503 N N . ILE F 1 86 ? -44.459 20.856 8.490 1.00 11.55 86 ILE J N 1
ATOM 5504 C CA . ILE F 1 86 ? -43.383 19.876 8.364 1.00 11.91 86 ILE J CA 1
ATOM 5505 C C . ILE F 1 86 ? -43.704 18.586 9.123 1.00 11.93 86 ILE J C 1
ATOM 5506 O O . ILE F 1 86 ? -44.134 18.613 10.285 1.00 12.73 86 ILE J O 1
ATOM 5511 N N . MET F 1 87 ? -43.421 17.464 8.463 1.00 12.22 87 MET J N 1
ATOM 5512 C CA . MET F 1 87 ? -43.498 16.153 9.139 1.00 11.85 87 MET J CA 1
ATOM 5513 C C . MET F 1 87 ? -42.141 15.470 8.985 1.00 12.51 87 MET J C 1
ATOM 5514 O O . MET F 1 87 ? -41.648 15.306 7.854 1.00 13.22 87 MET J O 1
ATOM 5519 N N . ASN F 1 88 ? -41.590 15.051 10.103 1.00 12.32 88 ASN J N 1
ATOM 5520 C CA . ASN F 1 88 ? -40.280 14.393 10.136 1.00 12.57 88 ASN J CA 1
ATOM 5521 C C . ASN F 1 88 ? -40.441 12.903 10.353 1.00 13.65 88 ASN J C 1
ATOM 5522 O O . ASN F 1 88 ? -41.124 12.459 11.270 1.00 13.92 88 ASN J O 1
ATOM 5527 N N . THR F 1 89 ? -39.763 12.127 9.514 1.00 13.58 89 THR J N 1
ATOM 5528 C CA . THR F 1 89 ? -39.855 10.670 9.606 1.00 15.40 89 THR J CA 1
ATOM 5529 C C . THR F 1 89 ? -38.492 10.020 9.757 1.00 15.32 89 THR J C 1
ATOM 5530 O O . THR F 1 89 ? -37.606 10.206 8.934 1.00 15.72 89 THR J O 1
ATOM 5534 N N . ASN F 1 90 ? -38.360 9.229 10.824 1.00 15.65 90 ASN J N 1
ATOM 5535 C CA . ASN F 1 90 ? -37.145 8.433 11.101 1.00 16.41 90 ASN J CA 1
ATOM 5536 C C . ASN F 1 90 ? -35.839 9.251 11.180 1.00 16.63 90 ASN J C 1
ATOM 5537 O O . ASN F 1 90 ? -35.863 10.464 11.313 1.00 17.23 90 ASN J O 1
ATOM 5542 N N . ARG F 1 91 ? -34.660 8.601 11.120 1.00 17.19 91 ARG J N 1
ATOM 5543 C CA . ARG F 1 91 ? -33.360 9.291 11.409 1.00 17.56 91 ARG J CA 1
ATOM 5544 C C . ARG F 1 91 ? -32.568 9.979 10.265 1.00 17.34 91 ARG J C 1
ATOM 5545 O O . ARG F 1 91 ? -31.371 10.244 10.407 1.00 17.67 91 ARG J O 1
ATOM 5553 N N . HIS F 1 92 ? -33.225 10.228 9.137 1.00 17.32 92 HIS J N 1
ATOM 5554 C CA . HIS F 1 92 ? -32.839 11.256 8.177 1.00 17.28 92 HIS J CA 1
ATOM 5555 C C . HIS F 1 92 ? -33.752 12.480 8.248 1.00 17.02 92 HIS J C 1
ATOM 5556 O O . HIS F 1 92 ? -33.324 13.595 7.916 1.00 17.27 92 HIS J O 1
ATOM 5563 N N . GLY F 1 93 ? -34.995 12.267 8.682 1.00 16.98 93 GLY J N 1
ATOM 5564 C CA . GLY F 1 93 ? -35.946 13.363 8.908 1.00 17.48 93 GLY J CA 1
ATOM 5565 C C . GLY F 1 93 ? -35.821 13.981 10.284 1.00 17.53 93 GLY J C 1
ATOM 5566 O O . GLY F 1 93 ? -36.390 15.049 10.547 1.00 17.89 93 GLY J O 1
ATOM 5567 N N . GLY F 1 94 ? -35.070 13.334 11.172 1.00 17.13 94 GLY J N 1
ATOM 5568 C CA . GLY F 1 94 ? -34.889 13.838 12.532 1.00 17.66 94 GLY J CA 1
ATOM 5569 C C . GLY F 1 94 ? -36.046 13.579 13.485 1.00 17.47 94 GLY J C 1
ATOM 5570 O O . GLY F 1 94 ? -36.166 14.264 14.494 1.00 18.66 94 GLY J O 1
ATOM 5571 N N . GLN F 1 95 ? -36.874 12.580 13.200 1.00 16.81 95 GLN J N 1
ATOM 5572 C CA . GLN F 1 95 ? -37.979 12.234 14.087 1.00 17.07 95 GLN J CA 1
ATOM 5573 C C . GLN F 1 95 ? -37.486 11.790 15.465 1.00 18.16 95 GLN J C 1
ATOM 5574 O O . GLN F 1 95 ? -36.550 10.973 15.576 1.00 18.46 95 GLN J O 1
ATOM 5580 N N . GLU F 1 96 ? -38.134 12.336 16.496 1.00 18.61 96 GLU J N 1
ATOM 5581 C CA . GLU F 1 96 ? -37.787 12.073 17.902 1.00 19.84 96 GLU J CA 1
ATOM 5582 C C . GLU F 1 96 ? -38.928 11.454 18.668 1.00 19.17 96 GLU J C 1
ATOM 5583 O O . GLU F 1 96 ? -38.706 10.593 19.531 1.00 20.91 96 GLU J O 1
ATOM 5589 N N . VAL F 1 97 ? -40.149 11.920 18.425 1.00 17.60 97 VAL J N 1
ATOM 5590 C CA A VAL F 1 97 ? -41.335 11.337 19.055 0.50 17.23 97 VAL J CA 1
ATOM 5591 C CA B VAL F 1 97 ? -41.318 11.326 19.063 0.50 16.82 97 VAL J CA 1
ATOM 5592 C C . VAL F 1 97 ? -42.073 10.478 18.038 1.00 17.06 97 VAL J C 1
ATOM 5593 O O . VAL F 1 97 ? -42.486 10.968 16.973 1.00 16.06 97 VAL J O 1
ATOM 5600 N N . TYR F 1 98 ? -42.229 9.190 18.359 1.00 17.03 98 TYR J N 1
ATOM 5601 C CA . TYR F 1 98 ? -42.753 8.205 17.437 1.00 17.16 98 TYR J CA 1
ATOM 5602 C C . TYR F 1 98 ? -44.265 8.068 17.491 1.00 16.57 98 TYR J C 1
ATOM 5603 O O . TYR F 1 98 ? -44.845 6.993 17.721 1.00 16.97 98 TYR J O 1
ATOM 5612 N N . HIS F 1 99 ? -44.897 9.220 17.244 1.00 15.48 99 HIS J N 1
ATOM 5613 C CA . HIS F 1 99 ? -46.321 9.327 16.985 1.00 15.48 99 HIS J CA 1
ATOM 5614 C C . HIS F 1 99 ? -46.350 10.403 15.903 1.00 15.23 99 HIS J C 1
ATOM 5615 O O . HIS F 1 99 ? -45.804 11.490 16.119 1.00 16.29 99 HIS J O 1
ATOM 5622 N N . ILE F 1 100 ? -46.957 10.131 14.749 1.00 15.11 100 ILE J N 1
ATOM 5623 C CA A ILE F 1 100 ? -46.838 11.100 13.660 0.50 14.90 100 ILE J CA 1
ATOM 5624 C CA B ILE F 1 100 ? -46.914 11.075 13.617 0.50 15.57 100 ILE J CA 1
ATOM 5625 C C . ILE F 1 100 ? -47.415 12.445 14.033 1.00 15.27 100 ILE J C 1
ATOM 5626 O O . ILE F 1 100 ? -48.409 12.555 14.753 1.00 15.09 100 ILE J O 1
ATOM 5635 N N . HIS F 1 101 ? -46.752 13.478 13.533 1.00 15.11 101 HIS J N 1
ATOM 5636 C CA . HIS F 1 101 ? -47.196 14.823 13.854 1.00 15.45 101 HIS J CA 1
ATOM 5637 C C . HIS F 1 101 ? -46.700 15.823 12.849 1.00 15.23 101 HIS J C 1
ATOM 5638 O O . HIS F 1 101 ? -45.597 15.711 12.303 1.00 15.48 101 HIS J O 1
ATOM 5645 N N . MET F 1 102 ? -47.530 16.823 12.638 1.00 14.14 102 MET J N 1
ATOM 5646 C CA A MET F 1 102 ? -47.173 17.900 11.746 0.50 13.20 102 MET J CA 1
ATOM 5647 C CA B MET F 1 102 ? -47.206 17.921 11.748 0.50 15.17 102 MET J CA 1
ATOM 5648 C C . MET F 1 102 ? -46.833 19.130 12.573 1.00 13.46 102 MET J C 1
ATOM 5649 O O . MET F 1 102 ? -47.599 19.523 13.462 1.00 13.55 102 MET J O 1
ATOM 5658 N N . HIS F 1 103 ? -45.680 19.713 12.302 1.00 13.14 103 HIS J N 1
ATOM 5659 C CA . HIS F 1 103 ? -45.330 21.000 12.899 1.00 11.98 103 HIS J CA 1
ATOM 5660 C C . HIS F 1 103 ? -45.935 22.129 12.059 1.00 11.82 103 HIS J C 1
ATOM 5661 O O . HIS F 1 103 ? -45.683 22.198 10.858 1.00 13.01 103 HIS J O 1
ATOM 5668 N N . LEU F 1 104 ? -46.698 23.009 12.696 1.00 12.23 104 LEU J N 1
ATOM 5669 C CA . LEU F 1 104 ? -47.121 24.274 12.086 1.00 12.63 104 LEU J CA 1
ATOM 5670 C C . LEU F 1 104 ? -46.235 25.380 12.639 1.00 12.17 104 LEU J C 1
ATOM 5671 O O . LEU F 1 104 ? -46.189 25.598 13.856 1.00 12.81 104 LEU J O 1
ATOM 5676 N N . LEU F 1 105 ? -45.516 26.039 11.738 1.00 12.77 105 LEU J N 1
ATOM 5677 C CA . LEU F 1 105 ? -44.482 27.019 12.080 1.00 12.76 105 LEU J CA 1
ATOM 5678 C C . LEU F 1 105 ? -44.717 28.347 11.354 1.00 13.51 105 LEU J C 1
ATOM 5679 O O . LEU F 1 105 ? -44.931 28.362 10.146 1.00 13.52 105 LEU J O 1
ATOM 5684 N N . GLY F 1 106 ? -44.663 29.463 12.083 1.00 14.45 106 GLY J N 1
ATOM 5685 C CA . GLY F 1 106 ? -44.823 30.756 11.439 1.00 14.67 106 GLY J CA 1
ATOM 5686 C C . GLY F 1 106 ? -44.681 31.871 12.440 1.00 14.76 106 GLY J C 1
ATOM 5687 O O . GLY F 1 106 ? -44.314 31.649 13.598 1.00 15.20 106 GLY J O 1
ATOM 5688 N N . GLY F 1 107 ? -44.970 33.076 11.966 1.00 15.17 1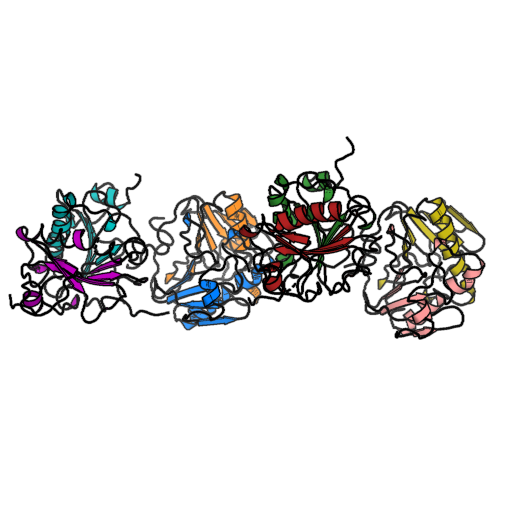07 GLY J N 1
ATOM 5689 C CA . GLY F 1 107 ? -44.830 34.283 12.797 1.00 16.04 107 GLY J CA 1
ATOM 5690 C C . GLY F 1 107 ? -43.621 35.126 12.433 1.00 17.17 107 GLY J C 1
ATOM 5691 O O . GLY F 1 107 ? -43.406 36.198 13.025 1.00 18.23 107 GLY J O 1
ATOM 5692 N N . ARG F 1 108 ? -42.827 34.657 11.477 1.00 17.36 108 ARG J N 1
ATOM 5693 C CA . ARG F 1 108 ? -41.614 35.330 11.014 1.00 17.50 108 ARG J CA 1
ATOM 5694 C C . ARG F 1 108 ? -41.194 34.637 9.721 1.00 17.26 108 ARG J C 1
ATOM 5695 O O . ARG F 1 108 ? -41.615 33.495 9.477 1.00 16.80 108 ARG J O 1
ATOM 5703 N N . PRO F 1 109 ? -40.399 35.300 8.866 1.00 17.37 109 PRO J N 1
ATOM 5704 C CA . PRO F 1 109 ? -39.886 34.586 7.683 1.00 17.59 109 PRO J CA 1
ATOM 5705 C C . PRO F 1 109 ? -39.075 33.379 8.129 1.00 17.64 109 PRO J C 1
ATOM 5706 O O . PRO F 1 109 ? -38.260 33.473 9.051 1.00 17.49 109 PRO J O 1
ATOM 5710 N N . LEU F 1 110 ? -39.326 32.222 7.525 1.00 16.68 110 LEU J N 1
ATOM 5711 C CA . LEU F 1 110 ? -38.803 30.990 8.110 1.00 17.40 110 LEU J CA 1
ATOM 5712 C C . LEU F 1 110 ? -37.450 30.535 7.596 1.00 18.12 110 LEU J C 1
ATOM 5713 O O . LEU F 1 110 ? -36.857 29.594 8.137 1.00 19.01 110 LEU J O 1
ATOM 5718 N N . GLY F 1 111 ? -36.960 31.205 6.562 1.00 18.01 111 GLY J N 1
ATOM 5719 C CA . GLY F 1 111 ? -35.682 30.852 5.971 1.00 19.26 111 GLY J CA 1
ATOM 5720 C C . GLY F 1 111 ? -35.796 29.707 4.981 1.00 19.82 111 GLY J C 1
ATOM 5721 O O . GLY F 1 111 ? -36.902 29.322 4.599 1.00 19.23 111 GLY J O 1
ATOM 5722 N N . PRO F 1 112 ? -34.642 29.174 4.526 1.00 20.42 112 PRO J N 1
ATOM 5723 C CA . PRO F 1 112 ? -34.625 28.112 3.524 1.00 20.55 112 PRO J CA 1
ATOM 5724 C C . PRO F 1 112 ? -35.348 26.866 3.990 1.00 19.96 112 PRO J C 1
ATOM 5725 O O . PRO F 1 112 ? -35.316 26.517 5.173 1.00 19.74 112 PRO J O 1
ATOM 5729 N N . MET F 1 113 ? -35.990 26.196 3.041 1.00 18.83 113 MET J N 1
ATOM 5730 C CA A MET F 1 113 ? -36.708 24.964 3.320 0.50 19.62 113 MET J CA 1
ATOM 5731 C CA B MET F 1 113 ? -36.708 24.968 3.322 0.50 18.51 113 MET J CA 1
ATOM 5732 C C . MET F 1 113 ? -35.785 23.907 3.913 1.00 19.91 113 MET J C 1
ATOM 5733 O O . MET F 1 113 ? -36.167 23.199 4.844 1.00 19.41 113 MET J O 1
ATOM 5742 N N . LEU F 1 114 ? -34.577 23.797 3.355 1.00 21.02 114 LEU J N 1
ATOM 5743 C CA . LEU F 1 114 ? -33.552 22.878 3.852 1.00 23.54 114 LEU J CA 1
ATOM 5744 C C . LEU F 1 114 ? -32.258 23.633 4.102 1.00 25.60 114 LEU J C 1
ATOM 5745 O O . LEU F 1 114 ? -31.971 24.616 3.417 1.00 26.28 114 LEU J O 1
ATOM 5750 N N . ALA F 1 115 ? -31.487 23.173 5.085 1.00 27.84 115 ALA J N 1
ATOM 5751 C CA . ALA F 1 115 ? -30.132 23.675 5.301 1.00 30.40 115 ALA J CA 1
ATOM 5752 C C . ALA F 1 115 ? -29.243 23.230 4.153 1.00 32.25 115 ALA J C 1
ATOM 5753 O O . ALA F 1 115 ? -29.453 22.157 3.568 1.00 32.10 115 ALA J O 1
ATOM 5755 N N . HIS F 1 116 ? -28.254 24.058 3.824 1.00 34.72 116 HIS J N 1
ATOM 5756 C CA . HIS F 1 116 ? -27.266 23.700 2.810 1.00 37.35 116 HIS J CA 1
ATOM 5757 C C . HIS F 1 116 ? -26.578 22.390 3.184 1.00 38.35 116 HIS J C 1
ATOM 5758 O O . HIS F 1 116 ? -26.083 22.237 4.306 1.00 38.74 116 HIS J O 1
ATOM 5765 N N . LYS F 1 117 ? -26.590 21.447 2.245 1.00 39.68 117 LYS J N 1
ATOM 5766 C CA . LYS F 1 117 ? -25.904 20.167 2.393 1.00 40.93 117 LYS J CA 1
ATOM 5767 C C . LYS F 1 117 ? -24.396 20.398 2.508 1.00 41.64 117 LYS J C 1
ATOM 5768 O O . LYS F 1 117 ? -23.790 21.018 1.633 1.00 42.06 117 LYS J O 1
ATOM 5774 N N . GLY F 1 118 ? -23.800 19.909 3.593 1.00 42.46 118 GLY J N 1
ATOM 5775 C CA . GLY F 1 118 ? -22.361 20.067 3.802 1.00 43.21 118 GLY J CA 1
ATOM 5776 C C . GLY F 1 118 ? -21.686 18.881 4.460 1.00 43.62 118 GLY J C 1
ATOM 5777 O O . GLY F 1 118 ? -22.318 17.842 4.680 1.00 44.03 118 GLY J O 1
ATOM 5778 N N . LEU F 1 119 ? -20.392 19.055 4.753 1.00 43.85 119 LEU J N 1
ATOM 5779 C CA . LEU F 1 119 ? -19.571 18.140 5.580 1.00 43.83 119 LEU J CA 1
ATOM 5780 C C . LEU F 1 119 ? -19.956 16.661 5.573 1.00 43.72 119 LEU J C 1
ATOM 5781 O O . LEU F 1 119 ? -19.169 15.814 5.155 1.00 43.23 119 LEU J O 1
ATOM 5786 N N . ALA G 1 2 ? 41.173 -1.727 57.835 1.00 33.86 2 ALA M N 1
ATOM 5787 C CA . ALA G 1 2 ? 39.772 -2.200 57.649 1.00 33.37 2 ALA M CA 1
ATOM 5788 C C . ALA G 1 2 ? 39.266 -2.837 58.933 1.00 32.99 2 ALA M C 1
ATOM 5789 O O . ALA G 1 2 ? 39.945 -3.696 59.509 1.00 33.51 2 ALA M O 1
ATOM 5791 N N . GLU G 1 3 ? 38.085 -2.415 59.388 1.00 32.39 3 GLU M N 1
ATOM 5792 C CA . GLU G 1 3 ? 37.495 -2.983 60.604 1.00 31.68 3 GLU M CA 1
ATOM 5793 C C . GLU G 1 3 ? 36.657 -4.214 60.308 1.00 30.23 3 GLU M C 1
ATOM 5794 O O . GLU G 1 3 ? 36.118 -4.395 59.204 1.00 29.06 3 GLU M O 1
ATOM 5800 N N . GLU G 1 4 ? 36.563 -5.067 61.316 1.00 28.44 4 GLU M N 1
ATOM 5801 C CA . GLU G 1 4 ? 35.978 -6.382 61.141 1.00 26.73 4 GLU M CA 1
ATOM 5802 C C . GLU G 1 4 ? 34.478 -6.323 61.144 1.00 24.83 4 GLU M C 1
ATOM 5803 O O . GLU G 1 4 ? 33.873 -5.550 61.881 1.00 25.00 4 GLU M O 1
ATOM 5809 N N . THR G 1 5 ? 33.883 -7.159 60.303 1.00 22.09 5 THR M N 1
ATOM 5810 C CA . THR G 1 5 ? 32.455 -7.376 60.313 1.00 19.77 5 THR M CA 1
ATOM 5811 C C . THR G 1 5 ? 32.182 -8.596 61.164 1.00 19.01 5 THR M C 1
ATOM 5812 O O . THR G 1 5 ? 33.109 -9.265 61.600 1.00 18.56 5 THR M O 1
ATOM 5816 N N . ILE G 1 6 ? 30.906 -8.872 61.387 1.00 18.21 6 ILE M N 1
ATOM 5817 C CA . ILE G 1 6 ? 30.491 -10.106 62.049 1.00 18.17 6 ILE M CA 1
ATOM 5818 C C . ILE G 1 6 ? 31.024 -11.382 61.349 1.00 16.84 6 ILE M C 1
ATOM 5819 O O . ILE G 1 6 ? 31.209 -12.419 61.987 1.00 16.27 6 ILE M O 1
ATOM 5824 N N . PHE G 1 7 ? 31.291 -11.313 60.044 1.00 15.62 7 PHE M N 1
ATOM 5825 C CA . PHE G 1 7 ? 31.801 -12.496 59.330 1.00 15.00 7 PHE M CA 1
ATOM 5826 C C . PHE G 1 7 ? 33.128 -13.000 59.888 1.00 15.57 7 PHE M C 1
ATOM 5827 O O . PHE G 1 7 ? 33.412 -14.186 59.806 1.00 15.10 7 PHE M O 1
ATOM 5835 N N . SER G 1 8 ? 33.941 -12.105 60.448 1.00 16.09 8 SER M N 1
ATOM 5836 C CA . SER G 1 8 ? 35.193 -12.500 61.086 1.00 16.75 8 SER M CA 1
ATOM 5837 C C . SER G 1 8 ? 34.944 -13.438 62.254 1.00 16.14 8 SER M C 1
ATOM 5838 O O . SER G 1 8 ? 35.643 -14.448 62.395 1.00 15.80 8 SER M O 1
ATOM 5841 N N . LYS G 1 9 ? 33.946 -13.115 63.074 1.00 16.49 9 LYS M N 1
ATOM 5842 C CA . LYS G 1 9 ? 33.592 -13.987 64.205 1.00 17.30 9 LYS M CA 1
ATOM 5843 C C . LYS G 1 9 ? 33.042 -15.336 63.718 1.00 16.15 9 LYS M C 1
ATOM 5844 O O . LYS G 1 9 ? 33.273 -16.370 64.344 1.00 16.20 9 LYS M O 1
ATOM 5850 N N . ILE G 1 10 ? 32.343 -15.329 62.581 1.00 15.26 10 ILE M N 1
ATOM 5851 C CA . ILE G 1 10 ? 31.825 -16.561 61.990 1.00 14.90 10 ILE M CA 1
ATOM 5852 C C . ILE G 1 10 ? 32.998 -17.430 61.524 1.00 14.57 10 ILE M C 1
ATOM 5853 O O . ILE G 1 10 ? 33.078 -18.613 61.883 1.00 14.71 10 ILE M O 1
ATOM 5858 N N . ILE G 1 11 ? 33.937 -16.850 60.767 1.00 14.28 11 ILE M N 1
ATOM 5859 C CA . ILE G 1 11 ? 35.111 -17.602 60.295 1.00 14.31 11 ILE M CA 1
ATOM 5860 C C . ILE G 1 11 ? 35.890 -18.242 61.443 1.00 15.45 11 ILE M C 1
ATOM 5861 O O . ILE G 1 11 ? 36.279 -19.413 61.358 1.00 14.91 11 ILE M O 1
ATOM 5866 N N A ARG G 1 12 ? 36.159 -17.485 62.502 0.50 15.89 12 ARG M N 1
ATOM 5867 N N B ARG G 1 12 ? 36.087 -17.452 62.498 0.50 15.35 12 ARG M N 1
ATOM 5868 C CA A ARG G 1 12 ? 36.971 -18.019 63.604 0.50 17.07 12 ARG M CA 1
ATOM 5869 C CA B ARG G 1 12 ? 36.884 -17.827 63.667 0.50 16.10 12 ARG M CA 1
ATOM 5870 C C A ARG G 1 12 ? 36.177 -18.935 64.536 0.50 17.73 12 ARG M C 1
ATOM 5871 C C B ARG G 1 12 ? 36.096 -18.658 64.679 0.50 17.25 12 ARG M C 1
ATOM 5872 O O A ARG G 1 12 ? 36.750 -19.534 65.455 0.50 17.90 12 ARG M O 1
ATOM 5873 O O B ARG G 1 12 ? 36.601 -18.947 65.777 0.50 17.33 12 ARG M O 1
ATOM 5888 N N . ARG G 1 13 ? 34.866 -19.026 64.309 1.00 17.81 13 ARG M N 1
ATOM 5889 C CA . ARG G 1 13 ? 33.975 -19.844 65.145 1.00 19.73 13 ARG M CA 1
ATOM 5890 C C . ARG G 1 13 ? 33.867 -19.278 66.569 1.00 20.12 13 ARG M C 1
ATOM 5891 O O . ARG G 1 13 ? 33.742 -20.024 67.555 1.00 21.33 13 ARG M O 1
ATOM 5899 N N . GLU G 1 14 ? 33.903 -17.951 66.658 1.00 20.60 14 GLU M N 1
ATOM 5900 C CA . GLU G 1 14 ? 33.705 -17.246 67.921 1.00 21.79 14 GLU M CA 1
ATOM 5901 C C . GLU G 1 14 ? 32.225 -17.102 68.251 1.00 21.84 14 GLU M C 1
ATOM 5902 O O . GLU G 1 14 ? 31.863 -16.919 69.420 1.00 22.54 14 GLU M O 1
ATOM 5908 N N . ILE G 1 15 ? 31.376 -17.154 67.221 1.00 20.84 15 ILE M N 1
ATOM 5909 C CA . ILE G 1 15 ? 29.926 -17.217 67.394 1.00 20.62 15 ILE M CA 1
ATOM 5910 C C . ILE G 1 15 ? 29.413 -18.376 66.545 1.00 20.49 15 ILE M C 1
ATOM 5911 O O . ILE G 1 15 ? 30.094 -18.805 65.613 1.00 20.44 15 ILE M O 1
ATOM 5916 N N . PRO G 1 16 ? 28.236 -18.918 66.883 1.00 20.16 16 PRO M N 1
ATOM 5917 C CA . PRO G 1 16 ? 27.651 -19.966 66.057 1.00 19.73 16 PRO M CA 1
ATOM 5918 C C . PRO G 1 16 ? 27.184 -19.456 64.699 1.00 18.84 16 PRO M C 1
ATOM 5919 O O . PRO G 1 16 ? 26.847 -18.286 64.568 1.00 19.01 16 PRO M O 1
ATOM 5923 N N . SER G 1 17 ? 27.175 -20.341 63.706 1.00 17.91 17 SER M N 1
ATOM 5924 C CA . SER G 1 17 ? 26.564 -20.108 62.392 1.00 17.41 17 SER M CA 1
ATOM 5925 C C . SER G 1 17 ? 26.541 -21.446 61.659 1.00 16.69 17 SER M C 1
ATOM 5926 O O . SER G 1 17 ? 27.253 -22.388 62.046 1.00 17.20 17 SER M O 1
ATOM 5929 N N . ASP G 1 18 ? 25.730 -21.532 60.606 1.00 17.20 18 ASP M N 1
ATOM 5930 C CA . ASP G 1 18 ? 25.577 -22.788 59.877 1.00 17.27 18 ASP M CA 1
ATOM 5931 C C . ASP G 1 18 ? 26.632 -22.874 58.779 1.00 16.47 18 ASP M C 1
ATOM 5932 O O . ASP G 1 18 ? 26.353 -22.601 57.604 1.00 15.36 18 ASP M O 1
ATOM 5937 N N . ILE G 1 19 ? 27.836 -23.275 59.185 1.00 15.78 19 ILE M N 1
ATOM 5938 C CA . ILE G 1 19 ? 28.968 -23.405 58.272 1.00 16.04 19 ILE M CA 1
ATOM 5939 C C . ILE G 1 19 ? 28.834 -24.710 57.528 1.00 15.89 19 ILE M C 1
ATOM 5940 O O . ILE G 1 19 ? 28.714 -25.771 58.145 1.00 17.38 19 ILE M O 1
ATOM 5945 N N . VAL G 1 20 ? 28.848 -24.619 56.204 1.00 15.46 20 VAL M N 1
ATOM 5946 C CA . VAL G 1 20 ? 28.721 -25.797 55.350 1.00 15.89 20 VAL M CA 1
ATOM 5947 C C . VAL G 1 20 ? 30.050 -26.260 54.754 1.00 15.71 20 VAL M C 1
ATOM 5948 O O . VAL G 1 20 ? 30.173 -27.407 54.319 1.00 16.65 20 VAL M O 1
ATOM 5952 N N . TYR G 1 21 ? 31.058 -25.387 54.767 1.00 14.67 21 TYR M N 1
ATOM 5953 C CA . TYR G 1 21 ? 32.381 -25.721 54.224 1.00 13.76 21 TYR M CA 1
ATOM 5954 C C . TYR G 1 21 ? 33.400 -24.772 54.836 1.00 13.82 21 TYR M C 1
ATOM 5955 O O . TYR G 1 21 ? 33.111 -23.581 54.967 1.00 13.52 21 TYR M O 1
ATOM 5964 N N . GLN G 1 22 ? 34.581 -25.275 55.182 1.00 13.48 22 GLN M N 1
ATOM 5965 C CA . GLN G 1 22 ? 35.672 -24.370 55.569 1.00 12.86 22 GLN M CA 1
ATOM 5966 C C . GLN G 1 22 ? 36.993 -25.007 55.228 1.00 13.91 22 GLN M C 1
ATOM 5967 O O . GLN G 1 22 ? 37.206 -26.193 55.494 1.00 15.07 22 GLN M O 1
ATOM 5973 N N . ASP G 1 23 ? 37.888 -24.227 54.631 1.00 12.82 23 ASP M N 1
ATOM 5974 C CA . ASP G 1 23 ? 39.250 -24.683 54.390 1.00 13.21 23 ASP M CA 1
ATOM 5975 C C . ASP G 1 23 ? 40.237 -23.569 54.713 1.00 12.58 23 ASP M C 1
ATOM 5976 O O . ASP G 1 23 ? 39.876 -22.604 55.393 1.00 12.85 23 ASP M O 1
ATOM 5981 N N . ASP G 1 24 ? 41.476 -23.686 54.248 1.00 12.57 24 ASP M N 1
ATOM 5982 C CA . ASP G 1 24 ? 42.474 -22.671 54.607 1.00 12.49 24 ASP M CA 1
ATOM 5983 C C . ASP G 1 24 ? 42.125 -21.279 54.067 1.00 12.37 24 ASP M C 1
ATOM 5984 O O . ASP G 1 24 ? 42.593 -20.276 54.609 1.00 12.79 24 ASP M O 1
ATOM 5989 N N . LEU G 1 25 ? 41.368 -21.251 52.965 1.00 12.26 25 LEU M N 1
ATOM 5990 C CA A LEU G 1 25 ? 41.129 -20.005 52.221 0.50 10.81 25 LEU M CA 1
ATOM 5991 C CA B LEU G 1 25 ? 41.130 -20.006 52.224 0.50 12.40 25 LEU M CA 1
ATOM 5992 C C . LEU G 1 25 ? 39.729 -19.434 52.318 1.00 12.03 25 LEU M C 1
ATOM 5993 O O . LEU G 1 25 ? 39.561 -18.207 52.253 1.00 11.76 25 LEU M O 1
ATOM 6002 N N . VAL G 1 26 ? 38.726 -20.292 52.428 1.00 11.52 26 VAL M N 1
ATOM 6003 C CA . VAL G 1 26 ? 37.339 -19.858 52.391 1.00 12.99 26 VAL M CA 1
ATOM 6004 C C . VAL G 1 26 ? 36.472 -20.483 53.451 1.00 12.55 26 VAL M C 1
ATOM 6005 O O . VAL G 1 26 ? 36.767 -21.589 53.942 1.00 13.50 26 VAL M O 1
ATOM 6009 N N . THR G 1 27 ? 35.404 -19.777 53.796 1.00 11.96 27 THR M N 1
ATOM 6010 C CA . THR G 1 27 ? 34.356 -20.288 54.673 1.00 12.08 27 THR M CA 1
ATOM 6011 C C . THR G 1 27 ? 33.022 -20.077 53.976 1.00 12.38 27 THR M C 1
ATOM 6012 O O . THR G 1 27 ? 32.774 -19.005 53.421 1.00 12.61 27 THR M O 1
ATOM 6016 N N . ALA G 1 28 ? 32.140 -21.069 54.029 1.00 11.67 28 ALA M N 1
ATOM 6017 C CA . ALA G 1 28 ? 30.813 -20.957 53.425 1.00 12.34 28 ALA M CA 1
ATOM 6018 C C . ALA G 1 28 ? 29.771 -21.282 54.476 1.00 12.62 28 ALA M C 1
ATOM 6019 O O . ALA G 1 28 ? 29.941 -22.256 55.210 1.00 14.35 28 ALA M O 1
ATOM 6021 N N . PHE G 1 29 ? 28.751 -20.435 54.590 1.00 11.89 29 PHE M N 1
ATOM 6022 C CA . PHE G 1 29 ? 27.702 -20.603 55.592 1.00 13.02 29 PHE M CA 1
ATOM 6023 C C . PHE G 1 29 ? 26.364 -20.123 55.049 1.00 13.33 29 PHE M C 1
ATOM 6024 O O . PHE G 1 29 ? 26.305 -19.289 54.140 1.00 13.13 29 PHE M O 1
ATOM 6032 N N . ARG G 1 30 ? 25.272 -20.662 55.578 1.00 13.36 30 ARG M N 1
ATOM 6033 C CA . ARG G 1 30 ? 23.949 -20.255 55.128 1.00 13.60 30 ARG M CA 1
ATOM 6034 C C . ARG G 1 30 ? 23.644 -18.809 55.484 1.00 13.00 30 ARG M C 1
ATOM 6035 O O . ARG G 1 30 ? 23.985 -18.345 56.579 1.00 13.51 30 ARG M O 1
ATOM 6043 N N . ASP G 1 31 ? 23.004 -18.113 54.550 1.00 12.78 31 ASP M N 1
ATOM 6044 C CA . ASP G 1 31 ? 22.536 -16.751 54.814 1.00 14.22 31 ASP M CA 1
ATOM 6045 C C . ASP G 1 31 ? 21.454 -16.791 55.903 1.00 15.09 31 ASP M C 1
ATOM 6046 O O . ASP G 1 31 ? 20.604 -17.689 55.913 1.00 16.57 31 ASP M O 1
ATOM 6051 N N . ILE G 1 32 ? 21.500 -15.826 56.817 1.00 14.33 32 ILE M N 1
ATOM 6052 C CA . ILE G 1 32 ? 20.526 -15.789 57.913 1.00 16.30 32 ILE M CA 1
ATOM 6053 C C . ILE G 1 32 ? 19.112 -15.406 57.437 1.00 16.63 32 ILE M C 1
ATOM 6054 O O . ILE G 1 32 ? 18.125 -15.690 58.125 1.00 16.82 32 ILE M O 1
ATOM 6059 N N . SER G 1 33 ? 19.025 -14.769 56.267 1.00 16.57 33 SER M N 1
ATOM 6060 C CA A SER G 1 33 ? 17.754 -14.347 55.687 0.50 17.30 33 SER M CA 1
ATOM 6061 C CA B SER G 1 33 ? 17.747 -14.358 55.698 0.50 17.20 33 SER M CA 1
ATOM 6062 C C . SER G 1 33 ? 17.693 -14.821 54.238 1.00 17.24 33 SER M C 1
ATOM 6063 O O . SER G 1 33 ? 17.848 -14.019 53.306 1.00 17.54 33 SER M O 1
ATOM 6068 N N . PRO G 1 34 ? 17.477 -16.133 54.033 1.00 17.36 34 PRO M N 1
ATOM 6069 C CA . PRO G 1 34 ? 17.598 -16.687 52.678 1.00 17.40 34 PRO M CA 1
ATOM 6070 C C . PRO G 1 34 ? 16.570 -16.147 51.682 1.00 17.64 34 PRO M C 1
ATOM 6071 O O . PRO G 1 34 ? 15.397 -15.997 52.010 1.00 18.26 34 PRO M O 1
ATOM 6075 N N . GLN G 1 35 ? 17.036 -15.882 50.466 1.00 16.90 35 GLN M N 1
ATOM 6076 C CA A GLN G 1 35 ? 16.183 -15.358 49.401 0.50 16.64 35 GLN M CA 1
ATOM 6077 C CA B GLN G 1 35 ? 16.208 -15.336 49.387 0.50 17.61 35 GLN M CA 1
ATOM 6078 C C . GLN G 1 35 ? 15.823 -16.418 48.371 1.00 17.18 35 GLN M C 1
ATOM 6079 O O . GLN G 1 35 ? 15.061 -16.166 47.437 1.00 18.00 35 GLN M O 1
ATOM 6090 N N . ALA G 1 36 ? 16.369 -17.617 48.548 1.00 17.04 36 ALA M N 1
ATOM 6091 C CA . ALA G 1 36 ? 16.093 -18.742 47.663 1.00 16.20 36 ALA M CA 1
ATOM 6092 C C . ALA G 1 36 ? 16.250 -19.990 48.522 1.00 16.42 36 ALA M C 1
ATOM 6093 O O . ALA G 1 36 ? 16.845 -19.928 49.598 1.00 17.35 36 ALA M O 1
ATOM 6095 N N . PRO G 1 37 ? 15.695 -21.122 48.073 1.00 17.14 37 PRO M N 1
ATOM 6096 C CA . PRO G 1 37 ? 15.800 -22.358 48.871 1.00 17.21 37 PRO M CA 1
ATOM 6097 C C . PRO G 1 37 ? 17.245 -22.788 49.208 1.00 17.25 37 PRO M C 1
ATOM 6098 O O . PRO G 1 37 ? 17.484 -23.368 50.281 1.00 18.15 37 PRO M O 1
ATOM 6102 N N . THR G 1 38 ? 18.186 -22.502 48.310 1.00 16.21 38 THR M N 1
ATOM 6103 C CA . THR G 1 38 ? 19.600 -22.500 48.659 1.00 16.57 38 THR M CA 1
ATOM 6104 C C . THR G 1 38 ? 20.063 -21.052 48.634 1.00 15.14 38 THR M C 1
ATOM 6105 O O . THR G 1 38 ? 19.906 -20.340 47.620 1.00 15.39 38 THR M O 1
ATOM 6109 N N . HIS G 1 39 ? 20.615 -20.602 49.749 1.00 14.85 39 HIS M N 1
ATOM 6110 C CA . HIS G 1 39 ? 21.225 -19.295 49.799 1.00 13.54 39 HIS M CA 1
ATOM 6111 C C . HIS G 1 39 ? 22.411 -19.387 50.743 1.00 13.00 39 HIS M C 1
ATOM 6112 O O . HIS G 1 39 ? 22.270 -19.358 51.965 1.00 12.90 39 HIS M O 1
ATOM 6119 N N . ILE G 1 40 ? 23.598 -19.502 50.155 1.00 12.59 40 ILE M N 1
ATOM 6120 C CA . ILE G 1 40 ? 24.825 -19.695 50.904 1.00 12.87 40 ILE M CA 1
ATOM 6121 C C . ILE G 1 40 ? 25.808 -18.581 50.587 1.00 11.89 40 ILE M C 1
ATOM 6122 O O . ILE G 1 40 ? 25.874 -18.149 49.444 1.00 12.40 40 ILE M O 1
ATOM 6127 N N . LEU G 1 41 ? 26.504 -18.100 51.606 1.00 11.04 41 LEU M N 1
ATOM 6128 C CA . LEU G 1 41 ? 27.538 -17.083 51.430 1.00 11.75 41 LEU M CA 1
ATOM 6129 C C . LEU G 1 41 ? 28.873 -17.787 51.435 1.00 11.03 41 LEU M C 1
ATOM 6130 O O . LEU G 1 41 ? 29.165 -18.573 52.332 1.00 11.13 41 LEU M O 1
ATOM 6135 N N . ILE G 1 42 ? 29.716 -17.467 50.460 1.00 11.50 42 ILE M N 1
ATOM 6136 C CA . ILE G 1 42 ? 31.077 -17.994 50.369 1.00 12.05 42 ILE M CA 1
ATOM 6137 C C . ILE G 1 42 ? 32.044 -16.826 50.474 1.00 11.26 42 ILE M C 1
ATOM 6138 O O . ILE G 1 42 ? 31.966 -15.865 49.670 1.00 12.35 42 ILE M O 1
ATOM 6143 N N . ILE G 1 43 ? 32.913 -16.865 51.480 1.00 10.15 43 ILE M N 1
ATOM 6144 C CA . ILE G 1 43 ? 33.743 -15.687 51.802 1.00 11.05 43 ILE M CA 1
ATOM 6145 C C . ILE G 1 43 ? 35.206 -16.100 51.991 1.00 12.16 43 ILE M C 1
ATOM 6146 O O . ILE G 1 43 ? 35.474 -17.217 52.418 1.00 12.05 43 ILE M O 1
ATOM 6151 N N . PRO G 1 44 ? 36.158 -15.211 51.691 1.00 11.77 44 PRO M N 1
ATOM 6152 C CA . PRO G 1 44 ? 37.551 -15.503 51.989 1.00 11.83 44 PRO M CA 1
ATOM 6153 C C . PRO G 1 44 ? 37.793 -15.372 53.494 1.00 11.97 44 PRO M C 1
ATOM 6154 O O . PRO G 1 44 ? 37.144 -14.548 54.168 1.00 13.00 44 PRO M O 1
ATOM 6158 N N . ASN G 1 45 ? 38.735 -16.140 54.020 1.00 12.37 45 ASN M N 1
ATOM 6159 C CA . ASN G 1 45 ? 39.044 -16.107 55.450 1.00 13.09 45 ASN M CA 1
ATOM 6160 C C . ASN G 1 45 ? 39.796 -14.869 55.881 1.00 14.25 45 ASN M C 1
ATOM 6161 O O . ASN G 1 45 ? 39.834 -14.551 57.074 1.00 16.72 45 ASN M O 1
ATOM 6166 N N . ILE G 1 46 ? 40.392 -14.190 54.908 1.00 14.79 46 ILE M N 1
ATOM 6167 C CA . ILE G 1 46 ? 41.060 -12.898 55.128 1.00 15.71 46 ILE M CA 1
ATOM 6168 C C . ILE G 1 46 ? 40.059 -11.769 54.876 1.00 15.00 46 ILE M C 1
ATOM 6169 O O . ILE G 1 46 ? 39.298 -11.815 53.913 1.00 15.09 46 ILE M O 1
ATOM 6174 N N . LEU G 1 47 ? 40.054 -10.754 55.735 1.00 14.41 47 LEU M N 1
ATOM 6175 C CA A LEU G 1 47 ? 39.185 -9.590 55.525 0.50 14.76 47 LEU M CA 1
ATOM 6176 C CA B LEU G 1 47 ? 39.184 -9.596 55.526 0.50 15.46 47 LEU M CA 1
ATOM 6177 C C . LEU G 1 47 ? 39.627 -8.764 54.316 1.00 15.10 47 LEU M C 1
ATOM 6178 O O . LEU G 1 47 ? 40.727 -8.189 54.301 1.00 16.19 47 LEU M O 1
ATOM 6187 N N . ILE G 1 48 ? 38.768 -8.716 53.305 1.00 14.89 48 ILE M N 1
ATOM 6188 C CA . ILE G 1 48 ? 38.940 -7.873 52.123 1.00 15.06 48 ILE M CA 1
ATOM 6189 C C . ILE G 1 48 ? 37.598 -7.142 52.074 1.00 14.75 48 ILE M C 1
ATOM 6190 O O . ILE G 1 48 ? 36.563 -7.785 51.829 1.00 14.55 48 ILE M O 1
ATOM 6195 N N . PRO G 1 49 ? 37.571 -5.827 52.388 1.00 13.91 49 PRO M N 1
ATOM 6196 C CA . PRO G 1 49 ? 36.273 -5.172 52.553 1.00 15.07 49 PRO M CA 1
ATOM 6197 C C . PRO G 1 49 ? 35.379 -5.167 51.316 1.00 14.53 49 PRO M C 1
ATOM 6198 O O . PRO G 1 49 ? 34.175 -5.426 51.436 1.00 15.03 49 PRO M O 1
ATOM 6202 N N . THR G 1 50 ? 35.943 -4.841 50.157 1.00 14.07 50 THR M N 1
ATOM 6203 C CA . THR G 1 50 ? 35.153 -4.793 48.922 1.00 14.41 50 THR M CA 1
ATOM 6204 C C . THR G 1 50 ? 35.971 -5.423 47.810 1.00 13.10 50 THR M C 1
ATOM 6205 O O . THR G 1 50 ? 37.174 -5.614 47.956 1.00 13.30 50 THR M O 1
ATOM 6209 N N . VAL G 1 51 ? 35.313 -5.666 46.676 1.00 13.17 51 VAL M N 1
ATOM 6210 C CA . VAL G 1 51 ? 36.002 -6.193 45.518 1.00 13.34 51 VAL M CA 1
ATOM 6211 C C . VAL G 1 51 ? 37.052 -5.205 45.013 1.00 12.86 51 VAL M C 1
ATOM 6212 O O . VAL G 1 51 ? 38.042 -5.609 44.405 1.00 13.75 51 VAL M O 1
ATOM 6216 N N . ASN G 1 52 ? 36.888 -3.913 45.314 1.00 13.17 52 ASN M N 1
ATOM 6217 C CA . ASN G 1 52 ? 37.905 -2.957 44.924 1.00 13.78 52 ASN M CA 1
ATOM 6218 C C . ASN G 1 52 ? 39.232 -3.168 45.618 1.00 14.21 52 ASN M C 1
ATOM 6219 O O . ASN G 1 52 ? 40.227 -2.615 45.193 1.00 14.69 52 ASN M O 1
ATOM 6224 N N . ASP G 1 53 ? 39.246 -3.983 46.676 1.00 14.07 53 ASP M N 1
ATOM 6225 C CA . ASP G 1 53 ? 40.444 -4.146 47.503 1.00 14.67 53 ASP M CA 1
ATOM 6226 C C . ASP G 1 53 ? 41.196 -5.427 47.185 1.00 14.84 53 ASP M C 1
ATOM 6227 O O . ASP G 1 53 ? 42.158 -5.761 47.869 1.00 16.62 53 ASP M O 1
ATOM 6232 N N . VAL G 1 54 ? 40.765 -6.134 46.149 1.00 14.81 54 VAL M N 1
ATOM 6233 C CA . VAL G 1 54 ? 41.475 -7.374 45.794 1.00 14.98 54 VAL M CA 1
ATOM 6234 C C . VAL G 1 54 ? 42.778 -7.058 45.072 1.00 16.46 54 VAL M C 1
ATOM 6235 O O . VAL G 1 54 ? 42.936 -5.980 44.472 1.00 17.46 54 VAL M O 1
ATOM 6239 N N . SER G 1 55 ? 43.715 -7.994 45.159 1.00 16.25 55 SER M N 1
ATOM 6240 C CA . SER G 1 55 ? 44.956 -7.933 44.389 1.00 16.67 55 SER M CA 1
ATOM 6241 C C . SER G 1 55 ? 45.408 -9.356 44.047 1.00 16.08 55 SER M C 1
ATOM 6242 O O . SER G 1 55 ? 44.751 -10.349 44.424 1.00 15.82 55 SER M O 1
ATOM 6245 N N . ALA G 1 56 ? 46.520 -9.456 43.327 1.00 15.68 56 ALA M N 1
ATOM 6246 C CA . ALA G 1 56 ? 47.028 -10.740 42.849 1.00 14.66 56 ALA M CA 1
ATOM 6247 C C . ALA G 1 56 ? 47.173 -11.775 43.943 1.00 14.70 56 ALA M C 1
ATOM 6248 O O . ALA G 1 56 ? 46.882 -12.942 43.705 1.00 13.81 56 ALA M O 1
ATOM 6250 N N . GLU G 1 57 ? 47.616 -11.362 45.128 1.00 14.40 57 GLU M N 1
ATOM 6251 C CA . GLU G 1 57 ? 47.826 -12.321 46.217 1.00 14.69 57 GLU M CA 1
ATOM 6252 C C . GLU G 1 57 ? 46.537 -13.009 46.673 1.00 14.33 57 GLU M C 1
ATOM 6253 O O . GLU G 1 57 ? 46.606 -14.055 47.314 1.00 15.35 57 GLU M O 1
ATOM 6259 N N . HIS G 1 58 ? 45.379 -12.441 46.327 1.00 13.21 58 HIS M N 1
ATOM 6260 C CA . HIS G 1 58 ? 44.075 -13.037 46.670 1.00 13.38 58 HIS M CA 1
ATOM 6261 C C . HIS G 1 58 ? 43.512 -13.945 45.596 1.00 12.30 58 HIS M C 1
ATOM 6262 O O . HIS G 1 58 ? 42.457 -14.544 45.788 1.00 12.51 58 HIS M O 1
ATOM 6269 N N . GLU G 1 59 ? 44.176 -14.040 44.457 1.00 13.05 59 GLU M N 1
ATOM 6270 C CA . GLU G 1 59 ? 43.590 -14.757 43.335 1.00 12.89 59 GLU M CA 1
ATOM 6271 C C . GLU G 1 59 ? 43.306 -16.229 43.647 1.00 13.28 59 GLU M C 1
ATOM 6272 O O . GLU G 1 59 ? 42.276 -16.759 43.234 1.00 13.53 59 GLU M O 1
ATOM 6278 N N . GLN G 1 60 ? 44.184 -16.888 44.395 1.00 13.91 60 GLN M N 1
ATOM 6279 C CA . GLN G 1 60 ? 43.895 -18.287 44.705 1.00 14.49 60 GLN M CA 1
ATOM 6280 C C . GLN G 1 60 ? 42.642 -18.413 45.589 1.00 13.80 60 GLN M C 1
ATOM 6281 O O . GLN G 1 60 ? 41.810 -19.302 45.356 1.00 13.53 60 GLN M O 1
ATOM 6287 N N . ALA G 1 61 ? 42.482 -17.513 46.567 1.00 13.42 61 ALA M N 1
ATOM 6288 C CA . ALA G 1 61 ? 41.291 -17.517 47.422 1.00 12.69 61 ALA M CA 1
ATOM 6289 C C . ALA G 1 61 ? 40.024 -17.198 46.649 1.00 12.11 61 ALA M C 1
ATOM 6290 O O . ALA G 1 61 ? 38.974 -17.780 46.879 1.00 11.97 61 ALA M O 1
ATOM 6292 N N . LEU G 1 62 ? 40.121 -16.257 45.717 1.00 11.58 62 LEU M N 1
ATOM 6293 C CA . LEU G 1 62 ? 38.960 -15.854 44.946 1.00 11.58 62 LEU M CA 1
ATOM 6294 C C . LEU G 1 62 ? 38.536 -16.994 44.008 1.00 11.15 62 LEU M C 1
ATOM 6295 O O . LEU G 1 62 ? 37.347 -17.271 43.834 1.00 11.77 62 LEU M O 1
ATOM 6300 N N . GLY G 1 63 ? 39.527 -17.667 43.434 1.00 11.26 63 GLY M N 1
ATOM 6301 C CA . GLY G 1 63 ? 39.255 -18.863 42.636 1.00 11.90 63 GLY M CA 1
ATOM 6302 C C . GLY G 1 63 ? 38.644 -19.988 43.453 1.00 11.46 63 GLY M C 1
ATOM 6303 O O . GLY G 1 63 ? 37.716 -20.674 42.996 1.00 11.92 63 GLY M O 1
ATOM 6304 N N . ARG G 1 64 ? 39.154 -20.168 44.665 1.00 11.17 64 ARG M N 1
ATOM 6305 C CA . ARG G 1 64 ? 38.604 -21.167 45.583 1.00 12.05 64 ARG M CA 1
ATOM 6306 C C . ARG G 1 64 ? 37.150 -20.868 45.929 1.00 12.38 64 ARG M C 1
ATOM 6307 O O . ARG G 1 64 ? 36.362 -21.808 46.116 1.00 11.95 64 ARG M O 1
ATOM 6315 N N . MET G 1 65 ? 36.764 -19.592 45.989 1.00 11.53 65 MET M N 1
ATOM 6316 C CA . MET G 1 65 ? 35.349 -19.267 46.245 1.00 12.47 65 MET M CA 1
ATOM 6317 C C . MET G 1 65 ? 34.466 -19.917 45.189 1.00 12.09 65 MET M C 1
ATOM 6318 O O . MET G 1 65 ? 33.392 -20.433 45.514 1.00 12.24 65 MET M O 1
ATOM 6323 N N . ILE G 1 66 ? 34.914 -19.907 43.938 1.00 12.22 66 ILE M N 1
ATOM 6324 C CA . ILE G 1 66 ? 34.128 -20.464 42.840 1.00 12.96 66 ILE M CA 1
ATOM 6325 C C . ILE G 1 66 ? 34.174 -22.000 42.799 1.00 12.69 66 ILE M C 1
ATOM 6326 O O . ILE G 1 66 ? 33.135 -22.637 42.594 1.00 12.63 66 ILE M O 1
ATOM 6331 N N . THR G 1 67 ? 35.346 -22.612 42.987 1.00 12.55 67 THR M N 1
ATOM 6332 C CA . THR G 1 67 ? 35.381 -24.088 43.029 1.00 12.91 67 THR M CA 1
ATOM 6333 C C . THR G 1 67 ? 34.597 -24.624 44.227 1.00 12.63 67 THR M C 1
ATOM 6334 O O . THR G 1 67 ? 33.900 -25.656 44.109 1.00 13.62 67 THR M O 1
ATOM 6338 N N . VAL G 1 68 ? 34.638 -23.923 45.359 1.00 12.58 68 VAL M N 1
ATOM 6339 C CA . VAL G 1 68 ? 33.809 -24.307 46.514 1.00 13.18 68 VAL M CA 1
ATOM 6340 C C . VAL G 1 68 ? 32.322 -24.128 46.195 1.00 13.26 68 VAL M C 1
ATOM 6341 O O . VAL G 1 68 ? 31.493 -24.954 46.569 1.00 13.64 68 VAL M O 1
ATOM 6345 N N . ALA G 1 69 ? 31.963 -23.078 45.458 1.00 12.66 69 ALA M N 1
ATOM 6346 C CA . ALA G 1 69 ? 30.574 -22.918 45.051 1.00 13.27 69 ALA M CA 1
ATOM 6347 C C . ALA G 1 69 ? 30.085 -24.103 44.248 1.00 14.00 69 ALA M C 1
ATOM 6348 O O . ALA G 1 69 ? 28.967 -24.575 44.467 1.00 13.93 69 ALA M O 1
ATOM 6350 N N . ALA G 1 70 ? 30.913 -24.579 43.323 1.00 13.78 70 ALA M N 1
ATOM 6351 C CA . ALA G 1 70 ? 30.566 -25.755 42.518 1.00 14.41 70 ALA M CA 1
ATOM 6352 C C . ALA G 1 70 ? 30.348 -26.975 43.406 1.00 15.18 70 ALA M C 1
ATOM 6353 O O . ALA G 1 70 ? 29.383 -27.712 43.230 1.00 15.07 70 ALA M O 1
ATOM 6355 N N . LYS G 1 71 ? 31.231 -27.169 44.376 1.00 14.96 71 LYS M N 1
ATOM 6356 C CA . LYS G 1 71 ? 31.110 -28.296 45.306 1.00 16.21 71 LYS M CA 1
ATOM 6357 C C . LYS G 1 71 ? 29.817 -28.217 46.128 1.00 15.71 71 LYS M C 1
ATOM 6358 O O . LYS G 1 71 ? 29.090 -29.207 46.299 1.00 15.80 71 LYS M O 1
ATOM 6364 N N . ILE G 1 72 ? 29.503 -27.032 46.625 1.00 14.76 72 ILE M N 1
ATOM 6365 C CA . ILE G 1 72 ? 28.314 -26.833 47.431 1.00 15.21 72 ILE M CA 1
ATOM 6366 C C . ILE G 1 72 ? 27.043 -26.979 46.594 1.00 15.10 72 ILE M C 1
ATOM 6367 O O . ILE G 1 72 ? 26.063 -27.600 47.037 1.00 14.95 72 ILE M O 1
ATOM 6372 N N . ALA G 1 73 ? 27.041 -26.447 45.383 1.00 14.92 73 ALA M N 1
ATOM 6373 C CA . ALA G 1 73 ? 25.907 -26.619 44.488 1.00 15.91 73 ALA M CA 1
ATOM 6374 C C . ALA G 1 73 ? 25.567 -28.097 44.302 1.00 16.60 73 ALA M C 1
ATOM 6375 O O . ALA G 1 73 ? 24.388 -28.474 44.328 1.00 16.18 73 ALA M O 1
ATOM 6377 N N . GLU G 1 74 ? 26.595 -28.926 44.137 1.00 17.65 74 GLU M N 1
ATOM 6378 C CA . GLU G 1 74 ? 26.390 -30.366 44.000 1.00 20.16 74 GLU M CA 1
ATOM 6379 C C . GLU G 1 74 ? 25.750 -30.939 45.266 1.00 20.38 74 GLU M C 1
ATOM 6380 O O . GLU G 1 74 ? 24.769 -31.686 45.183 1.00 20.50 74 GLU M O 1
ATOM 6386 N N . GLN G 1 75 ? 26.272 -30.567 46.433 1.00 20.82 75 GLN M N 1
ATOM 6387 C CA . GLN G 1 75 ? 25.738 -31.043 47.718 1.00 22.64 75 GLN M CA 1
ATOM 6388 C C . GLN G 1 75 ? 24.316 -30.546 48.005 1.00 21.89 75 GLN M C 1
ATOM 6389 O O . GLN G 1 75 ? 23.544 -31.196 48.730 1.00 22.49 75 GLN M O 1
ATOM 6395 N N . GLU G 1 76 ? 23.960 -29.390 47.459 1.00 20.78 76 GLU M N 1
ATOM 6396 C CA . GLU G 1 76 ? 22.643 -28.808 47.691 1.00 19.92 76 GLU M CA 1
ATOM 6397 C C . GLU G 1 76 ? 21.597 -29.397 46.757 1.00 19.60 76 GLU M C 1
ATOM 6398 O O . GLU G 1 76 ? 20.412 -29.099 46.908 1.00 20.08 76 GLU M O 1
ATOM 6404 N N . GLY G 1 77 ? 22.040 -30.206 45.798 1.00 19.54 77 GLY M N 1
ATOM 6405 C CA . GLY G 1 77 ? 21.158 -30.784 44.773 1.00 20.02 77 GLY M CA 1
ATOM 6406 C C . GLY G 1 77 ? 20.691 -29.802 43.715 1.00 20.23 77 GLY M C 1
ATOM 6407 O O . GLY G 1 77 ? 19.632 -29.993 43.104 1.00 20.82 77 GLY M O 1
ATOM 6408 N N . ILE G 1 78 ? 21.489 -28.761 43.480 1.00 19.23 78 ILE M N 1
ATOM 6409 C CA . ILE G 1 78 ? 21.100 -27.715 42.528 1.00 19.01 78 ILE M CA 1
ATOM 6410 C C . ILE G 1 78 ? 22.025 -27.642 41.320 1.00 18.44 78 ILE M C 1
ATOM 6411 O O . ILE G 1 78 ? 21.809 -26.815 40.433 1.00 17.36 78 ILE M O 1
ATOM 6416 N N . ALA G 1 79 ? 23.025 -28.511 41.248 1.00 17.76 79 ALA M N 1
ATOM 6417 C CA . ALA G 1 79 ? 24.029 -28.374 40.195 1.00 18.12 79 ALA M CA 1
ATOM 6418 C C . ALA G 1 79 ? 23.411 -28.530 38.805 1.00 18.12 79 ALA M C 1
ATOM 6419 O O . ALA G 1 79 ? 23.704 -27.766 37.887 1.00 17.48 79 ALA M O 1
ATOM 6421 N N . GLU G 1 80 ? 22.564 -29.517 38.636 1.00 18.26 80 GLU M N 1
ATOM 6422 C CA . GLU G 1 80 ? 21.950 -29.789 37.349 1.00 19.66 80 GLU M CA 1
ATOM 6423 C C . GLU G 1 80 ? 20.919 -28.757 36.939 1.00 18.51 80 GLU M C 1
ATOM 6424 O O . GLU G 1 80 ? 20.982 -28.223 35.875 1.00 18.45 80 GLU M O 1
ATOM 6430 N N . ASP G 1 81 ? 20.008 -28.467 37.821 1.00 18.27 81 ASP M N 1
ATOM 6431 C CA . ASP G 1 81 ? 18.964 -27.481 37.523 1.00 18.57 81 ASP M CA 1
ATOM 6432 C C . ASP G 1 81 ? 19.551 -26.092 37.352 1.00 17.96 81 ASP M C 1
ATOM 6433 O O . ASP G 1 81 ? 19.143 -25.369 36.464 1.00 17.39 81 ASP M O 1
ATOM 6438 N N . GLY G 1 82 ? 20.507 -25.745 38.203 1.00 16.45 82 GLY M N 1
ATOM 6439 C CA . GLY G 1 82 ? 21.258 -24.505 38.037 1.00 15.58 82 GLY M CA 1
ATOM 6440 C C . GLY G 1 82 ? 21.190 -23.552 39.213 1.00 14.62 82 GLY M C 1
ATOM 6441 O O . GLY G 1 82 ? 20.504 -23.794 40.219 1.00 15.19 82 GLY M O 1
ATOM 6442 N N . TYR G 1 83 ? 21.908 -22.437 39.075 1.00 13.81 83 TYR M N 1
ATOM 6443 C CA . TYR G 1 83 ? 22.135 -21.568 40.209 1.00 13.41 83 TYR M CA 1
ATOM 6444 C C . TYR G 1 83 ? 22.809 -20.303 39.729 1.00 13.17 83 TYR M C 1
ATOM 6445 O O . TYR G 1 83 ? 23.314 -20.247 38.606 1.00 13.83 83 TYR M O 1
ATOM 6454 N N . ARG G 1 84 ? 22.783 -19.284 40.580 1.00 12.36 84 ARG M N 1
ATOM 6455 C CA . ARG G 1 84 ? 23.401 -18.003 40.277 1.00 12.68 84 ARG M CA 1
ATOM 6456 C C . ARG G 1 84 ? 24.415 -17.689 41.376 1.00 12.14 84 ARG M C 1
ATOM 6457 O O . ARG G 1 84 ? 24.188 -17.964 42.563 1.00 13.49 84 ARG M O 1
ATOM 6465 N N . LEU G 1 85 ? 25.549 -17.113 40.971 1.00 12.12 85 LEU M N 1
ATOM 6466 C CA . LEU G 1 85 ? 26.561 -16.592 41.909 1.00 12.45 85 LEU M CA 1
ATOM 6467 C C . LEU G 1 85 ? 26.569 -15.078 41.750 1.00 12.47 85 LEU M C 1
ATOM 6468 O O . LEU G 1 85 ? 26.674 -14.594 40.635 1.00 12.95 85 LEU M O 1
ATOM 6473 N N . ILE G 1 86 ? 26.455 -14.345 42.864 1.00 11.87 86 ILE M N 1
ATOM 6474 C CA . ILE G 1 86 ? 26.368 -12.879 42.856 1.00 11.97 86 ILE M CA 1
ATOM 6475 C C . ILE G 1 86 ? 27.271 -12.308 43.926 1.00 11.53 86 ILE M C 1
ATOM 6476 O O . ILE G 1 86 ? 27.265 -12.766 45.066 1.00 12.49 86 ILE M O 1
ATOM 6481 N N . MET G 1 87 ? 28.077 -11.317 43.553 1.00 11.43 87 MET M N 1
ATOM 6482 C CA A MET G 1 87 ? 28.865 -10.534 44.512 0.50 11.89 87 MET M CA 1
ATOM 6483 C CA B MET G 1 87 ? 28.830 -10.545 44.523 0.50 12.12 87 MET M CA 1
ATOM 6484 C C . MET G 1 87 ? 28.460 -9.079 44.350 1.00 11.85 87 MET M C 1
ATOM 6485 O O . MET G 1 87 ? 28.497 -8.531 43.234 1.00 12.84 87 MET M O 1
ATOM 6494 N N . ASN G 1 88 ? 28.061 -8.456 45.449 1.00 12.16 88 ASN M N 1
ATOM 6495 C CA . ASN G 1 88 ? 27.630 -7.051 45.451 1.00 12.34 88 ASN M CA 1
ATOM 6496 C C . ASN G 1 88 ? 28.705 -6.142 46.012 1.00 12.76 88 ASN M C 1
ATOM 6497 O O . ASN G 1 88 ? 29.269 -6.436 47.072 1.00 13.22 88 ASN M O 1
ATOM 6502 N N . THR G 1 89 ? 28.984 -5.030 45.329 1.00 13.12 89 THR M N 1
ATOM 6503 C CA . THR G 1 89 ? 30.005 -4.088 45.781 1.00 12.84 89 THR M CA 1
ATOM 6504 C C . THR G 1 89 ? 29.452 -2.675 45.895 1.00 13.27 89 THR M C 1
ATOM 6505 O O . THR G 1 89 ? 28.863 -2.173 44.950 1.00 13.79 89 THR M O 1
ATOM 6509 N N . ASN G 1 90 ? 29.655 -2.080 47.069 1.00 13.87 90 ASN M N 1
ATOM 6510 C CA . ASN G 1 90 ? 29.251 -0.699 47.365 1.00 14.26 90 ASN M CA 1
ATOM 6511 C C . ASN G 1 90 ? 27.758 -0.424 47.125 1.00 14.48 90 ASN M C 1
ATOM 6512 O O . ASN G 1 90 ? 26.941 -1.349 47.084 1.00 15.14 90 ASN M O 1
ATOM 6517 N N . ARG G 1 91 ? 27.360 0.839 47.069 1.00 15.19 91 ARG M N 1
ATOM 6518 C CA . ARG G 1 91 ? 25.933 1.147 47.119 1.00 15.40 91 ARG M CA 1
ATOM 6519 C C . ARG G 1 91 ? 25.131 0.711 45.873 1.00 15.78 91 ARG M C 1
ATOM 6520 O O . ARG G 1 91 ? 24.018 0.199 45.986 1.00 15.87 91 ARG M O 1
ATOM 6528 N N . HIS G 1 92 ? 25.683 0.897 44.687 1.00 15.72 92 HIS M N 1
ATOM 6529 C CA . HIS G 1 92 ? 24.940 0.489 43.495 1.00 15.83 92 HIS M CA 1
ATOM 6530 C C . HIS G 1 92 ? 24.736 -1.030 43.421 1.00 15.68 92 HIS M C 1
ATOM 6531 O O . HIS G 1 92 ? 23.760 -1.502 42.832 1.00 15.07 92 HIS M O 1
ATOM 6538 N N . GLY G 1 93 ? 25.661 -1.791 44.017 1.00 15.13 93 GLY M N 1
ATOM 6539 C CA . GLY G 1 93 ? 25.493 -3.242 44.098 1.00 16.07 93 GLY M CA 1
ATOM 6540 C C . GLY G 1 93 ? 24.670 -3.680 45.286 1.00 16.16 93 GLY M C 1
ATOM 6541 O O . GLY G 1 93 ? 24.226 -4.833 45.357 1.00 16.34 93 GLY M O 1
ATOM 6542 N N . GLY G 1 94 ? 24.473 -2.789 46.254 1.00 15.90 94 GLY M N 1
ATOM 6543 C CA . GLY G 1 94 ? 23.686 -3.120 47.445 1.00 16.41 94 GLY M CA 1
ATOM 6544 C C . GLY G 1 94 ? 24.463 -3.816 48.539 1.00 16.16 94 GLY M C 1
ATOM 6545 O O . GLY G 1 94 ? 23.866 -4.502 49.375 1.00 17.80 94 GLY M O 1
ATOM 6546 N N . GLN G 1 95 ? 25.787 -3.643 48.558 1.00 15.33 95 GLN M N 1
ATOM 6547 C CA . GLN G 1 95 ? 26.590 -4.274 49.606 1.00 14.70 95 GLN M CA 1
ATOM 6548 C C . GLN G 1 95 ? 26.221 -3.748 50.996 1.00 15.80 95 GLN M C 1
ATOM 6549 O O . GLN G 1 95 ? 26.189 -2.527 51.226 1.00 17.53 95 GLN M O 1
ATOM 6555 N N . GLU G 1 96 ? 25.951 -4.677 51.911 1.00 16.12 96 GLU M N 1
ATOM 6556 C CA . GLU G 1 96 ? 25.584 -4.348 53.289 1.00 18.30 96 GLU M CA 1
ATOM 6557 C C . GLU G 1 96 ? 26.682 -4.717 54.287 1.00 17.60 96 GLU M C 1
ATOM 6558 O O . GLU G 1 96 ? 26.898 -3.987 55.262 1.00 19.22 96 GLU M O 1
ATOM 6564 N N . VAL G 1 97 ? 27.358 -5.846 54.055 1.00 16.61 97 VAL M N 1
ATOM 6565 C CA . VAL G 1 97 ? 28.419 -6.319 54.939 1.00 15.85 97 VAL M CA 1
ATOM 6566 C C . VAL G 1 97 ? 29.754 -6.131 54.229 1.00 15.37 97 VAL M C 1
ATOM 6567 O O . VAL G 1 97 ? 29.975 -6.695 53.153 1.00 15.26 97 VAL M O 1
ATOM 6571 N N . TYR G 1 98 ? 30.646 -5.359 54.839 1.00 15.04 98 TYR M N 1
ATOM 6572 C CA . TYR G 1 98 ? 31.918 -4.975 54.208 1.00 14.79 98 TYR M CA 1
ATOM 6573 C C . TYR G 1 98 ? 33.069 -5.954 54.449 1.00 14.55 98 TYR M C 1
ATOM 6574 O O . TYR G 1 98 ? 34.126 -5.638 54.988 1.00 13.46 98 TYR M O 1
ATOM 6583 N N . HIS G 1 99 ? 32.801 -7.169 53.993 1.00 13.18 99 HIS M N 1
ATOM 6584 C CA . HIS G 1 99 ? 33.782 -8.245 53.874 1.00 12.92 99 HIS M CA 1
ATOM 6585 C C . HIS G 1 99 ? 33.276 -8.969 52.635 1.00 12.31 99 HIS M C 1
ATOM 6586 O O . HIS G 1 99 ? 32.115 -9.403 52.613 1.00 12.46 99 HIS M O 1
ATOM 6593 N N . ILE G 1 100 ? 34.104 -9.106 51.604 1.00 12.82 100 ILE M N 1
ATOM 6594 C CA . ILE G 1 100 ? 33.554 -9.606 50.338 1.00 13.97 100 ILE M CA 1
ATOM 6595 C C . ILE G 1 100 ? 32.957 -10.993 50.472 1.00 13.60 100 ILE M C 1
ATOM 6596 O O . ILE G 1 100 ? 33.416 -11.832 51.267 1.00 12.55 100 ILE M O 1
ATOM 6601 N N . HIS G 1 101 ? 31.920 -11.236 49.693 1.00 14.17 101 HIS M N 1
ATOM 6602 C CA . HIS G 1 101 ? 31.233 -12.525 49.759 1.00 14.65 101 HIS M CA 1
ATOM 6603 C C . HIS G 1 101 ? 30.415 -12.734 48.519 1.00 14.64 101 HIS M C 1
ATOM 6604 O O . HIS G 1 101 ? 29.830 -11.802 47.946 1.00 15.72 101 HIS M O 1
ATOM 6611 N N . MET G 1 102 ? 30.357 -13.997 48.146 1.00 13.22 102 MET M N 1
ATOM 6612 C CA A MET G 1 102 ? 29.598 -14.444 46.998 0.50 14.74 102 MET M CA 1
ATOM 6613 C CA B MET G 1 102 ? 29.590 -14.425 47.003 0.50 13.84 102 MET M CA 1
ATOM 6614 C C . MET G 1 102 ? 28.346 -15.152 47.490 1.00 13.48 102 MET M C 1
ATOM 6615 O O . MET G 1 102 ? 28.427 -16.023 48.371 1.00 13.41 102 MET M O 1
ATOM 6624 N N . HIS G 1 103 ? 27.200 -14.772 46.944 1.00 11.63 103 HIS M N 1
ATOM 6625 C CA . HIS G 1 103 ? 25.941 -15.456 47.196 1.00 11.38 103 HIS M CA 1
ATOM 6626 C C . HIS G 1 103 ? 25.806 -16.605 46.213 1.00 11.80 103 HIS M C 1
ATOM 6627 O O . HIS G 1 103 ? 25.872 -16.400 44.993 1.00 12.11 103 HIS M O 1
ATOM 6634 N N . LEU G 1 104 ? 25.573 -17.808 46.745 1.00 11.78 104 LEU M N 1
ATOM 6635 C CA . LEU G 1 104 ? 25.185 -18.944 45.919 1.00 12.25 104 LEU M CA 1
ATOM 6636 C C . LEU G 1 104 ? 23.676 -19.139 46.108 1.00 12.01 104 LEU M C 1
ATOM 6637 O O . LEU G 1 104 ? 23.216 -19.392 47.232 1.00 11.90 104 LEU M O 1
ATOM 6642 N N . LEU G 1 105 ? 22.931 -18.969 45.020 1.00 11.62 105 LEU M N 1
ATOM 6643 C CA . LEU G 1 105 ? 21.471 -18.956 45.031 1.00 12.06 105 LEU M CA 1
ATOM 6644 C C . LEU G 1 105 ? 20.944 -20.022 44.095 1.00 13.22 105 LEU M C 1
ATOM 6645 O O . LEU G 1 105 ? 21.395 -20.150 42.967 1.00 13.25 105 LEU M O 1
ATOM 6650 N N . GLY G 1 106 ? 19.995 -20.803 44.577 1.00 13.33 106 GLY M N 1
ATOM 6651 C CA . GLY G 1 106 ? 19.379 -21.823 43.716 1.00 13.89 106 GLY M CA 1
ATOM 6652 C C . GLY G 1 106 ? 18.217 -22.497 44.389 1.00 14.55 106 GLY M C 1
ATOM 6653 O O . GLY G 1 106 ? 17.777 -22.074 45.467 1.00 14.94 106 GLY M O 1
ATOM 6654 N N . GLY G 1 107 ? 17.743 -23.570 43.755 1.00 15.66 107 GLY M N 1
ATOM 6655 C CA . GLY G 1 107 ? 16.607 -24.322 44.303 1.00 16.21 107 GLY M CA 1
ATOM 6656 C C . GLY G 1 107 ? 15.276 -24.065 43.628 1.00 17.80 107 GLY M C 1
ATOM 6657 O O . GLY G 1 107 ? 14.271 -24.689 43.984 1.00 18.29 107 GLY M O 1
ATOM 6658 N N . ARG G 1 108 ? 15.256 -23.161 42.660 1.00 17.39 108 ARG M N 1
ATOM 6659 C CA . ARG G 1 108 ? 14.047 -22.794 41.911 1.00 18.36 108 ARG M CA 1
ATOM 6660 C C . ARG G 1 108 ? 14.504 -21.896 40.757 1.00 17.52 108 ARG M C 1
ATOM 6661 O O . ARG G 1 108 ? 15.621 -21.369 40.814 1.00 17.02 108 ARG M O 1
ATOM 6669 N N . PRO G 1 109 ? 13.684 -21.744 39.701 1.00 17.45 109 PRO M N 1
ATOM 6670 C CA . PRO G 1 109 ? 14.056 -20.770 38.669 1.00 17.43 109 PRO M CA 1
ATOM 6671 C C . PRO G 1 109 ? 14.287 -19.408 39.286 1.00 17.39 109 PRO M C 1
ATOM 6672 O O . PRO G 1 109 ? 13.451 -18.925 40.062 1.00 17.87 109 PRO M O 1
ATOM 6676 N N . LEU G 1 110 ? 15.427 -18.795 38.967 1.00 17.02 110 LEU M N 1
ATOM 6677 C CA . LEU G 1 110 ? 15.799 -17.553 39.639 1.00 17.32 110 LEU M CA 1
ATOM 6678 C C . LEU G 1 110 ? 15.300 -16.278 38.964 1.00 17.88 110 LEU M C 1
ATOM 6679 O O . LEU G 1 110 ? 15.436 -15.192 39.531 1.00 19.66 110 LEU M O 1
ATOM 6684 N N A GLY G 1 111 ? 14.705 -16.420 37.783 0.50 17.53 111 GLY M N 1
ATOM 6685 N N B GLY G 1 111 ? 14.747 -16.424 37.762 0.50 17.59 111 GLY M N 1
ATOM 6686 C CA A GLY G 1 111 ? 14.133 -15.290 37.058 0.50 17.47 111 GLY M CA 1
ATOM 6687 C CA B GLY G 1 111 ? 14.165 -15.313 37.016 0.50 17.57 111 GLY M CA 1
ATOM 6688 C C A GLY G 1 111 ? 15.183 -14.326 36.554 0.50 16.78 111 GLY M C 1
ATOM 6689 C C B GLY G 1 111 ? 15.172 -14.405 36.343 0.50 16.96 111 GLY M C 1
ATOM 6690 O O A GLY G 1 111 ? 16.378 -14.617 36.597 0.50 16.70 111 GLY M O 1
ATOM 6691 O O B GLY G 1 111 ? 16.313 -14.799 36.074 0.50 16.91 111 GLY M O 1
ATOM 6692 N N A PRO G 1 112 ? 14.738 -13.155 36.086 0.50 16.82 112 PRO M N 1
ATOM 6693 N N B PRO G 1 112 ? 14.754 -13.167 36.066 0.50 16.98 112 PRO M N 1
ATOM 6694 C CA A PRO G 1 112 ? 15.599 -12.161 35.471 0.50 16.09 112 PRO M CA 1
ATOM 6695 C CA B PRO G 1 112 ? 15.623 -12.240 35.364 0.50 16.21 112 PRO M CA 1
ATOM 6696 C C A PRO G 1 112 ? 16.882 -11.945 36.260 0.50 15.89 112 PRO M C 1
ATOM 6697 C C B PRO G 1 112 ? 16.839 -11.860 36.202 0.50 16.03 112 PRO M C 1
ATOM 6698 O O A PRO G 1 112 ? 16.864 -11.887 37.490 0.50 15.94 112 PRO M O 1
ATOM 6699 O O B PRO G 1 112 ? 16.727 -11.611 37.401 0.50 16.16 112 PRO M O 1
ATOM 6706 N N . MET G 1 113 ? 17.993 -11.813 35.545 1.00 16.14 113 MET M N 1
ATOM 6707 C CA . MET G 1 113 ? 19.254 -11.512 36.175 1.00 16.97 113 MET M CA 1
ATOM 6708 C C . MET G 1 113 ? 19.233 -10.136 36.849 1.00 17.27 113 MET M C 1
ATOM 6709 O O . MET G 1 113 ? 19.794 -9.960 37.924 1.00 16.72 113 MET M O 1
ATOM 6714 N N . LEU G 1 114 ? 18.566 -9.173 36.210 1.00 17.97 114 LEU M N 1
ATOM 6715 C CA . LEU G 1 114 ? 18.408 -7.809 36.730 1.00 20.40 114 LEU M CA 1
ATOM 6716 C C . LEU G 1 114 ? 16.981 -7.279 36.589 1.00 22.22 114 LEU M C 1
ATOM 6717 O O . LEU G 1 114 ? 16.269 -7.617 35.642 1.00 22.60 114 LEU M O 1
ATOM 6722 N N . ALA G 1 115 ? 16.577 -6.415 37.512 1.00 23.97 115 ALA M N 1
ATOM 6723 C CA . ALA G 1 115 ? 15.423 -5.529 37.281 1.00 26.71 115 ALA M CA 1
ATOM 6724 C C . ALA G 1 115 ? 15.790 -4.547 36.142 1.00 28.32 115 ALA M C 1
ATOM 6725 O O . ALA G 1 115 ? 16.963 -4.223 35.963 1.00 29.47 115 ALA M O 1
ATOM 6727 N N . HIS G 1 116 ? 14.819 -3.999 35.411 1.00 31.34 116 HIS M N 1
ATOM 6728 C CA . HIS G 1 116 ? 13.478 -3.717 35.899 1.00 33.08 116 HIS M CA 1
ATOM 6729 C C . HIS G 1 116 ? 12.431 -4.780 35.585 1.00 33.59 116 HIS M C 1
ATOM 6730 O O . HIS G 1 116 ? 12.009 -5.531 36.475 1.00 34.27 116 HIS M O 1
ATOM 6737 N N . ALA H 1 2 ? 31.144 -29.706 25.722 1.00 32.75 2 ALA N N 1
ATOM 6738 C CA . ALA H 1 2 ? 32.512 -30.076 25.252 1.00 31.95 2 ALA N CA 1
ATOM 6739 C C . ALA H 1 2 ? 32.889 -29.376 23.949 1.00 31.17 2 ALA N C 1
ATOM 6740 O O . ALA H 1 2 ? 34.054 -29.427 23.534 1.00 31.98 2 ALA N O 1
ATOM 6742 N N . GLU H 1 3 ? 31.919 -28.715 23.315 1.00 30.20 3 GLU N N 1
ATOM 6743 C CA . GLU H 1 3 ? 32.201 -27.917 22.120 1.00 29.08 3 GLU N CA 1
ATOM 6744 C C . GLU H 1 3 ? 32.342 -26.430 22.431 1.00 27.70 3 GLU N C 1
ATOM 6745 O O . GLU H 1 3 ? 31.645 -25.893 23.299 1.00 27.14 3 GLU N O 1
ATOM 6751 N N . GLU H 1 4 ? 33.241 -25.774 21.706 1.00 26.41 4 GLU N N 1
ATOM 6752 C CA . GLU H 1 4 ? 33.470 -24.340 21.863 1.00 25.32 4 GLU N CA 1
ATOM 6753 C C . GLU H 1 4 ? 32.264 -23.517 21.441 1.00 24.18 4 GLU N C 1
ATOM 6754 O O . GLU H 1 4 ? 31.495 -23.916 20.563 1.00 24.50 4 GLU N O 1
ATOM 6760 N N . THR H 1 5 ? 32.114 -22.361 22.075 1.00 21.95 5 THR N N 1
ATOM 6761 C CA . THR H 1 5 ? 31.041 -21.431 21.762 1.00 20.43 5 THR N CA 1
ATOM 6762 C C . THR H 1 5 ? 31.553 -20.224 20.967 1.00 19.00 5 THR N C 1
ATOM 6763 O O . THR H 1 5 ? 32.754 -20.088 20.695 1.00 19.45 5 THR N O 1
ATOM 6767 N N . ILE H 1 6 ? 30.629 -19.320 20.661 1.00 18.37 6 ILE N N 1
ATOM 6768 C CA A ILE H 1 6 ? 30.940 -18.038 20.040 0.50 17.85 6 ILE N CA 1
ATOM 6769 C CA B ILE H 1 6 ? 30.987 -18.061 20.022 0.50 17.71 6 ILE N CA 1
ATOM 6770 C C . ILE H 1 6 ? 31.980 -17.268 20.865 1.00 17.17 6 ILE N C 1
ATOM 6771 O O . ILE H 1 6 ? 32.740 -16.483 20.326 1.00 16.62 6 ILE N O 1
ATOM 6780 N N . PHE H 1 7 ? 31.998 -17.488 22.186 1.00 15.88 7 PHE N N 1
ATOM 6781 C CA . PHE H 1 7 ? 32.956 -16.773 23.031 1.00 15.38 7 PHE N CA 1
ATOM 6782 C C . PHE H 1 7 ? 34.410 -17.137 22.718 1.00 15.32 7 PHE N C 1
ATOM 6783 O O . PHE H 1 7 ? 35.282 -16.294 22.857 1.00 15.12 7 PHE N O 1
ATOM 6791 N N . SER H 1 8 ? 34.678 -18.368 22.278 1.00 16.36 8 SER N N 1
ATOM 6792 C CA . SER H 1 8 ? 36.034 -18.721 21.828 1.00 17.43 8 SER N CA 1
ATOM 6793 C C . SER H 1 8 ? 36.439 -17.890 20.624 1.00 17.36 8 SER N C 1
ATOM 6794 O O . SER H 1 8 ? 37.577 -17.425 20.531 1.00 17.10 8 SER N O 1
ATOM 6797 N N . LYS H 1 9 ? 35.503 -17.690 19.698 1.00 17.88 9 LYS N N 1
ATOM 6798 C CA . LYS H 1 9 ? 35.776 -16.832 18.553 1.00 18.36 9 LYS N CA 1
ATOM 6799 C C . LYS H 1 9 ? 36.040 -15.390 18.986 1.00 17.66 9 LYS N C 1
ATOM 6800 O O . LYS H 1 9 ? 36.932 -14.733 18.449 1.00 17.40 9 LYS N O 1
ATOM 6806 N N . ILE H 1 10 ? 35.294 -14.904 19.981 1.00 16.14 10 ILE N N 1
ATOM 6807 C CA . ILE H 1 10 ? 35.512 -13.558 20.501 1.00 16.64 10 ILE N CA 1
ATOM 6808 C C . ILE H 1 10 ? 36.939 -13.416 21.066 1.00 16.22 10 ILE N C 1
ATOM 6809 O O . ILE H 1 10 ? 37.659 -12.479 20.708 1.00 16.46 10 ILE N O 1
ATOM 6814 N N . ILE H 1 11 ? 37.327 -14.362 21.928 1.00 15.84 11 ILE N N 1
ATOM 6815 C CA . ILE H 1 11 ? 38.645 -14.369 22.562 1.00 16.46 11 ILE N CA 1
ATOM 6816 C C . ILE H 1 11 ? 39.755 -14.311 21.513 1.00 16.03 11 ILE N C 1
ATOM 6817 O O . ILE H 1 11 ? 40.772 -13.624 21.688 1.00 16.49 11 ILE N O 1
ATOM 6822 N N . ARG H 1 12 ? 39.512 -15.027 20.415 1.00 15.55 12 ARG N N 1
ATOM 6823 C CA A ARG H 1 12 ? 40.516 -15.237 19.370 0.50 16.74 12 ARG N CA 1
ATOM 6824 C CA B ARG H 1 12 ? 40.506 -15.231 19.353 0.50 15.66 12 ARG N CA 1
ATOM 6825 C C . ARG H 1 12 ? 40.403 -14.226 18.229 1.00 16.38 12 ARG N C 1
ATOM 6826 O O . ARG H 1 12 ? 41.081 -14.356 17.204 1.00 16.82 12 ARG N O 1
ATOM 6841 N N . ARG H 1 13 ? 39.556 -13.219 18.399 1.00 16.21 13 ARG N N 1
ATOM 6842 C CA . ARG H 1 13 ? 39.396 -12.171 17.389 1.00 16.79 13 ARG N CA 1
ATOM 6843 C C . ARG H 1 13 ? 38.962 -12.758 16.047 1.00 17.91 13 ARG N C 1
ATOM 6844 O O . ARG H 1 13 ? 39.451 -12.357 14.986 1.00 18.18 13 ARG N O 1
ATOM 6852 N N . GLU H 1 14 ? 38.035 -13.714 16.113 1.00 18.46 14 GLU N N 1
ATOM 6853 C CA . GLU H 1 14 ? 37.376 -14.263 14.928 1.00 19.74 14 GLU N CA 1
ATOM 6854 C C . GLU H 1 14 ? 35.921 -13.852 14.765 1.00 20.31 14 GLU N C 1
ATOM 6855 O O . GLU H 1 14 ? 35.279 -14.187 13.765 1.00 20.50 14 GLU N O 1
ATOM 6861 N N . ILE H 1 15 ? 35.412 -13.151 15.770 1.00 20.54 15 ILE N N 1
ATOM 6862 C CA . ILE H 1 15 ? 34.113 -12.495 15.737 1.00 21.59 15 ILE N CA 1
ATOM 6863 C C . ILE H 1 15 ? 34.380 -11.108 16.303 1.00 20.58 15 ILE N C 1
ATOM 6864 O O . ILE H 1 15 ? 35.068 -10.985 17.310 1.00 20.61 15 ILE N O 1
ATOM 6869 N N . PRO H 1 16 ? 33.876 -10.050 15.649 1.00 20.08 16 PRO N N 1
ATOM 6870 C CA . PRO H 1 16 ? 34.058 -8.711 16.205 1.00 20.29 16 PRO N CA 1
ATOM 6871 C C . PRO H 1 16 ? 33.516 -8.575 17.627 1.00 19.68 16 PRO N C 1
ATOM 6872 O O . PRO H 1 16 ? 32.495 -9.191 17.970 1.00 19.36 16 PRO N O 1
ATOM 6876 N N . SER H 1 17 ? 34.211 -7.784 18.440 1.00 18.43 17 SER N N 1
ATOM 6877 C CA . SER H 1 17 ? 33.773 -7.473 19.802 1.00 17.96 17 SER N CA 1
ATOM 6878 C C . SER H 1 17 ? 34.539 -6.238 20.273 1.00 17.75 17 SER N C 1
ATOM 6879 O O . SER H 1 17 ? 35.490 -5.824 19.632 1.00 17.81 17 SER N O 1
ATOM 6882 N N . ASP H 1 18 ? 34.131 -5.668 21.398 1.00 16.59 18 ASP N N 1
ATOM 6883 C CA . ASP H 1 18 ? 34.893 -4.597 22.039 1.00 17.40 18 ASP N CA 1
ATOM 6884 C C . ASP H 1 18 ? 35.588 -5.216 23.235 1.00 16.18 18 ASP N C 1
ATOM 6885 O O . ASP H 1 18 ? 34.998 -5.346 24.306 1.00 15.90 18 ASP N O 1
ATOM 6890 N N . ILE H 1 19 ? 36.836 -5.632 23.040 1.00 15.57 19 ILE N N 1
ATOM 6891 C CA . ILE H 1 19 ? 37.643 -6.214 24.112 1.00 15.33 19 ILE N CA 1
ATOM 6892 C C . ILE H 1 19 ? 38.209 -5.083 24.947 1.00 15.67 19 ILE N C 1
ATOM 6893 O O . ILE H 1 19 ? 38.836 -4.156 24.411 1.00 16.22 19 ILE N O 1
ATOM 6898 N N . VAL H 1 20 ? 38.014 -5.161 26.257 1.00 14.87 20 VAL N N 1
ATOM 6899 C CA . VAL H 1 20 ? 38.475 -4.107 27.154 1.00 15.79 20 VAL N CA 1
ATOM 6900 C C . VAL H 1 20 ? 39.737 -4.510 27.905 1.00 15.18 20 VAL N C 1
ATOM 6901 O O . VAL H 1 20 ? 40.492 -3.649 28.346 1.00 14.44 20 VAL N O 1
ATOM 6905 N N . TYR H 1 21 ? 39.968 -5.815 28.033 1.00 13.75 21 TYR N N 1
ATOM 6906 C CA . TYR H 1 21 ? 41.109 -6.356 28.768 1.00 13.92 21 TYR N CA 1
ATOM 6907 C C . TYR H 1 21 ? 41.412 -7.743 28.253 1.00 13.33 21 TYR N C 1
ATOM 6908 O O . TYR H 1 21 ? 40.495 -8.546 27.995 1.00 13.47 21 TYR N O 1
ATOM 6917 N N . GLN H 1 22 ? 42.687 -8.065 28.098 1.00 13.52 22 GLN N N 1
ATOM 6918 C CA . GLN H 1 22 ? 43.039 -9.451 27.820 1.00 13.52 22 GLN N CA 1
ATOM 6919 C C . GLN H 1 22 ? 44.424 -9.775 28.337 1.00 14.60 22 GLN N C 1
ATOM 6920 O O . GLN H 1 22 ? 45.361 -8.999 28.129 1.00 15.46 22 GLN N O 1
ATOM 6926 N N . ASP H 1 23 ? 44.554 -10.927 28.982 1.00 14.51 23 ASP N N 1
ATOM 6927 C CA . ASP H 1 23 ? 45.857 -11.444 29.365 1.00 15.10 23 ASP N CA 1
ATOM 6928 C C . ASP H 1 23 ? 45.923 -12.926 29.021 1.00 15.54 23 ASP N C 1
ATOM 6929 O O . ASP H 1 23 ? 45.106 -13.409 28.240 1.00 16.19 23 ASP N O 1
ATOM 6934 N N . ASP H 1 24 ? 46.894 -13.643 29.577 1.00 16.74 24 ASP N N 1
ATOM 6935 C CA A ASP H 1 24 ? 47.103 -15.061 29.281 0.50 17.12 24 ASP N CA 1
ATOM 6936 C CA B ASP H 1 24 ? 47.070 -15.049 29.227 0.50 17.03 24 ASP N CA 1
ATOM 6937 C C . ASP H 1 24 ? 46.003 -15.952 29.831 1.00 16.97 24 ASP N C 1
ATOM 6938 O O . ASP H 1 24 ? 45.851 -17.097 29.414 1.00 17.40 24 ASP N O 1
ATOM 6947 N N . LEU H 1 25 ? 45.249 -15.424 30.796 1.00 15.43 25 LEU N N 1
ATOM 6948 C CA . LEU H 1 25 ? 44.224 -16.216 31.445 1.00 14.64 25 LEU N CA 1
ATOM 6949 C C . LEU H 1 25 ? 42.782 -15.840 31.137 1.00 14.38 25 LEU N C 1
ATOM 6950 O O . LEU H 1 25 ? 41.917 -16.725 31.119 1.00 13.75 25 LEU N O 1
ATOM 6955 N N . VAL H 1 26 ? 42.520 -14.554 30.917 1.00 13.61 26 VAL N N 1
ATOM 6956 C CA A VAL H 1 26 ? 41.140 -14.098 30.808 0.50 13.48 26 VAL N CA 1
ATOM 6957 C CA B VAL H 1 26 ? 41.170 -14.006 30.927 0.50 13.82 26 VAL N CA 1
ATOM 6958 C C . VAL H 1 26 ? 41.000 -12.998 29.781 1.00 12.99 26 VAL N C 1
ATOM 6959 O O . VAL H 1 26 ? 41.974 -12.317 29.417 1.00 14.51 26 VAL N O 1
ATOM 6966 N N . THR H 1 27 ? 39.779 -12.858 29.293 1.00 13.33 27 THR N N 1
ATOM 6967 C CA . THR H 1 27 ? 39.408 -11.816 28.343 1.00 13.37 27 THR N CA 1
ATOM 6968 C C . THR H 1 27 ? 38.140 -11.169 28.868 1.00 13.55 27 THR N C 1
ATOM 6969 O O . THR H 1 27 ? 37.218 -11.854 29.324 1.00 14.02 27 THR N O 1
ATOM 6973 N N . ALA H 1 28 ? 38.085 -9.840 28.796 1.00 13.16 28 ALA N N 1
ATOM 6974 C CA . ALA H 1 28 ? 36.869 -9.101 29.116 1.00 12.53 28 ALA N CA 1
ATOM 6975 C C . ALA H 1 28 ? 36.417 -8.287 27.919 1.00 12.72 28 ALA N C 1
ATOM 6976 O O . ALA H 1 28 ? 37.246 -7.656 27.256 1.00 12.58 28 ALA N O 1
ATOM 6978 N N . PHE H 1 29 ? 35.122 -8.294 27.640 1.00 12.17 29 PHE N N 1
ATOM 6979 C CA . PHE H 1 29 ? 34.584 -7.645 26.457 1.00 12.73 29 PHE N CA 1
ATOM 6980 C C . PHE H 1 29 ? 33.174 -7.174 26.759 1.00 12.65 29 PHE N C 1
ATOM 6981 O O . PHE H 1 29 ? 32.480 -7.748 27.608 1.00 13.19 29 PHE N O 1
ATOM 6989 N N A ARG H 1 30 ? 32.737 -6.146 26.038 0.50 12.73 30 ARG N N 1
ATOM 6990 N N B ARG H 1 30 ? 32.730 -6.151 26.042 0.50 12.47 30 ARG N N 1
ATOM 6991 C CA A ARG H 1 30 ? 31.418 -5.561 26.249 0.50 13.60 30 ARG N CA 1
ATOM 6992 C CA B ARG H 1 30 ? 31.415 -5.594 26.300 0.50 13.09 30 ARG N CA 1
ATOM 6993 C C A ARG H 1 30 ? 30.299 -6.520 25.847 0.50 13.38 30 ARG N C 1
ATOM 6994 C C B ARG H 1 30 ? 30.290 -6.508 25.843 0.50 13.10 30 ARG N C 1
ATOM 6995 O O A ARG H 1 30 ? 30.409 -7.235 24.845 0.50 13.12 30 ARG N O 1
ATOM 6996 O O B ARG H 1 30 ? 30.386 -7.178 24.808 0.50 12.84 30 ARG N O 1
ATOM 7011 N N . ASP H 1 31 ? 29.218 -6.543 26.630 1.00 12.96 31 ASP N N 1
ATOM 7012 C CA . ASP H 1 31 ? 28.057 -7.346 26.267 1.00 13.05 31 ASP N CA 1
ATOM 7013 C C . ASP H 1 31 ? 27.409 -6.753 25.029 1.00 13.96 31 ASP N C 1
ATOM 7014 O O . ASP H 1 31 ? 27.321 -5.528 24.922 1.00 14.51 31 ASP N O 1
ATOM 7019 N N . ILE H 1 32 ? 26.960 -7.597 24.102 1.00 13.47 32 ILE N N 1
ATOM 7020 C CA . ILE H 1 32 ? 26.312 -7.122 22.869 1.00 15.41 32 ILE N CA 1
ATOM 7021 C C . ILE H 1 32 ? 24.918 -6.518 23.118 1.00 15.25 32 ILE N C 1
ATOM 7022 O O . ILE H 1 32 ? 24.426 -5.700 22.318 1.00 16.33 32 ILE N O 1
ATOM 7027 N N . SER H 1 33 ? 24.292 -6.902 24.232 1.00 14.75 33 SER N N 1
ATOM 7028 C CA A SER H 1 33 ? 22.965 -6.407 24.595 0.50 15.22 33 SER N CA 1
ATOM 7029 C CA B SER H 1 33 ? 22.964 -6.392 24.596 0.50 14.82 33 SER N CA 1
ATOM 7030 C C . SER H 1 33 ? 22.991 -5.879 26.034 1.00 15.00 33 SER N C 1
ATOM 7031 O O . SER H 1 33 ? 22.435 -6.498 26.940 1.00 15.06 33 SER N O 1
ATOM 7036 N N . PRO H 1 34 ? 23.654 -4.735 26.267 1.00 14.69 34 PRO N N 1
ATOM 7037 C CA . PRO H 1 34 ? 23.896 -4.303 27.641 1.00 14.56 34 PRO N CA 1
ATOM 7038 C C . PRO H 1 34 ? 22.647 -3.974 28.440 1.00 14.74 34 PRO N C 1
ATOM 7039 O O . PRO H 1 34 ? 21.705 -3.392 27.915 1.00 16.27 34 PRO N O 1
ATOM 7043 N N . GLN H 1 35 ? 22.642 -4.398 29.700 1.00 14.73 35 GLN N N 1
ATOM 7044 C CA . GLN H 1 35 ? 21.514 -4.184 30.599 1.00 15.89 35 GLN N CA 1
ATOM 7045 C C . GLN H 1 35 ? 21.820 -3.116 31.651 1.00 15.77 35 GLN N C 1
ATOM 7046 O O . GLN H 1 35 ? 20.976 -2.821 32.497 1.00 17.18 35 GLN N O 1
ATOM 7052 N N . ALA H 1 36 ? 23.021 -2.549 31.608 1.00 15.42 36 ALA N N 1
ATOM 7053 C CA . ALA H 1 36 ? 23.409 -1.435 32.477 1.00 15.25 36 ALA N CA 1
ATOM 7054 C C . ALA H 1 36 ? 24.437 -0.582 31.732 1.00 14.82 36 ALA N C 1
ATOM 7055 O O . ALA H 1 36 ? 25.007 -1.056 30.741 1.00 15.56 36 ALA N O 1
ATOM 7057 N N . PRO H 1 37 ? 24.668 0.668 32.174 1.00 15.06 37 PRO N N 1
ATOM 7058 C CA . PRO H 1 37 ? 25.648 1.516 31.487 1.00 15.30 37 PRO N CA 1
ATOM 7059 C C . PRO H 1 37 ? 27.029 0.868 31.340 1.00 15.81 37 PRO N C 1
ATOM 7060 O O . PRO H 1 37 ? 27.662 1.009 30.292 1.00 17.02 37 PRO N O 1
ATOM 7064 N N . THR H 1 38 ? 27.475 0.152 32.364 1.00 14.67 38 THR N N 1
ATOM 7065 C CA . THR H 1 38 ? 28.602 -0.768 32.223 1.00 14.06 38 THR N CA 1
ATOM 7066 C C . THR H 1 38 ? 28.035 -2.176 32.249 1.00 12.96 38 THR N C 1
ATOM 7067 O O . THR H 1 38 ? 27.362 -2.560 33.207 1.00 12.83 38 THR N O 1
ATOM 7071 N N . HIS H 1 39 ? 28.306 -2.933 31.195 1.00 12.13 39 HIS N N 1
ATOM 7072 C CA . HIS H 1 39 ? 27.937 -4.353 31.150 1.00 11.86 39 HIS N CA 1
ATOM 7073 C C . HIS H 1 39 ? 29.019 -5.087 30.374 1.00 11.82 39 HIS N C 1
ATOM 7074 O O . HIS H 1 39 ? 29.040 -5.077 29.129 1.00 11.63 39 HIS N O 1
ATOM 7081 N N . ILE H 1 40 ? 29.916 -5.701 31.133 1.00 11.26 40 ILE N N 1
ATOM 7082 C CA . ILE H 1 40 ? 31.110 -6.303 30.569 1.00 12.57 40 ILE N CA 1
ATOM 7083 C C . ILE H 1 40 ? 31.162 -7.760 30.981 1.00 12.70 40 ILE N C 1
ATOM 7084 O O . ILE H 1 40 ? 30.873 -8.079 32.135 1.00 13.10 40 ILE N O 1
ATOM 7089 N N . LEU H 1 41 ? 31.510 -8.643 30.047 1.00 12.27 41 LEU N N 1
ATOM 7090 C CA . LEU H 1 41 ? 31.654 -10.074 30.351 1.00 11.98 41 LEU N CA 1
ATOM 7091 C C . LEU H 1 41 ? 33.114 -10.409 30.560 1.00 12.42 41 LEU N C 1
ATOM 7092 O O . LEU H 1 41 ? 33.950 -9.973 29.785 1.00 11.65 41 LEU N O 1
ATOM 7097 N N . ILE H 1 42 ? 33.423 -11.182 31.599 1.00 11.98 42 ILE N N 1
ATOM 7098 C CA . ILE H 1 42 ? 34.800 -11.543 31.911 1.00 12.43 42 ILE N CA 1
ATOM 7099 C C . ILE H 1 42 ? 34.848 -13.070 31.883 1.00 12.34 42 ILE N C 1
ATOM 7100 O O . ILE H 1 42 ? 34.052 -13.738 32.562 1.00 13.06 42 ILE N O 1
ATOM 7105 N N . ILE H 1 43 ? 35.743 -13.622 31.068 1.00 12.38 43 ILE N N 1
ATOM 7106 C CA . ILE H 1 43 ? 35.693 -15.061 30.763 1.00 13.94 43 ILE N CA 1
ATOM 7107 C C . ILE H 1 43 ? 37.109 -15.637 30.770 1.00 13.71 43 ILE N C 1
ATOM 7108 O O . ILE H 1 43 ? 38.066 -14.950 30.419 1.00 13.59 43 ILE N O 1
ATOM 7113 N N . PRO H 1 44 ? 37.275 -16.904 31.179 1.00 13.31 44 PRO N N 1
ATOM 7114 C CA . PRO H 1 44 ? 38.583 -17.565 31.044 1.00 14.15 44 PRO N CA 1
ATOM 7115 C C . PRO H 1 44 ? 38.830 -17.861 29.577 1.00 14.73 44 PRO N C 1
ATOM 7116 O O . PRO H 1 44 ? 37.885 -18.121 28.828 1.00 14.83 44 PRO N O 1
ATOM 7120 N N . ASN H 1 45 ? 40.098 -17.796 29.169 1.00 14.81 45 ASN N N 1
ATOM 7121 C CA . ASN H 1 45 ? 40.456 -17.996 27.769 1.00 15.72 45 ASN N CA 1
ATOM 7122 C C . ASN H 1 45 ? 40.201 -19.425 27.325 1.00 16.53 45 ASN N C 1
ATOM 7123 O O . ASN H 1 45 ? 39.908 -19.653 26.155 1.00 17.93 45 ASN N O 1
ATOM 7128 N N . ILE H 1 46 ? 40.313 -20.370 28.249 1.00 17.07 46 ILE N N 1
ATOM 7129 C CA . ILE H 1 46 ? 40.013 -21.777 27.932 1.00 17.81 46 ILE N CA 1
ATOM 7130 C C . ILE H 1 46 ? 38.554 -22.109 28.145 1.00 17.62 46 ILE N C 1
ATOM 7131 O O . ILE H 1 46 ? 37.900 -21.517 29.011 1.00 18.00 46 ILE N O 1
ATOM 7136 N N . LEU H 1 47 ? 38.030 -23.034 27.343 1.00 17.14 47 LEU N N 1
ATOM 7137 C CA . LEU H 1 47 ? 36.648 -23.485 27.495 1.00 17.75 47 LEU N CA 1
ATOM 7138 C C . LEU H 1 47 ? 36.441 -24.279 28.784 1.00 17.43 47 LEU N C 1
ATOM 7139 O O . LEU H 1 47 ? 37.091 -25.303 29.019 1.00 19.19 47 LEU N O 1
ATOM 7144 N N . ILE H 1 48 ? 35.540 -23.752 29.619 1.00 15.75 48 ILE N N 1
ATOM 7145 C CA . ILE H 1 48 ? 34.960 -24.427 30.779 1.00 15.51 48 ILE N CA 1
ATOM 7146 C C . ILE H 1 48 ? 33.469 -24.187 30.594 1.00 15.61 48 ILE N C 1
ATOM 7147 O O . ILE H 1 48 ? 32.996 -23.041 30.691 1.00 14.83 48 ILE N O 1
ATOM 7152 N N . PRO H 1 49 ? 32.705 -25.229 30.247 1.00 15.07 49 PRO N N 1
ATOM 7153 C CA . PRO H 1 49 ? 31.308 -24.991 29.854 1.00 15.15 49 PRO N CA 1
ATOM 7154 C C . PRO H 1 49 ? 30.390 -24.387 30.920 1.00 15.28 49 PRO N C 1
ATOM 7155 O O . PRO H 1 49 ? 29.634 -23.438 30.634 1.00 15.04 49 PRO N O 1
ATOM 7159 N N . THR H 1 50 ? 30.448 -24.922 32.135 1.00 14.99 50 THR N N 1
ATOM 7160 C CA . THR H 1 50 ? 29.628 -24.438 33.249 1.00 14.93 50 THR N CA 1
ATOM 7161 C C . THR H 1 50 ? 30.484 -24.375 34.506 1.00 14.31 50 THR N C 1
ATOM 7162 O O . THR H 1 50 ? 31.597 -24.917 34.559 1.00 14.57 50 THR N O 1
ATOM 7166 N N . VAL H 1 51 ? 29.961 -23.716 35.529 1.00 13.65 51 VAL N N 1
ATOM 7167 C CA . VAL H 1 51 ? 30.658 -23.651 36.803 1.00 13.44 51 VAL N CA 1
ATOM 7168 C C . VAL H 1 51 ? 30.825 -25.048 37.429 1.00 13.49 51 VAL N C 1
ATOM 7169 O O . VAL H 1 51 ? 31.754 -25.276 38.195 1.00 13.44 51 VAL N O 1
ATOM 7173 N N . ASN H 1 52 ? 29.959 -25.997 37.048 1.00 14.03 52 ASN N N 1
ATOM 7174 C CA . ASN H 1 52 ? 30.077 -27.361 37.549 1.00 14.49 52 ASN N CA 1
ATOM 7175 C C . ASN H 1 52 ? 31.345 -28.057 37.060 1.00 14.96 52 ASN N C 1
ATOM 7176 O O . ASN H 1 52 ? 31.784 -29.048 37.658 1.00 15.50 52 ASN N O 1
ATOM 7181 N N . ASP H 1 53 ? 31.956 -27.505 36.017 1.00 15.14 53 ASP N N 1
ATOM 7182 C CA . ASP H 1 53 ? 33.131 -28.103 35.376 1.00 15.51 53 ASP N CA 1
ATOM 7183 C C . ASP H 1 53 ? 34.460 -27.550 35.847 1.00 16.17 53 ASP N C 1
ATOM 7184 O O . ASP H 1 53 ? 35.511 -27.968 35.367 1.00 17.16 53 ASP N O 1
ATOM 7189 N N . VAL H 1 54 ? 34.435 -26.645 36.811 1.00 15.57 54 VAL N N 1
ATOM 7190 C CA . VAL H 1 54 ? 35.693 -26.101 37.317 1.00 16.00 54 VAL N CA 1
ATOM 7191 C C . VAL H 1 54 ? 36.467 -27.116 38.159 1.00 16.92 54 VAL N C 1
ATOM 7192 O O . VAL H 1 54 ? 35.882 -28.021 38.762 1.00 18.24 54 VAL N O 1
ATOM 7196 N N . SER H 1 55 ? 37.783 -26.956 38.173 1.00 17.94 55 SER N N 1
ATOM 7197 C CA A SER H 1 55 ? 38.677 -27.827 38.921 0.50 18.50 55 SER N CA 1
ATOM 7198 C CA B SER H 1 55 ? 38.642 -27.813 38.982 0.50 18.37 55 SER N CA 1
ATOM 7199 C C . SER H 1 55 ? 39.757 -26.964 39.577 1.00 18.51 55 SER N C 1
ATOM 7200 O O . SER H 1 55 ? 39.889 -25.786 39.249 1.00 17.35 55 SER N O 1
ATOM 7205 N N . ALA H 1 56 ? 40.545 -27.555 40.470 1.00 18.19 56 ALA N N 1
ATOM 7206 C CA . ALA H 1 56 ? 41.589 -26.837 41.175 1.00 18.26 56 ALA N CA 1
ATOM 7207 C C . ALA H 1 56 ? 42.554 -26.097 40.237 1.00 18.12 56 ALA N C 1
ATOM 7208 O O . ALA H 1 56 ? 42.970 -24.981 40.541 1.00 17.20 56 ALA N O 1
ATOM 7210 N N . GLU H 1 57 ? 42.906 -26.692 39.096 1.00 18.86 57 GLU N N 1
ATOM 7211 C CA . GLU H 1 57 ? 43.841 -26.055 38.150 1.00 19.89 57 GLU N CA 1
ATOM 7212 C C . GLU H 1 57 ? 43.327 -24.726 37.575 1.00 18.20 57 GLU N C 1
ATOM 7213 O O . GLU H 1 57 ? 44.112 -23.917 37.071 1.00 18.45 57 GLU N O 1
ATOM 7219 N N . HIS H 1 58 ? 42.016 -24.498 37.684 1.00 16.33 58 HIS N N 1
ATOM 7220 C CA . HIS H 1 58 ? 41.384 -23.288 37.146 1.00 15.82 58 HIS N CA 1
ATOM 7221 C C . HIS H 1 58 ? 41.384 -22.150 38.147 1.00 15.30 58 HIS N C 1
ATOM 7222 O O . HIS H 1 58 ? 41.003 -21.017 37.798 1.00 13.59 58 HIS N O 1
ATOM 7229 N N . GLU H 1 59 ? 41.782 -22.411 39.382 1.00 14.09 59 GLU N N 1
ATOM 7230 C CA . GLU H 1 59 ? 41.612 -21.403 40.426 1.00 13.67 59 GLU N CA 1
ATOM 7231 C C . GLU H 1 59 ? 42.319 -20.082 40.145 1.00 13.45 59 GLU N C 1
ATOM 7232 O O . GLU H 1 59 ? 41.764 -19.006 40.423 1.00 13.56 59 GLU N O 1
ATOM 7238 N N . GLN H 1 60 ? 43.506 -20.114 39.558 1.00 13.03 60 GLN N N 1
ATOM 7239 C CA . GLN H 1 60 ? 44.183 -18.849 39.253 1.00 13.84 60 GLN N CA 1
ATOM 7240 C C . GLN H 1 60 ? 43.397 -18.027 38.231 1.00 13.60 60 GLN N C 1
ATOM 7241 O O . GLN H 1 60 ? 43.214 -16.807 38.415 1.00 13.42 60 GLN N O 1
ATOM 7247 N N . ALA H 1 61 ? 42.922 -18.687 37.181 1.00 13.61 61 ALA N N 1
ATOM 7248 C CA . ALA H 1 61 ? 42.120 -18.005 36.155 1.00 12.46 61 ALA N CA 1
ATOM 7249 C C . ALA H 1 61 ? 40.784 -17.512 36.698 1.00 12.99 61 ALA N C 1
ATOM 7250 O O . ALA H 1 61 ? 40.354 -16.396 36.388 1.00 12.76 61 ALA N O 1
ATOM 7252 N N . LEU H 1 62 ? 40.140 -18.307 37.546 1.00 12.36 62 LEU N N 1
ATOM 7253 C CA . LEU H 1 62 ? 38.890 -17.885 38.172 1.00 12.81 62 LEU N CA 1
ATOM 7254 C C . LEU H 1 62 ? 39.107 -16.657 39.057 1.00 12.26 62 LEU N C 1
ATOM 7255 O O . LEU H 1 62 ? 38.302 -15.723 39.040 1.00 13.14 62 LEU N O 1
ATOM 7260 N N . GLY H 1 63 ? 40.184 -16.649 39.835 1.00 12.45 63 GLY N N 1
ATOM 7261 C CA . GLY H 1 63 ? 40.536 -15.493 40.660 1.00 12.27 63 GLY N CA 1
ATOM 7262 C C . GLY H 1 63 ? 40.883 -14.279 39.814 1.00 12.03 63 GLY N C 1
ATOM 7263 O O . GLY H 1 63 ? 40.500 -13.143 40.152 1.00 11.12 63 GLY N O 1
ATOM 7264 N N . ARG H 1 64 ? 41.566 -14.506 38.694 1.00 11.90 64 ARG N N 1
ATOM 7265 C CA . ARG H 1 64 ? 41.904 -13.437 37.749 1.00 11.86 64 ARG N CA 1
ATOM 7266 C C . ARG H 1 64 ? 40.625 -12.817 37.186 1.00 12.81 64 ARG N C 1
ATOM 7267 O O . ARG H 1 64 ? 40.594 -11.603 36.935 1.00 11.91 64 ARG N O 1
ATOM 7275 N N . MET H 1 65 ? 39.546 -13.574 37.035 1.00 12.00 65 MET N N 1
ATOM 7276 C CA A MET H 1 65 ? 38.308 -12.967 36.558 0.50 12.41 65 MET N CA 1
ATOM 7277 C CA B MET H 1 65 ? 38.283 -12.975 36.579 0.50 13.35 65 MET N CA 1
ATOM 7278 C C . MET H 1 65 ? 37.853 -11.879 37.529 1.00 13.02 65 MET N C 1
ATOM 7279 O O . MET H 1 65 ? 37.370 -10.807 37.095 1.00 12.13 65 MET N O 1
ATOM 7288 N N . ILE H 1 66 ? 38.027 -12.119 38.828 1.00 12.28 66 ILE N N 1
ATOM 7289 C CA . ILE H 1 66 ? 37.580 -11.146 39.820 1.00 12.59 66 ILE N CA 1
ATOM 7290 C C . ILE H 1 66 ? 38.547 -9.964 39.976 1.00 12.78 66 ILE N C 1
ATOM 7291 O O . ILE H 1 66 ? 38.093 -8.827 40.115 1.00 13.07 66 ILE N O 1
ATOM 7296 N N . THR H 1 67 ? 39.859 -10.189 39.938 1.00 12.31 67 THR N N 1
ATOM 7297 C CA . THR H 1 67 ? 40.779 -9.043 39.996 1.00 12.84 67 THR N CA 1
ATOM 7298 C C . THR H 1 67 ? 40.657 -8.188 38.728 1.00 12.87 67 THR N C 1
ATOM 7299 O O . THR H 1 67 ? 40.762 -6.957 38.794 1.00 14.16 67 THR N O 1
ATOM 7303 N N . VAL H 1 68 ? 40.418 -8.819 37.592 1.00 12.80 68 VAL N N 1
ATOM 7304 C CA . VAL H 1 68 ? 40.138 -8.065 36.362 1.00 12.97 68 VAL N CA 1
ATOM 7305 C C . VAL H 1 68 ? 38.830 -7.274 36.482 1.00 13.39 68 VAL N C 1
ATOM 7306 O O . VAL H 1 68 ? 38.773 -6.104 36.059 1.00 13.24 68 VAL N O 1
ATOM 7310 N N . ALA H 1 69 ? 37.796 -7.868 37.082 1.00 13.06 69 ALA N N 1
ATOM 7311 C CA . ALA H 1 69 ? 36.549 -7.140 37.335 1.00 13.73 69 ALA N CA 1
ATOM 7312 C C . ALA H 1 69 ? 36.830 -5.893 38.151 1.00 14.47 69 ALA N C 1
ATOM 7313 O O . ALA H 1 69 ? 36.324 -4.807 37.814 1.00 13.87 69 ALA N O 1
ATOM 7315 N N . ALA H 1 70 ? 37.639 -6.006 39.202 1.00 13.61 70 ALA N N 1
ATOM 7316 C CA . ALA H 1 70 ? 37.984 -4.820 40.001 1.00 14.15 70 ALA N CA 1
ATOM 7317 C C . ALA H 1 70 ? 38.700 -3.763 39.161 1.00 14.03 70 ALA N C 1
ATOM 7318 O O . ALA H 1 70 ? 38.410 -2.564 39.262 1.00 15.12 70 ALA N O 1
ATOM 7320 N N . LYS H 1 71 ? 39.659 -4.194 38.356 1.00 14.11 71 LYS N N 1
ATOM 7321 C CA . LYS H 1 71 ? 40.421 -3.261 37.529 1.00 13.74 71 LYS N CA 1
ATOM 7322 C C . LYS H 1 71 ? 39.479 -2.528 36.578 1.00 14.03 71 LYS N C 1
ATOM 7323 O O . LYS H 1 71 ? 39.526 -1.287 36.432 1.00 13.90 71 LYS N O 1
ATOM 7329 N N . ILE H 1 72 ? 38.597 -3.280 35.937 1.00 13.06 72 ILE N N 1
ATOM 7330 C CA . ILE H 1 72 ? 37.677 -2.681 34.967 1.00 13.50 72 ILE N CA 1
ATOM 7331 C C . ILE H 1 72 ? 36.621 -1.783 35.608 1.00 13.82 72 ILE N C 1
ATOM 7332 O O . ILE H 1 72 ? 36.231 -0.778 35.024 1.00 13.85 72 ILE N O 1
ATOM 7337 N N . ALA H 1 73 ? 36.144 -2.132 36.793 1.00 14.05 73 ALA N N 1
ATOM 7338 C CA . ALA H 1 73 ? 35.186 -1.274 37.500 1.00 13.38 73 ALA N CA 1
ATOM 7339 C C . ALA H 1 73 ? 35.832 0.101 37.709 1.00 13.99 73 ALA N C 1
ATOM 7340 O O . ALA H 1 73 ? 35.179 1.139 37.486 1.00 13.76 73 ALA N O 1
ATOM 7342 N N . GLU H 1 74 ? 37.089 0.124 38.131 1.00 14.40 74 GLU N N 1
ATOM 7343 C CA . GLU H 1 74 ? 37.785 1.402 38.281 1.00 15.27 74 GLU N CA 1
ATOM 7344 C C . GLU H 1 74 ? 37.933 2.094 36.930 1.00 15.50 74 GLU N C 1
ATOM 7345 O O . GLU H 1 74 ? 37.647 3.285 36.819 1.00 14.95 74 GLU N O 1
ATOM 7351 N N . GLN H 1 75 ? 38.356 1.361 35.910 1.00 14.65 75 GLN N N 1
ATOM 7352 C CA . GLN H 1 75 ? 38.511 1.913 34.565 1.00 15.79 75 GLN N CA 1
ATOM 7353 C C . GLN H 1 75 ? 37.221 2.583 34.073 1.00 15.57 75 GLN N C 1
ATOM 7354 O O . GLN H 1 75 ? 37.262 3.640 33.426 1.00 16.14 75 GLN N O 1
ATOM 7360 N N . GLU H 1 76 ? 36.079 1.966 34.367 1.00 15.73 76 GLU N N 1
ATOM 7361 C CA . GLU H 1 76 ? 34.775 2.444 33.922 1.00 16.76 76 GLU N CA 1
ATOM 7362 C C . GLU H 1 76 ? 34.225 3.593 34.756 1.00 16.59 76 GLU N C 1
ATOM 7363 O O . GLU H 1 76 ? 33.218 4.203 34.392 1.00 16.85 76 GLU N O 1
ATOM 7369 N N . GLY H 1 77 ? 34.865 3.869 35.886 1.00 15.99 77 GLY N N 1
ATOM 7370 C CA . GLY H 1 77 ? 34.441 4.949 36.765 1.00 16.61 77 GLY N CA 1
ATOM 7371 C C . GLY H 1 77 ? 33.315 4.569 37.704 1.00 17.02 77 GLY N C 1
ATOM 7372 O O . GLY H 1 77 ? 32.677 5.444 38.274 1.00 18.35 77 GLY N O 1
ATOM 7373 N N . ILE H 1 78 ? 33.090 3.262 37.899 1.00 16.07 78 ILE N N 1
ATOM 7374 C CA . ILE H 1 78 ? 31.978 2.764 38.710 1.00 16.15 78 ILE N CA 1
ATOM 7375 C C . ILE H 1 78 ? 32.418 2.151 40.047 1.00 15.62 78 ILE N C 1
ATOM 7376 O O . ILE H 1 78 ? 31.573 1.646 40.806 1.00 14.57 78 ILE N O 1
ATOM 7381 N N . ALA H 1 79 ? 33.718 2.188 40.344 1.00 15.25 79 ALA N N 1
ATOM 7382 C CA . ALA H 1 79 ? 34.220 1.473 41.522 1.00 15.44 79 ALA N CA 1
ATOM 7383 C C . ALA H 1 79 ? 33.673 2.075 42.813 1.00 16.88 79 ALA N C 1
ATOM 7384 O O . ALA H 1 79 ? 33.280 1.344 43.734 1.00 17.31 79 ALA N O 1
ATOM 7386 N N . GLU H 1 80 ? 33.616 3.404 42.893 1.00 17.68 80 GLU N N 1
ATOM 7387 C CA . GLU H 1 80 ? 33.135 4.037 44.121 1.00 18.45 80 GLU N CA 1
ATOM 7388 C C . GLU H 1 80 ? 31.631 3.885 44.311 1.00 17.06 80 GLU N C 1
ATOM 7389 O O . GLU H 1 80 ? 31.193 3.526 45.399 1.00 16.45 80 GLU N O 1
ATOM 7395 N N . ASP H 1 81 ? 30.838 4.142 43.266 1.00 16.70 81 ASP N N 1
ATOM 7396 C CA . ASP H 1 81 ? 29.387 3.997 43.362 1.00 16.81 81 ASP N CA 1
ATOM 7397 C C . ASP H 1 81 ? 29.003 2.553 43.583 1.00 16.12 81 ASP N C 1
ATOM 7398 O O . ASP H 1 81 ? 28.083 2.257 44.332 1.00 16.35 81 ASP N O 1
ATOM 7403 N N . GLY H 1 82 ? 29.697 1.659 42.884 1.00 14.56 82 GLY N N 1
ATOM 7404 C CA . GLY H 1 82 ? 29.477 0.216 43.055 1.00 14.85 82 GLY N CA 1
ATOM 7405 C C . GLY H 1 82 ? 29.012 -0.525 41.816 1.00 14.18 82 GLY N C 1
ATOM 7406 O O . GLY H 1 82 ? 28.763 0.037 40.749 1.00 14.66 82 GLY N O 1
ATOM 7407 N N . TYR H 1 83 ? 28.887 -1.837 41.971 1.00 13.29 83 TYR N N 1
ATOM 7408 C CA . TYR H 1 83 ? 28.635 -2.720 40.852 1.00 12.76 83 TYR N CA 1
ATOM 7409 C C . TYR H 1 83 ? 28.294 -4.116 41.363 1.00 12.52 83 TYR N C 1
ATOM 7410 O O . TYR H 1 83 ? 28.490 -4.424 42.550 1.00 12.77 83 TYR N O 1
ATOM 7419 N N . ARG H 1 84 ? 27.789 -4.951 40.463 1.00 11.84 84 ARG N N 1
ATOM 7420 C CA . ARG H 1 84 ? 27.441 -6.345 40.772 1.00 11.95 84 ARG N CA 1
ATOM 7421 C C . ARG H 1 84 ? 28.146 -7.289 39.804 1.00 12.26 84 ARG N C 1
ATOM 7422 O O . ARG H 1 84 ? 28.295 -6.966 38.619 1.00 12.17 84 ARG N O 1
ATOM 7430 N N . LEU H 1 85 ? 28.615 -8.409 40.342 1.00 12.25 85 LEU N N 1
ATOM 7431 C CA . LEU H 1 85 ? 29.198 -9.510 39.562 1.00 11.66 85 LEU N CA 1
ATOM 7432 C C . LEU H 1 85 ? 28.224 -10.684 39.599 1.00 11.42 85 LEU N C 1
ATOM 7433 O O . LEU H 1 85 ? 27.790 -11.089 40.679 1.00 12.20 85 LEU N O 1
ATOM 7438 N N . ILE H 1 86 ? 27.885 -11.217 38.428 1.00 11.25 86 ILE N N 1
ATOM 7439 C CA . ILE H 1 86 ? 26.921 -12.325 38.331 1.00 11.54 86 ILE N CA 1
ATOM 7440 C C . ILE H 1 86 ? 27.428 -13.412 37.401 1.00 11.66 86 ILE N C 1
ATOM 7441 O O . ILE H 1 86 ? 27.911 -13.115 36.304 1.00 11.19 86 ILE N O 1
ATOM 7446 N N . MET H 1 87 ? 27.305 -14.659 37.854 1.00 11.99 87 MET N N 1
ATOM 7447 C CA A MET H 1 87 ? 27.571 -15.813 37.000 0.50 13.01 87 MET N CA 1
ATOM 7448 C CA B MET H 1 87 ? 27.577 -15.836 37.024 0.50 12.49 87 MET N CA 1
ATOM 7449 C C . MET H 1 87 ? 26.351 -16.718 37.037 1.00 12.64 87 MET N C 1
ATOM 7450 O O . MET H 1 87 ? 25.879 -17.110 38.110 1.00 12.40 87 MET N O 1
ATOM 7459 N N . ASN H 1 88 ? 25.827 -17.011 35.855 1.00 11.78 88 ASN N N 1
ATOM 7460 C CA . ASN H 1 88 ? 24.626 -17.839 35.701 1.00 12.32 88 ASN N CA 1
ATOM 7461 C C . ASN H 1 88 ? 24.968 -19.232 35.232 1.00 12.55 88 ASN N C 1
ATOM 7462 O O . ASN H 1 88 ? 25.706 -19.411 34.259 1.00 13.17 88 ASN N O 1
ATOM 7467 N N . THR H 1 89 ? 24.413 -20.229 35.909 1.00 11.99 89 THR N N 1
ATOM 7468 C CA A THR H 1 89 ? 24.661 -21.626 35.562 0.50 11.08 89 THR N CA 1
ATOM 7469 C CA B THR H 1 89 ? 24.648 -21.598 35.447 0.50 12.75 89 THR N CA 1
ATOM 7470 C C . THR H 1 89 ? 23.371 -22.394 35.289 1.00 12.35 89 THR N C 1
ATOM 7471 O O . THR H 1 89 ? 22.469 -22.392 36.124 1.00 12.25 89 THR N O 1
ATOM 7478 N N . ASN H 1 90 ? 23.323 -23.018 34.122 1.00 13.36 90 ASN N N 1
ATOM 7479 C CA . ASN H 1 90 ? 22.228 -23.897 33.710 1.00 14.44 90 ASN N CA 1
ATOM 7480 C C . ASN H 1 90 ? 20.855 -23.241 33.721 1.00 15.01 90 ASN N C 1
ATOM 7481 O O . ASN H 1 90 ? 20.751 -22.011 33.740 1.00 15.28 90 ASN N O 1
ATOM 7486 N N . ARG H 1 91 ? 19.849 -24.129 33.722 1.00 15.05 91 ARG N N 1
ATOM 7487 C CA . ARG H 1 91 ? 18.425 -23.807 33.608 1.00 16.08 91 ARG N CA 1
ATOM 7488 C C . ARG H 1 91 ? 18.035 -22.641 34.464 1.00 15.56 91 ARG N C 1
ATOM 7489 O O . ARG H 1 91 ? 17.671 -21.575 33.965 1.00 15.35 91 ARG N O 1
ATOM 7497 N N . HIS H 1 92 ? 18.117 -22.891 35.768 1.00 15.44 92 HIS N N 1
ATOM 7498 C CA . HIS H 1 92 ? 17.604 -22.050 36.849 1.00 15.60 92 HIS N CA 1
ATOM 7499 C C . HIS H 1 92 ? 18.378 -20.729 36.968 1.00 14.63 92 HIS N C 1
ATOM 7500 O O . HIS H 1 92 ? 17.827 -19.720 37.422 1.00 14.75 92 HIS N O 1
ATOM 7507 N N . GLY H 1 93 ? 19.644 -20.746 36.551 1.00 14.41 93 GLY N N 1
ATOM 7508 C CA . GLY H 1 93 ? 20.424 -19.513 36.476 1.00 14.35 93 GLY N CA 1
ATOM 7509 C C . GLY H 1 93 ? 20.200 -18.728 35.200 1.00 14.50 93 GLY N C 1
ATOM 7510 O O . GLY H 1 93 ? 20.546 -17.547 35.135 1.00 14.48 93 GLY N O 1
ATOM 7511 N N . GLY H 1 94 ? 19.632 -19.368 34.186 1.00 13.45 94 GLY N N 1
ATOM 7512 C CA . GLY H 1 94 ? 19.366 -18.743 32.902 1.00 14.09 94 GLY N CA 1
ATOM 7513 C C . GLY H 1 94 ? 20.564 -18.688 31.969 1.00 13.98 94 GLY N C 1
ATOM 7514 O O . GLY H 1 94 ? 20.561 -17.893 31.046 1.00 14.16 94 GLY N O 1
ATOM 7515 N N . GLN H 1 95 ? 21.568 -19.547 32.164 1.00 13.43 95 GLN N N 1
ATOM 7516 C CA . GLN H 1 95 ? 22.759 -19.533 31.291 1.00 14.51 95 GLN N CA 1
ATOM 7517 C C . GLN H 1 95 ? 22.403 -19.689 29.803 1.00 14.57 95 GLN N C 1
ATOM 7518 O O . GLN H 1 95 ? 21.661 -20.600 29.434 1.00 16.12 95 GLN N O 1
ATOM 7524 N N . GLU H 1 96 ? 22.924 -18.788 28.975 1.00 13.76 96 GLU N N 1
ATOM 7525 C CA . GLU H 1 96 ? 22.651 -18.761 27.528 1.00 14.38 96 GLU N CA 1
ATOM 7526 C C . GLU H 1 96 ? 23.822 -19.258 26.694 1.00 14.92 96 GLU N C 1
ATOM 7527 O O . GLU H 1 96 ? 23.617 -19.815 25.596 1.00 15.91 96 GLU N O 1
ATOM 7533 N N . VAL H 1 97 ? 25.038 -18.997 27.155 1.00 13.96 97 VAL N N 1
ATOM 7534 C CA . VAL H 1 97 ? 26.255 -19.377 26.433 1.00 14.14 97 VAL N CA 1
ATOM 7535 C C . VAL H 1 97 ? 27.052 -20.319 27.329 1.00 14.95 97 VAL N C 1
ATOM 7536 O O . VAL H 1 97 ? 27.359 -19.975 28.465 1.00 14.78 97 VAL N O 1
ATOM 7540 N N . TYR H 1 98 ? 27.403 -21.492 26.803 1.00 15.04 98 TYR N N 1
ATOM 7541 C CA . TYR H 1 98 ? 28.009 -22.571 27.606 1.00 16.13 98 TYR N CA 1
ATOM 7542 C C . TYR H 1 98 ? 29.546 -22.527 27.612 1.00 15.65 98 TYR N C 1
ATOM 7543 O O . TYR H 1 98 ? 30.251 -23.450 27.213 1.00 15.87 98 TYR N O 1
ATOM 7552 N N . HIS H 1 99 ? 30.029 -21.383 28.082 1.00 14.37 99 HIS N N 1
ATOM 7553 C CA . HIS H 1 99 ? 31.426 -21.088 28.354 1.00 14.02 99 HIS N CA 1
ATOM 7554 C C . HIS H 1 99 ? 31.305 -20.136 29.543 1.00 13.40 99 HIS N C 1
ATOM 7555 O O . HIS H 1 99 ? 30.667 -19.067 29.423 1.00 14.45 99 HIS N O 1
ATOM 7562 N N . ILE H 1 100 ? 31.873 -20.494 30.687 1.00 13.45 100 ILE N N 1
ATOM 7563 C CA . ILE H 1 100 ? 31.602 -19.689 31.889 1.00 14.37 100 ILE N CA 1
ATOM 7564 C C . ILE H 1 100 ? 32.021 -18.245 31.724 1.00 14.21 100 ILE N C 1
ATOM 7565 O O . ILE H 1 100 ? 33.000 -17.914 31.049 1.00 14.03 100 ILE N O 1
ATOM 7570 N N . HIS H 1 101 ? 31.260 -17.363 32.366 1.00 14.35 101 HIS N N 1
ATOM 7571 C CA . HIS H 1 101 ? 31.611 -15.966 32.319 1.00 16.16 101 HIS N CA 1
ATOM 7572 C C . HIS H 1 101 ? 30.865 -15.230 33.400 1.00 15.38 101 HIS N C 1
ATOM 7573 O O . HIS H 1 101 ? 29.749 -15.604 33.808 1.00 16.32 101 HIS N O 1
ATOM 7580 N N . MET H 1 102 ? 31.499 -14.148 33.823 1.00 14.05 102 MET N N 1
ATOM 7581 C CA A MET H 1 102 ? 30.975 -13.297 34.859 0.50 12.82 102 MET N CA 1
ATOM 7582 C CA B MET H 1 102 ? 30.997 -13.266 34.875 0.50 15.00 102 MET N CA 1
ATOM 7583 C C . MET H 1 102 ? 30.567 -11.962 34.251 1.00 13.46 102 MET N C 1
ATOM 7584 O O . MET H 1 102 ? 31.333 -11.357 33.480 1.00 13.22 102 MET N O 1
ATOM 7593 N N . HIS H 1 103 ? 29.374 -11.516 34.602 1.00 11.99 103 HIS N N 1
ATOM 7594 C CA . HIS H 1 103 ? 28.874 -10.192 34.221 1.00 11.12 103 HIS N CA 1
ATOM 7595 C C . HIS H 1 103 ? 29.329 -9.171 35.233 1.00 11.07 103 HIS N C 1
ATOM 7596 O O . HIS H 1 103 ? 29.100 -9.359 36.438 1.00 12.43 103 HIS N O 1
ATOM 7603 N N . LEU H 1 104 ? 29.946 -8.101 34.745 1.00 11.02 104 LEU N N 1
ATOM 7604 C CA . LEU H 1 104 ? 30.242 -6.918 35.541 1.00 11.14 104 LEU N CA 1
ATOM 7605 C C . LEU H 1 104 ? 29.220 -5.848 35.144 1.00 11.33 104 LEU N C 1
ATOM 7606 O O . LEU H 1 104 ? 29.198 -5.408 33.991 1.00 10.92 104 LEU N O 1
ATOM 7611 N N . LEU H 1 105 ? 28.375 -5.465 36.097 1.00 11.20 105 LEU N N 1
ATOM 7612 C CA . LEU H 1 105 ? 27.234 -4.591 35.858 1.00 11.61 105 LEU N CA 1
ATOM 7613 C C . LEU H 1 105 ? 27.340 -3.382 36.759 1.00 11.60 105 LEU N C 1
ATOM 7614 O O . LEU H 1 105 ? 27.576 -3.519 37.952 1.00 11.87 105 LEU N O 1
ATOM 7619 N N . GLY H 1 106 ? 27.163 -2.188 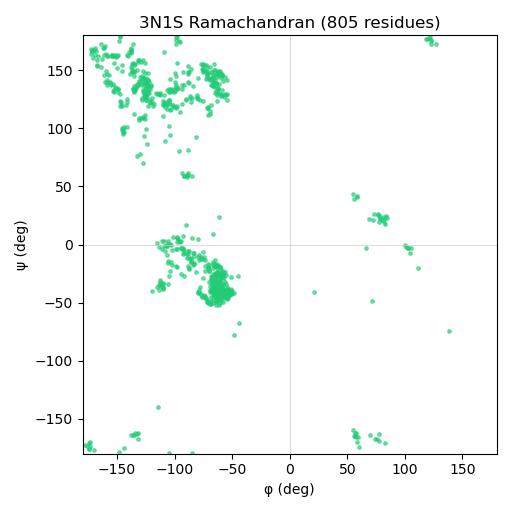36.191 1.00 11.68 106 GLY N N 1
ATOM 7620 C CA . GLY H 1 106 ? 27.142 -0.989 37.028 1.00 13.02 106 GLY N CA 1
ATOM 7621 C C . GLY H 1 106 ? 26.799 0.266 36.235 1.00 13.26 106 GLY N C 1
ATOM 7622 O O . GLY H 1 106 ? 26.392 0.205 35.076 1.00 13.35 106 GLY N O 1
ATOM 7623 N N . GLY H 1 107 ? 26.955 1.411 36.894 1.00 13.87 107 GLY N N 1
ATOM 7624 C CA . GLY H 1 107 ? 26.675 2.720 36.272 1.00 15.29 107 GLY N CA 1
ATOM 7625 C C . GLY H 1 107 ? 25.331 3.285 36.684 1.00 16.21 107 GLY N C 1
ATOM 7626 O O . GLY H 1 107 ? 24.943 4.392 36.271 1.00 16.86 107 GLY N O 1
ATOM 7627 N N . ARG H 1 108 ? 24.591 2.524 37.481 1.00 15.68 108 ARG N N 1
ATOM 7628 C CA . ARG H 1 108 ? 23.309 2.937 38.043 1.00 16.31 108 ARG N CA 1
ATOM 7629 C C . ARG H 1 108 ? 22.982 1.997 39.209 1.00 16.27 108 ARG N C 1
ATOM 7630 O O . ARG H 1 108 ? 23.534 0.879 39.273 1.00 15.42 108 ARG N O 1
ATOM 7638 N N . PRO H 1 109 ? 22.091 2.403 40.132 1.00 15.46 109 PRO N N 1
ATOM 7639 C CA . PRO H 1 109 ? 21.701 1.517 41.218 1.00 15.79 109 PRO N CA 1
ATOM 7640 C C . PRO H 1 109 ? 21.034 0.316 40.584 1.00 16.20 109 PRO N C 1
ATOM 7641 O O . PRO H 1 109 ? 20.184 0.466 39.705 1.00 16.78 109 PRO N O 1
ATOM 7645 N N . LEU H 1 110 ? 21.444 -0.881 40.974 1.00 16.23 110 LEU N N 1
ATOM 7646 C CA . LEU H 1 110 ? 21.044 -2.065 40.218 1.00 16.65 110 LEU N CA 1
ATOM 7647 C C . LEU H 1 110 ? 19.775 -2.730 40.706 1.00 17.55 110 LEU N C 1
ATOM 7648 O O . LEU H 1 110 ? 19.266 -3.639 40.054 1.00 19.07 110 LEU N O 1
ATOM 7653 N N . GLY H 1 111 ? 19.257 -2.256 41.838 1.00 18.03 111 GLY N N 1
ATOM 7654 C CA . GLY H 1 111 ? 18.041 -2.814 42.394 1.00 18.90 111 GLY N CA 1
ATOM 7655 C C . GLY H 1 111 ? 18.255 -4.135 43.106 1.00 19.35 111 GLY N C 1
ATOM 7656 O O . GLY H 1 111 ? 19.403 -4.552 43.343 1.00 19.47 111 GLY N O 1
ATOM 7657 N N . PRO H 1 112 ? 17.155 -4.821 43.446 1.00 20.03 112 PRO N N 1
ATOM 7658 C CA . PRO H 1 112 ? 17.281 -6.000 44.284 1.00 20.53 112 PRO N CA 1
ATOM 7659 C C . PRO H 1 112 ? 18.087 -7.081 43.592 1.00 20.30 112 PRO N C 1
ATOM 7660 O O . PRO H 1 112 ? 18.056 -7.228 42.366 1.00 20.06 112 PRO N O 1
ATOM 7664 N N . MET H 1 113 ? 18.808 -7.837 44.399 1.00 21.17 113 MET N N 1
ATOM 7665 C CA . MET H 1 113 ? 19.633 -8.906 43.907 1.00 21.69 113 MET N CA 1
ATOM 7666 C C . MET H 1 113 ? 18.807 -9.946 43.147 1.00 22.94 113 MET N C 1
ATOM 7667 O O . MET H 1 113 ? 19.212 -10.414 42.081 1.00 22.67 113 MET N O 1
ATOM 7672 N N . LEU H 1 114 ? 17.636 -10.279 43.686 1.00 24.66 114 LEU N N 1
ATOM 7673 C CA . LEU H 1 114 ? 16.694 -11.190 43.036 1.00 26.92 114 LEU N CA 1
ATOM 7674 C C . LEU H 1 114 ? 15.280 -10.611 42.922 1.00 29.19 114 LEU N C 1
ATOM 7675 O O . LEU H 1 114 ? 14.909 -9.715 43.678 1.00 29.86 114 LEU N O 1
ATOM 7680 N N . ALA H 1 115 ? 14.491 -11.141 41.992 1.00 31.79 115 ALA N N 1
ATOM 7681 C CA . ALA H 1 115 ? 13.050 -10.867 41.982 1.00 34.29 115 ALA N CA 1
ATOM 7682 C C . ALA H 1 115 ? 12.317 -11.735 43.023 1.00 35.67 115 ALA N C 1
ATOM 7683 O O . ALA H 1 115 ? 11.085 -11.704 43.108 1.00 36.97 115 ALA N O 1
ATOM 7685 N N . HIS H 1 116 ? 13.081 -12.494 43.815 1.00 37.47 116 HIS N N 1
ATOM 7686 C CA . HIS H 1 116 ? 12.554 -13.337 44.905 1.00 38.59 116 HIS N CA 1
ATOM 7687 C C . HIS H 1 116 ? 11.326 -12.734 45.593 1.00 39.31 116 HIS N C 1
ATOM 7688 O O . HIS H 1 116 ? 10.818 -13.269 46.586 1.00 39.84 116 HIS N O 1
#

Organism: Escherichia coli (strain K12) (NCBI:txid83333)

Radius of gyration: 38.76 Å; Cα contacts (8 Å, |Δi|>4): 2276; chains: 8; bounding box: 112×74×90 Å

B-factor: mean 20.6, std 9.0, range [3.2, 138.34]

CATH classification: 3.30.428.10

Nearest PDB structures (foldseek):
  3n1s-assembly1_B  TM=1.009E+00  e=1.674E-22  Escherichia coli
  3n1t-assembly2_E  TM=1.005E+00  e=6.181E-20  Escherichia coli
  6d6j-assembly1_A  TM=9.664E-01  e=2.623E-13  Legionella pneumophila subsp. pneumophila str. Philadelphia 1
  5uvm-assembly1_A  TM=9.406E-01  e=2.040E-12  Acetivibrio thermocellus DSM 1313
  4egu-assembly1_B  TM=9.586E-01  e=4.163E-11  Clostridioides difficile 630

Sequence (931 aa):
MAEETIFSKIIRRRREIPSDIVYQDDLVVTAFRDISPQAPTHILIIPNILIPTVNDVSAEHEQALGRMMITVAAKIAEQEGIAEDGYRLIMMNTNRHGGQEVYHIIHMMHLLGGRRPLGPMLAHKAEETIFSKIIRRREIPSDIVYQDDLVVTAFRDISSPQAPTHILIIIPNILIPTVNDVSAEHEQQALGRMMITVAAKIAEQEGIAEDGYRLIMMNTNRHGGQEVYHIHMHLLGGRPLGPMLAHKGLMAEETIFSKIIRREIPSDDIVYQDDLVVTAFRDISPQAPTHILIIPNILIPTVNDVSSAEHEQALGRMITTVAAKKIAEQEGIAEDGYRLIMNTNRHGGQEVYHIHMMHLLGGRPLGPMLAAEETIFSKIIRRREIIPPSDIVYQDDLVTAFRRDISSPQAPTHILIIPNILIPTVNDVSAEHEQQALGRMITVAAKIAEQEGIAEDGYRLIMMNTNRHGGQEVYHIHMHLLGGRPLLGPMLAHKGLLAEETIFSKIIRRREIPSDIVYQDDLVTAFRDISSPQAPTHILIIPNILIPPTVNDVSAEHEQQALGRMMITVAAIAEEQEGIAEDGYRLIMNTNRHGGQEVYHIHMMHLLGGRPLGPMLAHMAEETIFSKIIRREIPSDDIVYQDDDLVVTAFRDISPQAPTHILIIPNILIPTTVNDVSAEHEQALGRMITVAAKIAEEQEGIAEDGYRLLIMNTNRHGGQEVVYHIIHMMHLLGGRPLGPMMLAHKGLAEETIFSKIIRRREIPSDIVYQDDLLVTAFRDISSPQQAPTHILIIPNILLIPTVNDVSAEHEQALGRMITVAAKIAEQEGIAEDGYRLIMMNTNRHGGQEVYHIHMMHLLGGRPLGGPPMLAHAEETIIFSKIIRRREIPSDIVYQDDDLVVTAFRRDISSPQAPTHILIIPNILIPTVNDVSSAEHEQALGRMMITVAAKIAEQEGIAEDGYRLIMMNTTNRHGGQEVYHIHMMHLLGGRPLGPMLAH